Protein AF-0000000083951253 (afdb_homodimer)

Nearest PDB structures (foldseek):
  1jrz-assembly2_B  TM=9.443E-01  e=1.902E-73  Shewanella frigidimarina
  1ksu-assembly1_A  TM=9.431E-01  e=2.901E-73  Shewanella frigidimarina
  1d4c-assembly2_B  TM=9.402E-01  e=8.091E-73  Shewanella oneidensis
  1d4c-assembly3_C  TM=9.347E-01  e=6.685E-72  Shewanella oneidensis
  1d4e-assembly1_A  TM=9.500E-01  e=1.365E-70  Shewanella oneidensis

Radius of gyration: 34.23 Å; Cα contacts (8 Å, |Δi|>4): 2773; chains: 2; bounding box: 74×93×90 Å

Structure (mmCIF, N/CA/C/O backbone):
data_AF-0000000083951253-model_v1
#
loop_
_entity.id
_entity.type
_entity.pdbx_description
1 polymer 'Fumarate reductase'
#
loop_
_atom_site.group_PDB
_atom_site.id
_atom_site.type_symbol
_atom_site.label_atom_id
_atom_site.label_alt_id
_atom_site.label_comp_id
_atom_site.label_asym_id
_atom_site.label_entity_id
_atom_site.label_seq_id
_atom_site.pdbx_PDB_ins_code
_atom_site.Cartn_x
_atom_site.Cartn_y
_atom_site.Cartn_z
_atom_site.occupancy
_atom_site.B_iso_or_equiv
_atom_site.auth_seq_id
_atom_site.auth_comp_id
_atom_site.auth_asym_id
_atom_site.auth_atom_id
_atom_site.pdbx_PDB_model_num
ATOM 1 N N . MET A 1 1 ? 25.562 -8.508 55.875 1 23.17 1 MET A N 1
ATOM 2 C CA . MET A 1 1 ? 24.328 -7.77 56.125 1 23.17 1 MET A CA 1
ATOM 3 C C . MET A 1 1 ? 24.438 -6.336 55.594 1 23.17 1 MET A C 1
ATOM 5 O O . MET A 1 1 ? 24.547 -5.398 56.406 1 23.17 1 MET A O 1
ATOM 9 N N . LYS A 1 2 ? 25.312 -6.242 54.594 1 26.98 2 LYS A N 1
ATOM 10 C CA . LYS A 1 2 ? 25.828 -4.949 54.156 1 26.98 2 LYS A CA 1
ATOM 11 C C . LYS A 1 2 ? 24.688 -4.027 53.719 1 26.98 2 LYS A C 1
ATOM 13 O O . LYS A 1 2 ? 23.828 -4.422 52.938 1 26.98 2 LYS A O 1
ATOM 18 N N . ARG A 1 3 ? 24.375 -2.924 54.562 1 26.16 3 ARG A N 1
ATOM 19 C CA . ARG A 1 3 ? 23.375 -1.867 54.562 1 26.16 3 ARG A CA 1
ATOM 20 C C . ARG A 1 3 ? 23.328 -1.113 53.25 1 26.16 3 ARG A C 1
ATOM 22 O O . ARG A 1 3 ? 24.312 -0.477 52.875 1 26.16 3 ARG A O 1
ATOM 29 N N . ILE A 1 4 ? 22.703 -1.634 52.219 1 27.47 4 ILE A N 1
ATOM 30 C CA . ILE A 1 4 ? 22.469 -1.04 50.906 1 27.47 4 ILE A CA 1
ATOM 31 C C . ILE A 1 4 ? 21.766 0.307 51.062 1 27.47 4 ILE A C 1
ATOM 33 O O . ILE A 1 4 ? 20.641 0.373 51.594 1 27.47 4 ILE A O 1
ATOM 37 N N . MET A 1 5 ? 22.578 1.388 51.438 1 25.5 5 MET A N 1
ATOM 38 C CA . MET A 1 5 ? 22.109 2.752 51.656 1 25.5 5 MET A CA 1
ATOM 39 C C . MET A 1 5 ? 21.172 3.193 50.531 1 25.5 5 MET A C 1
ATOM 41 O O . MET A 1 5 ? 21.562 3.166 49.375 1 25.5 5 MET A O 1
ATOM 45 N N . LEU A 1 6 ? 19.906 2.977 50.719 1 28.02 6 LEU A N 1
ATOM 46 C CA . LEU A 1 6 ? 18.781 3.471 49.906 1 28.02 6 LEU A CA 1
ATOM 47 C C . LEU A 1 6 ? 18.875 4.98 49.719 1 28.02 6 LEU A C 1
ATOM 49 O O . LEU A 1 6 ? 18.734 5.738 50.688 1 28.02 6 LEU A O 1
ATOM 53 N N . LEU A 1 7 ? 19.844 5.477 48.875 1 27.73 7 LEU A N 1
ATOM 54 C CA . LEU A 1 7 ? 19.875 6.898 48.562 1 27.73 7 LEU A CA 1
ATOM 55 C C . LEU A 1 7 ? 18.5 7.371 48.062 1 27.73 7 LEU A C 1
ATOM 57 O O . LEU A 1 7 ? 18 6.883 47.062 1 27.73 7 LEU A O 1
ATOM 61 N N . ALA A 1 8 ? 17.609 7.734 49.031 1 28.97 8 ALA A N 1
ATOM 62 C CA . ALA A 1 8 ? 16.375 8.461 48.781 1 28.97 8 ALA A CA 1
ATOM 63 C C . ALA A 1 8 ? 16.562 9.586 47.781 1 28.97 8 ALA A C 1
ATOM 65 O O . ALA A 1 8 ? 17.406 10.469 47.969 1 28.97 8 ALA A O 1
ATOM 66 N N . GLY A 1 9 ? 16.328 9.328 46.531 1 29.02 9 GLY A N 1
ATOM 67 C CA . GLY A 1 9 ? 16.281 10.266 45.438 1 29.02 9 GLY A CA 1
ATOM 68 C C . GLY A 1 9 ? 15.43 11.484 45.719 1 29.02 9 GLY A C 1
ATOM 69 O O . GLY A 1 9 ? 14.203 11.391 45.812 1 29.02 9 GLY A O 1
ATOM 70 N N . THR A 1 10 ? 15.805 12.336 46.688 1 29 10 THR A N 1
ATOM 71 C CA . THR A 1 10 ? 15.125 13.617 46.844 1 29 10 THR A CA 1
ATOM 72 C C . THR A 1 10 ? 14.984 14.328 45.531 1 29 10 THR A C 1
ATOM 74 O O . THR A 1 10 ? 15.977 14.578 44.844 1 29 10 THR A O 1
ATOM 77 N N . ALA A 1 11 ? 13.859 14.148 44.938 1 32.81 11 ALA A N 1
ATOM 78 C CA . ALA A 1 11 ? 13.445 15.039 43.844 1 32.81 11 ALA A CA 1
ATOM 79 C C . ALA A 1 11 ? 13.609 16.5 44.25 1 32.81 11 ALA A C 1
ATOM 81 O O . ALA A 1 11 ? 12.859 17.016 45.094 1 32.81 11 ALA A O 1
ATOM 82 N N . PHE A 1 12 ? 14.844 16.953 44.562 1 30.06 12 PHE A N 1
ATOM 83 C CA . PHE A 1 12 ? 15.055 18.391 44.594 1 30.06 12 PHE A CA 1
ATOM 84 C C . PHE A 1 12 ? 14.305 19.078 43.469 1 30.06 12 PHE A C 1
ATOM 86 O O . PHE A 1 12 ? 14.539 18.797 42.281 1 30.06 12 PHE A O 1
ATOM 93 N N . LEU A 1 13 ? 13.047 19.328 43.75 1 31.8 13 LEU A N 1
ATOM 94 C CA . LEU A 1 13 ? 12.422 20.406 43 1 31.8 13 LEU A CA 1
ATOM 95 C C . LEU A 1 13 ? 13.375 21.594 42.844 1 31.8 13 LEU A C 1
ATOM 97 O O . LEU A 1 13 ? 13.547 22.375 43.781 1 31.8 13 LEU A O 1
ATOM 101 N N . TYR A 1 14 ? 14.57 21.344 42.375 1 32 14 TYR A N 1
ATOM 102 C CA . TYR A 1 14 ? 15.5 22.406 42.062 1 32 14 TYR A CA 1
ATOM 103 C C . TYR A 1 14 ? 14.812 23.531 41.281 1 32 14 TYR A C 1
ATOM 105 O O . TYR A 1 14 ? 14.648 23.438 40.062 1 32 14 TYR A O 1
ATOM 113 N N . THR A 1 15 ? 13.789 24.062 41.938 1 35.5 15 THR A N 1
ATOM 114 C CA . THR A 1 15 ? 13.43 25.391 41.469 1 35.5 15 THR A CA 1
ATOM 115 C C . THR A 1 15 ? 14.656 26.297 41.375 1 35.5 15 THR A C 1
ATOM 117 O O . THR A 1 15 ? 14.539 27.516 41.344 1 35.5 15 THR A O 1
ATOM 120 N N . GLY A 1 16 ? 15.82 25.781 41.812 1 34.41 16 GLY A N 1
ATOM 121 C CA . GLY A 1 16 ? 16.922 26.734 41.781 1 34.41 16 GLY A CA 1
ATOM 122 C C . GLY A 1 16 ? 17.094 27.359 40.406 1 34.41 16 GLY A C 1
ATOM 123 O O . GLY A 1 16 ? 17.016 26.672 39.375 1 34.41 16 GLY A O 1
ATOM 124 N N . MET A 1 17 ? 16.844 28.688 40.375 1 35.22 17 MET A N 1
ATOM 125 C CA . MET A 1 17 ? 17.234 29.562 39.281 1 35.22 17 MET A CA 1
ATOM 126 C C . MET A 1 17 ? 18.562 29.094 38.656 1 35.22 17 MET A C 1
ATOM 128 O O . MET A 1 17 ? 19.594 29.109 39.344 1 35.22 17 MET A O 1
ATOM 132 N N . VAL A 1 18 ? 18.656 28.031 37.969 1 42.44 18 VAL A N 1
ATOM 133 C CA . VAL A 1 18 ? 19.828 27.891 37.125 1 42.44 18 VAL A CA 1
ATOM 134 C C . VAL A 1 18 ? 20.375 29.281 36.75 1 42.44 18 VAL A C 1
ATOM 136 O O . VAL A 1 18 ? 19.641 30.125 36.25 1 42.44 18 VAL A O 1
ATOM 139 N N . SER A 1 19 ? 21.344 29.766 37.5 1 43.44 19 SER A N 1
ATOM 140 C CA . SER A 1 19 ? 21.984 31.047 37.219 1 43.44 19 SER A CA 1
ATOM 141 C C . SER A 1 19 ? 22.094 31.312 35.719 1 43.44 19 SER A C 1
ATOM 143 O O . SER A 1 19 ? 21.969 30.391 34.906 1 43.44 19 SER A O 1
ATOM 145 N N . ALA A 1 20 ? 22.172 32.625 35.375 1 48.09 20 ALA A N 1
ATOM 146 C CA . ALA A 1 20 ? 22.391 33.25 34.062 1 48.09 20 ALA A CA 1
ATOM 147 C C . ALA A 1 20 ? 23.406 32.469 33.25 1 48.09 20 ALA A C 1
ATOM 149 O O . ALA A 1 20 ? 23.531 32.656 32.031 1 48.09 20 ALA A O 1
ATOM 150 N N . ALA A 1 21 ? 24.375 31.703 33.812 1 56.91 21 ALA A N 1
ATOM 151 C CA . ALA A 1 21 ? 25.578 31.328 33.062 1 56.91 21 ALA A CA 1
ATOM 152 C C . ALA A 1 21 ? 25.328 30.047 32.25 1 56.91 21 ALA A C 1
ATOM 154 O O . ALA A 1 21 ? 26.234 29.562 31.562 1 56.91 21 ALA A O 1
ATOM 155 N N . GLY A 1 22 ? 24.203 29.469 31.969 1 69.5 22 GLY A N 1
ATOM 156 C CA . GLY A 1 22 ? 23.922 28.359 31.062 1 69.5 22 GLY A CA 1
ATOM 157 C C . GLY A 1 22 ? 24.188 27.016 31.688 1 69.5 22 GLY A C 1
ATOM 158 O O . GLY A 1 22 ? 24.734 26.922 32.812 1 69.5 22 GLY A O 1
ATOM 159 N N . LEU A 1 23 ? 23.703 25.875 31.297 1 83.38 23 LEU A N 1
ATOM 160 C CA . LEU A 1 23 ? 23.812 24.5 31.766 1 83.38 23 LEU A CA 1
ATOM 161 C C . LEU A 1 23 ? 25.266 24.062 31.859 1 83.38 23 LEU A C 1
ATOM 163 O O . LEU A 1 23 ? 25.641 23.281 32.75 1 83.38 23 LEU A O 1
ATOM 167 N N . ALA A 1 24 ? 26.031 24.641 31.031 1 85.75 24 ALA A N 1
ATOM 168 C CA . ALA A 1 24 ? 27.453 24.281 31.016 1 85.75 24 ALA A CA 1
ATOM 169 C C . ALA A 1 24 ? 28.125 24.688 32.344 1 85.75 24 ALA A C 1
ATOM 171 O O . ALA A 1 24 ? 28.859 23.906 32.938 1 85.75 24 ALA A O 1
ATOM 172 N N . GLU A 1 25 ? 27.875 25.828 32.656 1 85.94 25 GLU A N 1
ATOM 173 C CA . GLU A 1 25 ? 28.453 26.312 33.938 1 85.94 25 GLU A CA 1
ATOM 174 C C . GLU A 1 25 ? 27.984 25.469 35.094 1 85.94 25 GLU A C 1
ATOM 176 O O . GLU A 1 25 ? 28.766 25.156 36 1 85.94 25 GLU A O 1
ATOM 181 N N . HIS A 1 26 ? 26.781 25.203 35.062 1 86.06 26 HIS A N 1
ATOM 182 C CA . HIS A 1 26 ? 26.219 24.375 36.125 1 86.06 26 HIS A CA 1
ATOM 183 C C . HIS A 1 26 ? 26.906 23.016 36.188 1 86.06 26 HIS A C 1
ATOM 185 O O . HIS A 1 26 ? 27.281 22.547 37.25 1 86.06 26 HIS A O 1
ATOM 191 N N . HIS A 1 27 ? 27.062 22.422 35.062 1 89.69 27 HIS A N 1
ATOM 192 C CA . HIS A 1 27 ? 27.641 21.094 34.969 1 89.69 27 HIS A CA 1
ATOM 193 C C . HIS A 1 27 ? 29.125 21.125 35.375 1 89.69 27 HIS A C 1
ATOM 195 O O . HIS A 1 27 ? 29.625 20.172 35.969 1 89.69 27 HIS A O 1
ATOM 201 N N . ILE A 1 28 ? 29.75 22.125 35.062 1 86.44 28 ILE A N 1
ATOM 202 C CA . ILE A 1 28 ? 31.156 22.281 35.406 1 86.44 28 ILE A CA 1
ATOM 203 C C . ILE A 1 28 ? 31.281 22.469 36.938 1 86.44 28 ILE A C 1
ATOM 205 O O . ILE A 1 28 ? 32.125 21.797 37.562 1 86.44 28 ILE A O 1
ATOM 209 N N . LYS A 1 29 ? 30.5 23.25 37.438 1 86.38 29 LYS A N 1
ATOM 210 C CA . LYS A 1 29 ? 30.594 23.578 38.875 1 86.38 29 LYS A CA 1
ATOM 211 C C . LYS A 1 29 ? 30.094 22.422 39.719 1 86.38 29 LYS A C 1
ATOM 213 O O . LYS A 1 29 ? 30.688 22.109 40.75 1 86.38 29 LYS A O 1
ATOM 218 N N . GLN A 1 30 ? 29.062 21.891 39.281 1 83.25 30 GLN A N 1
ATOM 219 C CA . GLN A 1 30 ? 28.391 20.938 40.188 1 83.25 30 GLN A CA 1
ATOM 220 C C . GLN A 1 30 ? 28.844 19.516 39.906 1 83.25 30 GLN A C 1
ATOM 222 O O . GLN A 1 30 ? 28.859 18.672 40.812 1 83.25 30 GLN A O 1
ATOM 227 N N . ALA A 1 31 ? 29.172 19.281 38.656 1 81.31 31 ALA A N 1
ATOM 228 C CA . ALA A 1 31 ? 29.453 17.891 38.312 1 81.31 31 ALA A CA 1
ATOM 229 C C . ALA A 1 31 ? 30.906 17.703 37.875 1 81.31 31 ALA A C 1
ATOM 231 O O . ALA A 1 31 ? 31.328 16.594 37.562 1 81.31 31 ALA A O 1
ATOM 232 N N . GLY A 1 32 ? 31.703 18.797 37.906 1 84.75 32 GLY A N 1
ATOM 233 C CA . GLY A 1 32 ? 33.094 18.688 37.469 1 84.75 32 GLY A CA 1
ATOM 234 C C . GLY A 1 32 ? 33.25 18.359 36 1 84.75 32 GLY A C 1
ATOM 235 O O . GLY A 1 32 ? 34.219 17.719 35.594 1 84.75 32 GLY A O 1
ATOM 236 N N . ALA A 1 33 ? 32.25 18.734 35.219 1 83.69 33 ALA A N 1
ATOM 237 C CA . ALA A 1 33 ? 32.281 18.438 33.781 1 83.69 33 ALA A CA 1
ATOM 238 C C . ALA A 1 33 ? 33.25 19.359 33.062 1 83.69 33 ALA A C 1
ATOM 240 O O . ALA A 1 33 ? 33.656 20.391 33.594 1 83.69 33 ALA A O 1
ATOM 241 N N . ASP A 1 34 ? 33.75 18.906 31.984 1 88.94 34 ASP A N 1
ATOM 242 C CA . ASP A 1 34 ? 34.562 19.734 31.094 1 88.94 34 ASP A CA 1
ATOM 243 C C . ASP A 1 34 ? 33.906 19.844 29.719 1 88.94 34 ASP A C 1
ATOM 245 O O . ASP A 1 34 ? 32.781 19.359 29.516 1 88.94 34 ASP A O 1
ATOM 249 N N . CYS A 1 35 ? 34.562 20.562 28.859 1 90.25 35 CYS A N 1
ATOM 250 C CA . CYS A 1 35 ? 33.969 20.812 27.547 1 90.25 35 CYS A CA 1
ATOM 251 C C . CYS A 1 35 ? 33.688 19.516 26.812 1 90.25 35 CYS A C 1
ATOM 253 O O . CYS A 1 35 ? 32.719 19.391 26.078 1 90.25 35 CYS A O 1
ATOM 255 N N . GLN A 1 36 ? 34.5 18.531 27.047 1 90.88 36 GLN A N 1
ATOM 256 C CA . GLN A 1 36 ? 34.438 17.266 26.328 1 90.88 36 GLN A CA 1
ATOM 257 C C . GLN A 1 36 ? 33.344 16.359 26.875 1 90.88 36 GLN A C 1
ATOM 259 O O . GLN A 1 36 ? 33 15.367 26.25 1 90.88 36 GLN A O 1
ATOM 264 N N . SER A 1 37 ? 32.906 16.797 27.953 1 89.75 37 SER A N 1
ATOM 265 C CA . SER A 1 37 ? 31.734 16.078 28.453 1 89.75 37 SER A CA 1
ATOM 266 C C . SER A 1 37 ? 30.547 16.188 27.5 1 89.75 37 SER A C 1
ATOM 268 O O . SER A 1 37 ? 29.688 15.312 27.469 1 89.75 37 SER A O 1
ATOM 270 N N . CYS A 1 38 ? 30.531 17.234 26.703 1 89.62 38 CYS A N 1
ATOM 271 C CA . CYS A 1 38 ? 29.406 17.484 25.797 1 89.62 38 CYS A CA 1
ATOM 272 C C . CYS A 1 38 ? 29.875 17.562 24.359 1 89.62 38 CYS A C 1
ATOM 274 O O . CYS A 1 38 ? 29.094 17.297 23.438 1 89.62 38 CYS A O 1
ATOM 276 N N . HIS A 1 39 ? 31.109 18 24.219 1 92.5 39 HIS A N 1
ATOM 277 C CA . HIS A 1 39 ? 31.578 18.281 22.875 1 92.5 39 HIS A CA 1
ATOM 278 C C . HIS A 1 39 ? 32.688 17.328 22.453 1 92.5 39 HIS A C 1
ATOM 280 O O . HIS A 1 39 ? 33.375 16.75 23.297 1 92.5 39 HIS A O 1
ATOM 286 N N . SER A 1 40 ? 32.875 17.266 21.109 1 91.19 40 SER A N 1
ATOM 287 C CA . SER A 1 40 ? 34 16.531 20.562 1 91.19 40 SER A CA 1
ATOM 288 C C . SER A 1 40 ? 35.312 17.297 20.797 1 91.19 40 SER A C 1
ATOM 290 O O . SER A 1 40 ? 35.312 18.453 21.234 1 91.19 40 SER A O 1
ATOM 292 N N . GLN A 1 41 ? 36.531 16.484 20.5 1 89.56 41 GLN A N 1
ATOM 293 C CA . GLN A 1 41 ? 37.875 17.078 20.484 1 89.56 41 GLN A CA 1
ATOM 294 C C . GLN A 1 41 ? 38.531 16.891 19.125 1 89.56 41 GLN A C 1
ATOM 296 O O . GLN A 1 41 ? 38.875 15.773 18.75 1 89.56 41 GLN A O 1
ATOM 301 N N . PRO A 1 42 ? 38.781 17.984 18.359 1 92.56 42 PRO A N 1
ATOM 302 C CA . PRO A 1 42 ? 38.406 19.375 18.641 1 92.56 42 PRO A CA 1
ATOM 303 C C . PRO A 1 42 ? 36.906 19.594 18.672 1 92.56 42 PRO A C 1
ATOM 305 O O . PRO A 1 42 ? 36.125 18.719 18.25 1 92.56 42 PRO A O 1
ATOM 308 N N . ILE A 1 43 ? 36.5 20.703 19.234 1 91.38 43 ILE A N 1
ATOM 309 C CA . ILE A 1 43 ? 35.094 21.016 19.375 1 91.38 43 ILE A CA 1
ATOM 310 C C . ILE A 1 43 ? 34.5 21.281 18 1 91.38 43 ILE A C 1
ATOM 312 O O . ILE A 1 43 ? 34.875 22.234 17.312 1 91.38 43 ILE A O 1
ATOM 316 N N . GLU A 1 44 ? 33.656 20.484 17.594 1 90.94 44 GLU A N 1
ATOM 317 C CA . GLU A 1 44 ? 32.844 20.625 16.391 1 90.94 44 GLU A CA 1
ATOM 318 C C . GLU A 1 44 ? 31.375 20.391 16.688 1 90.94 44 GLU A C 1
ATOM 320 O O . GLU A 1 44 ? 30.984 19.312 17.125 1 90.94 44 GLU A O 1
ATOM 325 N N . VAL A 1 45 ? 30.609 21.453 16.5 1 92.62 45 VAL A N 1
ATOM 326 C CA . VAL A 1 45 ? 29.172 21.328 16.766 1 92.62 45 VAL A CA 1
ATOM 327 C C . VAL A 1 45 ? 28.406 21.328 15.453 1 92.62 45 VAL A C 1
ATOM 329 O O . VAL A 1 45 ? 28.453 22.297 14.695 1 92.62 45 VAL A O 1
ATOM 332 N N . LYS A 1 46 ? 27.75 20.219 15.195 1 93.38 46 LYS A N 1
ATOM 333 C CA . LYS A 1 46 ? 26.875 20.156 14.031 1 93.38 46 LYS A CA 1
ATOM 334 C C . LYS A 1 46 ? 25.578 20.922 14.266 1 93.38 46 LYS A C 1
ATOM 336 O O . LYS A 1 46 ? 25.172 21.125 15.414 1 93.38 46 LYS A O 1
ATOM 341 N N . ASP A 1 47 ? 24.953 21.359 13.234 1 92.81 47 ASP A N 1
ATOM 342 C CA . ASP A 1 47 ? 23.766 22.203 13.367 1 92.81 47 ASP A CA 1
ATOM 343 C C . ASP A 1 47 ? 22.656 21.484 14.117 1 92.81 47 ASP A C 1
ATOM 345 O O . ASP A 1 47 ? 21.891 22.109 14.859 1 92.81 47 ASP A O 1
ATOM 349 N N . ASN A 1 48 ? 22.516 20.188 13.961 1 91.31 48 ASN A N 1
ATOM 350 C CA . ASN A 1 48 ? 21.469 19.438 14.648 1 91.31 48 ASN A CA 1
ATOM 351 C C . ASN A 1 48 ? 21.859 19.125 16.094 1 91.31 48 ASN A C 1
ATOM 353 O O . ASN A 1 48 ? 21.047 18.609 16.859 1 91.31 48 ASN A O 1
ATOM 357 N N . GLU A 1 49 ? 23.109 19.359 16.438 1 92.88 49 GLU A N 1
ATOM 358 C CA . GLU A 1 49 ? 23.625 19.172 17.797 1 92.88 49 GLU A CA 1
ATOM 359 C C . GLU A 1 49 ? 23.438 17.734 18.266 1 92.88 49 GLU A C 1
ATOM 361 O O . GLU A 1 49 ? 23.078 17.5 19.422 1 92.88 49 GLU A O 1
ATOM 366 N N . ALA A 1 50 ? 23.641 16.828 17.344 1 91.44 50 ALA A N 1
ATOM 367 C CA . ALA A 1 50 ? 23.391 15.414 17.609 1 91.44 50 ALA A CA 1
ATOM 368 C C . ALA A 1 50 ? 24.266 14.906 18.75 1 91.44 50 ALA A C 1
ATOM 370 O O . ALA A 1 50 ? 23.797 14.188 19.641 1 91.44 50 ALA A O 1
ATOM 371 N N . ARG A 1 51 ? 25.531 15.258 18.766 1 93.06 51 ARG A N 1
ATOM 372 C CA . ARG A 1 51 ? 26.453 14.797 19.797 1 93.06 51 ARG A CA 1
ATOM 373 C C . ARG A 1 51 ? 26.062 15.344 21.172 1 93.06 51 ARG A C 1
ATOM 375 O O . ARG A 1 51 ? 26.062 14.609 22.156 1 93.06 51 ARG A O 1
ATOM 382 N N . GLU A 1 52 ? 25.797 16.594 21.234 1 93.06 52 GLU A N 1
ATOM 383 C CA . GLU A 1 52 ? 25.406 17.25 22.484 1 93.06 52 GLU A CA 1
ATOM 384 C C . GLU A 1 52 ? 24.141 16.625 23.047 1 93.06 52 GLU A C 1
ATOM 386 O O . GLU A 1 52 ? 24.031 16.391 24.25 1 93.06 52 GLU A O 1
ATOM 391 N N . ASN A 1 53 ? 23.188 16.453 22.188 1 93.38 53 ASN A N 1
ATOM 392 C CA . ASN A 1 53 ? 21.938 15.828 22.609 1 93.38 53 ASN A CA 1
ATOM 393 C C . ASN A 1 53 ? 22.172 14.414 23.141 1 93.38 53 ASN A C 1
ATOM 395 O O . ASN A 1 53 ? 21.578 14.008 24.141 1 93.38 53 ASN A O 1
ATOM 399 N N . GLN A 1 54 ? 23 13.68 22.453 1 92.62 54 GLN A N 1
ATOM 400 C CA . GLN A 1 54 ? 23.312 12.328 22.906 1 92.62 54 GLN A CA 1
ATOM 401 C C . GLN A 1 54 ? 24 12.344 24.266 1 92.62 54 GLN A C 1
ATOM 403 O O . GLN A 1 54 ? 23.781 11.453 25.094 1 92.62 54 GLN A O 1
ATOM 408 N N . ALA A 1 55 ? 24.812 13.289 24.453 1 91.94 55 ALA A N 1
ATOM 409 C CA . ALA A 1 55 ? 25.469 13.445 25.734 1 91.94 55 ALA A CA 1
ATOM 410 C C . ALA A 1 55 ? 24.453 13.68 26.844 1 91.94 55 ALA A C 1
ATOM 412 O O . ALA A 1 55 ? 24.578 13.117 27.938 1 91.94 55 ALA A O 1
ATOM 413 N N . CYS A 1 56 ? 23.531 14.523 26.625 1 92.94 56 CYS A N 1
ATOM 414 C CA . CYS A 1 56 ? 22.469 14.758 27.594 1 92.94 56 CYS A CA 1
ATOM 415 C C . CYS A 1 56 ? 21.734 13.461 27.938 1 92.94 56 CYS A C 1
ATOM 417 O O . CYS A 1 56 ? 21.547 13.141 29.109 1 92.94 56 CYS A O 1
ATOM 419 N N . ILE A 1 57 ? 21.375 12.711 26.938 1 93.12 57 ILE A N 1
ATOM 420 C CA . ILE A 1 57 ? 20.578 11.5 27.094 1 93.12 57 ILE A CA 1
ATOM 421 C C . ILE A 1 57 ? 21.391 10.445 27.859 1 93.12 57 ILE A C 1
ATOM 423 O O . ILE A 1 57 ? 20.844 9.719 28.688 1 93.12 57 ILE A O 1
ATOM 427 N N . SER A 1 58 ? 22.625 10.398 27.531 1 92.75 58 SER A N 1
ATOM 428 C CA . SER A 1 58 ? 23.484 9.398 28.172 1 92.75 58 SER A CA 1
ATOM 429 C C . SER A 1 58 ? 23.531 9.594 29.688 1 92.75 58 SER A C 1
ATOM 431 O O . SER A 1 58 ? 23.672 8.625 30.438 1 92.75 58 SER A O 1
ATOM 433 N N . CYS A 1 59 ? 23.344 10.742 30.094 1 90.19 59 CYS A N 1
ATOM 434 C CA . CYS A 1 59 ? 23.469 11.023 31.516 1 90.19 59 CYS A CA 1
ATOM 435 C C . CYS A 1 59 ? 22.094 11.164 32.156 1 90.19 59 CYS A C 1
ATOM 437 O O . CYS A 1 59 ? 21.906 10.766 33.312 1 90.19 59 CYS A O 1
ATOM 439 N N . HIS A 1 60 ? 21.219 11.875 31.516 1 91.44 60 HIS A N 1
ATOM 440 C CA . HIS A 1 60 ? 19.938 12.227 32.125 1 91.44 60 HIS A CA 1
ATOM 441 C C . HIS A 1 60 ? 18.828 11.266 31.703 1 91.44 60 HIS A C 1
ATOM 443 O O . HIS A 1 60 ? 17.781 11.195 32.344 1 91.44 60 HIS A O 1
ATOM 449 N N . GLY A 1 61 ? 19.031 10.539 30.625 1 91.38 61 GLY A N 1
ATOM 450 C CA . GLY A 1 61 ? 17.969 9.727 30.047 1 91.38 61 GLY A CA 1
ATOM 451 C C . GLY A 1 61 ? 17.188 10.453 28.969 1 91.38 61 GLY A C 1
ATOM 452 O O . GLY A 1 61 ? 17.406 11.648 28.75 1 91.38 61 GLY A O 1
ATOM 453 N N . SER A 1 62 ? 16.359 9.703 28.297 1 89.19 62 SER A N 1
ATOM 454 C CA . SER A 1 62 ? 15.523 10.258 27.25 1 89.19 62 SER A CA 1
ATOM 455 C C . SER A 1 62 ? 14.43 11.156 27.828 1 89.19 62 SER A C 1
ATOM 457 O O . SER A 1 62 ? 14.188 11.141 29.031 1 89.19 62 SER A O 1
ATOM 459 N N . LEU A 1 63 ? 13.828 11.938 27 1 87 63 LEU A N 1
ATOM 460 C CA . LEU A 1 63 ? 12.727 12.789 27.438 1 87 63 LEU A CA 1
ATOM 461 C C . LEU A 1 63 ? 11.617 11.953 28.062 1 87 63 LEU A C 1
ATOM 463 O O . LEU A 1 63 ? 10.992 12.375 29.031 1 87 63 LEU A O 1
ATOM 467 N N . GLN A 1 64 ? 11.375 10.859 27.438 1 83.75 64 GLN A N 1
ATOM 468 C CA . GLN A 1 64 ? 10.344 9.969 27.969 1 83.75 64 GLN A CA 1
ATOM 469 C C . GLN A 1 64 ? 10.695 9.5 29.375 1 83.75 64 GLN A C 1
ATOM 471 O O . GLN A 1 64 ? 9.836 9.469 30.25 1 83.75 64 GLN A O 1
ATOM 476 N N . GLU A 1 65 ? 11.883 9.148 29.578 1 87.25 65 GLU A N 1
ATOM 477 C CA . GLU A 1 65 ? 12.352 8.719 30.891 1 87.25 65 GLU A CA 1
ATOM 478 C C . GLU A 1 65 ? 12.25 9.852 31.906 1 87.25 65 GLU A C 1
ATOM 480 O O . GLU A 1 65 ? 11.852 9.633 33.062 1 87.25 65 GLU A O 1
ATOM 485 N N . LEU A 1 66 ? 12.586 11 31.453 1 87.38 66 LEU A N 1
ATOM 486 C CA . LEU A 1 66 ? 12.516 12.156 32.344 1 87.38 66 LEU A CA 1
ATOM 487 C C . LEU A 1 66 ? 11.078 12.477 32.719 1 87.38 66 LEU A C 1
ATOM 489 O O . LEU A 1 66 ? 10.797 12.844 33.875 1 87.38 66 LEU A O 1
ATOM 493 N N . ALA A 1 67 ? 10.203 12.383 31.75 1 84.44 67 ALA A N 1
ATOM 494 C CA . ALA A 1 67 ? 8.781 12.617 32 1 84.44 67 ALA A CA 1
ATOM 495 C C . ALA A 1 67 ? 8.234 11.609 33 1 84.44 67 ALA A C 1
ATOM 497 O O . ALA A 1 67 ? 7.402 11.953 33.844 1 84.44 67 ALA A O 1
ATOM 498 N N . GLN A 1 68 ? 8.656 10.445 32.906 1 83.88 68 GLN A N 1
ATOM 499 C CA . GLN A 1 68 ? 8.195 9.391 33.812 1 83.88 68 GLN A CA 1
ATOM 500 C C . GLN A 1 68 ? 8.711 9.625 35.219 1 83.88 68 GLN A C 1
ATOM 502 O O . GLN A 1 68 ? 8.039 9.281 36.219 1 83.88 68 GLN A O 1
ATOM 507 N N . GLN A 1 69 ? 9.766 10.219 35.344 1 83 69 GLN A N 1
ATOM 508 C CA . GLN A 1 69 ? 10.383 10.477 36.656 1 83 69 GLN A CA 1
ATOM 509 C C . GLN A 1 69 ? 9.711 11.656 37.344 1 83 69 GLN A C 1
ATOM 511 O O . GLN A 1 69 ? 9.703 11.734 38.562 1 83 69 GLN A O 1
ATOM 516 N N . ALA A 1 70 ? 9.227 12.641 36.656 1 76.38 70 ALA A N 1
ATOM 517 C CA . ALA A 1 70 ? 8.633 13.852 37.219 1 76.38 70 ALA A CA 1
ATOM 518 C C . ALA A 1 70 ? 7.34 13.523 37.969 1 76.38 70 ALA A C 1
ATOM 520 O O . ALA A 1 70 ? 6.922 14.281 38.875 1 76.38 70 ALA A O 1
ATOM 521 N N . LYS A 1 71 ? 6.824 12.469 38.219 1 67.38 71 LYS A N 1
ATOM 522 C CA . LYS A 1 71 ? 5.66 11.977 38.969 1 67.38 71 LYS A CA 1
ATOM 523 C C . LYS A 1 71 ? 4.488 12.945 38.844 1 67.38 71 LYS A C 1
ATOM 525 O O . LYS A 1 71 ? 3.527 12.867 39.594 1 67.38 71 LYS A O 1
ATOM 530 N N . GLN A 1 72 ? 4.605 14.07 38 1 65.94 72 GLN A N 1
ATOM 531 C CA . GLN A 1 72 ? 3.488 14.977 37.75 1 65.94 72 GLN A CA 1
ATOM 532 C C . GLN A 1 72 ? 2.785 14.641 36.438 1 65.94 72 GLN A C 1
ATOM 534 O O . GLN A 1 72 ? 3.414 14.141 35.5 1 65.94 72 GLN A O 1
ATOM 539 N N . PRO A 1 73 ? 1.479 14.875 36.531 1 66.06 73 PRO A N 1
ATOM 540 C CA . PRO A 1 73 ? 0.711 14.578 35.312 1 66.06 73 PRO A CA 1
ATOM 541 C C . PRO A 1 73 ? 1.165 15.398 34.094 1 66.06 73 PRO A C 1
ATOM 543 O O . PRO A 1 73 ? 1.105 14.922 32.969 1 66.06 73 PRO A O 1
ATOM 546 N N . LEU A 1 74 ? 1.628 16.594 34.469 1 71.5 74 LEU A N 1
ATOM 547 C CA . LEU A 1 74 ? 2.135 17.469 33.406 1 71.5 74 LEU A CA 1
ATOM 548 C C . LEU A 1 74 ? 3.637 17.672 33.531 1 71.5 74 LEU A C 1
ATOM 550 O O . LEU A 1 74 ? 4.125 17.969 34.625 1 71.5 74 LEU A O 1
ATOM 554 N N . SER A 1 75 ? 4.34 17.234 32.562 1 76.56 75 SER A N 1
ATOM 555 C CA . SER A 1 75 ? 5.785 17.438 32.5 1 76.56 75 SER A CA 1
ATOM 556 C C . SER A 1 75 ? 6.191 18.125 31.203 1 76.56 75 SER A C 1
ATOM 558 O O . SER A 1 75 ? 5.641 17.844 30.141 1 76.56 75 SER A O 1
ATOM 560 N N . PRO A 1 76 ? 7.051 19.078 31.391 1 76.75 76 PRO A N 1
ATOM 561 C CA . PRO A 1 76 ? 7.531 19.703 30.156 1 76.75 76 PRO A CA 1
ATOM 562 C C . PRO A 1 76 ? 8.273 18.719 29.25 1 76.75 76 PRO A C 1
ATOM 564 O O . PRO A 1 76 ? 8.508 19 28.078 1 76.75 76 PRO A O 1
ATOM 567 N N . HIS A 1 77 ? 8.633 17.578 29.859 1 82.69 77 HIS A N 1
ATOM 568 C CA . HIS A 1 77 ? 9.367 16.594 29.062 1 82.69 77 HIS A CA 1
ATOM 569 C C . HIS A 1 77 ? 8.414 15.602 28.406 1 82.69 77 HIS A C 1
ATOM 571 O O . HIS A 1 77 ? 8.852 14.734 27.656 1 82.69 77 HIS A O 1
ATOM 577 N N . HIS A 1 78 ? 7.184 15.781 28.734 1 78.5 78 HIS A N 1
ATOM 578 C CA . HIS A 1 78 ? 6.148 15.086 27.984 1 78.5 78 HIS A CA 1
ATOM 579 C C . HIS A 1 78 ? 5.617 15.945 26.844 1 78.5 78 HIS A C 1
ATOM 581 O O . HIS A 1 78 ? 4.926 16.938 27.078 1 78.5 78 HIS A O 1
ATOM 587 N N . SER A 1 79 ? 6.039 15.562 25.703 1 72.5 79 SER A N 1
ATOM 588 C CA . SER A 1 79 ? 5.734 16.438 24.578 1 72.5 79 SER A CA 1
ATOM 589 C C . SER A 1 79 ? 4.875 15.727 23.531 1 72.5 79 SER A C 1
ATOM 591 O O . SER A 1 79 ? 5.016 14.516 23.328 1 72.5 79 SER A O 1
ATOM 593 N N . HIS A 1 80 ? 3.979 16.5 22.906 1 75.56 80 HIS A N 1
ATOM 594 C CA . HIS A 1 80 ? 3.232 15.992 21.766 1 75.56 80 HIS A CA 1
ATOM 595 C C . HIS A 1 80 ? 4.023 16.156 20.469 1 75.56 80 HIS A C 1
ATOM 597 O O . HIS A 1 80 ? 3.584 15.711 19.406 1 75.56 80 HIS A O 1
ATOM 603 N N . LEU A 1 81 ? 5.184 16.781 20.672 1 76.94 81 LEU A N 1
ATOM 604 C CA . LEU A 1 81 ? 6.082 16.875 19.531 1 76.94 81 LEU A CA 1
ATOM 605 C C . LEU A 1 81 ? 6.906 15.609 19.375 1 76.94 81 LEU A C 1
ATOM 607 O O . LEU A 1 81 ? 7.047 14.828 20.312 1 76.94 81 LEU A O 1
ATOM 611 N N . ILE A 1 82 ? 7.336 15.461 18.141 1 72 82 ILE A N 1
ATOM 612 C CA . ILE A 1 82 ? 8.094 14.242 17.891 1 72 82 ILE A CA 1
ATOM 613 C C . ILE A 1 82 ? 9.57 14.477 18.219 1 72 82 ILE A C 1
ATOM 615 O O . ILE A 1 82 ? 10.227 15.32 17.594 1 72 82 ILE A O 1
ATOM 619 N N . ASP A 1 83 ? 10.094 13.828 19.109 1 69.44 83 ASP A N 1
ATOM 620 C CA . ASP A 1 83 ? 11.492 13.68 19.484 1 69.44 83 ASP A CA 1
ATOM 621 C C . ASP A 1 83 ? 12.172 15.039 19.625 1 69.44 83 ASP A C 1
ATOM 623 O O . ASP A 1 83 ? 13.227 15.266 19.031 1 69.44 83 ASP A O 1
ATOM 627 N N . PRO A 1 84 ? 11.539 15.844 20.359 1 79.19 84 PRO A N 1
ATOM 628 C CA . PRO A 1 84 ? 12.32 17.062 20.562 1 79.19 84 PRO A CA 1
ATOM 629 C C . PRO A 1 84 ? 13.672 16.797 21.219 1 79.19 84 PRO A C 1
ATOM 631 O O . PRO A 1 84 ? 13.781 15.938 22.094 1 79.19 84 PRO A O 1
ATOM 634 N N . SER A 1 85 ? 14.641 17.516 20.641 1 86.56 85 SER A N 1
ATOM 635 C CA . SER A 1 85 ? 15.977 17.375 21.203 1 86.56 85 SER A CA 1
ATOM 636 C C . SER A 1 85 ? 16.094 18.125 22.531 1 86.56 85 SER A C 1
ATOM 638 O O . SER A 1 85 ? 15.375 19.109 22.75 1 86.56 85 SER A O 1
ATOM 640 N N . CYS A 1 86 ? 16.984 17.719 23.391 1 89.5 86 CYS A N 1
ATOM 641 C CA . CYS A 1 86 ? 17.219 18.406 24.641 1 89.5 86 CYS A CA 1
ATOM 642 C C . CYS A 1 86 ? 17.656 19.844 24.406 1 89.5 86 CYS A C 1
ATOM 644 O O . CYS A 1 86 ? 17.219 20.75 25.125 1 89.5 86 CYS A O 1
ATOM 646 N N . THR A 1 87 ? 18.344 20.031 23.375 1 89.31 87 THR A N 1
ATOM 647 C CA . THR A 1 87 ? 18.938 21.328 23.109 1 89.31 87 THR A CA 1
ATOM 648 C C . THR A 1 87 ? 17.906 22.281 22.516 1 89.31 87 THR A C 1
ATOM 650 O O . THR A 1 87 ? 18.156 23.484 22.391 1 89.31 87 THR A O 1
ATOM 653 N N . SER A 1 88 ? 16.75 21.781 22.188 1 86.06 88 SER A N 1
ATOM 654 C CA . SER A 1 88 ? 15.672 22.672 21.75 1 86.06 88 SER A CA 1
ATOM 655 C C . SER A 1 88 ? 15.242 23.609 22.875 1 86.06 88 SER A C 1
ATOM 657 O O . SER A 1 88 ? 14.797 24.734 22.609 1 86.06 88 SER A O 1
ATOM 659 N N . CYS A 1 89 ? 15.438 23.125 24.047 1 83.56 89 CYS A N 1
ATOM 660 C CA . CYS A 1 89 ? 15.047 23.922 25.203 1 83.56 89 CYS A CA 1
ATOM 661 C C . CYS A 1 89 ? 16.266 24.281 26.062 1 83.56 89 CYS A C 1
ATOM 663 O O . CYS A 1 89 ? 16.328 25.359 26.641 1 83.56 89 CYS A O 1
ATOM 665 N N . HIS A 1 90 ? 17.156 23.281 26.141 1 86.5 90 HIS A N 1
ATOM 666 C CA . HIS A 1 90 ? 18.312 23.453 27.016 1 86.5 90 HIS A CA 1
ATOM 667 C C . HIS A 1 90 ? 19.578 23.75 26.203 1 86.5 90 HIS A C 1
ATOM 669 O O . HIS A 1 90 ? 20.062 22.906 25.453 1 86.5 90 HIS A O 1
ATOM 675 N N . SER A 1 91 ? 20 24.984 26.422 1 82.56 91 SER A N 1
ATOM 676 C CA . SER A 1 91 ? 21.25 25.344 25.766 1 82.56 91 SER A CA 1
ATOM 677 C C . SER A 1 91 ? 22.422 25.219 26.719 1 82.56 91 SER A C 1
ATOM 679 O O . SER A 1 91 ? 22.281 25.422 27.922 1 82.56 91 SER A O 1
ATOM 681 N N . GLY A 1 92 ? 23.516 24.875 26.203 1 82 92 GLY A N 1
ATOM 682 C CA . GLY A 1 92 ? 24.703 24.734 27.047 1 82 92 GLY A CA 1
ATOM 683 C C . GLY A 1 92 ? 25.219 26.062 27.578 1 82 92 GLY A C 1
ATOM 684 O O . GLY A 1 92 ? 25.609 26.156 28.734 1 82 92 GLY A O 1
ATOM 685 N N . HIS A 1 93 ? 25.172 26.969 26.719 1 86.31 93 HIS A N 1
ATOM 686 C CA . HIS A 1 93 ? 25.891 28.188 27.062 1 86.31 93 HIS A CA 1
ATOM 687 C C . HIS A 1 93 ? 24.953 29.391 27.094 1 86.31 93 HIS A C 1
ATOM 689 O O . HIS A 1 93 ? 25.391 30.531 27.047 1 86.31 93 HIS A O 1
ATOM 695 N N . LYS A 1 94 ? 23.75 29.188 27.016 1 81.44 94 LYS A N 1
ATOM 696 C CA . LYS A 1 94 ? 22.703 30.203 27.141 1 81.44 94 LYS A CA 1
ATOM 697 C C . LYS A 1 94 ? 21.594 29.75 28.078 1 81.44 94 LYS A C 1
ATOM 699 O O . LYS A 1 94 ? 21.516 28.578 28.438 1 81.44 94 LYS A O 1
ATOM 704 N N . GLU A 1 95 ? 20.844 30.719 28.438 1 78.19 95 GLU A N 1
ATOM 705 C CA . GLU A 1 95 ? 19.688 30.391 29.266 1 78.19 95 GLU A CA 1
ATOM 706 C C . GLU A 1 95 ? 18.703 29.5 28.531 1 78.19 95 GLU A C 1
ATOM 708 O O . GLU A 1 95 ? 18.453 29.703 27.344 1 78.19 95 GLU A O 1
ATOM 713 N N . PRO A 1 96 ? 18.188 28.547 29.234 1 78.12 96 PRO A N 1
ATOM 714 C CA . PRO A 1 96 ? 17.188 27.688 28.609 1 78.12 96 PRO A CA 1
ATOM 715 C C . PRO A 1 96 ? 15.945 28.469 28.172 1 78.12 96 PRO A C 1
ATOM 717 O O . PRO A 1 96 ? 15.594 29.484 28.781 1 78.12 96 PRO A O 1
ATOM 720 N N . VAL A 1 97 ? 15.398 27.953 27.141 1 75.06 97 VAL A N 1
ATOM 721 C CA . VAL A 1 97 ? 14.148 28.516 26.625 1 75.06 97 VAL A CA 1
ATOM 722 C C . VAL A 1 97 ? 13.078 27.438 26.594 1 75.06 97 VAL A C 1
ATOM 724 O O . VAL A 1 97 ? 13.344 26.297 26.203 1 75.06 97 VAL A O 1
ATOM 727 N N . MET A 1 98 ? 11.922 27.812 27.078 1 76.75 98 MET A N 1
ATOM 728 C CA . MET A 1 98 ? 10.797 26.891 26.953 1 76.75 98 MET A CA 1
ATOM 729 C C . MET A 1 98 ? 10.148 26.984 25.578 1 76.75 98 MET A C 1
ATOM 731 O O . MET A 1 98 ? 9.203 27.75 25.391 1 76.75 98 MET A O 1
ATOM 735 N N . VAL A 1 99 ? 10.531 26.141 24.734 1 75.81 99 VAL A N 1
ATOM 736 C CA . VAL A 1 99 ? 10.164 26.219 23.328 1 75.81 99 VAL A CA 1
ATOM 737 C C . VAL A 1 99 ? 8.648 26.047 23.188 1 75.81 99 VAL A C 1
ATOM 739 O O . VAL A 1 99 ? 8.047 26.578 22.25 1 75.81 99 VAL A O 1
ATOM 742 N N . CYS A 1 100 ? 8.008 25.406 24.172 1 76.31 100 CYS A N 1
ATOM 743 C CA . CYS A 1 100 ? 6.562 25.203 24.094 1 76.31 100 CYS A CA 1
ATOM 744 C C . CYS A 1 100 ? 5.828 26.547 24.172 1 76.31 100 CYS A C 1
ATOM 746 O O . CYS A 1 100 ? 4.703 26.656 23.672 1 76.31 100 CYS A O 1
ATOM 748 N N . GLN A 1 101 ? 6.48 27.484 24.672 1 73.31 101 GLN A N 1
ATOM 749 C CA . GLN A 1 101 ? 5.863 28.797 24.844 1 73.31 101 GLN A CA 1
ATOM 750 C C . GLN A 1 101 ? 5.758 29.531 23.5 1 73.31 101 GLN A C 1
ATOM 752 O O . GLN A 1 101 ? 4.973 30.469 23.359 1 73.31 101 GLN A O 1
ATOM 757 N N . THR A 1 102 ? 6.512 29.109 22.641 1 71.38 102 THR A N 1
ATOM 758 C CA . THR A 1 102 ? 6.41 29.703 21.312 1 71.38 102 THR A CA 1
ATOM 759 C C . THR A 1 102 ? 5.066 29.375 20.672 1 71.38 102 THR A C 1
ATOM 761 O O . THR A 1 102 ? 4.543 30.141 19.859 1 71.38 102 THR A O 1
ATOM 764 N N . CYS A 1 103 ? 4.52 28.297 21.031 1 72.25 103 CYS A N 1
ATOM 765 C CA . CYS A 1 103 ? 3.23 27.859 20.5 1 72.25 103 CYS A CA 1
ATOM 766 C C . CYS A 1 103 ? 2.105 28.156 21.484 1 72.25 103 CYS A C 1
ATOM 768 O O . CYS A 1 103 ? 0.97 28.422 21.078 1 72.25 103 CYS A O 1
ATOM 770 N N . HIS A 1 104 ? 2.473 28.094 22.75 1 70.56 104 HIS A N 1
ATOM 771 C CA . HIS A 1 104 ? 1.451 28.234 23.797 1 70.56 104 HIS A CA 1
ATOM 772 C C . HIS A 1 104 ? 1.491 29.625 24.422 1 70.56 104 HIS A C 1
ATOM 774 O O . HIS A 1 104 ? 1.205 29.781 25.609 1 70.56 104 HIS A O 1
ATOM 780 N N . ASP A 1 105 ? 2.029 30.609 23.672 1 59.78 105 ASP A N 1
ATOM 781 C CA . ASP A 1 105 ? 2.215 31.984 24.172 1 59.78 105 ASP A CA 1
ATOM 782 C C . ASP A 1 105 ? 0.891 32.594 24.625 1 59.78 105 ASP A C 1
ATOM 784 O O . ASP A 1 105 ? 0.866 33.406 25.547 1 59.78 105 ASP A O 1
ATOM 788 N N . SER A 1 106 ? -0.142 32.25 23.938 1 53.22 106 SER A N 1
ATOM 789 C CA . SER A 1 106 ? -1.435 32.875 24.188 1 53.22 106 SER A CA 1
ATOM 790 C C . SER A 1 106 ? -2.107 32.281 25.422 1 53.22 106 SER A C 1
ATOM 792 O O . SER A 1 106 ? -3.115 32.812 25.891 1 53.22 106 SER A O 1
ATOM 794 N N . PHE A 1 107 ? -1.546 31.078 25.844 1 54.38 107 PHE A N 1
ATOM 795 C CA . PHE A 1 107 ? -2.252 30.531 27 1 54.38 107 PHE A CA 1
ATOM 796 C C . PHE A 1 107 ? -2.129 31.453 28.203 1 54.38 107 PHE A C 1
ATOM 798 O O . PHE A 1 107 ? -2.691 31.172 29.266 1 54.38 107 PHE A O 1
ATOM 805 N N . LYS A 1 108 ? -1.424 32.469 28.078 1 49.22 108 LYS A N 1
ATOM 806 C CA . LYS A 1 108 ? -1.195 33.375 29.219 1 49.22 108 LYS A CA 1
ATOM 807 C C . LYS A 1 108 ? -2.514 33.906 29.766 1 49.22 108 LYS A C 1
ATOM 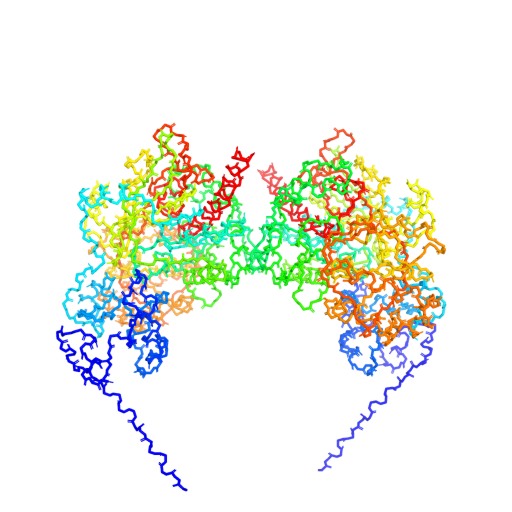809 O O . LYS A 1 108 ? -2.65 34.125 30.969 1 49.22 108 LYS A O 1
ATOM 814 N N . SER A 1 109 ? -3.367 34.125 28.844 1 49.78 109 SER A N 1
ATOM 815 C CA . SER A 1 109 ? -4.559 34.719 29.422 1 49.78 109 SER A CA 1
ATOM 816 C C . SER A 1 109 ? -5.617 33.688 29.75 1 49.78 109 SER A C 1
ATOM 818 O O . SER A 1 109 ? -6.359 33.844 30.719 1 49.78 109 SER A O 1
ATOM 820 N N . SER A 1 110 ? -5.539 32.594 28.953 1 53.66 110 SER A N 1
ATOM 821 C CA . SER A 1 110 ? -6.688 31.719 29.188 1 53.66 110 SER A CA 1
ATOM 822 C C . SER A 1 110 ? -6.277 30.422 29.875 1 53.66 110 SER A C 1
ATOM 824 O O . SER A 1 110 ? -7.055 29.859 30.641 1 53.66 110 SER A O 1
ATOM 826 N N . PHE A 1 111 ? -5.008 29.969 29.547 1 58.84 111 PHE A N 1
ATOM 827 C CA . PHE A 1 111 ? -4.535 28.719 30.141 1 58.84 111 PHE A CA 1
ATOM 828 C C . PHE A 1 111 ? -3.094 28.859 30.609 1 58.84 111 PHE A C 1
ATOM 830 O O . PHE A 1 111 ? -2.238 29.359 29.875 1 58.84 111 PHE A O 1
ATOM 837 N N . HIS A 1 112 ? -2.896 28.797 31.922 1 61.16 112 HIS A N 1
ATOM 838 C CA . HIS A 1 112 ? -1.554 28.922 32.5 1 61.16 112 HIS A CA 1
ATOM 839 C C . HIS A 1 112 ? -0.844 27.562 32.5 1 61.16 112 HIS A C 1
ATOM 841 O O . HIS A 1 112 ? -1.334 26.609 33.094 1 61.16 112 HIS A O 1
ATOM 847 N N . ILE A 1 113 ? 0.216 27.469 31.594 1 61.59 113 ILE A N 1
ATOM 848 C CA . ILE A 1 113 ? 1.062 26.281 31.688 1 61.59 113 ILE A CA 1
ATOM 849 C C . ILE A 1 113 ? 1.981 26.391 32.906 1 61.59 113 ILE A C 1
ATOM 851 O O . ILE A 1 113 ? 2.703 27.375 33.062 1 61.59 113 ILE A O 1
ATOM 855 N N . PRO A 1 114 ? 1.849 25.406 33.75 1 61.78 114 PRO A N 1
ATOM 856 C CA . PRO A 1 114 ? 2.441 25.516 35.094 1 61.78 114 PRO A CA 1
ATOM 857 C C . PRO A 1 114 ? 3.945 25.781 35.062 1 61.78 114 PRO A C 1
ATOM 859 O O . PRO A 1 114 ? 4.512 26.297 36.031 1 61.78 114 PRO A O 1
ATOM 862 N N . PHE A 1 115 ? 4.637 25.391 34.031 1 62.62 115 PHE A N 1
ATOM 863 C CA . PHE A 1 115 ? 6.086 25.547 34.094 1 62.62 115 PHE A CA 1
ATOM 864 C C . PHE A 1 115 ? 6.539 26.734 33.25 1 62.62 115 PHE A C 1
ATOM 866 O O . PHE A 1 115 ? 7.738 26.922 33.031 1 62.62 115 PHE A O 1
ATOM 873 N N . SER A 1 116 ? 5.59 27.5 32.812 1 57.47 116 SER A N 1
ATOM 874 C CA . SER A 1 116 ? 5.965 28.625 31.984 1 57.47 116 SER A CA 1
ATOM 875 C C . SER A 1 116 ? 6.164 29.891 32.812 1 57.47 116 SER A C 1
ATOM 877 O O . SER A 1 116 ? 5.465 30.109 33.812 1 57.47 116 SER A O 1
ATOM 879 N N . ALA A 1 117 ? 7.473 30.391 32.688 1 55.59 117 ALA A N 1
ATOM 880 C CA . ALA A 1 117 ? 7.609 31.75 33.25 1 55.59 117 ALA A CA 1
ATOM 881 C C . ALA A 1 117 ? 6.645 32.719 32.562 1 55.59 117 ALA A C 1
ATOM 883 O O . ALA A 1 117 ? 6.211 32.469 31.422 1 55.59 117 ALA A O 1
ATOM 884 N N . SER A 1 118 ? 6 33.594 33.25 1 52.84 118 SER A N 1
ATOM 885 C CA . SER A 1 118 ? 4.977 34.562 32.844 1 52.84 118 SER A CA 1
ATOM 886 C C . SER A 1 118 ? 5.461 35.406 31.672 1 52.84 118 SER A C 1
ATOM 888 O O . SER A 1 118 ? 4.66 36.094 31.016 1 52.84 118 SER A O 1
ATOM 890 N N . ASP A 1 119 ? 6.832 35.375 31.422 1 54.62 119 ASP A N 1
ATOM 891 C CA . ASP A 1 119 ? 7.25 36.312 30.391 1 54.62 119 ASP A CA 1
ATOM 892 C C . ASP A 1 119 ? 7.164 35.719 29 1 54.62 119 ASP A C 1
ATOM 894 O O . ASP A 1 119 ? 7.336 34.5 28.844 1 54.62 119 ASP A O 1
ATOM 898 N N . LYS A 1 120 ? 6.566 36.531 28.141 1 54.06 120 LYS A N 1
ATOM 899 C CA . LYS A 1 120 ? 6.504 36.156 26.719 1 54.06 120 LYS A CA 1
ATOM 900 C C . LYS A 1 120 ? 7.867 35.688 26.219 1 54.06 120 LYS A C 1
ATOM 902 O O . LYS A 1 120 ? 8.883 36.375 26.453 1 54.06 120 LYS A O 1
ATOM 907 N N . VAL A 1 121 ? 7.957 34.375 26 1 55.88 121 VAL A N 1
ATOM 908 C CA . VAL A 1 121 ? 9.18 33.906 25.359 1 55.88 121 VAL A CA 1
ATOM 909 C C . VAL A 1 121 ? 9.148 34.281 23.875 1 55.88 121 VAL A C 1
ATOM 911 O O . VAL A 1 121 ? 8.172 34 23.172 1 55.88 121 VAL A O 1
ATOM 914 N N . ALA A 1 122 ? 9.945 35.344 23.547 1 54.25 122 ALA A N 1
ATOM 915 C CA . ALA A 1 122 ? 10.117 35.656 22.141 1 54.25 122 ALA A CA 1
ATOM 916 C C . ALA A 1 122 ? 10.359 34.406 21.312 1 54.25 122 ALA A C 1
ATOM 918 O O . ALA A 1 122 ? 10.977 33.438 21.781 1 54.25 122 ALA A O 1
ATOM 919 N N . ASP A 1 123 ? 9.547 34.312 20.25 1 54.69 123 ASP A N 1
ATOM 920 C CA . ASP A 1 123 ? 9.789 33.219 19.297 1 54.69 123 ASP A CA 1
ATOM 921 C C . ASP A 1 123 ? 11.281 33.062 19.031 1 54.69 123 ASP A C 1
ATOM 923 O O . ASP A 1 123 ? 11.906 33.938 18.422 1 54.69 123 ASP A O 1
ATOM 927 N N . THR A 1 124 ? 12.023 32.375 19.812 1 53.56 124 THR A N 1
ATOM 928 C CA . THR A 1 124 ? 13.469 32.188 19.859 1 53.56 124 THR A CA 1
ATOM 929 C C . THR A 1 124 ? 13.977 31.562 18.562 1 53.56 124 THR A C 1
ATOM 931 O O . THR A 1 124 ? 15.188 31.438 18.359 1 53.56 124 THR A O 1
ATOM 934 N N . TYR A 1 125 ? 13.062 31.172 17.625 1 61.31 125 TYR A N 1
ATOM 935 C CA . TYR A 1 125 ? 13.617 30.516 16.438 1 61.31 125 TYR A CA 1
ATOM 936 C C . TYR A 1 125 ? 13.789 31.5 15.297 1 61.31 125 TYR A C 1
ATOM 938 O O . TYR A 1 125 ? 13.977 31.094 14.148 1 61.31 125 TYR A O 1
ATOM 946 N N . VAL A 1 126 ? 14.031 32.656 15.734 1 65.19 126 VAL A N 1
ATOM 947 C CA . VAL A 1 126 ? 14.227 33.688 14.695 1 65.19 126 VAL A CA 1
ATOM 948 C C . VAL A 1 126 ? 15.688 33.688 14.25 1 65.19 126 VAL A C 1
ATOM 950 O O . VAL A 1 126 ? 16.594 33.781 15.086 1 65.19 126 VAL A O 1
ATOM 953 N N . PHE A 1 127 ? 15.898 33.344 13.023 1 79.25 127 PHE A N 1
ATOM 954 C CA . PHE A 1 127 ? 17.219 33.438 12.414 1 79.25 127 PHE A CA 1
ATOM 955 C C . PHE A 1 127 ? 17.594 34.906 12.156 1 79.25 127 PHE A C 1
ATOM 957 O O . PHE A 1 127 ? 16.75 35.688 11.719 1 79.25 127 PHE A O 1
ATOM 964 N N . PRO A 1 128 ? 18.828 35.156 12.5 1 83.06 128 PRO A N 1
ATOM 965 C CA . PRO A 1 128 ? 19.266 36.5 12.18 1 83.06 128 PRO A CA 1
ATOM 966 C C . PRO A 1 128 ? 19.297 36.781 10.672 1 83.06 128 PRO A C 1
ATOM 968 O O . PRO A 1 128 ? 19.391 35.844 9.875 1 83.06 128 PRO A O 1
ATOM 971 N N . GLU A 1 129 ? 19.219 38.031 10.375 1 88.38 129 GLU A N 1
ATOM 972 C CA . GLU A 1 129 ? 19.312 38.406 8.969 1 88.38 129 GLU A CA 1
ATOM 973 C C . GLU A 1 129 ? 20.703 38.094 8.406 1 88.38 129 GLU A C 1
ATOM 975 O O . GLU A 1 129 ? 21.703 38.25 9.094 1 88.38 129 GLU A O 1
ATOM 980 N N . VAL A 1 130 ? 20.734 37.688 7.211 1 92.94 130 VAL A N 1
ATOM 981 C CA . VAL A 1 130 ? 21.984 37.344 6.547 1 92.94 130 VAL A CA 1
ATOM 982 C C . VAL A 1 130 ? 22.422 38.5 5.648 1 92.94 130 VAL A C 1
ATOM 984 O O . VAL A 1 130 ? 21.641 39 4.844 1 92.94 130 VAL A O 1
ATOM 987 N N . SER A 1 131 ? 23.719 38.875 5.695 1 93.69 131 SER A N 1
ATOM 988 C CA . SER A 1 131 ? 24.25 39.938 4.875 1 93.69 131 SER A CA 1
ATOM 989 C C . SER A 1 131 ? 24.594 39.469 3.469 1 93.69 131 SER A C 1
ATOM 991 O O . SER A 1 131 ? 24.875 38.281 3.268 1 93.69 131 SER A O 1
ATOM 993 N N . GLN A 1 132 ? 24.531 40.438 2.576 1 94.25 132 GLN A N 1
ATOM 994 C CA . GLN A 1 132 ? 24.922 40.125 1.21 1 94.25 132 GLN A CA 1
ATOM 995 C C . GLN A 1 132 ? 26.375 39.656 1.15 1 94.25 132 GLN A C 1
ATOM 997 O O . GLN A 1 132 ? 26.719 38.781 0.345 1 94.25 132 GLN A O 1
ATOM 1002 N N . GLN A 1 133 ? 27.156 40.156 1.964 1 95.25 133 GLN A N 1
ATOM 1003 C CA . GLN A 1 133 ? 28.562 39.781 2.021 1 95.25 133 GLN A CA 1
ATOM 1004 C C . GLN A 1 133 ? 28.719 38.312 2.393 1 95.25 133 GLN A C 1
ATOM 1006 O O . GLN A 1 133 ? 29.547 37.594 1.82 1 95.25 133 GLN A O 1
ATOM 1011 N N . ALA A 1 134 ? 27.938 37.906 3.338 1 95 134 ALA A N 1
ATOM 1012 C CA . ALA A 1 134 ? 27.984 36.5 3.758 1 95 134 ALA A CA 1
ATOM 1013 C C . ALA A 1 134 ? 27.531 35.594 2.631 1 95 134 ALA A C 1
ATOM 1015 O O . ALA A 1 134 ? 28.094 34.5 2.441 1 95 134 ALA A O 1
ATOM 1016 N N . ILE A 1 135 ? 26.547 36 1.902 1 96.38 135 ILE A N 1
ATOM 1017 C CA . ILE A 1 135 ? 26.016 35.25 0.772 1 96.38 135 ILE A CA 1
ATOM 1018 C C . ILE A 1 135 ? 27.078 35.125 -0.316 1 96.38 135 ILE A C 1
ATOM 1020 O O . ILE A 1 135 ? 27.375 34.031 -0.809 1 96.38 135 ILE A O 1
ATOM 1024 N N . ASP A 1 136 ? 27.703 36.281 -0.598 1 96.56 136 ASP A N 1
ATOM 1025 C CA . ASP A 1 136 ? 28.719 36.312 -1.638 1 96.56 136 ASP A CA 1
ATOM 1026 C C . ASP A 1 136 ? 29.906 35.438 -1.271 1 96.56 136 ASP A C 1
ATOM 1028 O O . ASP A 1 136 ? 30.469 34.75 -2.129 1 96.56 136 ASP A O 1
ATOM 1032 N N . LYS A 1 137 ? 30.219 35.5 -0.116 1 97.12 137 LYS A N 1
ATOM 1033 C CA . LYS A 1 137 ? 31.344 34.688 0.358 1 97.12 137 LYS A CA 1
ATOM 1034 C C . LYS A 1 137 ? 31.047 33.188 0.214 1 97.12 137 LYS A C 1
ATOM 1036 O O . LYS A 1 137 ? 31.906 32.406 -0.211 1 97.12 137 LYS A O 1
ATOM 1041 N N . ALA A 1 138 ? 29.859 32.781 0.628 1 97.56 138 ALA A N 1
ATOM 1042 C CA . ALA A 1 138 ? 29.469 31.391 0.545 1 97.56 138 ALA A CA 1
ATOM 1043 C C . ALA A 1 138 ? 29.422 30.922 -0.905 1 97.56 138 ALA A C 1
ATOM 1045 O O . ALA A 1 138 ? 29.844 29.797 -1.217 1 97.56 138 ALA A O 1
ATOM 1046 N N . LEU A 1 139 ? 28.938 31.766 -1.778 1 96.56 139 LEU A N 1
ATOM 1047 C CA . LEU A 1 139 ? 28.844 31.422 -3.195 1 96.56 139 LEU A CA 1
ATOM 1048 C C . LEU A 1 139 ? 30.234 31.297 -3.809 1 96.56 139 LEU A C 1
ATOM 1050 O O . LEU A 1 139 ? 30.484 30.391 -4.609 1 96.56 139 LEU A O 1
ATOM 1054 N N . ALA A 1 140 ? 31.078 32.156 -3.414 1 96.88 140 ALA A N 1
ATOM 1055 C CA . ALA A 1 140 ? 32.438 32.125 -3.928 1 96.88 140 ALA A CA 1
ATOM 1056 C C . ALA A 1 140 ? 33.188 30.891 -3.439 1 96.88 140 ALA A C 1
ATOM 1058 O O . ALA A 1 140 ? 34.031 30.344 -4.156 1 96.88 140 ALA A O 1
ATOM 1059 N N . ALA A 1 141 ? 32.875 30.5 -2.27 1 97.31 141 ALA A N 1
ATOM 1060 C CA . ALA A 1 141 ? 33.562 29.344 -1.673 1 97.31 141 ALA A CA 1
ATOM 1061 C C . ALA A 1 141 ? 33.125 28.047 -2.352 1 97.31 141 ALA A C 1
ATOM 1063 O O . ALA A 1 141 ? 33.875 27.047 -2.326 1 97.31 141 ALA A O 1
ATOM 1064 N N . GLY A 1 142 ? 31.984 28.016 -3.014 1 97.19 142 GLY A N 1
ATOM 1065 C CA . GLY A 1 142 ? 31.453 26.797 -3.621 1 97.19 142 GLY A CA 1
ATOM 1066 C C . GLY A 1 142 ? 30.812 25.875 -2.619 1 97.19 142 GLY A C 1
ATOM 1067 O O . GLY A 1 142 ? 30.828 26.125 -1.414 1 97.19 142 GLY A O 1
ATOM 1068 N N . PRO A 1 143 ? 30.297 24.766 -3.135 1 98.19 143 PRO A N 1
ATOM 1069 C CA . PRO A 1 143 ? 29.562 23.859 -2.244 1 98.19 143 PRO A CA 1
ATOM 1070 C C . PRO A 1 143 ? 30.484 23.125 -1.265 1 98.19 143 PRO A C 1
ATOM 1072 O O . PRO A 1 143 ? 31.531 22.609 -1.663 1 98.19 143 PRO A O 1
ATOM 1075 N N . VAL A 1 144 ? 30.031 23.047 -0.065 1 97.56 144 VAL A N 1
ATOM 1076 C CA . VAL A 1 144 ? 30.812 22.359 0.956 1 97.56 144 VAL A CA 1
ATOM 1077 C C . VAL A 1 144 ? 30.438 20.891 0.993 1 97.56 144 VAL A C 1
ATOM 1079 O O . VAL A 1 144 ? 31.188 20.062 1.523 1 97.56 144 VAL A O 1
ATOM 1082 N N . GLU A 1 145 ? 29.234 20.562 0.509 1 97.81 145 GLU A N 1
ATOM 1083 C CA . GLU A 1 145 ? 28.75 19.203 0.335 1 97.81 145 GLU A CA 1
ATOM 1084 C C . GLU A 1 145 ? 27.984 19.062 -0.983 1 97.81 145 GLU A C 1
ATOM 1086 O O . GLU A 1 145 ? 27.5 20.047 -1.543 1 97.81 145 GLU A O 1
ATOM 1091 N N . ARG A 1 146 ? 27.969 17.828 -1.478 1 98.25 146 ARG A N 1
ATOM 1092 C CA . ARG A 1 146 ? 27.203 17.484 -2.666 1 98.25 146 ARG A CA 1
ATOM 1093 C C . ARG A 1 146 ? 26.281 16.297 -2.395 1 98.25 146 ARG A C 1
ATOM 1095 O O . ARG A 1 146 ? 26.719 15.266 -1.883 1 98.25 146 ARG A O 1
ATOM 1102 N N . HIS A 1 147 ? 25.031 16.469 -2.703 1 98.5 147 HIS A N 1
ATOM 1103 C CA . HIS A 1 147 ? 24.031 15.43 -2.457 1 98.5 147 HIS A CA 1
ATOM 1104 C C . HIS A 1 147 ? 23.234 15.133 -3.717 1 98.5 147 HIS A C 1
ATOM 1106 O O . HIS A 1 147 ? 23.281 15.891 -4.684 1 98.5 147 HIS A O 1
ATOM 1112 N N . GLU A 1 148 ? 22.562 13.977 -3.717 1 98.5 148 GLU A N 1
ATOM 1113 C CA . GLU A 1 148 ? 21.656 13.688 -4.82 1 98.5 148 GLU A CA 1
ATOM 1114 C C . GLU A 1 148 ? 20.344 14.469 -4.68 1 98.5 148 GLU A C 1
ATOM 1116 O O . GLU A 1 148 ? 19.875 15.078 -5.645 1 98.5 148 GLU A O 1
ATOM 1121 N N . LEU A 1 149 ? 19.828 14.508 -3.459 1 98.88 149 LEU A N 1
ATOM 1122 C CA . LEU A 1 149 ? 18.547 15.18 -3.232 1 98.88 149 LEU A CA 1
ATOM 1123 C C . LEU A 1 149 ? 18.562 15.953 -1.917 1 98.88 149 LEU A C 1
ATOM 1125 O O . LEU A 1 149 ? 18.953 15.406 -0.879 1 98.88 149 LEU A O 1
ATOM 1129 N N . LEU A 1 150 ? 18.203 17.203 -1.959 1 98.94 150 LEU A N 1
ATOM 1130 C CA . LEU A 1 150 ? 17.891 18 -0.776 1 98.94 150 LEU A CA 1
ATOM 1131 C C . LEU A 1 150 ? 16.391 18.25 -0.672 1 98.94 150 LEU A C 1
ATOM 1133 O O . LEU A 1 150 ? 15.75 18.594 -1.662 1 98.94 150 LEU A O 1
ATOM 1137 N N . VAL A 1 151 ? 15.828 17.953 0.469 1 98.94 151 VAL A N 1
ATOM 1138 C CA . VAL A 1 151 ? 14.422 18.234 0.748 1 98.94 151 VAL A CA 1
ATOM 1139 C C . VAL A 1 151 ? 14.305 19.328 1.803 1 98.94 151 VAL A C 1
ATOM 1141 O O . VAL A 1 151 ? 14.898 19.234 2.881 1 98.94 151 VAL A O 1
ATOM 1144 N N . ILE A 1 152 ? 13.562 20.375 1.492 1 98.88 152 ILE A N 1
ATOM 1145 C CA . ILE A 1 152 ? 13.414 21.516 2.396 1 98.88 152 ILE A CA 1
ATOM 1146 C C . ILE A 1 152 ? 12.125 21.375 3.199 1 98.88 152 ILE A C 1
ATOM 1148 O O . ILE A 1 152 ? 11.031 21.609 2.676 1 98.88 152 ILE A O 1
ATOM 1152 N N . GLY A 1 153 ? 12.258 21.094 4.484 1 98.38 153 GLY A N 1
ATOM 1153 C CA . GLY A 1 153 ? 11.117 20.891 5.363 1 98.38 153 GLY A CA 1
ATOM 1154 C C . GLY A 1 153 ? 10.945 19.453 5.805 1 98.38 153 GLY A C 1
ATOM 1155 O O . GLY A 1 153 ? 10.867 18.547 4.973 1 98.38 153 GLY A O 1
ATOM 1156 N N . ALA A 1 154 ? 10.852 19.297 7.102 1 97.19 154 ALA A N 1
ATOM 1157 C CA . ALA A 1 154 ? 10.758 17.953 7.672 1 97.19 154 ALA A CA 1
ATOM 1158 C C . ALA A 1 154 ? 9.352 17.688 8.211 1 97.19 154 ALA A C 1
ATOM 1160 O O . ALA A 1 154 ? 9.188 17.188 9.32 1 97.19 154 ALA A O 1
ATOM 1161 N N . GLY A 1 155 ? 8.344 18.094 7.508 1 97.06 155 GLY A N 1
ATOM 1162 C CA . GLY A 1 155 ? 6.965 17.703 7.746 1 97.06 155 GLY A CA 1
ATOM 1163 C C . GLY A 1 155 ? 6.57 16.438 7.004 1 97.06 155 GLY A C 1
ATOM 1164 O O . GLY A 1 155 ? 7.43 15.672 6.562 1 97.06 155 GLY A O 1
ATOM 1165 N N . ALA A 1 156 ? 5.301 16.25 6.855 1 97.75 156 ALA A N 1
ATOM 1166 C CA . ALA A 1 156 ? 4.801 15.023 6.227 1 97.75 156 ALA A CA 1
ATOM 1167 C C . ALA A 1 156 ? 5.207 14.961 4.758 1 97.75 156 ALA A C 1
ATOM 1169 O O . ALA A 1 156 ? 5.668 13.914 4.285 1 97.75 156 ALA A O 1
ATOM 1170 N N . ALA A 1 157 ? 5.066 16.047 4.047 1 98.75 157 ALA A N 1
ATOM 1171 C CA . ALA A 1 157 ? 5.398 16.062 2.625 1 98.75 157 ALA A CA 1
ATOM 1172 C C . ALA A 1 157 ? 6.887 15.805 2.404 1 98.75 157 ALA A C 1
ATOM 1174 O O . ALA A 1 157 ? 7.262 15.055 1.496 1 98.75 157 ALA A O 1
ATOM 1175 N N . GLY A 1 158 ? 7.672 16.469 3.195 1 98.81 158 GLY A N 1
ATOM 1176 C CA . GLY A 1 158 ? 9.109 16.281 3.068 1 98.81 158 GLY A CA 1
ATOM 1177 C C . GLY A 1 158 ? 9.547 14.859 3.361 1 98.81 158 GLY A C 1
ATOM 1178 O O . GLY A 1 158 ? 10.336 14.281 2.607 1 98.81 158 GLY A O 1
ATOM 1179 N N . HIS A 1 159 ? 9.086 14.32 4.441 1 98.69 159 HIS A N 1
ATOM 1180 C CA . HIS A 1 159 ? 9.43 12.945 4.777 1 98.69 159 HIS A CA 1
ATOM 1181 C C . HIS A 1 159 ? 8.906 11.977 3.723 1 98.69 159 HIS A C 1
ATOM 1183 O O . HIS A 1 159 ? 9.578 11 3.383 1 98.69 159 HIS A O 1
ATOM 1189 N N . ALA A 1 160 ? 7.695 12.203 3.262 1 98.88 160 ALA A N 1
ATOM 1190 C CA . ALA A 1 160 ? 7.145 11.359 2.209 1 98.88 160 ALA A CA 1
ATOM 1191 C C . ALA A 1 160 ? 8.023 11.391 0.963 1 98.88 160 ALA A C 1
ATOM 1193 O O . ALA A 1 160 ? 8.297 10.344 0.361 1 98.88 160 ALA A O 1
ATOM 1194 N N . ALA A 1 161 ? 8.438 12.562 0.563 1 98.94 161 ALA A N 1
ATOM 1195 C CA . ALA A 1 161 ? 9.297 12.711 -0.606 1 98.94 161 ALA A CA 1
ATOM 1196 C C . ALA A 1 161 ? 10.625 11.992 -0.401 1 98.94 161 ALA A C 1
ATOM 1198 O O . ALA A 1 161 ? 11.109 11.305 -1.301 1 98.94 161 ALA A O 1
ATOM 1199 N N . ALA A 1 162 ? 11.172 12.164 0.78 1 98.88 162 ALA A N 1
ATOM 1200 C CA . ALA A 1 162 ? 12.469 11.555 1.084 1 98.88 162 ALA A CA 1
ATOM 1201 C C . ALA A 1 162 ? 12.375 10.031 1.041 1 98.88 162 ALA A C 1
ATOM 1203 O O . ALA A 1 162 ? 13.211 9.367 0.412 1 98.88 162 ALA A O 1
ATOM 1204 N N . VAL A 1 163 ? 11.375 9.5 1.714 1 98.88 163 VAL A N 1
ATOM 1205 C CA . VAL A 1 163 ? 11.188 8.055 1.768 1 98.88 163 VAL A CA 1
ATOM 1206 C C . VAL A 1 163 ? 10.906 7.52 0.367 1 98.88 163 VAL A C 1
ATOM 1208 O O . VAL A 1 163 ? 11.461 6.488 -0.032 1 98.88 163 VAL A O 1
ATOM 1211 N N . SER A 1 164 ? 10.078 8.164 -0.352 1 98.81 164 SER A N 1
ATOM 1212 C CA . SER A 1 164 ? 9.758 7.762 -1.718 1 98.81 164 SER A CA 1
ATOM 1213 C C . SER A 1 164 ? 11 7.797 -2.605 1 98.81 164 SER A C 1
ATOM 1215 O O . SER A 1 164 ? 11.203 6.902 -3.428 1 98.81 164 SER A O 1
ATOM 1217 N N . ALA A 1 165 ? 11.797 8.867 -2.496 1 98.81 165 ALA A N 1
ATOM 1218 C CA . ALA A 1 165 ? 13.023 8.945 -3.283 1 98.81 165 ALA A CA 1
ATOM 1219 C C . ALA A 1 165 ? 13.938 7.758 -2.998 1 98.81 165 ALA A C 1
ATOM 1221 O O . ALA A 1 165 ? 14.484 7.152 -3.922 1 98.81 165 ALA A O 1
ATOM 1222 N N . ARG A 1 166 ? 14.078 7.449 -1.748 1 98.62 166 ARG A N 1
ATOM 1223 C CA . ARG A 1 166 ? 14.891 6.301 -1.363 1 98.62 166 ARG A CA 1
ATOM 1224 C C . ARG A 1 166 ? 14.305 5.008 -1.923 1 98.62 166 ARG A C 1
ATOM 1226 O O . ARG A 1 166 ? 15.039 4.148 -2.414 1 98.62 166 ARG A O 1
ATOM 1233 N N . GLN A 1 167 ? 13.031 4.875 -1.864 1 98.31 167 GLN A N 1
ATOM 1234 C CA . GLN A 1 167 ? 12.32 3.723 -2.404 1 98.31 167 GLN A CA 1
ATOM 1235 C C . GLN A 1 167 ? 12.625 3.535 -3.889 1 98.31 167 GLN A C 1
ATOM 1237 O O . GLN A 1 167 ? 12.711 2.404 -4.371 1 98.31 167 GLN A O 1
ATOM 1242 N N . HIS A 1 168 ? 12.773 4.641 -4.535 1 98.06 168 HIS A N 1
ATOM 1243 C CA . HIS A 1 168 ? 12.922 4.598 -5.984 1 98.06 168 HIS A CA 1
ATOM 1244 C C . HIS A 1 168 ? 14.391 4.715 -6.387 1 98.06 168 HIS A C 1
ATOM 1246 O O . HIS A 1 168 ? 14.703 5.07 -7.527 1 98.06 168 HIS A O 1
ATOM 1252 N N . GLY A 1 169 ? 15.336 4.555 -5.426 1 96.44 169 GLY A N 1
ATOM 1253 C CA . GLY A 1 169 ? 16.703 4.238 -5.801 1 96.44 169 GLY A CA 1
ATOM 1254 C C . GLY A 1 169 ? 17.688 5.344 -5.469 1 96.44 169 GLY A C 1
ATOM 1255 O O . GLY A 1 169 ? 18.891 5.188 -5.668 1 96.44 169 GLY A O 1
ATOM 1256 N N . ILE A 1 170 ? 17.188 6.469 -4.945 1 97.75 170 ILE A N 1
ATOM 1257 C CA . ILE A 1 170 ? 18.109 7.531 -4.562 1 97.75 170 ILE A CA 1
ATOM 1258 C C . ILE A 1 170 ? 18.797 7.172 -3.244 1 97.75 170 ILE A C 1
ATOM 1260 O O . ILE A 1 170 ? 18.125 6.781 -2.283 1 97.75 170 ILE A O 1
ATOM 1264 N N . LYS A 1 171 ? 20.047 7.336 -3.162 1 96.19 171 LYS A N 1
ATOM 1265 C CA . LYS A 1 171 ? 20.781 6.859 -1.997 1 96.19 171 LYS A CA 1
ATOM 1266 C C . LYS A 1 171 ? 21.094 8 -1.037 1 96.19 171 LYS A C 1
ATOM 1268 O O . LYS A 1 171 ? 21.109 7.816 0.181 1 96.19 171 LYS A O 1
ATOM 1273 N N . ASP A 1 172 ? 21.375 9.164 -1.584 1 98.06 172 ASP A N 1
ATOM 1274 C CA . ASP A 1 172 ? 21.828 10.312 -0.798 1 98.06 172 ASP A CA 1
ATOM 1275 C C . ASP A 1 172 ? 20.734 11.383 -0.723 1 98.06 172 ASP A C 1
ATOM 1277 O O . ASP A 1 172 ? 20.609 12.203 -1.63 1 98.06 172 ASP A O 1
ATOM 1281 N N . VAL A 1 173 ? 20.016 11.367 0.367 1 98.75 173 VAL A N 1
ATOM 1282 C CA . VAL A 1 173 ? 18.922 12.305 0.606 1 98.75 173 VAL A CA 1
ATOM 1283 C C . VAL A 1 173 ? 19.125 13.008 1.946 1 98.75 173 VAL A C 1
ATOM 1285 O O . VAL A 1 173 ? 19.375 12.359 2.963 1 98.75 173 VAL A O 1
ATOM 1288 N N . VAL A 1 174 ? 18.984 14.344 1.988 1 98.69 174 VAL A N 1
ATOM 1289 C CA . VAL A 1 174 ? 19.078 15.117 3.221 1 98.69 174 VAL A CA 1
ATOM 1290 C C . VAL A 1 174 ? 17.844 15.992 3.387 1 98.69 174 VAL A C 1
ATOM 1292 O O . VAL A 1 174 ? 17.453 16.719 2.463 1 98.69 174 VAL A O 1
ATOM 1295 N N . LEU A 1 175 ? 17.266 15.875 4.523 1 98.5 175 LEU A N 1
ATOM 1296 C CA . LEU A 1 175 ? 16.188 16.781 4.918 1 98.5 175 LEU A CA 1
ATOM 1297 C C . LEU A 1 175 ? 16.734 17.969 5.699 1 98.5 175 LEU A C 1
ATOM 1299 O O . LEU A 1 175 ? 17.438 17.797 6.691 1 98.5 175 LEU A O 1
ATOM 1303 N N . LEU A 1 176 ? 16.422 19.156 5.207 1 98.44 176 LEU A N 1
ATOM 1304 C CA . LEU A 1 176 ? 16.781 20.391 5.895 1 98.44 176 LEU A CA 1
ATOM 1305 C C . LEU A 1 176 ? 15.578 20.984 6.613 1 98.44 176 LEU A C 1
ATOM 1307 O O . LEU A 1 176 ? 14.547 21.25 5.988 1 98.44 176 LEU A O 1
ATOM 1311 N N . GLU A 1 177 ? 15.68 21.172 7.895 1 96.31 177 GLU A N 1
ATOM 1312 C CA . GLU A 1 177 ? 14.633 21.734 8.734 1 96.31 177 GLU A CA 1
ATOM 1313 C C . GLU A 1 177 ? 15.164 22.922 9.555 1 96.31 177 GLU A C 1
ATOM 1315 O O . GLU A 1 177 ? 16.156 22.781 10.281 1 96.31 177 GLU A O 1
ATOM 1320 N N . LYS A 1 178 ? 14.484 24.047 9.438 1 94.69 178 LYS A N 1
ATOM 1321 C CA . LYS A 1 178 ? 14.992 25.234 10.109 1 94.69 178 LYS A CA 1
ATOM 1322 C C . LYS A 1 178 ? 14.719 25.172 11.609 1 94.69 178 LYS A C 1
ATOM 1324 O O . LYS A 1 178 ? 15.461 25.766 12.398 1 94.69 178 LYS A O 1
ATOM 1329 N N . GLN A 1 179 ? 13.719 24.469 12.023 1 90.12 179 GLN A N 1
ATOM 1330 C CA . GLN A 1 179 ? 13.367 24.359 13.438 1 90.12 179 GLN A CA 1
ATOM 1331 C C . GLN A 1 179 ? 14.242 23.328 14.148 1 90.12 179 GLN A C 1
ATOM 1333 O O . GLN A 1 179 ? 14.844 22.469 13.5 1 90.12 179 GLN A O 1
ATOM 1338 N N . PRO A 1 180 ? 14.312 23.375 15.445 1 87.44 180 PRO A N 1
ATOM 1339 C CA . PRO A 1 180 ? 15.117 22.391 16.188 1 87.44 180 PRO A CA 1
ATOM 1340 C C . PRO A 1 180 ? 14.398 21.062 16.344 1 87.44 180 PRO A C 1
ATOM 1342 O O . PRO A 1 180 ? 14.969 20.109 16.906 1 87.44 180 PRO A O 1
ATOM 1345 N N . TYR A 1 181 ? 13.203 20.938 15.914 1 87.94 181 TYR A N 1
ATOM 1346 C CA . TYR A 1 181 ? 12.422 19.703 15.906 1 87.94 181 TYR A CA 1
ATOM 1347 C C . TYR A 1 181 ? 11.727 19.5 14.562 1 87.94 181 TYR A C 1
ATOM 1349 O O . TYR A 1 181 ? 11.703 20.406 13.727 1 87.94 181 TYR A O 1
ATOM 1357 N N . ILE A 1 182 ? 11.18 18.312 14.383 1 92.06 182 ILE A N 1
ATOM 1358 C CA . ILE A 1 182 ? 10.633 18 13.07 1 92.06 182 ILE A CA 1
ATOM 1359 C C . ILE A 1 182 ? 9.117 17.812 13.172 1 92.06 182 ILE A C 1
ATOM 1361 O O . ILE A 1 182 ? 8.555 17.906 14.258 1 92.06 182 ILE A O 1
ATOM 1365 N N . GLY A 1 183 ? 8.461 17.656 11.992 1 93.12 183 GLY A N 1
ATOM 1366 C CA . GLY A 1 183 ? 7.059 17.297 11.938 1 93.12 183 GLY A CA 1
ATOM 1367 C C . GLY A 1 183 ? 6.176 18.391 11.383 1 93.12 183 GLY A C 1
ATOM 1368 O O . GLY A 1 183 ? 5.141 18.109 10.766 1 93.12 183 GLY A O 1
ATOM 1369 N N . GLY A 1 184 ? 6.539 19.672 11.68 1 91.56 184 GLY A N 1
ATOM 1370 C CA . GLY A 1 184 ? 5.742 20.766 11.172 1 91.56 184 GLY A CA 1
ATOM 1371 C C . GLY A 1 184 ? 4.27 20.656 11.523 1 91.56 184 GLY A C 1
ATOM 1372 O O . GLY A 1 184 ? 3.922 20.172 12.602 1 91.56 184 GLY A O 1
ATOM 1373 N N . ASN A 1 185 ? 3.395 21.172 10.672 1 94.44 185 ASN A N 1
ATOM 1374 C CA . ASN A 1 185 ? 1.954 21.125 10.906 1 94.44 185 ASN A CA 1
ATOM 1375 C C . ASN A 1 185 ? 1.427 19.688 10.828 1 94.44 185 ASN A C 1
ATOM 1377 O O . ASN A 1 185 ? 0.388 19.375 11.406 1 94.44 185 ASN A O 1
ATOM 1381 N N . GLY A 1 186 ? 2.156 18.859 10.125 1 93.62 186 GLY A N 1
ATOM 1382 C CA . GLY A 1 186 ? 1.762 17.469 10.07 1 93.62 186 GLY A CA 1
ATOM 1383 C C . GLY A 1 186 ? 1.651 16.812 11.438 1 93.62 186 GLY A C 1
ATOM 1384 O O . GLY A 1 186 ? 0.75 16.016 11.688 1 93.62 186 GLY A O 1
ATOM 1385 N N . MET A 1 187 ? 2.477 17.203 12.297 1 91.44 187 MET A N 1
ATOM 1386 C CA . MET A 1 187 ? 2.514 16.641 13.641 1 91.44 187 MET A CA 1
ATOM 1387 C C . MET A 1 187 ? 1.302 17.078 14.453 1 91.44 187 MET A C 1
ATOM 1389 O O . MET A 1 187 ? 0.927 16.438 15.43 1 91.44 187 MET A O 1
ATOM 1393 N N . LEU A 1 188 ? 0.728 18.125 14.062 1 89.94 188 LEU A N 1
ATOM 1394 C CA . LEU A 1 188 ? -0.374 18.719 14.812 1 89.94 188 LEU A CA 1
ATOM 1395 C C . LEU A 1 188 ? -1.719 18.266 14.258 1 89.94 188 LEU A C 1
ATOM 1397 O O . LEU A 1 188 ? -2.754 18.438 14.906 1 89.94 188 LEU A O 1
ATOM 1401 N N . ALA A 1 189 ? -1.68 17.625 13.094 1 90.81 189 ALA A N 1
ATOM 1402 C CA . ALA A 1 189 ? -2.914 17.172 12.453 1 90.81 189 ALA A CA 1
ATOM 1403 C C . ALA A 1 189 ? -3.588 16.078 13.281 1 90.81 189 ALA A C 1
ATOM 1405 O O . ALA A 1 189 ? -2.912 15.297 13.961 1 90.81 189 ALA A O 1
ATOM 1406 N N . ALA A 1 190 ? -4.938 16.047 13.211 1 87.12 190 ALA A N 1
ATOM 1407 C CA . ALA A 1 190 ? -5.621 15.094 14.086 1 87.12 190 ALA A CA 1
ATOM 1408 C C . ALA A 1 190 ? -6.699 14.328 13.328 1 87.12 190 ALA A C 1
ATOM 1410 O O . ALA A 1 190 ? -6.883 13.125 13.547 1 87.12 190 ALA A O 1
ATOM 1411 N N . GLY A 1 191 ? -7.363 14.852 12.453 1 88.44 191 GLY A N 1
ATOM 1412 C CA . GLY A 1 191 ? -8.633 14.344 11.945 1 88.44 191 GLY A CA 1
ATOM 1413 C C . GLY A 1 191 ? -8.477 13.102 11.086 1 88.44 191 GLY A C 1
ATOM 1414 O O . GLY A 1 191 ? -9.344 12.227 11.102 1 88.44 191 GLY A O 1
ATOM 1415 N N . GLY A 1 192 ? -7.461 13.062 10.312 1 95.06 192 GLY A N 1
ATOM 1416 C CA . GLY A 1 192 ? -7.242 11.914 9.445 1 95.06 192 GLY A CA 1
ATOM 1417 C C . GLY A 1 192 ? -6.812 12.305 8.047 1 95.06 192 GLY A C 1
ATOM 1418 O O . GLY A 1 192 ? -6.805 13.492 7.699 1 95.06 192 GLY A O 1
ATOM 1419 N N . MET A 1 193 ? -6.453 11.305 7.273 1 98.12 193 MET A N 1
ATOM 1420 C CA . MET A 1 193 ? -6.098 11.469 5.871 1 98.12 193 MET A CA 1
ATOM 1421 C C . MET A 1 193 ? -7.262 11.086 4.961 1 98.12 193 MET A C 1
ATOM 1423 O O . MET A 1 193 ? -7.715 9.945 4.973 1 98.12 193 MET A O 1
ATOM 1427 N N . ALA A 1 194 ? -7.734 12.055 4.215 1 98.44 194 ALA A N 1
ATOM 1428 C CA . ALA A 1 194 ? -8.844 11.766 3.303 1 98.44 194 ALA A CA 1
ATOM 1429 C C . ALA A 1 194 ? -8.391 10.844 2.174 1 98.44 194 ALA A C 1
ATOM 1431 O O . ALA A 1 194 ? -7.293 11 1.637 1 98.44 194 ALA A O 1
ATOM 1432 N N . SER A 1 195 ? -9.172 9.844 1.899 1 98.75 195 SER A N 1
ATOM 1433 C CA . SER A 1 195 ? -9.008 8.945 0.764 1 98.75 195 SER A CA 1
ATOM 1434 C C . SER A 1 195 ? -10.297 8.188 0.47 1 98.75 195 SER A C 1
ATOM 1436 O O . SER A 1 195 ? -11.164 8.062 1.337 1 98.75 195 SER A O 1
ATOM 1438 N N . ALA A 1 196 ? -10.438 7.789 -0.733 1 98.56 196 ALA A N 1
ATOM 1439 C CA . ALA A 1 196 ? -11.617 7.035 -1.143 1 98.56 196 ALA A CA 1
ATOM 1440 C C . ALA A 1 196 ? -11.227 5.68 -1.732 1 98.56 196 ALA A C 1
ATOM 1442 O O . ALA A 1 196 ? -10.117 5.516 -2.24 1 98.56 196 ALA A O 1
ATOM 1443 N N . GLU A 1 197 ? -12.188 4.727 -1.64 1 98.19 197 GLU A N 1
ATOM 1444 C CA . GLU A 1 197 ? -12.039 3.387 -2.199 1 98.19 197 GLU A CA 1
ATOM 1445 C C . GLU A 1 197 ? -10.836 2.666 -1.598 1 98.19 197 GLU A C 1
ATOM 1447 O O . GLU A 1 197 ? -9.992 2.135 -2.326 1 98.19 197 GLU A O 1
ATOM 1452 N N . THR A 1 198 ? -10.789 2.688 -0.263 1 98.44 198 THR A N 1
ATOM 1453 C CA . THR A 1 198 ? -9.758 1.976 0.481 1 98.44 198 THR A CA 1
ATOM 1454 C C . THR A 1 198 ? -10.312 0.692 1.089 1 98.44 198 THR A C 1
ATOM 1456 O O . THR A 1 198 ? -11.531 0.555 1.255 1 98.44 198 THR A O 1
ATOM 1459 N N . LEU A 1 199 ? -9.469 -0.239 1.431 1 97.44 199 LEU A N 1
ATOM 1460 C CA . LEU A 1 199 ? -9.906 -1.455 2.111 1 97.44 199 LEU A CA 1
ATOM 1461 C C . LEU A 1 199 ? -10.438 -1.138 3.504 1 97.44 199 LEU A C 1
ATOM 1463 O O . LEU A 1 199 ? -11.359 -1.799 3.984 1 97.44 199 LEU A O 1
ATOM 1467 N N . THR A 1 200 ? -9.859 -0.123 4.152 1 97.75 200 THR A N 1
ATOM 1468 C CA . THR A 1 200 ? -10.367 0.337 5.438 1 97.75 200 THR A CA 1
ATOM 1469 C C . THR A 1 200 ? -11.852 0.686 5.336 1 97.75 200 THR A C 1
ATOM 1471 O O . THR A 1 200 ? -12.648 0.268 6.176 1 97.75 200 THR A O 1
ATOM 1474 N N . GLN A 1 201 ? -12.195 1.444 4.336 1 97.81 201 GLN A N 1
ATOM 1475 C CA . GLN A 1 201 ? -13.602 1.799 4.129 1 97.81 201 GLN A CA 1
ATOM 1476 C C . GLN A 1 201 ? -14.438 0.563 3.822 1 97.81 201 GLN A C 1
ATOM 1478 O O . GLN A 1 201 ? -15.539 0.404 4.363 1 97.81 201 GLN A O 1
ATOM 1483 N N . ALA A 1 202 ? -13.922 -0.287 3.01 1 97.44 202 ALA A N 1
ATOM 1484 C CA . ALA A 1 202 ? -14.656 -1.49 2.623 1 97.44 202 ALA A CA 1
ATOM 1485 C C . ALA A 1 202 ? -14.93 -2.381 3.832 1 97.44 202 ALA A C 1
ATOM 1487 O O . ALA A 1 202 ? -16.047 -2.883 4.004 1 97.44 202 ALA A O 1
ATOM 1488 N N . PHE A 1 203 ? -13.922 -2.588 4.652 1 97.31 203 PHE A N 1
ATOM 1489 C CA . PHE A 1 203 ? -14.055 -3.43 5.836 1 97.31 203 PHE A CA 1
ATOM 1490 C C . PHE A 1 203 ? -15.094 -2.859 6.793 1 97.31 203 PHE A C 1
ATOM 1492 O O . PHE A 1 203 ? -15.734 -3.604 7.535 1 97.31 203 PHE A O 1
ATOM 1499 N N . ARG A 1 204 ? -15.312 -1.552 6.699 1 95.88 204 ARG A N 1
ATOM 1500 C CA . ARG A 1 204 ? -16.234 -0.887 7.613 1 95.88 204 ARG A CA 1
ATOM 1501 C C . ARG A 1 204 ? -17.594 -0.647 6.949 1 95.88 204 ARG A C 1
ATOM 1503 O O . ARG A 1 204 ? -18.5 -0.091 7.566 1 95.88 204 ARG A O 1
ATOM 1510 N N . GLY A 1 205 ? -17.719 -1.009 5.723 1 95.38 205 GLY A N 1
ATOM 1511 C CA . GLY A 1 205 ? -18.969 -0.878 4.988 1 95.38 205 GLY A CA 1
ATOM 1512 C C . GLY A 1 205 ? -19.281 0.555 4.602 1 95.38 205 GLY A C 1
ATOM 1513 O O . GLY A 1 205 ? -20.438 0.902 4.387 1 95.38 205 GLY A O 1
ATOM 1514 N N . TYR A 1 206 ? -18.234 1.419 4.555 1 95 206 TYR A N 1
ATOM 1515 C CA . TYR A 1 206 ? -18.438 2.816 4.188 1 95 206 TYR A CA 1
ATOM 1516 C C . TYR A 1 206 ? -18.5 2.98 2.676 1 95 206 TYR A C 1
ATOM 1518 O O . TYR A 1 206 ? -17.578 2.568 1.965 1 95 206 TYR A O 1
ATOM 1526 N N . GLN A 1 207 ? -19.531 3.576 2.23 1 94.31 207 GLN A N 1
ATOM 1527 C CA . GLN A 1 207 ? -19.672 3.832 0.802 1 94.31 207 GLN A CA 1
ATOM 1528 C C . GLN A 1 207 ? -18.984 5.133 0.398 1 94.31 207 GLN A C 1
ATOM 1530 O O . GLN A 1 207 ? -19.172 6.164 1.047 1 94.31 207 GLN A O 1
ATOM 1535 N N . ASP A 1 208 ? -18.219 5.055 -0.596 1 96.75 208 ASP A N 1
ATOM 1536 C CA . ASP A 1 208 ? -17.469 6.195 -1.121 1 96.75 208 ASP A CA 1
ATOM 1537 C C . ASP A 1 208 ? -16.938 5.906 -2.52 1 96.75 208 ASP A C 1
ATOM 1539 O O . ASP A 1 208 ? -17.031 4.777 -3.006 1 96.75 208 ASP A O 1
ATOM 1543 N N . SER A 1 209 ? -16.547 6.938 -3.215 1 97.25 209 SER A N 1
ATOM 1544 C CA . SER A 1 209 ? -15.898 6.797 -4.52 1 97.25 209 SER A CA 1
ATOM 1545 C C . SER A 1 209 ? -14.922 7.938 -4.781 1 97.25 209 SER A C 1
ATOM 1547 O O . SER A 1 209 ? -15.055 9.016 -4.199 1 97.25 209 SER A O 1
ATOM 1549 N N . LYS A 1 210 ? -14.008 7.688 -5.664 1 97.88 210 LYS A N 1
ATOM 1550 C CA . LYS A 1 210 ? -13.078 8.727 -6.09 1 97.88 210 LYS A CA 1
ATOM 1551 C C . LYS A 1 210 ? -13.82 9.898 -6.73 1 97.88 210 LYS A C 1
ATOM 1553 O O . LYS A 1 210 ? -13.461 11.062 -6.512 1 97.88 210 LYS A O 1
ATOM 1558 N N . ALA A 1 211 ? -14.805 9.602 -7.449 1 97.31 211 ALA A N 1
ATOM 1559 C CA . ALA A 1 211 ? -15.609 10.633 -8.094 1 97.31 211 ALA A CA 1
ATOM 1560 C C . ALA A 1 211 ? -16.281 11.523 -7.055 1 97.31 211 ALA A C 1
ATOM 1562 O O . ALA A 1 211 ? -16.344 12.75 -7.219 1 97.31 211 ALA A O 1
ATOM 1563 N N . LEU A 1 212 ? -16.844 10.891 -6.039 1 97.44 212 LEU A N 1
ATOM 1564 C CA . LEU A 1 212 ? -17.5 11.648 -4.98 1 97.44 212 LEU A CA 1
ATOM 1565 C C . LEU A 1 212 ? -16.484 12.531 -4.242 1 97.44 212 LEU A C 1
ATOM 1567 O O . LEU A 1 212 ? -16.781 13.688 -3.936 1 97.44 212 LEU A O 1
ATOM 1571 N N . TRP A 1 213 ? -15.359 11.969 -3.902 1 98.44 213 TRP A N 1
ATOM 1572 C CA . TRP A 1 213 ? -14.312 12.75 -3.256 1 98.44 213 TRP A CA 1
ATOM 1573 C C . TRP A 1 213 ? -13.891 13.922 -4.129 1 98.44 213 TRP A C 1
ATOM 1575 O O . TRP A 1 213 ? -13.68 15.031 -3.631 1 98.44 213 TRP A O 1
ATOM 1585 N N . TYR A 1 214 ? -13.727 13.68 -5.418 1 98.62 214 TYR A N 1
ATOM 1586 C CA . TYR A 1 214 ? -13.406 14.734 -6.371 1 98.62 214 TYR A CA 1
ATOM 1587 C C . TYR A 1 214 ? -14.453 15.844 -6.324 1 98.62 214 TYR A C 1
ATOM 1589 O O . TYR A 1 214 ? -14.109 17.031 -6.227 1 98.62 214 TYR A O 1
ATOM 1597 N N . GLN A 1 215 ? -15.688 15.5 -6.344 1 98.19 215 GLN A N 1
ATOM 1598 C CA . GLN A 1 215 ? -16.781 16.469 -6.344 1 98.19 215 GLN A CA 1
ATOM 1599 C C . GLN A 1 215 ? -16.797 17.281 -5.051 1 98.19 215 GLN A C 1
ATOM 1601 O O . GLN A 1 215 ? -16.953 18.5 -5.078 1 98.19 215 GLN A O 1
ATOM 1606 N N . ASP A 1 216 ? -16.672 16.594 -3.926 1 97.12 216 ASP A N 1
ATOM 1607 C CA . ASP A 1 216 ? -16.625 17.297 -2.641 1 97.12 216 ASP A CA 1
ATOM 1608 C C . ASP A 1 216 ? -15.484 18.297 -2.59 1 97.12 216 ASP A C 1
ATOM 1610 O O . ASP A 1 216 ? -15.648 19.406 -2.084 1 97.12 216 ASP A O 1
ATOM 1614 N N . THR A 1 217 ? -14.32 17.875 -3.094 1 98.25 217 THR A N 1
ATOM 1615 C CA . THR A 1 217 ? -13.133 18.703 -3.051 1 98.25 217 THR A CA 1
ATOM 1616 C C . THR A 1 217 ? -13.305 19.938 -3.932 1 98.25 217 THR A C 1
ATOM 1618 O O . THR A 1 217 ? -12.984 21.062 -3.514 1 98.25 217 THR A O 1
ATOM 1621 N N . MET A 1 218 ? -13.828 19.719 -5.125 1 98.31 218 MET A N 1
ATOM 1622 C CA . MET A 1 218 ? -14.078 20.828 -6.035 1 98.31 218 MET A CA 1
ATOM 1623 C C . MET A 1 218 ? -15.117 21.781 -5.461 1 98.31 218 MET A C 1
ATOM 1625 O O . MET A 1 218 ? -14.922 23 -5.48 1 98.31 218 MET A O 1
ATOM 1629 N N . LYS A 1 219 ? -16.203 21.25 -4.926 1 97 219 LYS A N 1
ATOM 1630 C CA . LYS A 1 219 ? -17.25 22.062 -4.309 1 97 219 LYS A CA 1
ATOM 1631 C C . LYS A 1 219 ? -16.703 22.828 -3.105 1 97 219 LYS A C 1
ATOM 1633 O O . LYS A 1 219 ? -16.953 24.031 -2.967 1 97 219 LYS A O 1
ATOM 1638 N N . GLY A 1 220 ? -15.992 22.156 -2.285 1 94.81 220 GLY A N 1
ATOM 1639 C CA . GLY A 1 220 ? -15.391 22.797 -1.128 1 94.81 220 GLY A CA 1
ATOM 1640 C C . GLY A 1 220 ? -14.438 23.922 -1.498 1 94.81 220 GLY A C 1
ATOM 1641 O O . GLY A 1 220 ? -14.359 24.938 -0.799 1 94.81 220 GLY A O 1
ATOM 1642 N N . GLY A 1 221 ? -13.68 23.719 -2.578 1 97.5 221 GLY A N 1
ATOM 1643 C CA . GLY A 1 221 ? -12.727 24.719 -3.055 1 97.5 221 GLY A CA 1
ATOM 1644 C C . GLY A 1 221 ? -13.367 25.781 -3.93 1 97.5 221 GLY A C 1
ATOM 1645 O O . GLY A 1 221 ? -12.672 26.562 -4.57 1 97.5 221 GLY A O 1
ATOM 1646 N N . HIS A 1 222 ? -14.719 25.75 -3.982 1 97.5 222 HIS A N 1
ATOM 1647 C CA . HIS A 1 222 ? -15.523 26.703 -4.734 1 97.5 222 HIS A CA 1
ATOM 1648 C C . HIS A 1 222 ? -15.172 26.688 -6.215 1 97.5 222 HIS A C 1
ATOM 1650 O O . HIS A 1 222 ? -15.156 27.734 -6.871 1 97.5 222 HIS A O 1
ATOM 1656 N N . GLN A 1 223 ? -14.703 25.656 -6.707 1 97.88 223 GLN A N 1
ATOM 1657 C CA . GLN A 1 223 ? -14.414 25.375 -8.109 1 97.88 223 GLN A CA 1
ATOM 1658 C C . GLN A 1 223 ? -13.18 26.156 -8.578 1 97.88 223 GLN A C 1
ATOM 1660 O O . GLN A 1 223 ? -12.938 26.266 -9.781 1 97.88 223 GLN A O 1
ATOM 1665 N N . LEU A 1 224 ? -12.461 26.656 -7.641 1 98.31 224 LEU A N 1
ATOM 1666 C CA . LEU A 1 224 ? -11.242 27.391 -7.977 1 98.31 224 LEU A CA 1
ATOM 1667 C C . LEU A 1 224 ? -10.055 26.453 -8.109 1 98.31 224 LEU A C 1
ATOM 1669 O O . LEU A 1 224 ? -9.008 26.828 -8.641 1 98.31 224 LEU A O 1
ATOM 1673 N N . ASN A 1 225 ? -10.195 25.188 -7.746 1 98.56 225 ASN A N 1
ATOM 1674 C CA . ASN A 1 225 ? -9.141 24.172 -7.766 1 98.56 225 ASN A CA 1
ATOM 1675 C C . ASN A 1 225 ? -8.609 23.938 -9.18 1 98.56 225 ASN A C 1
ATOM 1677 O O . ASN A 1 225 ? -9.328 24.172 -10.156 1 98.56 225 ASN A O 1
ATOM 1681 N N . ASN A 1 226 ? -7.383 23.562 -9.297 1 98.75 226 ASN A N 1
ATOM 1682 C CA . ASN A 1 226 ? -6.91 22.938 -10.531 1 98.75 226 ASN A CA 1
ATOM 1683 C C . ASN A 1 226 ? -7.441 21.516 -10.68 1 98.75 226 ASN A C 1
ATOM 1685 O O . ASN A 1 226 ? -7.02 20.625 -9.961 1 98.75 226 ASN A O 1
ATOM 1689 N N . PRO A 1 227 ? -8.305 21.297 -11.633 1 98.69 227 PRO A N 1
ATOM 1690 C CA . PRO A 1 227 ? -8.961 19.984 -11.742 1 98.69 227 PRO A CA 1
ATOM 1691 C C . PRO A 1 227 ? -7.961 18.844 -11.922 1 98.69 227 PRO A C 1
ATOM 1693 O O . PRO A 1 227 ? -8.188 17.734 -11.422 1 98.69 227 PRO A O 1
ATOM 1696 N N . ASP A 1 228 ? -6.887 19.062 -12.625 1 98.75 228 ASP A N 1
ATOM 1697 C CA . ASP A 1 228 ? -5.898 18.016 -12.859 1 98.75 228 ASP A CA 1
ATOM 1698 C C . ASP A 1 228 ? -5.199 17.625 -11.562 1 98.75 228 ASP A C 1
ATOM 1700 O O . ASP A 1 228 ? -4.914 16.438 -11.336 1 98.75 228 ASP A O 1
ATOM 1704 N N . LEU A 1 229 ? -4.918 18.578 -10.742 1 98.88 229 LEU A N 1
ATOM 1705 C CA . LEU A 1 229 ? -4.281 18.297 -9.461 1 98.88 229 LEU A CA 1
ATOM 1706 C C . LEU A 1 229 ? -5.238 17.562 -8.523 1 98.88 229 LEU A C 1
ATOM 1708 O O . LEU A 1 229 ? -4.828 16.672 -7.773 1 98.88 229 LEU A O 1
ATOM 1712 N N . VAL A 1 230 ? -6.527 17.938 -8.547 1 98.88 230 VAL A N 1
ATOM 1713 C CA . VAL A 1 230 ? -7.516 17.25 -7.719 1 98.88 230 VAL A CA 1
ATOM 1714 C C . VAL A 1 230 ? -7.672 15.805 -8.188 1 98.88 230 VAL A C 1
ATOM 1716 O O . VAL A 1 230 ? -7.785 14.891 -7.375 1 98.88 230 VAL A O 1
ATOM 1719 N N . HIS A 1 231 ? -7.652 15.617 -9.523 1 98.75 231 HIS A N 1
ATOM 1720 C CA . HIS A 1 231 ? -7.691 14.258 -10.055 1 98.75 231 HIS A CA 1
ATOM 1721 C C . HIS A 1 231 ? -6.488 13.445 -9.578 1 98.75 231 HIS A C 1
ATOM 1723 O O . HIS A 1 231 ? -6.625 12.273 -9.242 1 98.75 231 HIS A O 1
ATOM 1729 N N . THR A 1 232 ? -5.344 14.039 -9.602 1 98.81 232 THR A N 1
ATOM 1730 C CA . THR A 1 232 ? -4.141 13.367 -9.109 1 98.81 232 THR A CA 1
ATOM 1731 C C . THR A 1 232 ? -4.297 12.992 -7.637 1 98.81 232 THR A C 1
ATOM 1733 O O . THR A 1 232 ? -3.941 11.883 -7.238 1 98.81 232 THR A O 1
ATOM 1736 N N . LEU A 1 233 ? -4.852 13.867 -6.871 1 98.81 233 LEU A N 1
ATOM 1737 C CA . LEU A 1 233 ? -5.066 13.633 -5.445 1 98.81 233 LEU A CA 1
ATOM 1738 C C . LEU A 1 233 ? -5.98 12.43 -5.227 1 98.81 233 LEU A C 1
ATOM 1740 O O . LEU A 1 233 ? -5.617 11.492 -4.52 1 98.81 233 LEU A O 1
ATOM 1744 N N . VAL A 1 234 ? -7.133 12.406 -5.906 1 98.56 234 VAL A N 1
ATOM 1745 C CA . VAL A 1 234 ? -8.164 11.414 -5.613 1 98.56 234 VAL A CA 1
ATOM 1746 C C . VAL A 1 234 ? -7.754 10.055 -6.176 1 98.56 234 VAL A C 1
ATOM 1748 O O . VAL A 1 234 ? -8.07 9.016 -5.59 1 98.56 234 VAL A O 1
ATOM 1751 N N . ASN A 1 235 ? -6.984 10.062 -7.246 1 97.94 235 ASN A N 1
ATOM 1752 C CA . ASN A 1 235 ? -6.602 8.812 -7.883 1 97.94 235 ASN A CA 1
ATOM 1753 C C . ASN A 1 235 ? -5.426 8.156 -7.168 1 97.94 235 ASN A C 1
ATOM 1755 O O . ASN A 1 235 ? -5.16 6.969 -7.363 1 97.94 235 ASN A O 1
ATOM 1759 N N . ASN A 1 236 ? -4.727 8.898 -6.332 1 98.44 236 ASN A N 1
ATOM 1760 C CA . ASN A 1 236 ? -3.535 8.359 -5.691 1 98.44 236 ASN A CA 1
ATOM 1761 C C . ASN A 1 236 ? -3.723 8.227 -4.18 1 98.44 236 ASN A C 1
ATOM 1763 O O . ASN A 1 236 ? -2.846 7.711 -3.484 1 98.44 236 ASN A O 1
ATOM 1767 N N . GLY A 1 237 ? -4.895 8.664 -3.691 1 98.5 237 GLY A N 1
ATOM 1768 C CA . GLY A 1 237 ? -5.145 8.656 -2.26 1 98.5 237 GLY A CA 1
ATOM 1769 C C . GLY A 1 237 ? -5.113 7.262 -1.657 1 98.5 237 GLY A C 1
ATOM 1770 O O . GLY A 1 237 ? -4.438 7.027 -0.654 1 98.5 237 GLY A O 1
ATOM 1771 N N . SER A 1 238 ? -5.766 6.293 -2.297 1 98.25 238 SER A N 1
ATOM 1772 C CA . SER A 1 238 ? -5.863 4.934 -1.782 1 98.25 238 SER A CA 1
ATOM 1773 C C . SER A 1 238 ? -4.492 4.266 -1.719 1 98.25 238 SER A C 1
ATOM 1775 O O . SER A 1 238 ? -4.172 3.588 -0.741 1 98.25 238 SER A O 1
ATOM 1777 N N . ALA A 1 239 ? -3.707 4.457 -2.738 1 98.06 239 ALA A N 1
ATOM 1778 C CA . ALA A 1 239 ? -2.352 3.914 -2.748 1 98.06 239 ALA A CA 1
ATOM 1779 C C . ALA A 1 239 ? -1.51 4.52 -1.629 1 98.06 239 ALA A C 1
ATOM 1781 O O . ALA A 1 239 ? -0.649 3.844 -1.059 1 98.06 239 ALA A O 1
ATOM 1782 N N . GLY A 1 240 ? -1.777 5.805 -1.352 1 98.69 240 GLY A N 1
ATOM 1783 C CA . GLY A 1 240 ? -1.097 6.438 -0.232 1 98.69 240 GLY A CA 1
ATOM 1784 C C . GLY A 1 240 ? -1.419 5.789 1.103 1 98.69 240 GLY A C 1
ATOM 1785 O O . GLY A 1 240 ? -0.532 5.602 1.938 1 98.69 240 GLY A O 1
ATOM 1786 N N . ILE A 1 241 ? -2.686 5.438 1.323 1 98.69 241 ILE A N 1
ATOM 1787 C CA . ILE A 1 241 ? -3.105 4.754 2.543 1 98.69 241 ILE A CA 1
ATOM 1788 C C . ILE A 1 241 ? -2.404 3.402 2.646 1 98.69 241 ILE A C 1
ATOM 1790 O O . ILE A 1 241 ? -1.857 3.057 3.695 1 98.69 241 ILE A O 1
ATOM 1794 N N . ASP A 1 242 ? -2.389 2.65 1.535 1 98.38 242 ASP A N 1
ATOM 1795 C CA . ASP A 1 242 ? -1.724 1.352 1.521 1 98.38 242 ASP A CA 1
ATOM 1796 C C . ASP A 1 242 ? -0.237 1.492 1.841 1 98.38 242 ASP A C 1
ATOM 1798 O O . ASP A 1 242 ? 0.319 0.694 2.598 1 98.38 242 ASP A O 1
ATOM 1802 N N . TRP A 1 243 ? 0.375 2.453 1.219 1 98.56 243 TRP A N 1
ATOM 1803 C CA . TRP A 1 243 ? 1.8 2.713 1.398 1 98.56 243 TRP A CA 1
ATOM 1804 C C . TRP A 1 243 ? 2.123 2.979 2.865 1 98.56 243 TRP A C 1
ATOM 1806 O O . TRP A 1 243 ? 3.07 2.408 3.412 1 98.56 243 TRP A O 1
ATOM 1816 N N . LEU A 1 244 ? 1.33 3.84 3.514 1 98.75 244 LEU A N 1
ATOM 1817 C CA . LEU A 1 244 ? 1.51 4.152 4.926 1 98.75 244 LEU A CA 1
ATOM 1818 C C . LEU A 1 244 ? 1.305 2.912 5.789 1 98.75 244 LEU A C 1
ATOM 1820 O O . LEU A 1 244 ? 2.066 2.67 6.73 1 98.75 244 LEU A O 1
ATOM 1824 N N . MET A 1 245 ? 0.314 2.17 5.457 1 98.12 245 MET A N 1
ATOM 1825 C CA . MET A 1 245 ? 0.023 0.979 6.25 1 98.12 245 MET A CA 1
ATOM 1826 C C . MET A 1 245 ? 1.113 -0.072 6.07 1 98.12 245 MET A C 1
ATOM 1828 O O . MET A 1 245 ? 1.455 -0.784 7.02 1 98.12 245 MET A O 1
ATOM 1832 N N . ALA A 1 246 ? 1.603 -0.2 4.895 1 96.62 246 ALA A N 1
ATOM 1833 C CA . ALA A 1 246 ? 2.717 -1.109 4.648 1 96.62 246 ALA A CA 1
ATOM 1834 C C . ALA A 1 246 ? 3.938 -0.72 5.48 1 96.62 246 ALA A C 1
ATOM 1836 O O . ALA A 1 246 ? 4.742 -1.577 5.852 1 96.62 246 ALA A O 1
ATOM 1837 N N . LEU A 1 247 ? 4.059 0.557 5.77 1 97.69 247 LEU A N 1
ATOM 1838 C CA . LEU A 1 247 ? 5.156 1.064 6.586 1 97.69 247 LEU A CA 1
ATOM 1839 C C . LEU A 1 247 ? 4.863 0.876 8.07 1 97.69 247 LEU A C 1
ATOM 1841 O O . LEU A 1 247 ? 5.715 1.163 8.914 1 97.69 247 LEU A O 1
ATOM 1845 N N . GLY A 1 248 ? 3.625 0.522 8.359 1 96.62 248 GLY A N 1
ATOM 1846 C CA . GLY A 1 248 ? 3.307 0.202 9.742 1 96.62 248 GLY A CA 1
ATOM 1847 C C . GLY A 1 248 ? 2.35 1.192 10.375 1 96.62 248 GLY A C 1
ATOM 1848 O O . GLY A 1 248 ? 2.004 1.062 11.555 1 96.62 248 GLY A O 1
ATOM 1849 N N . ALA A 1 249 ? 1.873 2.162 9.633 1 97.94 249 ALA A N 1
ATOM 1850 C CA . ALA A 1 249 ? 0.937 3.133 10.195 1 97.94 249 ALA A CA 1
ATOM 1851 C C . ALA A 1 249 ? -0.443 2.514 10.391 1 97.94 249 ALA A C 1
ATOM 1853 O O . ALA A 1 249 ? -0.911 1.741 9.555 1 97.94 249 ALA A O 1
ATOM 1854 N N . ASP A 1 250 ? -1.097 2.863 11.469 1 97.56 250 ASP A N 1
ATOM 1855 C CA . ASP A 1 250 ? -2.486 2.469 11.672 1 97.56 250 ASP A CA 1
ATOM 1856 C C . ASP A 1 250 ? -3.443 3.447 10.992 1 97.56 250 ASP A C 1
ATOM 1858 O O . ASP A 1 250 ? -3.574 4.594 11.422 1 97.56 250 ASP A O 1
ATOM 1862 N N . MET A 1 251 ? -4.027 3.055 9.914 1 98 251 MET A N 1
ATOM 1863 C CA . MET A 1 251 ? -5.043 3.816 9.195 1 98 251 MET A CA 1
ATOM 1864 C C . MET A 1 251 ? -6.336 3.014 9.07 1 98 251 MET A C 1
ATOM 1866 O O . MET A 1 251 ? -7.008 3.072 8.039 1 98 251 MET A O 1
ATOM 1870 N N . THR A 1 252 ? -6.707 2.293 10.156 1 96.94 252 THR A N 1
ATOM 1871 C CA . THR A 1 252 ? -7.738 1.265 10.055 1 96.94 252 THR A CA 1
ATOM 1872 C C . THR A 1 252 ? -9.102 1.824 10.453 1 96.94 252 THR A C 1
ATOM 1874 O O . THR A 1 252 ? -10.094 1.09 10.492 1 96.94 252 THR A O 1
ATOM 1877 N N . SER A 1 253 ? -9.18 3.096 10.758 1 95.19 253 SER A N 1
ATOM 1878 C CA . SER A 1 253 ? -10.453 3.768 11 1 95.19 253 SER A CA 1
ATOM 1879 C C . SER A 1 253 ? -10.656 4.934 10.039 1 95.19 253 SER A C 1
ATOM 1881 O O . SER A 1 253 ? -9.711 5.379 9.391 1 95.19 253 SER A O 1
ATOM 1883 N N . ALA A 1 254 ? -11.914 5.355 9.922 1 93.75 254 ALA A N 1
ATOM 1884 C CA . ALA A 1 254 ? -12.242 6.52 9.102 1 93.75 254 ALA A CA 1
ATOM 1885 C C . ALA A 1 254 ? -13.453 7.258 9.664 1 93.75 254 ALA A C 1
ATOM 1887 O O . ALA A 1 254 ? -14.367 6.641 10.211 1 93.75 254 ALA A O 1
ATOM 1888 N N . ALA A 1 255 ? -13.344 8.562 9.547 1 91.31 255 ALA A N 1
ATOM 1889 C CA . ALA A 1 255 ? -14.43 9.406 10.039 1 91.31 255 ALA A CA 1
ATOM 1890 C C . ALA A 1 255 ? -14.828 10.445 8.992 1 91.31 255 ALA A C 1
ATOM 1892 O O . ALA A 1 255 ? -14.188 10.562 7.945 1 91.31 255 ALA A O 1
ATOM 1893 N N . SER A 1 256 ? -15.945 11.055 9.266 1 89.88 256 SER A N 1
ATOM 1894 C CA . SER A 1 256 ? -16.406 12.148 8.406 1 89.88 256 SER A CA 1
ATOM 1895 C C . SER A 1 256 ? -16.141 13.5 9.062 1 89.88 256 SER A C 1
ATOM 1897 O O . SER A 1 256 ? -15.898 13.578 10.266 1 89.88 256 SER A O 1
ATOM 1899 N N . ALA A 1 257 ? -16.125 14.578 8.234 1 89.88 257 ALA A N 1
ATOM 1900 C CA . ALA A 1 257 ? -15.992 15.961 8.68 1 89.88 257 ALA A CA 1
ATOM 1901 C C . ALA A 1 257 ? -16.766 16.906 7.766 1 89.88 257 ALA A C 1
ATOM 1903 O O . ALA A 1 257 ? -17.328 16.484 6.758 1 89.88 257 ALA A O 1
ATOM 1904 N N . GLY A 1 258 ? -16.844 18.156 8.219 1 86.56 258 GLY A N 1
ATOM 1905 C CA . GLY A 1 258 ? -17.594 19.141 7.469 1 86.56 258 GLY A CA 1
ATOM 1906 C C . GLY A 1 258 ? -17.188 19.219 6.008 1 86.56 258 GLY A C 1
ATOM 1907 O O . GLY A 1 258 ? -15.992 19.266 5.695 1 86.56 258 GLY A O 1
ATOM 1908 N N . GLY A 1 259 ? -18.172 19.172 5.066 1 89.38 259 GLY A N 1
ATOM 1909 C CA . GLY A 1 259 ? -17.938 19.312 3.639 1 89.38 259 GLY A CA 1
ATOM 1910 C C . GLY A 1 259 ? -17.781 17.984 2.928 1 89.38 259 GLY A C 1
ATOM 1911 O O . GLY A 1 259 ? -17.875 17.906 1.699 1 89.38 259 GLY A O 1
ATOM 1912 N N . HIS A 1 260 ? -17.547 16.922 3.656 1 92.62 260 HIS A N 1
ATOM 1913 C CA . HIS A 1 260 ? -17.422 15.586 3.072 1 92.62 260 HIS A CA 1
ATOM 1914 C C . HIS A 1 260 ? -18.766 14.875 3.006 1 92.62 260 HIS A C 1
ATOM 1916 O O . HIS A 1 260 ? -19.594 15.008 3.916 1 92.62 260 HIS A O 1
ATOM 1922 N N . SER A 1 261 ? -18.906 14.07 2.002 1 92.94 261 SER A N 1
ATOM 1923 C CA . SER A 1 261 ? -20.141 13.32 1.815 1 92.94 261 SER A CA 1
ATOM 1924 C C . SER A 1 261 ? -19.984 11.859 2.217 1 92.94 261 SER A C 1
ATOM 1926 O O . SER A 1 261 ? -20.859 11.039 1.972 1 92.94 261 SER A O 1
ATOM 1928 N N . ALA A 1 262 ? -18.828 11.539 2.75 1 94.19 262 ALA A N 1
ATOM 1929 C CA . ALA A 1 262 ? -18.547 10.156 3.137 1 94.19 262 ALA A CA 1
ATOM 1930 C C . ALA A 1 262 ? -17.547 10.109 4.293 1 94.19 262 ALA A C 1
ATOM 1932 O O . ALA A 1 262 ? -16.891 11.102 4.598 1 94.19 262 ALA A O 1
ATOM 1933 N N . GLU A 1 263 ? -17.5 8.984 4.984 1 94.44 263 GLU A N 1
ATOM 1934 C CA . GLU A 1 263 ? -16.469 8.734 5.973 1 94.44 263 GLU A CA 1
ATOM 1935 C C . GLU A 1 263 ? -15.141 8.375 5.301 1 94.44 263 GLU A C 1
ATOM 1937 O O . GLU A 1 263 ? -14.922 7.227 4.918 1 94.44 263 GLU A O 1
ATOM 1942 N N . ARG A 1 264 ? -14.25 9.352 5.172 1 97.19 264 ARG A N 1
ATOM 1943 C CA . ARG A 1 264 ? -13.07 9.047 4.379 1 97.19 264 ARG A CA 1
ATOM 1944 C C . ARG A 1 264 ? -11.812 9.617 5.031 1 97.19 264 ARG A C 1
ATOM 1946 O O . ARG A 1 264 ? -10.719 9.539 4.461 1 97.19 264 ARG A O 1
ATOM 1953 N N . LEU A 1 265 ? -11.898 10.172 6.258 1 96.75 265 LEU A N 1
ATOM 1954 C CA . LEU A 1 265 ? -10.711 10.633 6.98 1 96.75 265 LEU A CA 1
ATOM 1955 C C . LEU A 1 265 ? -10.07 9.484 7.746 1 96.75 265 LEU A C 1
ATOM 1957 O O . LEU A 1 265 ? -10.43 9.211 8.891 1 96.75 265 LEU A O 1
ATOM 1961 N N . HIS A 1 266 ? -9.148 8.852 7.148 1 98.06 266 HIS A N 1
ATOM 1962 C CA . HIS A 1 266 ? -8.492 7.684 7.715 1 98.06 266 HIS A CA 1
ATOM 1963 C C . HIS A 1 266 ? -7.609 8.062 8.898 1 98.06 266 HIS A C 1
ATOM 1965 O O . HIS A 1 266 ? -6.859 9.039 8.836 1 98.06 266 HIS A O 1
ATOM 1971 N N . ARG A 1 267 ? -7.637 7.293 9.914 1 95.56 267 ARG A N 1
ATOM 1972 C CA . ARG A 1 267 ? -6.965 7.578 11.18 1 95.56 267 ARG A CA 1
ATOM 1973 C C . ARG A 1 267 ? -6.785 6.312 12.008 1 95.56 267 ARG A C 1
ATOM 1975 O O . ARG A 1 267 ? -7.328 5.258 11.664 1 95.56 267 ARG A O 1
ATOM 1982 N N . PRO A 1 268 ? -5.953 6.359 13.047 1 94.62 268 PRO A N 1
ATOM 1983 C CA . PRO A 1 268 ? -5.789 5.172 13.891 1 94.62 268 PRO A CA 1
ATOM 1984 C C . PRO A 1 268 ? -7.082 4.766 14.594 1 94.62 268 PRO A C 1
ATOM 1986 O O . PRO A 1 268 ? -7.875 5.629 14.984 1 94.62 268 PRO A O 1
ATOM 1989 N N . SER A 1 269 ? -7.109 3.494 14.727 1 91.38 269 SER A N 1
ATOM 1990 C CA . SER A 1 269 ? -8.195 3.01 15.578 1 91.38 269 SER A CA 1
ATOM 1991 C C . SER A 1 269 ? -7.957 3.379 17.031 1 91.38 269 SER A C 1
ATOM 1993 O O . SER A 1 269 ? -6.809 3.494 17.469 1 91.38 269 SER A O 1
ATOM 1995 N N . GLY A 1 270 ? -8.922 3.768 17.828 1 84.81 270 GLY A N 1
ATOM 1996 C CA . GLY A 1 270 ? -8.781 4.07 19.234 1 84.81 270 GLY A CA 1
ATOM 1997 C C . GLY A 1 270 ? -8.734 5.555 19.531 1 84.81 270 GLY A C 1
ATOM 1998 O O . GLY A 1 270 ? -8.609 5.965 20.688 1 84.81 270 GLY A O 1
ATOM 1999 N N . GLY A 1 271 ? -8.703 6.336 18.5 1 81.25 271 GLY A N 1
ATOM 2000 C CA . GLY A 1 271 ? -8.898 7.758 18.703 1 81.25 271 GLY A CA 1
ATOM 2001 C C . GLY A 1 271 ? -7.605 8.555 18.688 1 81.25 271 GLY A C 1
ATOM 2002 O O . GLY A 1 271 ? -7.621 9.781 18.797 1 81.25 271 GLY A O 1
ATOM 2003 N N . ALA A 1 272 ? -6.477 7.867 18.484 1 86.75 272 ALA A N 1
ATOM 2004 C CA . ALA A 1 272 ? -5.207 8.586 18.391 1 86.75 272 ALA A CA 1
ATOM 2005 C C . ALA A 1 272 ? -5.191 9.531 17.188 1 86.75 272 ALA A C 1
ATOM 2007 O O . ALA A 1 272 ? -5.883 9.297 16.203 1 86.75 272 ALA A O 1
ATOM 2008 N N . LYS A 1 273 ? -4.406 10.578 17.266 1 89.38 273 LYS A N 1
ATOM 2009 C CA . LYS A 1 273 ? -4.301 11.57 16.203 1 89.38 273 LYS A CA 1
ATOM 2010 C C . LYS A 1 273 ? -3.586 10.984 14.984 1 89.38 273 LYS A C 1
ATOM 2012 O O . LYS A 1 273 ? -2.623 10.227 15.133 1 89.38 273 LYS A O 1
ATOM 2017 N N . SER A 1 274 ? -4.027 11.32 13.828 1 92.69 274 SER A N 1
ATOM 2018 C CA . SER A 1 274 ? -3.459 10.805 12.594 1 92.69 274 SER A CA 1
ATOM 2019 C C . SER A 1 274 ? -2.098 11.43 12.305 1 92.69 274 SER A C 1
ATOM 2021 O O . SER A 1 274 ? -1.203 10.758 11.773 1 92.69 274 SER A O 1
ATOM 2023 N N . GLY A 1 275 ? -1.918 12.734 12.648 1 93.81 275 GLY A N 1
ATOM 2024 C CA . GLY A 1 275 ? -0.682 13.438 12.352 1 93.81 275 GLY A CA 1
ATOM 2025 C C . GLY A 1 275 ? 0.547 12.75 12.914 1 93.81 275 GLY A C 1
ATOM 2026 O O . GLY A 1 275 ? 1.413 12.305 12.164 1 93.81 275 GLY A O 1
ATOM 2027 N N . PRO A 1 276 ? 0.568 12.617 14.258 1 92.94 276 PRO A N 1
ATOM 2028 C CA . PRO A 1 276 ? 1.7 11.93 14.883 1 92.94 276 PRO A CA 1
ATOM 2029 C C . PRO A 1 276 ? 1.896 10.516 14.359 1 92.94 276 PRO A C 1
ATOM 2031 O O . PRO A 1 276 ? 3.033 10.07 14.172 1 92.94 276 PRO A O 1
ATOM 2034 N N . GLU A 1 277 ? 0.827 9.828 14.117 1 94.62 277 GLU A N 1
ATOM 2035 C CA . GLU A 1 277 ? 0.917 8.469 13.586 1 94.62 277 GLU A CA 1
ATOM 2036 C C . GLU A 1 277 ? 1.654 8.453 12.25 1 94.62 277 GLU A C 1
ATOM 2038 O O . GLU A 1 277 ? 2.561 7.641 12.047 1 94.62 277 GLU A O 1
ATOM 2043 N N . ILE A 1 278 ? 1.323 9.305 11.375 1 97.31 278 ILE A N 1
ATOM 2044 C CA . ILE A 1 278 ? 1.873 9.352 10.023 1 97.31 278 ILE A CA 1
ATOM 2045 C C . ILE A 1 278 ? 3.314 9.852 10.07 1 97.31 278 ILE A C 1
ATOM 2047 O O . ILE A 1 278 ? 4.211 9.25 9.477 1 97.31 278 ILE A O 1
ATOM 2051 N N . ILE A 1 279 ? 3.572 10.945 10.812 1 96.44 279 ILE A N 1
ATOM 2052 C CA . ILE A 1 279 ? 4.898 11.555 10.852 1 96.44 279 ILE A CA 1
ATOM 2053 C C . ILE A 1 279 ? 5.887 10.594 11.508 1 96.44 279 ILE A C 1
ATOM 2055 O O . ILE A 1 279 ? 7.016 10.43 11.039 1 96.44 279 ILE A O 1
ATOM 2059 N N . ASN A 1 280 ? 5.492 9.977 12.594 1 94.88 280 ASN A N 1
ATOM 2060 C CA . ASN A 1 280 ? 6.379 9.023 13.258 1 94.88 280 ASN A CA 1
ATOM 2061 C C . ASN A 1 280 ? 6.727 7.852 12.344 1 94.88 280 ASN A C 1
ATOM 2063 O O . ASN A 1 280 ? 7.867 7.391 12.328 1 94.88 280 ASN A O 1
ATOM 2067 N N . THR A 1 281 ? 5.738 7.383 11.656 1 97.19 281 THR A N 1
ATOM 2068 C CA . THR A 1 281 ? 5.961 6.285 10.719 1 97.19 281 THR A CA 1
ATOM 2069 C C . THR A 1 281 ? 6.961 6.691 9.641 1 97.19 281 THR A C 1
ATOM 2071 O O . THR A 1 281 ? 7.898 5.945 9.352 1 97.19 281 THR A O 1
ATOM 2074 N N . LEU A 1 282 ? 6.805 7.828 9.078 1 98.12 282 LEU A N 1
ATOM 2075 C CA . LEU A 1 282 ? 7.66 8.297 7.996 1 98.12 282 LEU A CA 1
ATOM 2076 C C . LEU A 1 282 ? 9.062 8.602 8.508 1 98.12 282 LEU A C 1
ATOM 2078 O O . LEU A 1 282 ? 10.055 8.297 7.828 1 98.12 282 LEU A O 1
ATOM 2082 N N . LYS A 1 283 ? 9.133 9.25 9.641 1 96.56 283 LYS A N 1
ATOM 2083 C CA . LYS A 1 283 ? 10.422 9.531 10.258 1 96.56 283 LYS A CA 1
ATOM 2084 C C . LYS A 1 283 ? 11.219 8.25 10.492 1 96.56 283 LYS A C 1
ATOM 2086 O O . LYS A 1 283 ? 12.406 8.18 10.164 1 96.56 283 LYS A O 1
ATOM 2091 N N . ASN A 1 284 ? 10.57 7.258 11.055 1 96.81 284 ASN A N 1
ATOM 2092 C CA . ASN A 1 284 ? 11.227 5.98 11.312 1 96.81 284 ASN A CA 1
ATOM 2093 C C . ASN A 1 284 ? 11.703 5.328 10.016 1 96.81 284 ASN A C 1
ATOM 2095 O O . ASN A 1 284 ? 12.797 4.777 9.961 1 96.81 284 ASN A O 1
ATOM 2099 N N . ALA A 1 285 ? 10.875 5.352 9.047 1 98.25 285 ALA A N 1
ATOM 2100 C CA . ALA A 1 285 ? 11.258 4.809 7.742 1 98.25 285 ALA A CA 1
ATOM 2101 C C . ALA A 1 285 ? 12.469 5.547 7.176 1 98.25 285 ALA A C 1
ATOM 2103 O O . ALA A 1 285 ? 13.398 4.926 6.652 1 98.25 285 ALA A O 1
ATOM 2104 N N . ALA A 1 286 ? 12.406 6.887 7.227 1 98.19 286 ALA A N 1
ATOM 2105 C CA . ALA A 1 286 ? 13.523 7.699 6.734 1 98.19 286 ALA A CA 1
ATOM 2106 C C . ALA A 1 286 ? 14.82 7.352 7.457 1 98.19 286 ALA A C 1
ATOM 2108 O O . ALA A 1 286 ? 15.867 7.219 6.832 1 98.19 286 ALA A O 1
ATOM 2109 N N . GLU A 1 287 ? 14.703 7.223 8.727 1 96.25 287 GLU A N 1
ATOM 2110 C CA . GLU A 1 287 ? 15.875 6.863 9.531 1 96.25 287 GLU A CA 1
ATOM 2111 C C . GLU A 1 287 ? 16.422 5.496 9.125 1 96.25 287 GLU A C 1
ATOM 2113 O O . GLU A 1 287 ? 17.625 5.332 8.961 1 96.25 287 GLU A O 1
ATOM 2118 N N . LYS A 1 288 ? 15.516 4.555 8.992 1 97.38 288 LYS A N 1
ATOM 2119 C CA . LYS A 1 288 ? 15.922 3.207 8.594 1 97.38 288 LYS A CA 1
ATOM 2120 C C . LYS A 1 288 ? 16.578 3.211 7.223 1 97.38 288 LYS A C 1
ATOM 2122 O O . LYS A 1 288 ? 17.469 2.406 6.957 1 97.38 288 LYS A O 1
ATOM 2127 N N . LEU A 1 289 ? 16.203 4.109 6.395 1 98.31 289 LEU A N 1
ATOM 2128 C CA . LEU A 1 289 ? 16.719 4.211 5.035 1 98.31 289 LEU A CA 1
ATOM 2129 C C . LEU A 1 289 ? 18.016 5.031 5.004 1 98.31 289 LEU A C 1
ATOM 2131 O O . LEU A 1 289 ? 18.594 5.23 3.938 1 98.31 289 LEU A O 1
ATOM 2135 N N . GLY A 1 290 ? 18.391 5.633 6.109 1 97.25 290 GLY A N 1
ATOM 2136 C CA . GLY A 1 290 ? 19.641 6.375 6.203 1 97.25 290 GLY A CA 1
ATOM 2137 C C . GLY A 1 290 ? 19.5 7.824 5.77 1 97.25 290 GLY A C 1
ATOM 2138 O O . GLY A 1 290 ? 20.5 8.477 5.449 1 97.25 290 GLY A O 1
ATOM 2139 N N . VAL A 1 291 ? 18.328 8.359 5.766 1 98.06 291 VAL A N 1
ATOM 2140 C CA . VAL A 1 291 ? 18.125 9.758 5.418 1 98.06 291 VAL A CA 1
ATOM 2141 C C . VAL A 1 291 ? 18.594 10.656 6.562 1 98.06 291 VAL A C 1
ATOM 2143 O O . VAL A 1 291 ? 18.172 10.477 7.707 1 98.06 291 VAL A O 1
ATOM 2146 N N . GLU A 1 292 ? 19.391 11.578 6.25 1 96.44 292 GLU A N 1
ATOM 2147 C CA . GLU A 1 292 ? 19.812 12.555 7.25 1 96.44 292 GLU A CA 1
ATOM 2148 C C . GLU A 1 292 ? 18.781 13.664 7.414 1 96.44 292 GLU A C 1
ATOM 2150 O O . GLU A 1 292 ? 18.297 14.219 6.426 1 96.44 292 GLU A O 1
ATOM 2155 N N . THR A 1 293 ? 18.484 13.938 8.609 1 95.12 293 THR A N 1
ATOM 2156 C CA . THR A 1 293 ? 17.672 15.109 8.93 1 95.12 293 THR A CA 1
ATOM 2157 C C . THR A 1 293 ? 18.5 16.156 9.672 1 95.12 293 THR A C 1
ATOM 2159 O O . THR A 1 293 ? 18.969 15.898 10.781 1 95.12 293 THR A O 1
ATOM 2162 N N . ARG A 1 294 ? 18.609 17.266 9.039 1 96.12 294 ARG A N 1
ATOM 2163 C CA . ARG A 1 294 ? 19.422 18.344 9.609 1 96.12 294 ARG A CA 1
ATOM 2164 C C . ARG A 1 294 ? 18.531 19.469 10.125 1 96.12 294 ARG A C 1
ATOM 2166 O O . ARG A 1 294 ? 18.188 20.391 9.375 1 96.12 294 ARG A O 1
ATOM 2173 N N . THR A 1 295 ? 18.297 19.484 11.43 1 93.81 295 THR A N 1
ATOM 2174 C CA . THR A 1 295 ? 17.531 20.547 12.047 1 93.81 295 THR A CA 1
ATOM 2175 C C . THR A 1 295 ? 18.391 21.797 12.219 1 93.81 295 THR A C 1
ATOM 2177 O O . THR A 1 295 ? 19.609 21.766 11.984 1 93.81 295 THR A O 1
ATOM 2180 N N . ASN A 1 296 ? 17.75 22.922 12.508 1 92.75 296 ASN A N 1
ATOM 2181 C CA . ASN A 1 296 ? 18.422 24.203 12.695 1 92.75 296 ASN A CA 1
ATOM 2182 C C . ASN A 1 296 ? 19.172 24.625 11.43 1 92.75 296 ASN A C 1
ATOM 2184 O O . ASN A 1 296 ? 20.297 25.141 11.508 1 92.75 296 ASN A O 1
ATOM 2188 N N . SER A 1 297 ? 18.578 24.344 10.375 1 96.19 297 SER A N 1
ATOM 2189 C CA . SER A 1 297 ? 19.172 24.625 9.07 1 96.19 297 SER A CA 1
ATOM 2190 C C . SER A 1 297 ? 18.156 25.281 8.133 1 96.19 297 SER A C 1
ATOM 2192 O O . SER A 1 297 ? 17.406 24.594 7.441 1 96.19 297 SER A O 1
ATOM 2194 N N . LYS A 1 298 ? 18.25 26.578 8.031 1 97 298 LYS A N 1
ATOM 2195 C CA . LYS A 1 298 ? 17.297 27.344 7.238 1 97 298 LYS A CA 1
ATOM 2196 C C . LYS A 1 298 ? 17.812 27.562 5.816 1 97 298 LYS A C 1
ATOM 2198 O O . LYS A 1 298 ? 18.922 28.062 5.625 1 97 298 LYS A O 1
ATOM 2203 N N . VAL A 1 299 ? 17.031 27.156 4.848 1 98.25 299 VAL A N 1
ATOM 2204 C CA . VAL A 1 299 ? 17.375 27.484 3.463 1 98.25 299 VAL A CA 1
ATOM 2205 C C . VAL A 1 299 ? 16.984 28.938 3.174 1 98.25 299 VAL A C 1
ATOM 2207 O O . VAL A 1 299 ? 15.867 29.359 3.457 1 98.25 299 VAL A O 1
ATOM 2210 N N . ILE A 1 300 ? 17.938 29.703 2.518 1 97.19 300 ILE A N 1
ATOM 2211 C CA . ILE A 1 300 ? 17.672 31.125 2.34 1 97.19 300 ILE A CA 1
ATOM 2212 C C . ILE A 1 300 ? 17.672 31.469 0.851 1 97.19 300 ILE A C 1
ATOM 2214 O O . ILE A 1 300 ? 17.219 32.531 0.454 1 97.19 300 ILE A O 1
ATOM 2218 N N . ARG A 1 301 ? 18.219 30.547 0.062 1 97.75 301 ARG A N 1
ATOM 2219 C CA . ARG A 1 301 ? 18.281 30.828 -1.37 1 97.75 301 ARG A CA 1
ATOM 2220 C C . ARG A 1 301 ? 18.453 29.531 -2.166 1 97.75 301 ARG A C 1
ATOM 2222 O O . ARG A 1 301 ? 19.125 28.594 -1.717 1 97.75 301 ARG A O 1
ATOM 2229 N N . LEU A 1 302 ? 17.781 29.484 -3.369 1 98.56 302 LEU A N 1
ATOM 2230 C CA . LEU A 1 302 ? 18.078 28.453 -4.359 1 98.56 302 LEU A CA 1
ATOM 2231 C C . LEU A 1 302 ? 19.188 28.891 -5.289 1 98.56 302 LEU A C 1
ATOM 2233 O O . LEU A 1 302 ? 19.312 30.078 -5.605 1 98.56 302 LEU A O 1
ATOM 2237 N N . VAL A 1 303 ? 20 27.969 -5.719 1 98.12 303 VAL A N 1
ATOM 2238 C CA . VAL A 1 303 ? 21.109 28.266 -6.629 1 98.12 303 VAL A CA 1
ATOM 2239 C C . VAL A 1 303 ? 20.859 27.578 -7.969 1 98.12 303 VAL A C 1
ATOM 2241 O O . VAL A 1 303 ? 20.484 26.406 -8.016 1 98.12 303 VAL A O 1
ATOM 2244 N N . GLU A 1 304 ? 21.047 28.312 -9.062 1 97.62 304 GLU A N 1
ATOM 2245 C CA . GLU A 1 304 ? 20.828 27.797 -10.414 1 97.62 304 GLU A CA 1
ATOM 2246 C C . GLU A 1 304 ? 22.125 27.812 -11.219 1 97.62 304 GLU A C 1
ATOM 2248 O O . GLU A 1 304 ? 23.031 28.594 -10.93 1 97.62 304 GLU A O 1
ATOM 2253 N N . ASP A 1 305 ? 22.188 26.969 -12.18 1 96.38 305 ASP A N 1
ATOM 2254 C CA . ASP A 1 305 ? 23.266 27.078 -13.156 1 96.38 305 ASP A CA 1
ATOM 2255 C C . ASP A 1 305 ? 22.875 28.047 -14.273 1 96.38 305 ASP A C 1
ATOM 2257 O O . ASP A 1 305 ? 21.859 28.734 -14.188 1 96.38 305 ASP A O 1
ATOM 2261 N N . LYS A 1 306 ? 23.703 28.078 -15.25 1 94.62 306 LYS A N 1
ATOM 2262 C CA . LYS A 1 306 ? 23.531 29.062 -16.328 1 94.62 306 LYS A CA 1
ATOM 2263 C C . LYS A 1 306 ? 22.297 28.75 -17.172 1 94.62 306 LYS A C 1
ATOM 2265 O O . LYS A 1 306 ? 21.75 29.641 -17.828 1 94.62 306 LYS A O 1
ATOM 2270 N N . GLN A 1 307 ? 21.844 27.547 -17.125 1 94.31 307 GLN A N 1
ATOM 2271 C CA . GLN A 1 307 ? 20.688 27.125 -17.922 1 94.31 307 GLN A CA 1
ATOM 2272 C C . GLN A 1 307 ? 19.406 27.219 -17.125 1 94.31 307 GLN A C 1
ATOM 2274 O O . GLN A 1 307 ? 18.328 26.891 -17.641 1 94.31 307 GLN A O 1
ATOM 2279 N N . GLY A 1 308 ? 19.5 27.625 -15.875 1 96.19 308 GLY A N 1
ATOM 2280 C CA . GLY A 1 308 ? 18.312 27.797 -15.055 1 96.19 308 GLY A CA 1
ATOM 2281 C C . GLY A 1 308 ? 17.953 26.562 -14.25 1 96.19 308 GLY A C 1
ATOM 2282 O O . GLY A 1 308 ? 16.891 26.516 -13.609 1 96.19 308 GLY A O 1
ATOM 2283 N N . ARG A 1 309 ? 18.828 25.594 -14.375 1 96.88 309 ARG A N 1
ATOM 2284 C CA . ARG A 1 309 ? 18.594 24.391 -13.578 1 96.88 309 ARG A CA 1
ATOM 2285 C C . ARG A 1 309 ? 19 24.609 -12.125 1 96.88 309 ARG A C 1
ATOM 2287 O O . ARG A 1 309 ? 20.062 25.188 -11.852 1 96.88 309 ARG A O 1
ATOM 2294 N N . VAL A 1 310 ? 18.172 24.188 -11.195 1 98.56 310 VAL A N 1
ATOM 2295 C CA . VAL A 1 310 ? 18.5 24.297 -9.781 1 98.56 310 VAL A CA 1
ATOM 2296 C C . VAL A 1 310 ? 19.578 23.266 -9.43 1 98.56 310 VAL A C 1
ATOM 2298 O O . VAL A 1 310 ? 19.438 22.078 -9.711 1 98.56 310 VAL A O 1
ATOM 2301 N N . THR A 1 311 ? 20.672 23.75 -8.75 1 98.19 311 THR A N 1
ATOM 2302 C CA . THR A 1 311 ? 21.812 22.891 -8.508 1 98.19 311 THR A CA 1
ATOM 2303 C C . THR A 1 311 ? 22.172 22.875 -7.023 1 98.19 311 THR A C 1
ATOM 2305 O O . THR A 1 311 ? 23.156 22.234 -6.621 1 98.19 311 THR A O 1
ATOM 2308 N N . GLY A 1 312 ? 21.422 23.578 -6.246 1 98.5 312 GLY A N 1
ATOM 2309 C CA . GLY A 1 312 ? 21.703 23.578 -4.82 1 98.5 312 GLY A CA 1
ATOM 2310 C C . GLY A 1 312 ? 20.953 24.656 -4.062 1 98.5 312 GLY A C 1
ATOM 2311 O O . GLY A 1 312 ? 20 25.25 -4.578 1 98.5 312 GLY A O 1
ATOM 2312 N N . VAL A 1 313 ? 21.375 24.797 -2.766 1 98.88 313 VAL A N 1
ATOM 2313 C CA . VAL A 1 313 ? 20.734 25.781 -1.899 1 98.88 313 VAL A CA 1
ATOM 2314 C C . VAL A 1 313 ? 21.781 26.453 -1.008 1 98.88 313 VAL A C 1
ATOM 2316 O O . VAL A 1 313 ? 22.812 25.844 -0.695 1 98.88 313 VAL A O 1
ATOM 2319 N N . LEU A 1 314 ? 21.547 27.703 -0.665 1 98.56 314 LEU A N 1
ATOM 2320 C CA . LEU A 1 314 ? 22.266 28.359 0.427 1 98.56 314 LEU A CA 1
ATOM 2321 C C . LEU A 1 314 ? 21.562 28.141 1.755 1 98.56 314 LEU A C 1
ATOM 2323 O O . LEU A 1 314 ? 20.359 28.391 1.867 1 98.56 314 LEU A O 1
ATOM 2327 N N . VAL A 1 315 ? 22.312 27.656 2.721 1 98.31 315 VAL A N 1
ATOM 2328 C CA . VAL A 1 315 ? 21.75 27.312 4.027 1 98.31 315 VAL A CA 1
ATOM 2329 C C . VAL A 1 315 ? 22.359 28.219 5.102 1 98.31 315 VAL A C 1
ATOM 2331 O O . VAL A 1 315 ? 23.547 28.547 5.039 1 98.31 315 VAL A O 1
ATOM 2334 N N . GLN A 1 316 ? 21.547 28.719 5.996 1 97.44 316 GLN A N 1
ATOM 2335 C CA . GLN A 1 316 ? 22 29.328 7.242 1 97.44 316 GLN A CA 1
ATOM 2336 C C . GLN A 1 316 ? 21.891 28.359 8.406 1 97.44 316 GLN A C 1
ATOM 2338 O O . GLN A 1 316 ? 20.828 28.203 9 1 97.44 316 GLN A O 1
ATOM 2343 N N . GLY A 1 317 ? 23 27.734 8.719 1 95.31 317 GLY A N 1
ATOM 2344 C CA . GLY A 1 317 ? 23.031 26.828 9.859 1 95.31 317 GLY A CA 1
ATOM 2345 C C . GLY A 1 317 ? 23.234 27.547 11.18 1 95.31 317 GLY A C 1
ATOM 2346 O O . GLY A 1 317 ? 23.906 28.578 11.234 1 95.31 317 GLY A O 1
ATOM 2347 N N . LYS A 1 318 ? 22.641 26.922 12.195 1 91.06 318 LYS A N 1
ATOM 2348 C CA . LYS A 1 318 ? 22.766 27.5 13.523 1 91.06 318 LYS A CA 1
ATOM 2349 C C . LYS A 1 318 ? 24.234 27.688 13.914 1 91.06 318 LYS A C 1
ATOM 2351 O O . LYS A 1 318 ? 24.594 28.703 14.492 1 91.06 318 LYS A O 1
ATOM 2356 N N . HIS A 1 319 ? 25.094 26.703 13.578 1 91.5 319 HIS A N 1
ATOM 2357 C CA . HIS A 1 319 ? 26.5 26.75 13.969 1 91.5 319 HIS A CA 1
ATOM 2358 C C . HIS A 1 319 ? 27.406 26.922 12.75 1 91.5 319 HIS A C 1
ATOM 2360 O O . HIS A 1 319 ? 28.453 27.562 12.836 1 91.5 319 HIS A O 1
ATOM 2366 N N . THR A 1 320 ? 26.969 26.391 11.633 1 93.75 320 THR A N 1
ATOM 2367 C CA . THR A 1 320 ? 27.812 26.359 10.453 1 93.75 320 THR A CA 1
ATOM 2368 C C . THR A 1 320 ? 27.703 27.656 9.664 1 93.75 320 THR A C 1
ATOM 2370 O O . THR A 1 320 ? 28.516 27.922 8.781 1 93.75 320 THR A O 1
ATOM 2373 N N . GLY A 1 321 ? 26.75 28.516 9.969 1 94.12 321 GLY A N 1
ATOM 2374 C CA . GLY A 1 321 ? 26.578 29.781 9.25 1 94.12 321 GLY A CA 1
ATOM 2375 C C . GLY A 1 321 ? 26.109 29.578 7.82 1 94.12 321 GLY A C 1
ATOM 2376 O O . GLY A 1 321 ? 25.531 28.547 7.484 1 94.12 321 GLY A O 1
ATOM 2377 N N . VAL A 1 322 ? 26.312 30.641 7 1 97.44 322 VAL A N 1
ATOM 2378 C CA . VAL A 1 322 ? 25.828 30.609 5.625 1 97.44 322 VAL A CA 1
ATOM 2379 C C . VAL A 1 322 ? 26.781 29.781 4.766 1 97.44 322 VAL A C 1
ATOM 2381 O O . VAL A 1 322 ? 28 30.031 4.742 1 97.44 322 VAL A O 1
ATOM 2384 N N . HIS A 1 323 ? 26.312 28.766 4.066 1 98.06 323 HIS A N 1
ATOM 2385 C CA . HIS A 1 323 ? 27.125 27.906 3.205 1 98.06 323 HIS A CA 1
ATOM 2386 C C . HIS A 1 323 ? 26.281 27.297 2.086 1 98.06 323 HIS A C 1
ATOM 2388 O O . HIS A 1 323 ? 25.062 27.297 2.156 1 98.06 323 HIS A O 1
ATOM 2394 N N . LEU A 1 324 ? 26.969 26.844 1.095 1 98.5 324 LEU A N 1
ATOM 2395 C CA . LEU A 1 324 ? 26.328 26.297 -0.088 1 98.5 324 LEU A CA 1
ATOM 2396 C C . LEU A 1 324 ? 26.312 24.781 -0.046 1 98.5 324 LEU A C 1
ATOM 2398 O O . LEU A 1 324 ? 27.344 24.156 0.25 1 98.5 324 LEU A O 1
ATOM 2402 N N . LEU A 1 325 ? 25.141 24.156 -0.262 1 98.75 325 LEU A N 1
ATOM 2403 C CA . LEU A 1 325 ? 24.984 22.719 -0.513 1 98.75 325 LEU A CA 1
ATOM 2404 C C . LEU A 1 325 ? 24.578 22.469 -1.957 1 98.75 325 LEU A C 1
ATOM 2406 O O . LEU A 1 325 ? 23.578 23.016 -2.43 1 98.75 325 LEU A O 1
ATOM 2410 N N . ALA A 1 326 ? 25.297 21.625 -2.629 1 98.62 326 ALA A N 1
ATOM 2411 C CA . ALA A 1 326 ? 24.922 21.234 -3.986 1 98.62 326 ALA A CA 1
ATOM 2412 C C . ALA A 1 326 ? 24 20.031 -3.971 1 98.62 326 ALA A C 1
ATOM 2414 O O . ALA A 1 326 ? 24.031 19.219 -3.043 1 98.62 326 ALA A O 1
ATOM 2415 N N . ALA A 1 327 ? 23.172 19.953 -5.004 1 98.5 327 ALA A N 1
ATOM 2416 C CA . ALA A 1 327 ? 22.281 18.797 -5.16 1 98.5 327 ALA A CA 1
ATOM 2417 C C . ALA A 1 327 ? 21.906 18.594 -6.625 1 98.5 327 ALA A C 1
ATOM 2419 O O . ALA A 1 327 ? 21.906 19.547 -7.414 1 98.5 327 ALA A O 1
ATOM 2420 N N . LYS A 1 328 ? 21.609 17.359 -7 1 98.31 328 LYS A N 1
ATOM 2421 C CA . LYS A 1 328 ? 21.109 17.078 -8.344 1 98.31 328 LYS A CA 1
ATOM 2422 C C . LYS A 1 328 ? 19.672 17.562 -8.5 1 98.31 328 LYS A C 1
ATOM 2424 O O . LYS A 1 328 ? 19.234 17.922 -9.602 1 98.31 328 LYS A O 1
ATOM 2429 N N . ALA A 1 329 ? 18.938 17.531 -7.41 1 98.75 329 ALA A N 1
ATOM 2430 C CA . ALA A 1 329 ? 17.547 18.016 -7.379 1 98.75 329 ALA A CA 1
ATOM 2431 C C . ALA A 1 329 ? 17.188 18.531 -5.988 1 98.75 329 ALA A C 1
ATOM 2433 O O . ALA A 1 329 ? 17.844 18.188 -5 1 98.75 329 ALA A O 1
ATOM 2434 N N . VAL A 1 330 ? 16.141 19.391 -5.918 1 98.94 330 VAL A N 1
ATOM 2435 C CA . VAL A 1 330 ? 15.633 19.953 -4.676 1 98.94 330 VAL A CA 1
ATOM 2436 C C . VAL A 1 330 ? 14.117 19.797 -4.633 1 98.94 330 VAL A C 1
ATOM 2438 O O . VAL A 1 330 ? 13.43 20.016 -5.641 1 98.94 330 VAL A O 1
ATOM 2441 N N . VAL A 1 331 ? 13.57 19.328 -3.521 1 98.94 331 VAL A N 1
ATOM 2442 C CA . VAL A 1 331 ? 12.133 19.344 -3.271 1 98.94 331 VAL A CA 1
ATOM 2443 C C . VAL A 1 331 ? 11.797 20.359 -2.182 1 98.94 331 VAL A C 1
ATOM 2445 O O . VAL A 1 331 ? 12.344 20.297 -1.076 1 98.94 331 VAL A O 1
ATOM 2448 N N . ILE A 1 332 ? 10.938 21.281 -2.475 1 98.94 332 ILE A N 1
ATOM 2449 C CA . ILE A 1 332 ? 10.477 22.25 -1.487 1 98.94 332 ILE A CA 1
ATOM 2450 C C . ILE A 1 332 ? 9.227 21.719 -0.79 1 98.94 332 ILE A C 1
ATOM 2452 O O . ILE A 1 332 ? 8.188 21.516 -1.426 1 98.94 332 ILE A O 1
ATOM 2456 N N . ALA A 1 333 ? 9.266 21.453 0.449 1 98.88 333 ALA A N 1
ATOM 2457 C CA . ALA A 1 333 ? 8.172 20.969 1.29 1 98.88 333 ALA A CA 1
ATOM 2458 C C . ALA A 1 333 ? 8.109 21.734 2.605 1 98.88 333 ALA A C 1
ATOM 2460 O O . ALA A 1 333 ? 7.922 21.141 3.67 1 98.88 333 ALA A O 1
ATOM 2461 N N . SER A 1 334 ? 8.203 23.016 2.576 1 98 334 SER A N 1
ATOM 2462 C CA . SER A 1 334 ? 8.461 23.875 3.732 1 98 334 SER A CA 1
ATOM 2463 C C . SER A 1 334 ? 7.16 24.328 4.391 1 98 334 SER A C 1
ATOM 2465 O O . SER A 1 334 ? 7.184 25.031 5.402 1 98 334 SER A O 1
ATOM 2467 N N . GLY A 1 335 ? 6.016 23.938 3.824 1 97.88 335 GLY A N 1
ATOM 2468 C CA . GLY A 1 335 ? 4.746 24.359 4.383 1 97.88 335 GLY A CA 1
ATOM 2469 C C . GLY A 1 335 ? 4.328 25.75 3.922 1 97.88 335 GLY A C 1
ATOM 2470 O O . GLY A 1 335 ? 5.008 26.375 3.1 1 97.88 335 GLY A O 1
ATOM 2471 N N . GLY A 1 336 ? 3.213 26.25 4.43 1 97.69 336 GLY A N 1
ATOM 2472 C CA . GLY A 1 336 ? 2.646 27.516 4 1 97.69 336 GLY A CA 1
ATOM 2473 C C . GLY A 1 336 ? 3.143 28.688 4.812 1 97.69 336 GLY A C 1
ATOM 2474 O O . GLY A 1 336 ? 4.34 28.812 5.086 1 97.69 336 GLY A O 1
ATOM 2475 N N . PHE A 1 337 ? 2.209 29.656 5.059 1 97.75 337 PHE A N 1
ATOM 2476 C CA . PHE A 1 337 ? 2.65 30.891 5.715 1 97.75 337 PHE A CA 1
ATOM 2477 C C . PHE A 1 337 ? 1.605 31.375 6.715 1 97.75 337 PHE A C 1
ATOM 2479 O O . PHE A 1 337 ? 1.579 32.562 7.07 1 97.75 337 PHE A O 1
ATOM 2486 N N . ALA A 1 338 ? 0.81 30.484 7.191 1 96.56 338 ALA A N 1
ATOM 2487 C CA . ALA A 1 338 ? -0.349 30.828 8.008 1 96.56 338 ALA A CA 1
ATOM 2488 C C . ALA A 1 338 ? 0.082 31.422 9.344 1 96.56 338 ALA A C 1
ATOM 2490 O O . ALA A 1 338 ? -0.667 32.188 9.969 1 96.56 338 ALA A O 1
ATOM 2491 N N . ARG A 1 339 ? 1.268 31.125 9.797 1 93.06 339 ARG A N 1
ATOM 2492 C CA . ARG A 1 339 ? 1.754 31.641 11.07 1 93.06 339 ARG A CA 1
ATOM 2493 C C . ARG A 1 339 ? 2.264 33.062 10.922 1 93.06 339 ARG A C 1
ATOM 2495 O O . ARG A 1 339 ? 2.381 33.812 11.906 1 93.06 339 ARG A O 1
ATOM 2502 N N . ASN A 1 340 ? 2.607 33.5 9.781 1 94.44 340 ASN A N 1
ATOM 2503 C CA . ASN A 1 340 ? 3.102 34.844 9.477 1 94.44 340 ASN A CA 1
ATOM 2504 C C . ASN A 1 340 ? 1.954 35.812 9.266 1 94.44 340 ASN A C 1
ATOM 2506 O O . ASN A 1 340 ? 1.562 36.094 8.133 1 94.44 340 ASN A O 1
ATOM 2510 N N . ASN A 1 341 ? 1.54 36.406 10.344 1 94.19 341 ASN A N 1
ATOM 2511 C CA . ASN A 1 341 ? 0.338 37.219 10.266 1 94.19 341 ASN A CA 1
ATOM 2512 C C . ASN A 1 341 ? 0.549 38.438 9.359 1 94.19 341 ASN A C 1
ATOM 2514 O O . ASN A 1 341 ? -0.386 38.906 8.703 1 94.19 341 ASN A O 1
ATOM 2518 N N . ALA A 1 342 ? 1.761 38.969 9.336 1 95.25 342 ALA A N 1
ATOM 2519 C CA . ALA A 1 342 ? 2.035 40.094 8.43 1 95.25 342 ALA A CA 1
ATOM 2520 C C . ALA A 1 342 ? 1.788 39.688 6.977 1 95.25 342 ALA A C 1
ATOM 2522 O O . ALA A 1 342 ? 1.175 40.438 6.215 1 95.25 342 ALA A O 1
ATOM 2523 N N . LEU A 1 343 ? 2.266 38.531 6.68 1 96.38 343 LEU A N 1
ATOM 2524 C CA . LEU A 1 343 ? 2.076 38.031 5.328 1 96.38 343 LEU A CA 1
ATOM 2525 C C . LEU A 1 343 ? 0.615 37.656 5.082 1 96.38 343 LEU A C 1
ATOM 2527 O O . LEU A 1 343 ? 0.082 37.906 4 1 96.38 343 LEU A O 1
ATOM 2531 N N . VAL A 1 344 ? -0.031 37.062 6.066 1 97.81 344 VAL A N 1
ATOM 2532 C CA . VAL A 1 344 ? -1.454 36.75 5.98 1 97.81 344 VAL A CA 1
ATOM 2533 C C . VAL A 1 344 ? -2.248 38.031 5.723 1 97.81 344 VAL A C 1
ATOM 2535 O O . VAL A 1 344 ? -3.088 38.094 4.82 1 97.81 344 VAL A O 1
ATOM 2538 N N . ALA A 1 345 ? -1.933 39.094 6.398 1 97.5 345 ALA A N 1
ATOM 2539 C CA . ALA A 1 345 ? -2.664 40.375 6.312 1 97.5 345 ALA A CA 1
ATOM 2540 C C . ALA A 1 345 ? -2.424 41.062 4.969 1 97.5 345 ALA A C 1
ATOM 2542 O O . ALA A 1 345 ? -3.293 41.781 4.465 1 97.5 345 ALA A O 1
ATOM 2543 N N . LYS A 1 346 ? -1.291 40.812 4.477 1 97.31 346 LYS A N 1
ATOM 2544 C CA . LYS A 1 346 ? -0.981 41.375 3.154 1 97.31 346 LYS A CA 1
ATOM 2545 C C . LYS A 1 346 ? -1.952 40.844 2.104 1 97.31 346 LYS A C 1
ATOM 2547 O O . LYS A 1 346 ? -2.416 41.594 1.244 1 97.31 346 LYS A O 1
ATOM 2552 N N . TYR A 1 347 ? -2.236 39.562 2.162 1 97 347 TYR A N 1
ATOM 2553 C CA . TYR A 1 347 ? -3.082 38.938 1.159 1 97 347 TYR A CA 1
ATOM 2554 C C . TYR A 1 347 ? -4.547 38.969 1.575 1 97 347 TYR A C 1
ATOM 2556 O O . TYR A 1 347 ? -5.441 39 0.725 1 97 347 TYR A O 1
ATOM 2564 N N . ARG A 1 348 ? -4.762 38.938 2.854 1 97.25 348 ARG A N 1
ATOM 2565 C CA . ARG A 1 348 ? -6.102 39 3.434 1 97.25 348 ARG A CA 1
ATOM 2566 C C . ARG A 1 348 ? -6.156 39.969 4.609 1 97.25 348 ARG A C 1
ATOM 2568 O O . ARG A 1 348 ? -6.094 39.531 5.77 1 97.25 348 ARG A O 1
ATOM 2575 N N . PRO A 1 349 ? -6.406 41.156 4.316 1 97.31 349 PRO A N 1
ATOM 2576 C CA . PRO A 1 349 ? -6.367 42.188 5.363 1 97.31 349 PRO A CA 1
ATOM 2577 C C . PRO A 1 349 ? -7.398 41.938 6.465 1 97.31 349 PRO A C 1
ATOM 2579 O O . PRO A 1 349 ? -7.184 42.344 7.613 1 97.31 349 PRO A O 1
ATOM 2582 N N . ASP A 1 350 ? -8.5 41.312 6.164 1 95.06 350 ASP A N 1
ATOM 2583 C CA . ASP A 1 350 ? -9.555 41.062 7.145 1 95.06 350 ASP A CA 1
ATOM 2584 C C . ASP A 1 350 ? -9.07 40.062 8.203 1 95.06 350 ASP A C 1
ATOM 2586 O O . ASP A 1 350 ? -9.688 39.938 9.258 1 95.06 350 ASP A O 1
ATOM 2590 N N . LEU A 1 351 ? -7.941 39.406 7.961 1 96.62 351 LEU A N 1
ATOM 2591 C CA . LEU A 1 351 ? -7.434 38.406 8.891 1 96.62 351 LEU A CA 1
ATOM 2592 C C . LEU A 1 351 ? -6.289 38.969 9.727 1 96.62 351 LEU A C 1
ATOM 2594 O O . LEU A 1 351 ? -5.625 38.219 10.461 1 96.62 351 LEU A O 1
ATOM 2598 N N . LYS A 1 352 ? -6.043 40.25 9.609 1 96.81 352 LYS A N 1
ATOM 2599 C CA . LYS A 1 352 ? -5.02 40.875 10.43 1 96.81 352 LYS A CA 1
ATOM 2600 C C . LYS A 1 352 ? -5.289 40.656 11.914 1 96.81 352 LYS A C 1
ATOM 2602 O O . LYS A 1 352 ? -6.398 40.906 12.391 1 96.81 352 LYS A O 1
ATOM 2607 N N . GLY A 1 353 ? -4.332 40.156 12.57 1 92.75 353 GLY A N 1
ATOM 2608 C CA . GLY A 1 353 ? -4.43 40 14.016 1 92.75 353 GLY A CA 1
ATOM 2609 C C . GLY A 1 353 ? -5.113 38.719 14.438 1 92.75 353 GLY A C 1
ATOM 2610 O O . GLY A 1 353 ? -5.145 38.375 15.625 1 92.75 353 GLY A O 1
ATOM 2611 N N . VAL A 1 354 ? -5.648 38 13.516 1 93.81 354 VAL A N 1
ATOM 2612 C CA . VAL A 1 354 ? -6.285 36.719 13.836 1 93.81 354 VAL A CA 1
ATOM 2613 C C . VAL A 1 354 ? -5.223 35.688 14.203 1 93.81 354 VAL A C 1
ATOM 2615 O O . VAL A 1 354 ? -4.188 35.594 13.547 1 93.81 354 VAL A O 1
ATOM 2618 N N . ASP A 1 355 ? -5.406 34.906 15.258 1 90.5 355 ASP A N 1
ATOM 2619 C CA . ASP A 1 355 ? -4.48 33.875 15.711 1 90.5 355 ASP A CA 1
ATOM 2620 C C . ASP A 1 355 ? -4.32 32.781 14.664 1 90.5 355 ASP A C 1
ATOM 2622 O O . ASP A 1 355 ? -5.09 32.719 13.703 1 90.5 355 ASP A O 1
ATOM 2626 N N . SER A 1 356 ? -3.293 31.969 14.859 1 93.06 356 SER A N 1
ATOM 2627 C CA . SER A 1 356 ? -3.027 30.875 13.938 1 93.06 356 SER A CA 1
ATOM 2628 C C . SER A 1 356 ? -2.861 29.547 14.688 1 93.06 356 SER A C 1
ATOM 2630 O O . SER A 1 356 ? -2.281 29.516 15.773 1 93.06 356 SER A O 1
ATOM 2632 N N . THR A 1 357 ? -3.33 28.516 14.062 1 92.56 357 THR A N 1
ATOM 2633 C CA . THR A 1 357 ? -3.182 27.188 14.641 1 92.56 357 THR A CA 1
ATOM 2634 C C . THR A 1 357 ? -1.874 26.547 14.188 1 92.56 357 THR A C 1
ATOM 2636 O O . THR A 1 357 ? -1.606 25.375 14.5 1 92.56 357 THR A O 1
ATOM 2639 N N . ASN A 1 358 ? -1.039 27.203 13.445 1 93.44 358 ASN A N 1
ATOM 2640 C CA . ASN A 1 358 ? 0.122 26.625 12.789 1 93.44 358 ASN A CA 1
ATOM 2641 C C . ASN A 1 358 ? 1.356 26.656 13.688 1 93.44 358 ASN A C 1
ATOM 2643 O O . ASN A 1 358 ? 1.436 27.469 14.602 1 93.44 358 ASN A O 1
ATOM 2647 N N . ASN A 1 359 ? 2.262 25.781 13.406 1 89.12 359 ASN A N 1
ATOM 2648 C CA . ASN A 1 359 ? 3.559 25.797 14.078 1 89.12 359 ASN A CA 1
ATOM 2649 C C . ASN A 1 359 ? 4.34 27.078 13.758 1 89.12 359 ASN A C 1
ATOM 2651 O O . ASN A 1 359 ? 4.125 27.688 12.719 1 89.12 359 ASN A O 1
ATOM 2655 N N . PRO A 1 360 ? 5.305 27.375 14.57 1 86.31 360 PRO A N 1
ATOM 2656 C CA . PRO A 1 360 ? 6 28.656 14.438 1 86.31 360 PRO A CA 1
ATOM 2657 C C . PRO A 1 360 ? 6.863 28.734 13.18 1 86.31 360 PRO A C 1
ATOM 2659 O O . PRO A 1 360 ? 7.172 29.828 12.703 1 86.31 360 PRO A O 1
ATOM 2662 N N . GLY A 1 361 ? 7.211 27.625 12.656 1 89.44 361 GLY A N 1
ATOM 2663 C CA . GLY A 1 361 ? 8.078 27.609 11.492 1 89.44 361 GLY A CA 1
ATOM 2664 C C . GLY A 1 361 ? 7.332 27.828 10.188 1 89.44 361 GLY A C 1
ATOM 2665 O O . GLY A 1 361 ? 7.949 28.047 9.148 1 89.44 361 GLY A O 1
ATOM 2666 N N . ASN A 1 362 ? 6.031 27.859 10.211 1 94.06 362 ASN A N 1
ATOM 2667 C CA . ASN A 1 362 ? 5.207 28 9.008 1 94.06 362 ASN A CA 1
ATOM 2668 C C . ASN A 1 362 ? 5.047 29.453 8.594 1 94.06 362 ASN A C 1
ATOM 2670 O O . ASN A 1 362 ? 3.938 30 8.633 1 94.06 362 ASN A O 1
ATOM 2674 N N . VAL A 1 363 ? 6.121 30.094 8.008 1 94.94 363 VAL A N 1
ATOM 2675 C CA . VAL A 1 363 ? 6.109 31.547 7.887 1 94.94 363 VAL A CA 1
ATOM 2676 C C . VAL A 1 363 ? 6.309 31.938 6.426 1 94.94 363 VAL A C 1
ATOM 2678 O O . VAL A 1 363 ? 6.531 33.125 6.125 1 94.94 363 VAL A O 1
ATOM 2681 N N . GLY A 1 364 ? 6.344 31.031 5.488 1 96.81 364 GLY A N 1
ATOM 2682 C CA . GLY A 1 364 ? 6.262 31.328 4.066 1 96.81 364 GLY A CA 1
ATOM 2683 C C . GLY A 1 364 ? 7.613 31.609 3.438 1 96.81 364 GLY A C 1
ATOM 2684 O O . GLY A 1 364 ? 7.707 32.312 2.438 1 96.81 364 GLY A O 1
ATOM 2685 N N . ASP A 1 365 ? 8.688 30.984 3.926 1 95.88 365 ASP A N 1
ATOM 2686 C CA . ASP A 1 365 ? 10.047 31.219 3.426 1 95.88 365 ASP A CA 1
ATOM 2687 C C . ASP A 1 365 ? 10.125 30.953 1.925 1 95.88 365 ASP A C 1
ATOM 2689 O O . ASP A 1 365 ? 10.797 31.688 1.192 1 95.88 365 ASP A O 1
ATOM 2693 N N . ALA A 1 366 ? 9.453 29.969 1.451 1 98.06 366 ALA A N 1
ATOM 2694 C CA . ALA A 1 366 ? 9.57 29.531 0.063 1 98.06 366 ALA A CA 1
ATOM 2695 C C . ALA A 1 366 ? 8.977 30.562 -0.892 1 98.06 366 ALA A C 1
ATOM 2697 O O . ALA A 1 366 ? 9.383 30.656 -2.055 1 98.06 366 ALA A O 1
ATOM 2698 N N . LEU A 1 367 ? 8.023 31.344 -0.443 1 97.38 367 LEU A N 1
ATOM 2699 C CA . LEU A 1 367 ? 7.441 32.375 -1.271 1 97.38 367 LEU A CA 1
ATOM 2700 C C . LEU A 1 367 ? 8.469 33.469 -1.57 1 97.38 367 LEU A C 1
ATOM 2702 O O . LEU A 1 367 ? 8.297 34.25 -2.504 1 97.38 367 LEU A O 1
ATOM 2706 N N . THR A 1 368 ? 9.523 33.531 -0.758 1 95.5 368 THR A N 1
ATOM 2707 C CA . THR A 1 368 ? 10.609 34.469 -0.998 1 95.5 368 THR A CA 1
ATOM 2708 C C . THR A 1 368 ? 11.688 33.844 -1.878 1 95.5 368 THR A C 1
ATOM 2710 O O . THR A 1 368 ? 11.883 34.25 -3.021 1 95.5 368 THR A O 1
ATOM 2713 N N . PHE A 1 369 ? 12.32 32.688 -1.483 1 97.25 369 PHE A N 1
ATOM 2714 C CA . PHE A 1 369 ? 13.5 32.188 -2.184 1 97.25 369 PHE A CA 1
ATOM 2715 C C . PHE A 1 369 ? 13.102 31.516 -3.49 1 97.25 369 PHE A C 1
ATOM 2717 O O . PHE A 1 369 ? 13.867 31.531 -4.457 1 97.25 369 PHE A O 1
ATOM 2724 N N . ALA A 1 370 ? 11.898 30.922 -3.586 1 98.62 370 ALA A N 1
ATOM 2725 C CA . ALA A 1 370 ? 11.5 30.234 -4.816 1 98.62 370 ALA A CA 1
ATOM 2726 C C . ALA A 1 370 ? 11.07 31.234 -5.887 1 98.62 370 ALA A C 1
ATOM 2728 O O . ALA A 1 370 ? 11.422 31.094 -7.059 1 98.62 370 ALA A O 1
ATOM 2729 N N . THR A 1 371 ? 10.312 32.25 -5.473 1 98 371 THR A N 1
ATOM 2730 C CA . THR A 1 371 ? 9.859 33.25 -6.445 1 98 371 THR A CA 1
ATOM 2731 C C . THR A 1 371 ? 11.031 34.062 -6.961 1 98 371 THR A C 1
ATOM 2733 O O . THR A 1 371 ? 10.992 34.594 -8.078 1 98 371 THR A O 1
ATOM 2736 N N . ALA A 1 372 ? 12.086 34.188 -6.195 1 97.06 372 ALA A N 1
ATOM 2737 C CA . ALA A 1 372 ? 13.273 34.938 -6.586 1 97.06 372 ALA A CA 1
ATOM 2738 C C . ALA A 1 372 ? 13.922 34.344 -7.832 1 97.06 372 ALA A C 1
ATOM 2740 O O . ALA A 1 372 ? 14.586 35.031 -8.594 1 97.06 372 ALA A O 1
ATOM 2741 N N . ILE A 1 373 ? 13.664 33.062 -8.078 1 97.44 373 ILE A N 1
ATOM 2742 C CA . ILE A 1 373 ? 14.258 32.438 -9.258 1 97.44 373 ILE A CA 1
ATOM 2743 C C . ILE A 1 373 ? 13.188 32.188 -10.312 1 97.44 373 ILE A C 1
ATOM 2745 O O . ILE A 1 373 ? 13.391 31.391 -11.234 1 97.44 373 ILE A O 1
ATOM 2749 N N . GLY A 1 374 ? 12.016 32.719 -10.047 1 97.75 374 GLY A N 1
ATOM 2750 C CA . GLY A 1 374 ? 11.031 32.75 -11.117 1 97.75 374 GLY A CA 1
ATOM 2751 C C . GLY A 1 374 ? 9.906 31.75 -10.938 1 97.75 374 GLY A C 1
ATOM 2752 O O . GLY A 1 374 ? 9.031 31.609 -11.805 1 97.75 374 GLY A O 1
ATOM 2753 N N . VAL A 1 375 ? 9.828 31 -9.883 1 98.75 375 VAL A N 1
ATOM 2754 C CA . VAL A 1 375 ? 8.695 30.094 -9.648 1 98.75 375 VAL A CA 1
ATOM 2755 C C . VAL A 1 375 ? 7.41 30.906 -9.531 1 98.75 375 VAL A C 1
ATOM 2757 O O . VAL A 1 375 ? 7.383 31.953 -8.859 1 98.75 375 VAL A O 1
ATOM 2760 N N . ASP A 1 376 ? 6.406 30.484 -10.195 1 98.75 376 ASP A N 1
ATOM 2761 C CA . ASP A 1 376 ? 5.105 31.156 -10.133 1 98.75 376 ASP A CA 1
ATOM 2762 C C . ASP A 1 376 ? 4.32 30.719 -8.898 1 98.75 376 ASP A C 1
ATOM 2764 O O . ASP A 1 376 ? 4.684 29.75 -8.234 1 98.75 376 ASP A O 1
ATOM 2768 N N . THR A 1 377 ? 3.297 31.547 -8.508 1 98.62 377 THR A N 1
ATOM 2769 C CA . THR A 1 377 ? 2.398 31.234 -7.402 1 98.62 377 THR A CA 1
ATOM 2770 C C . THR A 1 377 ? 0.947 31.203 -7.875 1 98.62 377 THR A C 1
ATOM 2772 O O . THR A 1 377 ? 0.637 31.688 -8.969 1 98.62 377 THR A O 1
ATOM 2775 N N . VAL A 1 378 ? 0.132 30.547 -7.098 1 98.56 378 VAL A N 1
ATOM 2776 C CA . VAL A 1 378 ? -1.293 30.469 -7.402 1 98.56 378 VAL A CA 1
ATOM 2777 C C . VAL A 1 378 ? -2.102 30.516 -6.109 1 98.56 378 VAL A C 1
ATOM 2779 O O . VAL A 1 378 ? -1.679 29.969 -5.086 1 98.56 378 VAL A O 1
ATOM 2782 N N . ASP A 1 379 ? -3.203 31.266 -6.062 1 98.06 379 ASP A N 1
ATOM 2783 C CA . ASP A 1 379 ? -4.238 31.297 -5.031 1 98.06 379 ASP A CA 1
ATOM 2784 C C . ASP A 1 379 ? -3.666 31.734 -3.689 1 98.06 379 ASP A C 1
ATOM 2786 O O . ASP A 1 379 ? -4.098 31.266 -2.637 1 98.06 379 ASP A O 1
ATOM 2790 N N . VAL A 1 380 ? -2.686 32.594 -3.672 1 97.88 380 VAL A N 1
ATOM 2791 C CA . VAL A 1 380 ? -1.984 32.969 -2.445 1 97.88 380 VAL A CA 1
ATOM 2792 C C . VAL A 1 380 ? -2.91 33.781 -1.549 1 97.88 380 VAL A C 1
ATOM 2794 O O . VAL A 1 380 ? -2.709 33.844 -0.333 1 97.88 380 VAL A O 1
ATOM 2797 N N . ASP A 1 381 ? -3.926 34.375 -2.137 1 97.88 381 ASP A N 1
ATOM 2798 C CA . ASP A 1 381 ? -4.867 35.156 -1.362 1 97.88 381 ASP A CA 1
ATOM 2799 C C . ASP A 1 381 ? -5.969 34.281 -0.765 1 97.88 381 ASP A C 1
ATOM 2801 O O . ASP A 1 381 ? -6.832 34.781 -0.036 1 97.88 381 ASP A O 1
ATOM 2805 N N . GLN A 1 382 ? -6 33 -1.094 1 98.12 382 GLN A N 1
ATOM 2806 C CA . GLN A 1 382 ? -6.957 32.062 -0.502 1 98.12 382 GLN A CA 1
ATOM 2807 C C . GLN A 1 382 ? -6.422 31.484 0.797 1 98.12 382 GLN A C 1
ATOM 2809 O O . GLN A 1 382 ? -5.59 30.578 0.774 1 98.12 382 GLN A O 1
ATOM 2814 N N . ILE A 1 383 ? -6.898 32 1.94 1 98.06 383 ILE A N 1
ATOM 2815 C CA . ILE A 1 383 ? -6.453 31.609 3.275 1 98.06 383 ILE A CA 1
ATOM 2816 C C . ILE A 1 383 ? -7.652 31.188 4.117 1 98.06 383 ILE A C 1
ATOM 2818 O O . ILE A 1 383 ? -8.656 31.906 4.188 1 98.06 383 ILE A O 1
ATOM 2822 N N . GLN A 1 384 ? -7.5 30.016 4.746 1 96.81 384 GLN A N 1
ATOM 2823 C CA . GLN A 1 384 ? -8.625 29.438 5.484 1 96.81 384 GLN A CA 1
ATOM 2824 C C . GLN A 1 384 ? -8.484 29.703 6.98 1 96.81 384 GLN A C 1
ATOM 2826 O O . GLN A 1 384 ? -7.391 29.578 7.539 1 96.81 384 GLN A O 1
ATOM 2831 N N . ALA A 1 385 ? -9.594 30.078 7.562 1 95.81 385 ALA A N 1
ATOM 2832 C CA . ALA A 1 385 ? -9.727 30.062 9.016 1 95.81 385 ALA A CA 1
ATOM 2833 C C . ALA A 1 385 ? -10.445 28.812 9.5 1 95.81 385 ALA A C 1
ATOM 2835 O O . ALA A 1 385 ? -11.453 28.406 8.914 1 95.81 385 ALA A O 1
ATOM 2836 N N . PHE A 1 386 ? -9.891 28.156 10.492 1 95.44 386 PHE A N 1
ATOM 2837 C CA . PHE A 1 386 ? -10.5 27 11.117 1 95.44 386 PHE A CA 1
ATOM 2838 C C . PHE A 1 386 ? -11.477 27.422 12.211 1 95.44 386 PHE A C 1
ATOM 2840 O O . PHE A 1 386 ? -11.125 28.203 13.094 1 95.44 386 PHE A O 1
ATOM 2847 N N . PRO A 1 387 ? -12.656 26.922 12.227 1 95.44 387 PRO A N 1
ATOM 2848 C CA . PRO A 1 387 ? -13.703 27.469 13.094 1 95.44 387 PRO A CA 1
ATOM 2849 C C . PRO A 1 387 ? -13.508 27.078 14.562 1 95.44 387 PRO A C 1
ATOM 2851 O O . PRO A 1 387 ? -13.859 27.859 15.453 1 95.44 387 PRO A O 1
ATOM 2854 N N . THR A 1 388 ? -13.023 25.828 14.812 1 95.06 388 THR A N 1
ATOM 2855 C CA . THR A 1 388 ? -13.062 25.344 16.188 1 95.06 388 THR A CA 1
ATOM 2856 C C . THR A 1 388 ? -11.648 25.266 16.766 1 95.06 388 THR A C 1
ATOM 2858 O O . THR A 1 388 ? -11.172 24.188 17.125 1 95.06 388 THR A O 1
ATOM 2861 N N . ALA A 1 389 ? -11.078 26.406 16.969 1 93.31 389 ALA A N 1
ATOM 2862 C CA . ALA A 1 389 ? -9.781 26.531 17.641 1 93.31 389 ALA A CA 1
ATOM 2863 C C . ALA A 1 389 ? -9.945 27.031 19.062 1 93.31 389 ALA A C 1
ATOM 2865 O O . ALA A 1 389 ? -10.43 28.141 19.297 1 93.31 389 ALA A O 1
ATOM 2866 N N . ALA A 1 390 ? -9.539 26.156 20.016 1 88.75 390 ALA A N 1
ATOM 2867 C CA . ALA A 1 390 ? -9.547 26.578 21.406 1 88.75 390 ALA A CA 1
ATOM 2868 C C . ALA A 1 390 ? -8.438 27.594 21.688 1 88.75 390 ALA A C 1
ATOM 2870 O O . ALA A 1 390 ? -7.301 27.406 21.234 1 88.75 390 ALA A O 1
ATOM 2871 N N . ALA A 1 391 ? -8.758 28.641 22.312 1 77.94 391 ALA A N 1
ATOM 2872 C CA . ALA A 1 391 ? -7.824 29.719 22.641 1 77.94 391 ALA A CA 1
ATOM 2873 C C . ALA A 1 391 ? -7.16 30.266 21.375 1 77.94 391 ALA A C 1
ATOM 2875 O O . ALA A 1 391 ? -6.051 30.812 21.438 1 77.94 391 ALA A O 1
ATOM 2876 N N . GLY A 1 392 ? -7.781 29.953 20.281 1 77.56 392 GLY A N 1
ATOM 2877 C CA . GLY A 1 392 ? -7.266 30.422 19 1 77.56 392 GLY A CA 1
ATOM 2878 C C . GLY A 1 392 ? -6.043 29.656 18.531 1 77.56 392 GLY A C 1
ATOM 2879 O O . GLY A 1 392 ? -5.426 30.016 17.531 1 77.56 392 GLY A O 1
ATOM 2880 N N . LYS A 1 393 ? -5.672 28.609 19.156 1 82.12 393 LYS A N 1
ATOM 2881 C CA . LYS A 1 393 ? -4.406 27.953 18.844 1 82.12 393 LYS A CA 1
ATOM 2882 C C . LYS A 1 393 ? -4.582 26.438 18.734 1 82.12 393 LYS A C 1
ATOM 2884 O O . LYS A 1 393 ? -3.971 25.797 17.875 1 82.12 393 LYS A O 1
ATOM 2889 N N . MET A 1 394 ? -5.398 25.891 19.578 1 85.5 394 MET A N 1
ATOM 2890 C CA . MET A 1 394 ? -5.543 24.438 19.625 1 85.5 394 MET A CA 1
ATOM 2891 C C . MET A 1 394 ? -6.734 23.984 18.797 1 85.5 394 MET A C 1
ATOM 2893 O O . MET A 1 394 ? -7.879 24.328 19.094 1 85.5 394 MET A O 1
ATOM 2897 N N . VAL A 1 395 ? -6.414 23.188 17.922 1 89.56 395 VAL A N 1
ATOM 2898 C CA . VAL A 1 395 ? -7.457 22.719 17.016 1 89.56 395 VAL A CA 1
ATOM 2899 C C . VAL A 1 395 ? -8.281 21.625 17.688 1 89.56 395 VAL A C 1
ATOM 2901 O O . VAL A 1 395 ? -7.727 20.672 18.25 1 89.56 395 VAL A O 1
ATOM 2904 N N . ILE A 1 396 ? -9.531 21.781 17.703 1 90.75 396 ILE A N 1
ATOM 2905 C CA . ILE A 1 396 ? -10.43 20.656 17.922 1 90.75 396 ILE A CA 1
ATOM 2906 C C . ILE A 1 396 ? -10.914 20.109 16.594 1 90.75 396 ILE A C 1
ATOM 2908 O O . ILE A 1 396 ? -11.672 20.781 15.875 1 90.75 396 ILE A O 1
ATOM 2912 N N . SER A 1 397 ? -10.539 18.938 16.344 1 89.06 397 SER A N 1
ATOM 2913 C CA . SER A 1 397 ? -10.742 18.344 15.023 1 89.06 397 SER A CA 1
ATOM 2914 C C . SER A 1 397 ? -12.195 18.469 14.578 1 89.06 397 SER A C 1
ATOM 2916 O O . SER A 1 397 ? -13.109 18.344 15.383 1 89.06 397 SER A O 1
ATOM 2918 N N . GLY A 1 398 ? -12.297 18.641 13.266 1 88.06 398 GLY A N 1
ATOM 2919 C CA . GLY A 1 398 ? -13.625 18.688 12.672 1 88.06 398 GLY A CA 1
ATOM 2920 C C . GLY A 1 398 ? -14.391 17.391 12.836 1 88.06 398 GLY A C 1
ATOM 2921 O O . GLY A 1 398 ? -15.617 17.359 12.688 1 88.06 398 GLY A O 1
ATOM 2922 N N . THR A 1 399 ? -13.703 16.359 13.172 1 87.94 399 THR A N 1
ATOM 2923 C CA . THR A 1 399 ? -14.359 15.086 13.375 1 87.94 399 THR A CA 1
ATOM 2924 C C . THR A 1 399 ? -15.203 15.102 14.648 1 87.94 399 THR A C 1
ATOM 2926 O O . THR A 1 399 ? -16.078 14.258 14.844 1 87.94 399 THR A O 1
ATOM 2929 N N . ALA A 1 400 ? -14.945 16.078 15.516 1 90.56 400 ALA A N 1
ATOM 2930 C CA . ALA A 1 400 ? -15.82 16.25 16.672 1 90.56 400 ALA A CA 1
ATOM 2931 C C . ALA A 1 400 ? -17.234 16.594 16.234 1 90.56 400 ALA A C 1
ATOM 2933 O O . ALA A 1 400 ? -18.203 16.031 16.75 1 90.56 400 ALA A O 1
ATOM 2934 N N . ARG A 1 401 ? -17.328 17.562 15.328 1 91.06 401 ARG A N 1
ATOM 2935 C CA . ARG A 1 401 ? -18.625 17.906 14.766 1 91.06 401 ARG A CA 1
ATOM 2936 C C . ARG A 1 401 ? -19.234 16.734 14.016 1 91.06 401 ARG A C 1
ATOM 2938 O O . ARG A 1 401 ? -20.438 16.484 14.117 1 91.06 401 ARG A O 1
ATOM 2945 N N . GLY A 1 402 ? -18.406 16.078 13.312 1 87.94 402 GLY A N 1
ATOM 2946 C CA . GLY A 1 402 ? -18.859 14.883 12.617 1 87.94 402 GLY A CA 1
ATOM 2947 C C . GLY A 1 402 ? -19.391 13.82 13.555 1 87.94 402 GLY A C 1
ATOM 2948 O O . GLY A 1 402 ? -20.281 13.039 13.18 1 87.94 402 GLY A O 1
ATOM 2949 N N . ALA A 1 403 ? -18.875 13.82 14.773 1 89 403 ALA A N 1
ATOM 2950 C CA . ALA A 1 403 ? -19.266 12.828 15.766 1 89 403 ALA A CA 1
ATOM 2951 C C . ALA A 1 403 ? -20.484 13.281 16.547 1 89 403 ALA A C 1
ATOM 2953 O O . ALA A 1 403 ? -21.031 12.531 17.359 1 89 403 ALA A O 1
ATOM 2954 N N . GLY A 1 404 ? -20.922 14.508 16.359 1 91.38 404 GLY A N 1
ATOM 2955 C CA . GLY A 1 404 ? -22.188 14.906 16.969 1 91.38 404 GLY A CA 1
ATOM 2956 C C . GLY A 1 404 ? -22.078 16.172 17.797 1 91.38 404 GLY A C 1
ATOM 2957 O O . GLY A 1 404 ? -23.062 16.641 18.344 1 91.38 404 GLY A O 1
ATOM 2958 N N . ALA A 1 405 ? -20.922 16.781 17.844 1 95.69 405 ALA A N 1
ATOM 2959 C CA . ALA A 1 405 ? -20.781 18.031 18.594 1 95.69 405 ALA A CA 1
ATOM 2960 C C . ALA A 1 405 ? -21.562 19.172 17.922 1 95.69 405 ALA A C 1
ATOM 2962 O O . ALA A 1 405 ? -21.688 19.203 16.703 1 95.69 405 ALA A O 1
ATOM 2963 N N . ILE A 1 406 ? -22.062 20.062 18.75 1 97.31 406 ILE A N 1
ATOM 2964 C CA . ILE A 1 406 ? -22.797 21.219 18.219 1 97.31 406 ILE A CA 1
ATOM 2965 C C . ILE A 1 406 ? -22.141 22.5 18.703 1 97.31 406 ILE A C 1
ATOM 2967 O O . ILE A 1 406 ? -21.297 22.484 19.609 1 97.31 406 ILE A O 1
ATOM 2971 N N . LEU A 1 407 ? -22.469 23.641 18.062 1 98.06 407 LEU A N 1
ATOM 2972 C CA . LEU A 1 407 ? -21.969 24.953 18.438 1 98.06 407 LEU A CA 1
ATOM 2973 C C . LEU A 1 407 ? -23.078 25.797 19.062 1 98.06 407 LEU A C 1
ATOM 2975 O O . LEU A 1 407 ? -24.156 25.953 18.469 1 98.06 407 LEU A O 1
ATOM 2979 N N . LEU A 1 408 ? -22.812 26.281 20.25 1 98.12 408 LEU A N 1
ATOM 2980 C CA . LEU A 1 408 ? -23.719 27.203 20.938 1 98.12 408 LEU A CA 1
ATOM 2981 C C . LEU A 1 408 ? -23.078 28.578 21.094 1 98.12 408 LEU A C 1
ATOM 2983 O O . LEU A 1 408 ? -21.891 28.688 21.344 1 98.12 408 LEU A O 1
ATOM 2987 N N . ASN A 1 409 ? -23.922 29.641 20.891 1 97.81 409 ASN A N 1
ATOM 2988 C CA . ASN A 1 409 ? -23.406 31 21.125 1 97.81 409 ASN A CA 1
ATOM 2989 C C . ASN A 1 409 ? -23.422 31.344 22.609 1 97.81 409 ASN A C 1
ATOM 2991 O O . ASN A 1 409 ? -23.672 30.484 23.453 1 97.81 409 ASN A O 1
ATOM 2995 N N . ARG A 1 410 ? -23.062 32.531 22.969 1 95.56 410 ARG A N 1
ATOM 2996 C CA . ARG A 1 410 ? -22.922 32.969 24.359 1 95.56 410 ARG A CA 1
ATOM 2997 C C . ARG A 1 410 ? -24.25 32.906 25.094 1 95.56 410 ARG A C 1
ATOM 2999 O O . ARG A 1 410 ? -24.281 32.781 26.312 1 95.56 410 ARG A O 1
ATOM 3006 N N . ASP A 1 411 ? -25.328 32.969 24.344 1 96.12 411 ASP A N 1
ATOM 3007 C CA . ASP A 1 411 ? -26.656 32.875 24.938 1 96.12 411 ASP A CA 1
ATOM 3008 C C . ASP A 1 411 ? -27.094 31.438 25.125 1 96.12 411 ASP A C 1
ATOM 3010 O O . ASP A 1 411 ? -28.078 31.172 25.812 1 96.12 411 ASP A O 1
ATOM 3014 N N . GLY A 1 412 ? -26.391 30.531 24.5 1 97.19 412 GLY A N 1
ATOM 3015 C CA . GLY A 1 412 ? -26.719 29.125 24.625 1 97.19 412 GLY A CA 1
ATOM 3016 C C . GLY A 1 412 ? -27.547 28.594 23.453 1 97.19 412 GLY A C 1
ATOM 3017 O O . GLY A 1 412 ? -28.062 27.484 23.5 1 97.19 412 GLY A O 1
ATOM 3018 N N . ALA A 1 413 ? -27.625 29.359 22.391 1 97.5 413 ALA A N 1
ATOM 3019 C CA . ALA A 1 413 ? -28.438 28.969 21.234 1 97.5 413 ALA A CA 1
ATOM 3020 C C . ALA A 1 413 ? -27.547 28.469 20.094 1 97.5 413 ALA A C 1
ATOM 3022 O O . ALA A 1 413 ? -26.453 28.984 19.875 1 97.5 413 ALA A O 1
ATOM 3023 N N . ARG A 1 414 ? -28.031 27.422 19.391 1 97.81 414 ARG A N 1
ATOM 3024 C CA . ARG A 1 414 ? -27.391 27.031 18.125 1 97.81 414 ARG A CA 1
ATOM 3025 C C . ARG A 1 414 ? -27.547 28.125 17.078 1 97.81 414 ARG A C 1
ATOM 3027 O O . ARG A 1 414 ? -28.516 28.891 17.109 1 97.81 414 ARG A O 1
ATOM 3034 N N . PHE A 1 415 ? -26.641 28.203 16.062 1 97.88 415 PHE A N 1
ATOM 3035 C CA . PHE A 1 415 ? -26.719 29.375 15.188 1 97.88 415 PHE A CA 1
ATOM 3036 C C . PHE A 1 415 ? -26.25 29.016 13.781 1 97.88 415 PHE A C 1
ATOM 3038 O O . PHE A 1 415 ? -26.234 29.875 12.898 1 97.88 415 PHE A O 1
ATOM 3045 N N . CYS A 1 416 ? -25.906 27.75 13.516 1 96.44 416 CYS A N 1
ATOM 3046 C CA . CYS A 1 416 ? -25.469 27.391 12.172 1 96.44 416 CYS A CA 1
ATOM 3047 C C . CYS A 1 416 ? -25.453 25.891 11.984 1 96.44 416 CYS A C 1
ATOM 3049 O O . CYS A 1 416 ? -25.688 25.141 12.93 1 96.44 416 CYS A O 1
ATOM 3051 N N . ASP A 1 417 ? -25.328 25.453 10.68 1 96.06 417 ASP A N 1
ATOM 3052 C CA . ASP A 1 417 ? -25.016 24.062 10.367 1 96.06 417 ASP A CA 1
ATOM 3053 C C . ASP A 1 417 ? -23.562 23.75 10.695 1 96.06 417 ASP A C 1
ATOM 3055 O O . ASP A 1 417 ? -22.656 24.109 9.938 1 96.06 417 ASP A O 1
ATOM 3059 N N . GLU A 1 418 ? -23.391 22.984 11.75 1 95.31 418 GLU A N 1
ATOM 3060 C CA . GLU A 1 418 ? -22.031 22.703 12.227 1 95.31 418 GLU A CA 1
ATOM 3061 C C . GLU A 1 418 ? -21.25 21.875 11.219 1 95.31 418 GLU A C 1
ATOM 3063 O O . GLU A 1 418 ? -20.031 21.797 11.281 1 95.31 418 GLU A O 1
ATOM 3068 N N . MET A 1 419 ? -21.891 21.234 10.281 1 91.94 419 MET A N 1
ATOM 3069 C CA . MET A 1 419 ? -21.25 20.328 9.336 1 91.94 419 MET A CA 1
ATOM 3070 C C . MET A 1 419 ? -21.016 21.016 7.996 1 91.94 419 MET A C 1
ATOM 3072 O O . MET A 1 419 ? -20.609 20.375 7.023 1 91.94 419 MET A O 1
ATOM 3076 N N . GLY A 1 420 ? -21.25 22.312 7.973 1 90.31 420 GLY A N 1
ATOM 3077 C CA . GLY A 1 420 ? -20.891 23.078 6.793 1 90.31 420 GLY A CA 1
ATOM 3078 C C . GLY A 1 420 ? -19.391 23.172 6.582 1 90.31 420 GLY A C 1
ATOM 3079 O O . GLY A 1 420 ? -18.609 22.859 7.484 1 90.31 420 GLY A O 1
ATOM 3080 N N . PRO A 1 421 ? -18.984 23.625 5.344 1 90 421 PRO A N 1
ATOM 3081 C CA . PRO A 1 421 ? -17.562 23.828 5.129 1 90 421 PRO A CA 1
ATOM 3082 C C . PRO A 1 421 ? -16.953 24.828 6.113 1 90 421 PRO A C 1
ATOM 3084 O O . PRO A 1 421 ? -17.656 25.656 6.672 1 90 421 PRO A O 1
ATOM 3087 N N . ARG A 1 422 ? -15.656 24.75 6.32 1 93.25 422 ARG A N 1
ATOM 3088 C CA . ARG A 1 422 ? -14.953 25.484 7.367 1 93.25 422 ARG A CA 1
ATOM 3089 C C . ARG A 1 422 ? -15.156 26.984 7.211 1 93.25 422 ARG A C 1
ATOM 3091 O O . ARG A 1 422 ? -15.32 27.703 8.195 1 93.25 422 ARG A O 1
ATOM 3098 N N . ASP A 1 423 ? -15.141 27.484 5.996 1 93.25 423 ASP A N 1
ATOM 3099 C CA . ASP A 1 423 ? -15.289 28.906 5.773 1 93.25 423 ASP A CA 1
ATOM 3100 C C . ASP A 1 423 ? -16.672 29.391 6.215 1 93.25 423 ASP A C 1
ATOM 3102 O O . ASP A 1 423 ? -16.797 30.438 6.859 1 93.25 423 ASP A O 1
ATOM 3106 N N . LYS A 1 424 ? -17.688 28.609 5.98 1 92.88 424 LYS A N 1
ATOM 3107 C CA . LYS A 1 424 ? -19.047 28.984 6.352 1 92.88 424 LYS A CA 1
ATOM 3108 C C . LYS A 1 424 ? -19.25 28.938 7.863 1 92.88 424 LYS A C 1
ATOM 3110 O O . LYS A 1 424 ? -19.875 29.828 8.445 1 92.88 424 LYS A O 1
ATOM 3115 N N . VAL A 1 425 ? -18.719 27.953 8.469 1 95.62 425 VAL A N 1
ATOM 3116 C CA . VAL A 1 425 ? -18.859 27.828 9.914 1 95.62 425 VAL A CA 1
ATOM 3117 C C . VAL A 1 425 ? -18.078 28.938 10.602 1 95.62 425 VAL A C 1
ATOM 3119 O O . VAL A 1 425 ? -18.547 29.516 11.594 1 95.62 425 VAL A O 1
ATOM 3122 N N . SER A 1 426 ? -16.906 29.219 10.117 1 96.5 426 SER A N 1
ATOM 3123 C CA . SER A 1 426 ? -16.109 30.328 10.664 1 96.5 426 SER A CA 1
ATOM 3124 C C . SER A 1 426 ? -16.859 31.641 10.547 1 96.5 426 SER A C 1
ATOM 3126 O O . SER A 1 426 ? -16.875 32.438 11.484 1 96.5 426 SER A O 1
ATOM 3128 N N . GLU A 1 427 ? -17.484 31.875 9.43 1 96.31 427 GLU A N 1
ATOM 3129 C CA . GLU A 1 427 ? -18.266 33.094 9.219 1 96.31 427 GLU A CA 1
ATOM 3130 C C . GLU A 1 427 ? -19.422 33.188 10.219 1 96.31 427 GLU A C 1
ATOM 3132 O O . GLU A 1 427 ? -19.703 34.25 10.742 1 96.31 427 GLU A O 1
ATOM 3137 N N . CYS A 1 428 ? -20.031 32.094 10.422 1 97.5 428 CYS A N 1
ATOM 3138 C CA . CYS A 1 428 ? -21.125 32.031 11.383 1 97.5 428 CYS A CA 1
ATOM 3139 C C . CYS A 1 428 ? -20.641 32.438 12.773 1 97.5 428 CYS A C 1
ATOM 3141 O O . CYS A 1 428 ? -21.312 33.188 13.484 1 97.5 428 CYS A O 1
ATOM 3143 N N . ILE A 1 429 ? -19.516 31.922 13.156 1 97.81 429 ILE A N 1
ATOM 3144 C CA . ILE A 1 429 ? -18.969 32.219 14.484 1 97.81 429 ILE A CA 1
ATOM 3145 C C . ILE A 1 429 ? -18.594 33.688 14.57 1 97.81 429 ILE A C 1
ATOM 3147 O O . ILE A 1 429 ? -18.906 34.375 15.562 1 97.81 429 ILE A O 1
ATOM 3151 N N . TRP A 1 430 ? -17.953 34.25 13.539 1 96.75 430 TRP A N 1
ATOM 3152 C CA . TRP A 1 430 ? -17.531 35.656 13.523 1 96.75 430 TRP A CA 1
ATOM 3153 C C . TRP A 1 430 ? -18.734 36.562 13.594 1 96.75 430 TRP A C 1
ATOM 3155 O O . TRP A 1 430 ? -18.625 37.719 14.023 1 96.75 430 TRP A O 1
ATOM 3165 N N . ALA A 1 431 ? -19.891 36.094 13.211 1 97.31 431 ALA A N 1
ATOM 3166 C CA . ALA A 1 431 ? -21.109 36.906 13.219 1 97.31 431 ALA A CA 1
ATOM 3167 C C . ALA A 1 431 ? -21.734 36.938 14.617 1 97.31 431 ALA A C 1
ATOM 3169 O O . ALA A 1 431 ? -22.594 37.781 14.898 1 97.31 431 ALA A O 1
ATOM 3170 N N . GLN A 1 432 ? -21.266 36.062 15.477 1 97.12 432 GLN A N 1
ATOM 3171 C CA . GLN A 1 432 ? -21.781 36.062 16.844 1 97.12 432 GLN A CA 1
ATOM 3172 C C . GLN A 1 432 ? -21.156 37.156 17.688 1 97.12 432 GLN A C 1
ATOM 3174 O O . GLN A 1 432 ? -20.047 37.594 17.391 1 97.12 432 GLN A O 1
ATOM 3179 N N . PRO A 1 433 ? -21.906 37.594 18.766 1 94.19 433 PRO A N 1
ATOM 3180 C CA . PRO A 1 433 ? -21.25 38.469 19.719 1 94.19 433 PRO A CA 1
ATOM 3181 C C . PRO A 1 433 ? -19.984 37.875 20.328 1 94.19 433 PRO A C 1
ATOM 3183 O O . PRO A 1 433 ? -19.984 36.719 20.719 1 94.19 433 PRO A O 1
ATOM 3186 N N . GLY A 1 434 ? -18.953 38.625 20.297 1 92.75 434 GLY A N 1
ATOM 3187 C CA . GLY A 1 434 ? -17.688 38.188 20.844 1 92.75 434 GLY A CA 1
ATOM 3188 C C . GLY A 1 434 ? -16.828 37.438 19.828 1 92.75 434 GLY A C 1
ATOM 3189 O O . GLY A 1 434 ? -15.641 37.219 20.062 1 92.75 434 GLY A O 1
ATOM 3190 N N . LYS A 1 435 ? -17.438 37.062 18.656 1 96.06 435 LYS A N 1
ATOM 3191 C CA . LYS A 1 435 ? -16.766 36.375 17.562 1 96.06 435 LYS A CA 1
ATOM 3192 C C . LYS A 1 435 ? -16.188 35.062 18.031 1 96.06 435 LYS A C 1
ATOM 3194 O O . LYS A 1 435 ? -15.07 34.688 17.672 1 96.06 435 LYS A O 1
ATOM 3199 N N . ASP A 1 436 ? -16.859 34.438 18.938 1 96.06 436 ASP A N 1
ATOM 3200 C CA . ASP A 1 436 ? -16.531 33.125 19.484 1 96.06 436 ASP A CA 1
ATOM 3201 C C . ASP A 1 436 ? -17.781 32.281 19.719 1 96.06 436 ASP A C 1
ATOM 3203 O O . ASP A 1 436 ? -18.891 32.719 19.453 1 96.06 436 ASP A O 1
ATOM 3207 N N . ALA A 1 437 ? -17.609 31.016 20.047 1 97.25 437 ALA A N 1
ATOM 3208 C CA . ALA A 1 437 ? -18.688 30.078 20.344 1 97.25 437 ALA A CA 1
ATOM 3209 C C . ALA A 1 437 ? -18.234 28.984 21.297 1 97.25 437 ALA A C 1
ATOM 3211 O O . ALA A 1 437 ? -17.078 28.953 21.703 1 97.25 437 ALA A O 1
ATOM 3212 N N . TRP A 1 438 ? -19.188 28.219 21.766 1 97 438 TRP A N 1
ATOM 3213 C CA . TRP A 1 438 ? -18.906 27.031 22.562 1 97 438 TRP A CA 1
ATOM 3214 C C . TRP A 1 438 ? -19.156 25.75 21.766 1 97 438 TRP A C 1
ATOM 3216 O O . TRP A 1 438 ? -20.25 25.547 21.234 1 97 438 TRP A O 1
ATOM 3226 N N . LEU A 1 439 ? -18.125 24.969 21.594 1 97.56 439 LEU A N 1
ATOM 3227 C CA . LEU A 1 439 ? -18.328 23.625 21.094 1 97.56 439 LEU A CA 1
ATOM 3228 C C . LEU A 1 439 ? -18.781 22.688 22.219 1 97.56 439 LEU A C 1
ATOM 3230 O O . LEU A 1 439 ? -18.094 22.531 23.234 1 97.56 439 LEU A O 1
ATOM 3234 N N . VAL A 1 440 ? -19.938 22.078 22.047 1 97.5 440 VAL A N 1
ATOM 3235 C CA . VAL A 1 440 ? -20.578 21.297 23.094 1 97.5 440 VAL A CA 1
ATOM 3236 C C . VAL A 1 440 ? -20.766 19.859 22.609 1 97.5 440 VAL A C 1
ATOM 3238 O O . VAL A 1 440 ? -21.234 19.641 21.484 1 97.5 440 VAL A O 1
ATOM 3241 N N . PHE A 1 441 ? -20.422 18.938 23.422 1 97 441 PHE A N 1
ATOM 3242 C CA . PHE A 1 441 ? -20.516 17.516 23.062 1 97 441 PHE A CA 1
ATOM 3243 C C . PHE A 1 441 ? -20.672 16.656 24.312 1 97 441 PHE A C 1
ATOM 3245 O O . PHE A 1 441 ? -20.625 17.156 25.438 1 97 441 PHE A O 1
ATOM 3252 N N . ASP A 1 442 ? -20.969 15.398 24.156 1 96.69 442 ASP A N 1
ATOM 3253 C CA . ASP A 1 442 ? -21.188 14.516 25.297 1 96.69 442 ASP A CA 1
ATOM 3254 C C . ASP A 1 442 ? -20.047 13.492 25.422 1 96.69 442 ASP A C 1
ATOM 3256 O O . ASP A 1 442 ? -18.984 13.664 24.828 1 96.69 442 ASP A O 1
ATOM 3260 N N . GLU A 1 443 ? -20.219 12.5 26.219 1 94.75 443 GLU A N 1
ATOM 3261 C CA . GLU A 1 443 ? -19.219 11.5 26.562 1 94.75 443 GLU A CA 1
ATOM 3262 C C . GLU A 1 443 ? -18.828 10.672 25.328 1 94.75 443 GLU A C 1
ATOM 3264 O O . GLU A 1 443 ? -17.688 10.25 25.188 1 94.75 443 GLU A O 1
ATOM 3269 N N . THR A 1 444 ? -19.75 10.508 24.453 1 91.12 444 THR A N 1
ATOM 3270 C CA . THR A 1 444 ? -19.516 9.703 23.266 1 91.12 444 THR A CA 1
ATOM 3271 C C . THR A 1 444 ? -18.453 10.367 22.375 1 91.12 444 THR A C 1
ATOM 3273 O O . THR A 1 444 ? -17.516 9.711 21.922 1 91.12 444 THR A O 1
ATOM 3276 N N . VAL A 1 445 ? -18.672 11.625 22.141 1 91.19 445 VAL A N 1
ATOM 3277 C CA . VAL A 1 445 ? -17.719 12.375 21.328 1 91.19 445 VAL A CA 1
ATOM 3278 C C . VAL A 1 445 ? -16.375 12.438 22.062 1 91.19 445 VAL A C 1
ATOM 3280 O O . VAL A 1 445 ? -15.32 12.266 21.453 1 91.19 445 VAL A O 1
ATOM 3283 N N . PHE A 1 446 ? -16.453 12.625 23.328 1 92 446 PHE A N 1
ATOM 3284 C CA . PHE A 1 446 ? -15.258 12.727 24.156 1 92 446 PHE A CA 1
ATOM 3285 C C . PHE A 1 446 ? -14.414 11.461 24.062 1 92 446 PHE A C 1
ATOM 3287 O O . PHE A 1 446 ? -13.188 11.531 23.953 1 92 446 PHE A O 1
ATOM 3294 N N . GLU A 1 447 ? -14.984 10.352 24.016 1 87.19 447 GLU A N 1
ATOM 3295 C CA . GLU A 1 447 ? -14.289 9.07 24 1 87.19 447 GLU A CA 1
ATOM 3296 C C . GLU A 1 447 ? -13.742 8.766 22.594 1 87.19 447 GLU A C 1
ATOM 3298 O O . GLU A 1 447 ? -12.727 8.094 22.453 1 87.19 447 GLU A O 1
ATOM 3303 N N . ARG A 1 448 ? -14.375 9.297 21.688 1 84.19 448 ARG A N 1
ATOM 3304 C CA . ARG A 1 448 ? -14 9.008 20.297 1 84.19 448 ARG A CA 1
ATOM 3305 C C . ARG A 1 448 ? -12.781 9.82 19.875 1 84.19 448 ARG A C 1
ATOM 3307 O O . ARG A 1 448 ? -12.047 9.422 18.969 1 84.19 448 ARG A O 1
ATOM 3314 N N . LEU A 1 449 ? -12.586 10.969 20.5 1 87.06 449 LEU A N 1
ATOM 3315 C CA . LEU A 1 449 ? -11.484 11.852 20.156 1 87.06 449 LEU A CA 1
ATOM 3316 C C . LEU A 1 449 ? -10.469 11.93 21.281 1 87.06 449 LEU A C 1
ATOM 3318 O O . LEU A 1 449 ? -10.625 12.727 22.219 1 87.06 449 LEU A O 1
ATOM 3322 N N . GLY A 1 450 ? -9.422 11.281 21.141 1 79.38 450 GLY A N 1
ATOM 3323 C CA . GLY A 1 450 ? -8.406 11.195 22.172 1 79.38 450 GLY A CA 1
ATOM 3324 C C . GLY A 1 450 ? -7.797 12.539 22.531 1 79.38 450 GLY A C 1
ATOM 3325 O O . GLY A 1 450 ? -7.398 12.766 23.672 1 79.38 450 GLY A O 1
ATOM 3326 N N . GLN A 1 451 ? -7.789 13.453 21.641 1 81 451 GLN A N 1
ATOM 3327 C CA . GLN A 1 451 ? -7.191 14.766 21.859 1 81 451 GLN A CA 1
ATOM 3328 C C . GLN A 1 451 ? -7.918 15.531 22.953 1 81 451 GLN A C 1
ATOM 3330 O O . GLN A 1 451 ? -7.34 16.406 23.594 1 81 451 GLN A O 1
ATOM 3335 N N . LEU A 1 452 ? -9.188 15.195 23.219 1 87.94 452 LEU A N 1
ATOM 3336 C CA . LEU A 1 452 ? -10.016 15.969 24.141 1 87.94 452 LEU A CA 1
ATOM 3337 C C . LEU A 1 452 ? -9.633 15.672 25.594 1 87.94 452 LEU A C 1
ATOM 3339 O O . LEU A 1 452 ? -9.82 16.516 26.469 1 87.94 452 LEU A O 1
ATOM 3343 N N . ARG A 1 453 ? -9.07 14.547 25.797 1 83.62 453 ARG A N 1
ATOM 3344 C CA . ARG A 1 453 ? -8.664 14.172 27.156 1 83.62 453 ARG A CA 1
ATOM 3345 C C . ARG A 1 453 ? -7.582 15.109 27.688 1 83.62 453 ARG A C 1
ATOM 3347 O O . ARG A 1 453 ? -7.656 15.57 28.828 1 83.62 453 ARG A O 1
ATOM 3354 N N . GLY A 1 454 ? -6.613 15.336 26.828 1 77.62 454 GLY A N 1
ATOM 3355 C CA . GLY A 1 454 ? -5.559 16.25 27.234 1 77.62 454 GLY A CA 1
ATOM 3356 C C . GLY A 1 454 ? -6.066 17.656 27.5 1 77.62 454 GLY A C 1
ATOM 3357 O O . GLY A 1 454 ? -5.598 18.328 28.438 1 77.62 454 GLY A O 1
ATOM 3358 N N . MET A 1 455 ? -7.043 18.078 26.828 1 82.88 455 MET A N 1
ATOM 3359 C CA . MET A 1 455 ? -7.594 19.422 26.984 1 82.88 455 MET A CA 1
ATOM 3360 C C . MET A 1 455 ? -8.422 19.531 28.25 1 82.88 455 MET A C 1
ATOM 3362 O O . MET A 1 455 ? -8.461 20.594 28.875 1 82.88 455 MET A O 1
ATOM 3366 N N . LEU A 1 456 ? -9.07 18.406 28.562 1 85.69 456 LEU A N 1
ATOM 3367 C CA . LEU A 1 456 ? -9.805 18.375 29.828 1 85.69 456 LEU A CA 1
ATOM 3368 C C . LEU A 1 456 ? -8.852 18.5 31.016 1 85.69 456 LEU A C 1
ATOM 3370 O O . LEU A 1 456 ? -9.125 19.25 31.953 1 85.69 456 LEU A O 1
ATOM 3374 N N . GLU A 1 457 ? -7.758 17.844 30.875 1 75.94 457 GLU A N 1
ATOM 3375 C CA . GLU A 1 457 ? -6.758 17.859 31.938 1 75.94 457 GLU A CA 1
ATOM 3376 C C . GLU A 1 457 ? -6.129 19.234 32.094 1 75.94 457 GLU A C 1
ATOM 3378 O O . GLU A 1 457 ? -5.758 19.641 33.188 1 75.94 457 GLU A O 1
ATOM 3383 N N . LEU A 1 458 ? -6.09 19.953 31.031 1 75.75 458 LEU A N 1
ATOM 3384 C CA . LEU A 1 458 ? -5.488 21.297 31.031 1 75.75 458 LEU A CA 1
ATOM 3385 C C . LEU A 1 458 ? -6.492 22.344 31.5 1 75.75 458 LEU A C 1
ATOM 3387 O O . LEU A 1 458 ? -6.137 23.5 31.703 1 75.75 458 LEU A O 1
ATOM 3391 N N . GLY A 1 459 ? -7.73 21.906 31.641 1 77.81 459 GLY A N 1
ATOM 3392 C CA . GLY A 1 459 ? -8.758 22.828 32.125 1 77.81 459 GLY A CA 1
ATOM 3393 C C . GLY A 1 459 ? -9.336 23.688 31.016 1 77.81 459 GLY A C 1
ATOM 3394 O O . GLY A 1 459 ? -9.977 24.703 31.281 1 77.81 459 GLY A O 1
ATOM 3395 N N . ILE A 1 460 ? -9.156 23.281 29.812 1 83.12 460 ILE A N 1
ATOM 3396 C CA . ILE A 1 460 ? -9.656 24.016 28.656 1 83.12 460 ILE A CA 1
ATOM 3397 C C . ILE A 1 460 ? -11.102 23.609 28.375 1 83.12 460 ILE A C 1
ATOM 3399 O O . ILE A 1 460 ? -11.922 24.438 27.969 1 83.12 460 ILE A O 1
ATOM 3403 N N . ILE A 1 461 ? -11.344 22.359 28.609 1 91.12 461 ILE A N 1
ATOM 3404 C CA . ILE A 1 461 ? -12.688 21.812 28.453 1 91.12 461 ILE A CA 1
ATOM 3405 C C . ILE A 1 461 ? -13.383 21.734 29.812 1 91.12 461 ILE A C 1
ATOM 3407 O O . ILE A 1 461 ? -12.758 21.359 30.797 1 91.12 461 ILE A O 1
ATOM 3411 N N . TYR A 1 462 ? -14.625 22.141 29.828 1 93.25 462 TYR A N 1
ATOM 3412 C CA . TYR A 1 462 ? -15.445 22.047 31.031 1 93.25 462 TYR A CA 1
ATOM 3413 C C . TYR A 1 462 ? -16.406 20.859 30.922 1 93.25 462 TYR A C 1
ATOM 3415 O O . TYR A 1 462 ? -16.969 20.594 29.859 1 93.25 462 TYR A O 1
ATOM 3423 N N . LYS A 1 463 ? -16.469 20.172 32 1 95.5 463 LYS A N 1
ATOM 3424 C CA . LYS A 1 463 ? -17.484 19.125 32.125 1 95.5 463 LYS A CA 1
ATOM 3425 C C . LYS A 1 463 ? -18.641 19.594 33 1 95.5 463 LYS A C 1
ATOM 3427 O O . LYS A 1 463 ? -18.438 20.188 34.062 1 95.5 463 LYS A O 1
ATOM 3432 N N . ALA A 1 464 ? -19.844 19.406 32.562 1 97.19 464 ALA A N 1
ATOM 3433 C CA . ALA A 1 464 ? -21.031 19.828 33.312 1 97.19 464 ALA A CA 1
ATOM 3434 C C . ALA A 1 464 ? -22.031 18.688 33.438 1 97.19 464 ALA A C 1
ATOM 3436 O O . ALA A 1 464 ? -22.391 18.047 32.438 1 97.19 464 ALA A O 1
ATOM 3437 N N . ALA A 1 465 ? -22.531 18.453 34.594 1 96.75 465 ALA A N 1
ATOM 3438 C CA . ALA A 1 465 ? -23.438 17.344 34.875 1 96.75 465 ALA A CA 1
ATOM 3439 C C . ALA A 1 465 ? -24.859 17.656 34.406 1 96.75 465 ALA A C 1
ATOM 3441 O O . ALA A 1 465 ? -25.641 16.75 34.125 1 96.75 465 ALA A O 1
ATOM 3442 N N . ASP A 1 466 ? -25.188 18.938 34.406 1 95.31 466 ASP A N 1
ATOM 3443 C CA . ASP A 1 466 ? -26.5 19.391 34 1 95.31 466 ASP A CA 1
ATOM 3444 C C . ASP A 1 466 ? -26.438 20.781 33.375 1 95.31 466 ASP A C 1
ATOM 3446 O O . ASP A 1 466 ? -25.359 21.375 33.281 1 95.31 466 ASP A O 1
ATOM 3450 N N . ALA A 1 467 ? -27.594 21.266 32.969 1 94.5 467 ALA A N 1
ATOM 3451 C CA . ALA A 1 467 ? -27.672 22.547 32.25 1 94.5 467 ALA A CA 1
ATOM 3452 C C . ALA A 1 467 ? -27.25 23.703 33.188 1 94.5 467 ALA A C 1
ATOM 3454 O O . ALA A 1 467 ? -26.656 24.672 32.719 1 94.5 467 ALA A O 1
ATOM 3455 N N . LYS A 1 468 ? -27.609 23.609 34.375 1 95.12 468 LYS A N 1
ATOM 3456 C CA . LYS A 1 468 ? -27.25 24.656 35.344 1 95.12 468 LYS A CA 1
ATOM 3457 C C . LYS A 1 468 ? -25.75 24.766 35.5 1 95.12 468 LYS A C 1
ATOM 3459 O O . LYS A 1 468 ? -25.188 25.859 35.5 1 95.12 468 LYS A O 1
ATOM 3464 N N . GLU A 1 469 ? -25.141 23.703 35.625 1 96.44 469 GLU A N 1
ATOM 3465 C CA . GLU A 1 469 ? -23.688 23.688 35.75 1 96.44 469 GLU A CA 1
ATOM 3466 C C . GLU A 1 469 ? -23.031 24.188 34.469 1 96.44 469 GLU A C 1
ATOM 3468 O O . GLU A 1 469 ? -22.016 24.875 34.5 1 96.44 469 GLU A O 1
ATOM 3473 N N . LEU A 1 470 ? -23.578 23.734 33.344 1 95.81 470 LEU A N 1
ATOM 3474 C CA . LEU A 1 470 ? -23.062 24.219 32.062 1 95.81 470 LEU A CA 1
ATOM 3475 C C . LEU A 1 470 ? -23.125 25.734 32 1 95.81 470 LEU A C 1
ATOM 3477 O O . LEU A 1 470 ? -22.141 26.375 31.594 1 95.81 470 LEU A O 1
ATOM 3481 N N . ALA A 1 471 ? -24.203 26.266 32.438 1 93.94 471 ALA A N 1
ATOM 3482 C CA . ALA A 1 471 ? -24.406 27.719 32.438 1 93.94 471 ALA A CA 1
ATOM 3483 C C . ALA A 1 471 ? -23.422 28.406 33.375 1 93.94 471 ALA A C 1
ATOM 3485 O O . ALA A 1 471 ? -22.922 29.484 33.062 1 93.94 471 ALA A O 1
ATOM 3486 N N . THR A 1 472 ? -23.172 27.844 34.469 1 94.12 472 THR A N 1
ATOM 3487 C CA . THR A 1 472 ? -22.25 28.422 35.438 1 94.12 472 THR A CA 1
ATOM 3488 C C . THR A 1 472 ? -20.844 28.469 34.875 1 94.12 472 THR A C 1
ATOM 3490 O O . THR A 1 472 ? -20.141 29.484 35.062 1 94.12 472 THR A O 1
ATOM 3493 N N . LYS A 1 473 ? -20.469 27.484 34.188 1 92.06 473 LYS A N 1
ATOM 3494 C CA . LYS A 1 473 ? -19.094 27.359 33.719 1 92.06 473 LYS A CA 1
ATOM 3495 C C . LYS A 1 473 ? -18.891 28.172 32.438 1 92.06 473 LYS A C 1
ATOM 3497 O O . LYS A 1 473 ? -17.781 28.656 32.188 1 92.06 473 LYS A O 1
ATOM 3502 N N . THR A 1 474 ? -19.922 28.391 31.703 1 94.19 474 THR A N 1
ATOM 3503 C CA . THR A 1 474 ? -19.766 29 30.375 1 94.19 474 THR A CA 1
ATOM 3504 C C . THR A 1 474 ? -20.422 30.375 30.344 1 94.19 474 THR A C 1
ATOM 3506 O O . THR A 1 474 ? -20.203 31.141 29.406 1 94.19 474 THR A O 1
ATOM 3509 N N . GLN A 1 475 ? -21.25 30.672 31.312 1 93.56 475 GLN A N 1
ATOM 3510 C CA . GLN A 1 475 ? -22.016 31.906 31.422 1 93.56 475 GLN A CA 1
ATOM 3511 C C . GLN A 1 475 ? -23.125 31.969 30.375 1 93.56 475 GLN A C 1
ATOM 3513 O O . GLN A 1 475 ? -23.672 33.031 30.094 1 93.56 475 GLN A O 1
ATOM 3518 N N . MET A 1 476 ? -23.484 30.844 29.859 1 94.19 476 MET A N 1
ATOM 3519 C CA . MET A 1 476 ? -24.656 30.734 28.984 1 94.19 476 MET A CA 1
ATOM 3520 C C . MET A 1 476 ? -25.953 30.797 29.797 1 94.19 476 MET A C 1
ATOM 3522 O O . MET A 1 476 ? -25.938 30.625 31.016 1 94.19 476 MET A O 1
ATOM 3526 N N . ASN A 1 477 ? -27.047 31.156 29.047 1 95.25 477 ASN A N 1
ATOM 3527 C CA . ASN A 1 477 ? -28.359 30.953 29.656 1 95.25 477 ASN A CA 1
ATOM 3528 C C . ASN A 1 477 ? -28.703 29.484 29.766 1 95.25 477 ASN A C 1
ATOM 3530 O O . ASN A 1 477 ? -28.766 28.766 28.75 1 95.25 477 ASN A O 1
ATOM 3534 N N . ALA A 1 478 ? -28.938 29.031 30.969 1 95.81 478 ALA A N 1
ATOM 3535 C CA . ALA A 1 478 ? -29.156 27.609 31.234 1 95.81 478 ALA A CA 1
ATOM 3536 C C . ALA A 1 478 ? -30.359 27.078 30.453 1 95.81 478 ALA A C 1
ATOM 3538 O O . ALA A 1 478 ? -30.312 25.984 29.891 1 95.81 478 ALA A O 1
ATOM 3539 N N . GLU A 1 479 ? -31.422 27.797 30.453 1 96.75 479 GLU A N 1
ATOM 3540 C CA . GLU A 1 479 ? -32.656 27.359 29.797 1 96.75 479 GLU A CA 1
ATOM 3541 C C . GLU A 1 479 ? -32.469 27.312 28.281 1 96.75 479 GLU A C 1
ATOM 3543 O O . GLU A 1 479 ? -32.938 26.375 27.641 1 96.75 479 GLU A O 1
ATOM 3548 N N . THR A 1 480 ? -31.891 28.328 27.781 1 97.38 480 THR A N 1
ATOM 3549 C CA . THR A 1 480 ? -31.656 28.375 26.344 1 97.38 480 THR A CA 1
ATOM 3550 C C . THR A 1 480 ? -30.766 27.219 25.906 1 97.38 480 THR A C 1
ATOM 3552 O O . THR A 1 480 ? -31.031 26.594 24.875 1 97.38 480 THR A O 1
ATOM 3555 N N . ALA A 1 481 ? -29.688 26.969 26.641 1 96.81 481 ALA A N 1
ATOM 3556 C CA . ALA A 1 481 ? -28.766 25.891 26.312 1 96.81 481 ALA A CA 1
ATOM 3557 C C . ALA A 1 481 ? -29.453 24.531 26.391 1 96.81 481 ALA A C 1
ATOM 3559 O O . ALA A 1 481 ? -29.266 23.688 25.516 1 96.81 481 ALA A O 1
ATOM 3560 N N . ALA A 1 482 ? -30.203 24.328 27.406 1 97 482 ALA A N 1
ATOM 3561 C CA . ALA A 1 482 ? -30.938 23.078 27.562 1 97 482 ALA A CA 1
ATOM 3562 C C . ALA A 1 482 ? -31.922 22.875 26.422 1 97 482 ALA A C 1
ATOM 3564 O O . ALA A 1 482 ? -32.094 21.766 25.922 1 97 482 ALA A O 1
ATOM 3565 N N . ALA A 1 483 ? -32.562 23.938 26.078 1 97.19 483 ALA A N 1
ATOM 3566 C CA . ALA A 1 483 ? -33.531 23.875 24.984 1 97.19 483 ALA A CA 1
ATOM 3567 C C . ALA A 1 483 ? -32.812 23.562 23.656 1 97.19 483 ALA A C 1
ATOM 3569 O O . ALA A 1 483 ? -33.375 22.828 22.828 1 97.19 483 ALA A O 1
ATOM 3570 N N . ALA A 1 484 ? -31.703 24.156 23.484 1 97.06 484 ALA A N 1
ATOM 3571 C CA . ALA A 1 484 ? -30.938 23.906 22.266 1 97.06 484 ALA A CA 1
ATOM 3572 C C . ALA A 1 484 ? -30.531 22.453 22.156 1 97.06 484 ALA A C 1
ATOM 3574 O O . ALA A 1 484 ? -30.656 21.844 21.078 1 97.06 484 ALA A O 1
ATOM 3575 N N . VAL A 1 485 ? -30.047 21.875 23.25 1 97.12 485 VAL A N 1
ATOM 3576 C CA . VAL A 1 485 ? -29.625 20.469 23.281 1 97.12 485 VAL A CA 1
ATOM 3577 C C . VAL A 1 485 ? -30.828 19.578 23.016 1 97.12 485 VAL A C 1
ATOM 3579 O O . VAL A 1 485 ? -30.75 18.625 22.219 1 97.12 485 VAL A O 1
ATOM 3582 N N . LYS A 1 486 ? -31.859 19.859 23.656 1 96.88 486 LYS A N 1
ATOM 3583 C CA . LYS A 1 486 ? -33.094 19.078 23.469 1 96.88 486 LYS A CA 1
ATOM 3584 C C . LYS A 1 486 ? -33.562 19.156 22.031 1 96.88 486 LYS A C 1
ATOM 3586 O O . LYS A 1 486 ? -34 18.141 21.469 1 96.88 486 LYS A O 1
ATOM 3591 N N . ARG A 1 487 ? -33.562 20.328 21.516 1 96.94 487 ARG A N 1
ATOM 3592 C CA . ARG A 1 487 ? -34 20.531 20.141 1 96.94 487 ARG A CA 1
ATOM 3593 C C . ARG A 1 487 ? -33.094 19.766 19.172 1 96.94 487 ARG A C 1
ATOM 3595 O O . ARG A 1 487 ? -33.594 19.109 18.25 1 96.94 487 ARG A O 1
ATOM 3602 N N . TYR A 1 488 ? -31.844 19.844 19.328 1 96.81 488 TYR A N 1
ATOM 3603 C CA . TYR A 1 488 ? -30.922 19.094 18.5 1 96.81 488 TYR A CA 1
ATOM 3604 C C . TYR A 1 488 ? -31.203 17.594 18.578 1 96.81 488 TYR A C 1
ATOM 3606 O O . TYR A 1 488 ? -31.188 16.906 17.562 1 96.81 488 TYR A O 1
ATOM 3614 N N . ASN A 1 489 ? -31.391 17.094 19.75 1 97.44 489 ASN A N 1
ATOM 3615 C CA . ASN A 1 489 ? -31.703 15.68 19.938 1 97.44 489 ASN A CA 1
ATOM 3616 C C . ASN A 1 489 ? -32.969 15.281 19.172 1 97.44 489 ASN A C 1
ATOM 3618 O O . ASN A 1 489 ? -33.062 14.164 18.672 1 97.44 489 ASN A O 1
ATOM 3622 N N . GLY A 1 490 ? -33.875 16.156 19.141 1 96.69 490 GLY A N 1
ATOM 3623 C CA . GLY A 1 490 ? -35.094 15.93 18.344 1 96.69 490 GLY A CA 1
ATOM 3624 C C . GLY A 1 490 ? -34.781 15.789 16.859 1 96.69 490 GLY A C 1
ATOM 3625 O O . GLY A 1 490 ? -35.375 14.945 16.188 1 96.69 490 GLY A O 1
ATOM 3626 N N . PHE A 1 491 ? -33.969 16.719 16.344 1 96.56 491 PHE A N 1
ATOM 3627 C CA . PHE A 1 491 ? -33.531 16.641 14.945 1 96.56 491 PHE A CA 1
ATOM 3628 C C . PHE A 1 491 ? -32.812 15.328 14.664 1 96.56 491 PHE A C 1
ATOM 3630 O O . PHE A 1 491 ? -33.031 14.711 13.617 1 96.56 491 PHE A O 1
ATOM 3637 N N . GLN A 1 492 ? -31.891 14.984 15.562 1 95.5 492 GLN A N 1
ATOM 3638 C CA . GLN A 1 492 ? -31.172 13.727 15.43 1 95.5 492 GLN A CA 1
ATOM 3639 C C . GLN A 1 492 ? -32.125 12.539 15.359 1 95.5 492 GLN A C 1
ATOM 3641 O O . GLN A 1 492 ? -31.969 11.656 14.523 1 95.5 492 GLN A O 1
ATOM 3646 N N . ALA A 1 493 ? -33.125 12.461 16.141 1 95.44 493 ALA A N 1
ATOM 3647 C CA . ALA A 1 493 ? -34.094 11.383 16.188 1 95.44 493 ALA A CA 1
ATOM 3648 C C . ALA A 1 493 ? -34.906 11.344 14.898 1 95.44 493 ALA A C 1
ATOM 3650 O O . ALA A 1 493 ? -35.25 10.258 14.406 1 95.44 493 ALA A O 1
ATOM 3651 N N . SER A 1 494 ? -35.25 12.531 14.398 1 95.31 494 SER A N 1
ATOM 3652 C CA . SER A 1 494 ? -36.094 12.594 13.219 1 95.31 494 SER A CA 1
ATOM 3653 C C . SER A 1 494 ? -35.281 12.492 11.938 1 95.31 494 SER A C 1
ATOM 3655 O O . SER A 1 494 ? -35.812 12.25 10.859 1 95.31 494 SER A O 1
ATOM 3657 N N . GLY A 1 495 ? -34.031 12.852 12.109 1 93.5 495 GLY A N 1
ATOM 3658 C CA . GLY A 1 495 ? -33.156 12.812 10.961 1 93.5 495 GLY A CA 1
ATOM 3659 C C . GLY A 1 495 ? -33.188 14.07 10.109 1 93.5 495 GLY A C 1
ATOM 3660 O O . GLY A 1 495 ? -32.719 14.086 8.984 1 93.5 495 GLY A O 1
ATOM 3661 N N . LYS A 1 496 ? -33.812 15 10.648 1 95.94 496 LYS A N 1
ATOM 3662 C CA . LYS A 1 496 ? -34 16.25 9.898 1 95.94 496 LYS A CA 1
ATOM 3663 C C . LYS A 1 496 ? -33.781 17.469 10.789 1 95.94 496 LYS A C 1
ATOM 3665 O O . LYS A 1 496 ? -34.531 17.688 11.727 1 95.94 496 LYS A O 1
ATOM 3670 N N . ASP A 1 497 ? -32.719 18.219 10.5 1 97 497 ASP A N 1
ATOM 3671 C CA . ASP A 1 497 ? -32.469 19.5 11.172 1 97 497 ASP A CA 1
ATOM 3672 C C . ASP A 1 497 ? -33.219 20.641 10.477 1 97 497 ASP A C 1
ATOM 3674 O O . ASP A 1 497 ? -32.688 21.219 9.523 1 97 497 ASP A O 1
ATOM 3678 N N . SER A 1 498 ? -34.312 20.984 10.938 1 96.56 498 SER A N 1
ATOM 3679 C CA . SER A 1 498 ? -35.188 21.984 10.297 1 96.56 498 SER A CA 1
ATOM 3680 C C . SER A 1 498 ? -34.656 23.391 10.547 1 96.56 498 SER A C 1
ATOM 3682 O O . SER A 1 498 ? -35.094 24.344 9.906 1 96.56 498 SER A O 1
ATOM 3684 N N . ASP A 1 499 ? -33.75 23.562 11.445 1 96.94 499 ASP A N 1
ATOM 3685 C CA . ASP A 1 499 ? -33.25 24.906 11.773 1 96.94 499 ASP A CA 1
ATOM 3686 C C . ASP A 1 499 ? -32.156 25.312 10.812 1 96.94 499 ASP A C 1
ATOM 3688 O O . ASP A 1 499 ? -32.156 26.422 10.281 1 96.94 499 ASP A O 1
ATOM 3692 N N . PHE A 1 500 ? -31.172 24.344 10.555 1 96.75 500 PHE A N 1
ATOM 3693 C CA . PHE A 1 500 ? -29.984 24.781 9.836 1 96.75 500 PHE A CA 1
ATOM 3694 C C . PHE A 1 500 ? -29.625 23.781 8.742 1 96.75 500 PHE A C 1
ATOM 3696 O O . PHE A 1 500 ? -28.656 23.984 7.992 1 96.75 500 PHE A O 1
ATOM 3703 N N . GLY A 1 501 ? -30.281 22.688 8.648 1 94.94 501 GLY A N 1
ATOM 3704 C CA . GLY A 1 501 ? -30.125 21.766 7.547 1 94.94 501 GLY A CA 1
ATOM 3705 C C . GLY A 1 501 ? -28.938 20.844 7.711 1 94.94 501 GLY A C 1
ATOM 3706 O O . GLY A 1 501 ? -28.391 20.344 6.723 1 94.94 501 GLY A O 1
ATOM 3707 N N . ARG A 1 502 ? -28.484 20.625 8.914 1 94.06 502 ARG A N 1
ATOM 3708 C CA . ARG A 1 502 ? -27.391 19.688 9.172 1 94.06 502 ARG A CA 1
ATOM 3709 C C . ARG A 1 502 ? -27.75 18.281 8.703 1 94.06 502 ARG A C 1
ATOM 3711 O O . ARG A 1 502 ? -28.812 17.766 9.07 1 94.06 502 ARG A O 1
ATOM 3718 N N . LYS A 1 503 ? -26.906 17.688 7.852 1 87.25 503 LYS A N 1
ATOM 3719 C CA . LYS A 1 503 ? -27.219 16.375 7.285 1 87.25 503 LYS A CA 1
ATOM 3720 C C . LYS A 1 503 ? -26.672 15.25 8.172 1 87.25 503 LYS A C 1
ATOM 3722 O O . LYS A 1 503 ? -27.359 14.242 8.391 1 87.25 503 LYS A O 1
ATOM 3727 N N . ASN A 1 504 ? -25.453 15.398 8.656 1 87.88 504 ASN A N 1
ATOM 3728 C CA . ASN A 1 504 ? -24.859 14.391 9.531 1 87.88 504 ASN A CA 1
ATOM 3729 C C . ASN A 1 504 ? -25.125 14.695 11 1 87.88 504 ASN A C 1
ATOM 3731 O O . ASN A 1 504 ? -24.625 15.68 11.539 1 87.88 504 ASN A O 1
ATOM 3735 N N . MET A 1 505 ? -25.969 13.875 11.609 1 91.31 505 MET A N 1
ATOM 3736 C CA . MET A 1 505 ? -26.25 13.938 13.047 1 91.31 505 MET A CA 1
ATOM 3737 C C . MET A 1 505 ? -26 12.586 13.703 1 91.31 505 MET A C 1
ATOM 3739 O O . MET A 1 505 ? -26.938 11.875 14.055 1 91.31 505 MET A O 1
ATOM 3743 N N . ALA A 1 506 ? -24.719 12.289 13.891 1 84.25 506 ALA A N 1
ATOM 3744 C CA . ALA A 1 506 ? -24.219 10.953 14.203 1 84.25 506 ALA A CA 1
ATOM 3745 C C . ALA A 1 506 ? -24.75 10.469 15.555 1 84.25 506 ALA A C 1
ATOM 3747 O O . ALA A 1 506 ? -24.953 9.273 15.75 1 84.25 506 ALA A O 1
ATOM 3748 N N . ASP A 1 507 ? -24.875 11.398 16.562 1 86.31 507 ASP A N 1
ATOM 3749 C CA . ASP A 1 507 ? -25.297 10.992 17.891 1 86.31 507 ASP A CA 1
ATOM 3750 C C . ASP A 1 507 ? -26.125 12.086 18.578 1 86.31 507 ASP A C 1
ATOM 3752 O O . ASP A 1 507 ? -26.031 13.258 18.188 1 86.31 507 ASP A O 1
ATOM 3756 N N . ASP A 1 508 ? -26.922 11.609 19.516 1 92.06 508 ASP A N 1
ATOM 3757 C CA . ASP A 1 508 ? -27.594 12.578 20.375 1 92.06 508 ASP A CA 1
ATOM 3758 C C . ASP A 1 508 ? -26.688 13.023 21.516 1 92.06 508 ASP A C 1
ATOM 3760 O O . ASP A 1 508 ? -25.594 12.492 21.672 1 92.06 508 ASP A O 1
ATOM 3764 N N . LEU A 1 509 ? -27.094 14.109 22.156 1 96 509 LEU A N 1
ATOM 3765 C CA . LEU A 1 509 ? -26.297 14.672 23.25 1 96 509 LEU A CA 1
ATOM 3766 C C . LEU A 1 509 ? -26.984 14.461 24.594 1 96 509 LEU A C 1
ATOM 3768 O O . LEU A 1 509 ? -28.156 14.797 24.75 1 96 509 LEU A O 1
ATOM 3772 N N . HIS A 1 510 ? -26.219 13.906 25.484 1 95.81 510 HIS A N 1
ATOM 3773 C CA . HIS A 1 510 ? -26.703 13.68 26.844 1 95.81 510 HIS A CA 1
ATOM 3774 C C . HIS A 1 510 ? -25.719 14.203 27.875 1 95.81 510 HIS A C 1
ATOM 3776 O O . HIS A 1 510 ? -24.5 14.117 27.688 1 95.81 510 HIS A O 1
ATOM 3782 N N . PHE A 1 511 ? -26.297 14.758 28.953 1 95.19 511 PHE A N 1
ATOM 3783 C CA . PHE A 1 511 ? -25.438 15.125 30.062 1 95.19 511 PHE A CA 1
ATOM 3784 C C . PHE A 1 511 ? -24.812 13.883 30.703 1 95.19 511 PHE A C 1
ATOM 3786 O O . PHE A 1 511 ? -25.438 12.82 30.75 1 95.19 511 PHE A O 1
ATOM 3793 N N . PRO A 1 512 ? -23.656 13.922 31.297 1 97.06 512 PRO A N 1
ATOM 3794 C CA . PRO A 1 512 ? -22.844 15.141 31.344 1 97.06 512 PRO A CA 1
ATOM 3795 C C . PRO A 1 512 ? -22.391 15.602 29.969 1 97.06 512 PRO A C 1
ATOM 3797 O O . PRO A 1 512 ? -22.156 14.773 29.078 1 97.06 512 PRO A O 1
ATOM 3800 N N . LEU A 1 513 ? -22.344 16.922 29.812 1 97.75 513 LEU A N 1
ATOM 3801 C CA . LEU A 1 513 ? -21.859 17.547 28.578 1 97.75 513 LEU A CA 1
ATOM 3802 C C . LEU A 1 513 ? -20.516 18.219 28.812 1 97.75 513 LEU A C 1
ATOM 3804 O O . LEU A 1 513 ? -20.188 18.578 29.953 1 97.75 513 LEU A O 1
ATOM 3808 N N . TYR A 1 514 ? -19.797 18.312 27.75 1 97.19 514 TYR A N 1
ATOM 3809 C CA . TYR A 1 514 ? -18.516 19.016 27.719 1 97.19 514 TYR A CA 1
ATOM 3810 C C . TYR A 1 514 ? -18.625 20.281 26.859 1 97.19 514 TYR A C 1
ATOM 3812 O O . TYR A 1 514 ? -19.391 20.328 25.891 1 97.19 514 TYR A O 1
ATOM 3820 N N . ALA A 1 515 ? -17.906 21.312 27.312 1 96.69 515 ALA A N 1
ATOM 3821 C CA . ALA A 1 515 ? -17.906 22.562 26.562 1 96.69 515 ALA A CA 1
ATOM 3822 C C . ALA A 1 515 ? -16.5 23.156 26.484 1 96.69 515 ALA A C 1
ATOM 3824 O O . ALA A 1 515 ? -15.75 23.125 27.469 1 96.69 515 ALA A O 1
ATOM 3825 N N . VAL A 1 516 ? -16.141 23.641 25.344 1 95.25 516 VAL A N 1
ATOM 3826 C CA . VAL A 1 516 ? -14.883 24.359 25.125 1 95.25 516 VAL A CA 1
ATOM 3827 C C . VAL A 1 516 ? -15.125 25.594 24.281 1 95.25 516 VAL A C 1
ATOM 3829 O O . VAL A 1 516 ? -15.852 25.531 23.281 1 95.25 516 VAL A O 1
ATOM 3832 N N . GLN A 1 517 ? -14.602 26.719 24.766 1 94.12 517 GLN A N 1
ATOM 3833 C CA . GLN A 1 517 ? -14.719 27.938 23.984 1 94.12 517 GLN A CA 1
ATOM 3834 C C . GLN A 1 517 ? -13.828 27.891 22.75 1 94.12 517 GLN A C 1
ATOM 3836 O O . GLN A 1 517 ? -12.656 27.516 22.828 1 94.12 517 GLN A O 1
ATOM 3841 N N . VAL A 1 518 ? -14.422 28.25 21.578 1 95.5 518 VAL A N 1
ATOM 3842 C CA . VAL A 1 518 ? -13.672 28.188 20.328 1 95.5 518 VAL A CA 1
ATOM 3843 C C . VAL A 1 518 ? -13.828 29.484 19.547 1 95.5 518 VAL A C 1
ATOM 3845 O O . VAL A 1 518 ? -14.812 30.219 19.75 1 95.5 518 VAL A O 1
ATOM 3848 N N . LYS A 1 519 ? -12.922 29.844 18.781 1 95.31 519 LYS A N 1
ATOM 3849 C CA . LYS A 1 519 ? -12.953 30.938 17.828 1 95.31 519 LYS A CA 1
ATOM 3850 C C . LYS A 1 519 ? -12.172 30.609 16.562 1 95.31 519 LYS A C 1
ATOM 3852 O O . LYS A 1 519 ? -11.234 29.797 16.609 1 95.31 519 LYS A O 1
ATOM 3857 N N . PRO A 1 520 ? -12.57 31.156 15.445 1 96.75 520 PRO A N 1
ATOM 3858 C CA . PRO A 1 520 ? -11.828 30.875 14.211 1 96.75 520 PRO A CA 1
ATOM 3859 C C . PRO A 1 520 ? -10.383 31.359 14.273 1 96.75 520 PRO A C 1
ATOM 3861 O O . PRO A 1 520 ? -10.102 32.406 14.844 1 96.75 520 PRO A O 1
ATOM 3864 N N . ALA A 1 521 ? -9.492 30.625 13.742 1 95.69 521 ALA A N 1
ATOM 3865 C CA . ALA A 1 521 ? -8.07 30.953 13.656 1 95.69 521 ALA A CA 1
ATOM 3866 C C . ALA A 1 521 ? -7.508 30.578 12.289 1 95.69 521 ALA A C 1
ATOM 3868 O O . ALA A 1 521 ? -7.945 29.609 11.664 1 95.69 521 ALA A O 1
ATOM 3869 N N . VAL A 1 522 ? -6.555 31.406 11.812 1 96.75 522 VAL A N 1
ATOM 3870 C CA . VAL A 1 522 ? -5.91 31.109 10.539 1 96.75 522 VAL A CA 1
ATOM 3871 C C . VAL A 1 522 ? -5.305 29.703 10.594 1 96.75 522 VAL A C 1
ATOM 3873 O O . VAL A 1 522 ? -4.574 29.375 11.531 1 96.75 522 VAL A O 1
ATOM 3876 N N . HIS A 1 523 ? -5.594 28.859 9.547 1 96.56 523 HIS A N 1
ATOM 3877 C CA . HIS A 1 523 ? -5.312 27.438 9.695 1 96.56 523 HIS A CA 1
ATOM 3878 C C . HIS A 1 523 ? -4.531 26.906 8.5 1 96.56 523 HIS A C 1
ATOM 3880 O O . HIS A 1 523 ? -3.668 26.047 8.656 1 96.56 523 HIS A O 1
ATOM 3886 N N . HIS A 1 524 ? -4.867 27.297 7.34 1 97.38 524 HIS A N 1
ATOM 3887 C CA . HIS A 1 524 ? -4.266 26.734 6.133 1 97.38 524 HIS A CA 1
ATOM 3888 C C . HIS A 1 524 ? -4.184 27.781 5.023 1 97.38 524 HIS A C 1
ATOM 3890 O O . HIS A 1 524 ? -5.102 28.594 4.855 1 97.38 524 HIS A O 1
ATOM 3896 N N . THR A 1 525 ? -3.115 27.812 4.316 1 98.31 525 THR A N 1
ATOM 3897 C CA . THR A 1 525 ? -2.977 28.641 3.121 1 98.31 525 THR A CA 1
ATOM 3898 C C . THR A 1 525 ? -3.135 27.797 1.859 1 98.31 525 THR A C 1
ATOM 3900 O O . THR A 1 525 ? -2.266 26.969 1.54 1 98.31 525 THR A O 1
ATOM 3903 N N . MET A 1 526 ? -4.219 28.016 1.096 1 98.19 526 MET A N 1
ATOM 3904 C CA . MET A 1 526 ? -4.562 27.188 -0.057 1 98.19 526 MET A CA 1
ATOM 3905 C C . MET A 1 526 ? -3.598 27.438 -1.213 1 98.19 526 MET A C 1
ATOM 3907 O O . MET A 1 526 ? -3.434 26.578 -2.084 1 98.19 526 MET A O 1
ATOM 3911 N N . GLY A 1 527 ? -3.096 28.625 -1.254 1 97.94 527 GLY A N 1
ATOM 3912 C CA . GLY A 1 527 ? -2.207 29 -2.344 1 97.94 527 GLY A CA 1
ATOM 3913 C C . GLY A 1 527 ? -0.738 28.891 -1.982 1 97.94 527 GLY A C 1
ATOM 3914 O O . GLY A 1 527 ? -0.385 28.844 -0.802 1 97.94 527 GLY A O 1
ATOM 3915 N N . GLY A 1 528 ? 0.121 28.859 -2.973 1 98.5 528 GLY A N 1
ATOM 3916 C CA . GLY A 1 528 ? 1.568 28.734 -2.896 1 98.5 528 GLY A CA 1
ATOM 3917 C C . GLY A 1 528 ? 2.225 28.578 -4.254 1 98.5 528 GLY A C 1
ATOM 3918 O O . GLY A 1 528 ? 1.767 29.141 -5.246 1 98.5 528 GLY A O 1
ATOM 3919 N N . LEU A 1 529 ? 3.26 27.844 -4.273 1 98.88 529 LEU A N 1
ATOM 3920 C CA . LEU A 1 529 ? 4.012 27.625 -5.504 1 98.88 529 LEU A CA 1
ATOM 3921 C C . LEU A 1 529 ? 3.193 26.812 -6.508 1 98.88 529 LEU A C 1
ATOM 3923 O O . LEU A 1 529 ? 2.508 25.859 -6.129 1 98.88 529 LEU A O 1
ATOM 3927 N N . LYS A 1 530 ? 3.25 27.234 -7.727 1 98.88 530 LYS A N 1
ATOM 3928 C CA . LYS A 1 530 ? 2.572 26.5 -8.789 1 98.88 530 LYS A CA 1
ATOM 3929 C C . LYS A 1 530 ? 3.359 25.25 -9.188 1 98.88 530 LYS A C 1
ATOM 3931 O O . LYS A 1 530 ? 4.578 25.312 -9.367 1 98.88 530 LYS A O 1
ATOM 3936 N N . ILE A 1 531 ? 2.648 24.094 -9.344 1 98.88 531 ILE A N 1
ATOM 3937 C CA . ILE A 1 531 ? 3.305 22.859 -9.727 1 98.88 531 ILE A CA 1
ATOM 3938 C C . ILE A 1 531 ? 2.49 22.156 -10.812 1 98.88 531 ILE A C 1
ATOM 3940 O O . ILE A 1 531 ? 1.295 22.422 -10.969 1 98.88 531 ILE A O 1
ATOM 3944 N N . ALA A 1 532 ? 3.127 21.297 -11.539 1 98.81 532 ALA A N 1
ATOM 3945 C CA . ALA A 1 532 ? 2.463 20.344 -12.414 1 98.81 532 ALA A CA 1
ATOM 3946 C C . ALA A 1 532 ? 2.021 19.094 -11.641 1 98.81 532 ALA A C 1
ATOM 3948 O O . ALA A 1 532 ? 2.33 18.953 -10.453 1 98.81 532 ALA A O 1
ATOM 3949 N N . THR A 1 533 ? 1.3 18.188 -12.297 1 98.69 533 THR A N 1
ATOM 3950 C CA . THR A 1 533 ? 0.782 16.984 -11.633 1 98.69 533 THR A CA 1
ATOM 3951 C C . THR A 1 533 ? 1.922 16.062 -11.211 1 98.69 533 THR A C 1
ATOM 3953 O O . THR A 1 533 ? 1.756 15.242 -10.305 1 98.69 533 THR A O 1
ATOM 3956 N N . ASP A 1 534 ? 3.115 16.234 -11.812 1 98.62 534 ASP A N 1
ATOM 3957 C CA . ASP A 1 534 ? 4.281 15.438 -11.43 1 98.62 534 ASP A CA 1
ATOM 3958 C C . ASP A 1 534 ? 5.129 16.156 -10.391 1 98.62 534 ASP A C 1
ATOM 3960 O O . ASP A 1 534 ? 6.23 15.727 -10.062 1 98.62 534 ASP A O 1
ATOM 3964 N N . THR A 1 535 ? 4.738 17.328 -9.883 1 98.88 535 THR A N 1
ATOM 3965 C CA . THR A 1 535 ? 5.223 18.094 -8.742 1 98.88 535 THR A CA 1
ATOM 3966 C C . THR A 1 535 ? 6.41 18.969 -9.141 1 98.88 535 THR A C 1
ATOM 3968 O O . THR A 1 535 ? 7.016 19.625 -8.297 1 98.88 535 THR A O 1
ATOM 3971 N N . ARG A 1 536 ? 6.793 19.016 -10.516 1 98.75 536 ARG A N 1
ATOM 3972 C CA . ARG A 1 536 ? 7.793 19.984 -10.945 1 98.75 536 ARG A CA 1
ATOM 3973 C C . ARG A 1 536 ? 7.293 21.406 -10.75 1 98.75 536 ARG A C 1
ATOM 3975 O O . ARG A 1 536 ? 6.141 21.719 -11.062 1 98.75 536 ARG A O 1
ATOM 3982 N N . ALA A 1 537 ? 8.109 22.219 -10.156 1 98.94 537 ALA A N 1
ATOM 3983 C CA . ALA A 1 537 ? 7.754 23.609 -9.992 1 98.94 537 ALA A CA 1
ATOM 3984 C C . ALA A 1 537 ? 7.695 24.328 -11.344 1 98.94 537 ALA A C 1
ATOM 3986 O O . ALA A 1 537 ? 8.539 24.109 -12.211 1 98.94 537 ALA A O 1
ATOM 3987 N N . LEU A 1 538 ? 6.688 25.203 -11.477 1 98.88 538 LEU A N 1
ATOM 3988 C CA . LEU A 1 538 ? 6.477 25.891 -12.75 1 98.88 538 LEU A CA 1
ATOM 3989 C C . LEU A 1 538 ? 6.832 27.359 -12.641 1 98.88 538 LEU A C 1
ATOM 3991 O O . LEU A 1 538 ? 6.551 28 -11.625 1 98.88 538 LEU A O 1
ATOM 3995 N N . ASN A 1 539 ? 7.398 27.891 -13.656 1 98.38 539 ASN A N 1
ATOM 3996 C CA . ASN A 1 539 ? 7.68 29.328 -13.703 1 98.38 539 ASN A CA 1
ATOM 3997 C C . ASN A 1 539 ? 6.48 30.109 -14.227 1 98.38 539 ASN A C 1
ATOM 3999 O O . ASN A 1 539 ? 5.395 29.562 -14.398 1 98.38 539 ASN A O 1
ATOM 4003 N N . LYS A 1 540 ? 6.637 31.328 -14.422 1 97.12 540 LYS A N 1
ATOM 4004 C CA . LYS A 1 540 ? 5.543 32.219 -14.781 1 97.12 540 LYS A CA 1
ATOM 4005 C C . LYS A 1 540 ? 5.023 31.922 -16.188 1 97.12 540 LYS A C 1
ATOM 4007 O O . LYS A 1 540 ? 3.877 32.25 -16.516 1 97.12 540 LYS A O 1
ATOM 4012 N N . ASP A 1 541 ? 5.824 31.25 -16.984 1 97.44 541 ASP A N 1
ATOM 4013 C CA . ASP A 1 541 ? 5.418 30.859 -18.344 1 97.44 541 ASP A CA 1
ATOM 4014 C C . ASP A 1 541 ? 4.762 29.484 -18.344 1 97.44 541 ASP A C 1
ATOM 4016 O O . ASP A 1 541 ? 4.422 28.953 -19.406 1 97.44 541 ASP A O 1
ATOM 4020 N N . GLY A 1 542 ? 4.68 28.875 -17.25 1 97.56 542 GLY A N 1
ATOM 4021 C CA . GLY A 1 542 ? 4.059 27.578 -17.141 1 97.56 542 GLY A CA 1
ATOM 4022 C C . GLY A 1 542 ? 5.008 26.438 -17.469 1 97.56 542 GLY A C 1
ATOM 4023 O O . GLY A 1 542 ? 4.574 25.312 -17.734 1 97.56 542 GLY A O 1
ATOM 4024 N N . LYS A 1 543 ? 6.234 26.734 -17.484 1 98.25 543 LYS A N 1
ATOM 4025 C CA . LYS A 1 543 ? 7.238 25.719 -17.797 1 98.25 543 LYS A CA 1
ATOM 4026 C C . LYS A 1 543 ? 7.926 25.219 -16.531 1 98.25 543 LYS A C 1
ATOM 4028 O O . LYS A 1 543 ? 8.18 25.984 -15.609 1 98.25 543 LYS A O 1
ATOM 4033 N N . PRO A 1 544 ? 8.234 23.938 -16.562 1 98.44 5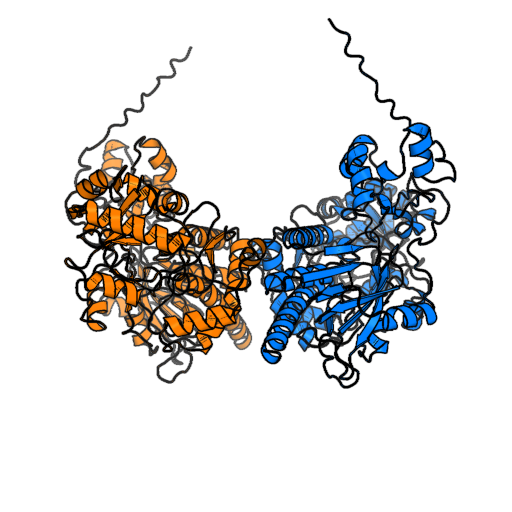44 PRO A N 1
ATOM 4034 C CA . PRO A 1 544 ? 8.922 23.406 -15.375 1 98.44 544 PRO A CA 1
ATOM 4035 C C . PRO A 1 544 ? 10.344 23.922 -15.242 1 98.44 544 PRO A C 1
ATOM 4037 O O . PRO A 1 544 ? 11.047 24.109 -16.25 1 98.44 544 PRO A O 1
ATOM 4040 N N . ILE A 1 545 ? 10.797 24.125 -14.055 1 98.44 545 ILE A N 1
ATOM 4041 C CA . ILE A 1 545 ? 12.188 24.438 -13.734 1 98.44 545 ILE A CA 1
ATOM 4042 C C . ILE A 1 545 ? 12.953 23.156 -13.445 1 98.44 545 ILE A C 1
ATOM 4044 O O . ILE A 1 545 ? 12.625 22.438 -12.5 1 98.44 545 ILE A O 1
ATOM 4048 N N . ALA A 1 546 ? 13.969 22.875 -14.219 1 97.75 546 ALA A N 1
ATOM 4049 C CA . ALA A 1 546 ? 14.695 21.609 -14.117 1 97.75 546 ALA A CA 1
ATOM 4050 C C . ALA A 1 546 ? 15.328 21.453 -12.742 1 97.75 546 ALA A C 1
ATOM 4052 O O . ALA A 1 546 ? 15.945 22.375 -12.219 1 97.75 546 ALA A O 1
ATOM 4053 N N . GLY A 1 547 ? 15.094 20.312 -12.094 1 98.38 547 GLY A N 1
ATOM 4054 C CA . GLY A 1 547 ? 15.734 19.969 -10.828 1 98.38 547 GLY A CA 1
ATOM 4055 C C . GLY A 1 547 ? 14.977 20.5 -9.617 1 98.38 547 GLY A C 1
ATOM 4056 O O . GLY A 1 547 ? 15.438 20.359 -8.484 1 98.38 547 GLY A O 1
ATOM 4057 N N . LEU A 1 548 ? 13.781 21.125 -9.867 1 98.94 548 LEU A N 1
ATOM 4058 C CA . LEU A 1 548 ? 13.039 21.703 -8.758 1 98.94 548 LEU A CA 1
ATOM 4059 C C . LEU A 1 548 ? 11.633 21.125 -8.672 1 98.94 548 LEU A C 1
ATOM 4061 O O . LEU A 1 548 ? 10.891 21.156 -9.656 1 98.94 548 LEU A O 1
ATOM 4065 N N . TYR A 1 549 ? 11.312 20.594 -7.527 1 98.94 549 TYR A N 1
ATOM 4066 C CA . TYR A 1 549 ? 10 20.031 -7.219 1 98.94 549 TYR A CA 1
ATOM 4067 C C . TYR A 1 549 ? 9.422 20.656 -5.953 1 98.94 549 TYR A C 1
ATOM 4069 O O . TYR A 1 549 ? 10.148 21.281 -5.172 1 98.94 549 TYR A O 1
ATOM 4077 N N . ALA A 1 550 ? 8.133 20.531 -5.75 1 98.94 550 ALA A N 1
ATOM 4078 C CA . ALA A 1 550 ? 7.488 21.016 -4.531 1 98.94 550 ALA A CA 1
ATOM 4079 C C . ALA A 1 550 ? 6.266 20.172 -4.188 1 98.94 550 ALA A C 1
ATOM 4081 O O . ALA A 1 550 ? 5.613 19.625 -5.078 1 98.94 550 ALA A O 1
ATOM 4082 N N . ALA A 1 551 ? 5.961 20.078 -2.904 1 98.88 551 ALA A N 1
ATOM 4083 C CA . ALA A 1 551 ? 4.836 19.281 -2.445 1 98.88 551 ALA A CA 1
ATOM 4084 C C . ALA A 1 551 ? 4.328 19.766 -1.092 1 98.88 551 ALA A C 1
ATOM 4086 O O . ALA A 1 551 ? 5.102 20.266 -0.274 1 98.88 551 ALA A O 1
ATOM 4087 N N . GLY A 1 552 ? 3.041 19.547 -0.828 1 98.5 552 GLY A N 1
ATOM 4088 C CA . GLY A 1 552 ? 2.43 19.922 0.436 1 98.5 552 GLY A CA 1
ATOM 4089 C C . GLY A 1 552 ? 1.873 21.328 0.433 1 98.5 552 GLY A C 1
ATOM 4090 O O . GLY A 1 552 ? 1.568 21.875 -0.628 1 98.5 552 GLY A O 1
ATOM 4091 N N . GLU A 1 553 ? 1.779 21.891 1.605 1 98.44 553 GLU A N 1
ATOM 4092 C CA . GLU A 1 553 ? 1.069 23.156 1.769 1 98.44 553 GLU A CA 1
ATOM 4093 C C . GLU A 1 553 ? 1.833 24.312 1.116 1 98.44 553 GLU A C 1
ATOM 4095 O O . GLU A 1 553 ? 1.271 25.375 0.888 1 98.44 553 GLU A O 1
ATOM 4100 N N . VAL A 1 554 ? 3.104 24.094 0.776 1 98.75 554 VAL A N 1
ATOM 4101 C CA . VAL A 1 554 ? 3.887 25.125 0.112 1 98.75 554 VAL A CA 1
ATOM 4102 C C . VAL A 1 554 ? 3.346 25.359 -1.296 1 98.75 554 VAL A C 1
ATOM 4104 O O . VAL A 1 554 ? 3.592 26.406 -1.896 1 98.75 554 VAL A O 1
ATOM 4107 N N . THR A 1 555 ? 2.574 24.438 -1.818 1 98.81 555 THR A N 1
ATOM 4108 C CA . THR A 1 555 ? 2.07 24.516 -3.186 1 98.81 555 THR A CA 1
ATOM 4109 C C . THR A 1 555 ? 0.625 25 -3.199 1 98.81 555 THR A C 1
ATOM 4111 O O . THR A 1 555 ? -0.023 25.078 -2.152 1 98.81 555 THR A O 1
ATOM 4114 N N . GLY A 1 556 ? 0.152 25.438 -4.359 1 98.44 556 GLY A N 1
ATOM 4115 C CA . GLY A 1 556 ? -1.23 25.844 -4.559 1 98.44 556 GLY A CA 1
ATOM 4116 C C . GLY A 1 556 ? -1.916 25.078 -5.68 1 98.44 556 GLY A C 1
ATOM 4117 O O . GLY A 1 556 ? -1.268 24.344 -6.418 1 98.44 556 GLY A O 1
ATOM 4118 N N . GLY A 1 557 ? -3.238 25.266 -5.77 1 98.25 557 GLY A N 1
ATOM 4119 C CA . GLY A 1 557 ? -4.012 24.703 -6.863 1 98.25 557 GLY A CA 1
ATOM 4120 C C . GLY A 1 557 ? -4.859 23.516 -6.445 1 98.25 557 GLY A C 1
ATOM 4121 O O . GLY A 1 557 ? -5.922 23.266 -7.027 1 98.25 557 GLY A O 1
ATOM 4122 N N . VAL A 1 558 ? -4.5 22.797 -5.441 1 98.38 558 VAL A N 1
ATOM 4123 C CA . VAL A 1 558 ? -5.188 21.562 -5.051 1 98.38 558 VAL A CA 1
ATOM 4124 C C . VAL A 1 558 ? -6.477 21.906 -4.312 1 98.38 558 VAL A C 1
ATOM 4126 O O . VAL A 1 558 ? -7.531 21.328 -4.594 1 98.38 558 VAL A O 1
ATOM 4129 N N . HIS A 1 559 ? -6.453 22.938 -3.432 1 98.25 559 HIS A N 1
ATOM 4130 C CA . HIS A 1 559 ? -7.527 23.109 -2.461 1 98.25 559 HIS A CA 1
ATOM 4131 C C . HIS A 1 559 ? -8.453 24.266 -2.869 1 98.25 559 HIS A C 1
ATOM 4133 O O . HIS A 1 559 ? -9.5 24.469 -2.254 1 98.25 559 HIS A O 1
ATOM 4139 N N . GLY A 1 560 ? -8.07 25.047 -3.865 1 97.62 560 GLY A N 1
ATOM 4140 C CA . GLY A 1 560 ? -8.914 26.141 -4.32 1 97.62 560 GLY A CA 1
ATOM 4141 C C . GLY A 1 560 ? -9.133 27.203 -3.264 1 97.62 560 GLY A C 1
ATOM 4142 O O . GLY A 1 560 ? -8.18 27.703 -2.658 1 97.62 560 GLY A O 1
ATOM 4143 N N . ALA A 1 561 ? -10.383 27.547 -3.002 1 97.31 561 ALA A N 1
ATOM 4144 C CA . ALA A 1 561 ? -10.695 28.672 -2.131 1 97.31 561 ALA A CA 1
ATOM 4145 C C . ALA A 1 561 ? -10.891 28.203 -0.688 1 97.31 561 ALA A C 1
ATOM 4147 O O . ALA A 1 561 ? -10.898 29.031 0.235 1 97.31 561 ALA A O 1
ATOM 4148 N N . ASN A 1 562 ? -11.016 26.906 -0.532 1 96 562 ASN A N 1
ATOM 4149 C CA . ASN A 1 562 ? -11.219 26.328 0.79 1 96 562 ASN A CA 1
ATOM 4150 C C . ASN A 1 562 ? -10.859 24.844 0.812 1 96 562 ASN A C 1
ATOM 4152 O O . ASN A 1 562 ? -11.18 24.109 -0.124 1 96 562 ASN A O 1
ATOM 4156 N N . ARG A 1 563 ? -10.242 24.469 1.858 1 95.62 563 ARG A N 1
ATOM 4157 C CA . ARG A 1 563 ? -9.75 23.094 1.964 1 95.62 563 ARG A CA 1
ATOM 4158 C C . ARG A 1 563 ? -10.641 22.266 2.873 1 95.62 563 ARG A C 1
ATOM 4160 O O . ARG A 1 563 ? -11.062 22.719 3.936 1 95.62 563 ARG A O 1
ATOM 4167 N N . LEU A 1 564 ? -10.898 21.031 2.486 1 94.81 564 LEU A N 1
ATOM 4168 C CA . LEU A 1 564 ? -11.656 20.094 3.316 1 94.81 564 LEU A CA 1
ATOM 4169 C C . LEU A 1 564 ? -10.742 19.406 4.312 1 94.81 564 LEU A C 1
ATOM 4171 O O . LEU A 1 564 ? -9.562 19.188 4.035 1 94.81 564 LEU A O 1
ATOM 4175 N N . ALA A 1 565 ? -11.375 19.047 5.445 1 93.44 565 ALA A N 1
ATOM 4176 C CA . ALA A 1 565 ? -10.633 18.297 6.461 1 93.44 565 ALA A CA 1
ATOM 4177 C C . ALA A 1 565 ? -10 17.047 5.863 1 93.44 565 ALA A C 1
ATOM 4179 O O . ALA A 1 565 ? -10.633 16.328 5.074 1 93.44 565 ALA A O 1
ATOM 4180 N N . GLY A 1 566 ? -8.758 16.828 6.203 1 96.19 566 GLY A N 1
ATOM 4181 C CA . GLY A 1 566 ? -8.094 15.602 5.789 1 96.19 566 GLY A CA 1
ATOM 4182 C C . GLY A 1 566 ? -7.426 15.719 4.43 1 96.19 566 GLY A C 1
ATOM 4183 O O . GLY A 1 566 ? -6.566 14.906 4.082 1 96.19 566 GLY A O 1
ATOM 4184 N N . ASN A 1 567 ? -7.789 16.688 3.623 1 97.94 567 ASN A N 1
ATOM 4185 C CA . ASN A 1 567 ? -7.215 16.844 2.289 1 97.94 567 ASN A CA 1
ATOM 4186 C C . ASN A 1 567 ? -5.777 17.344 2.352 1 97.94 567 ASN A C 1
ATOM 4188 O O . ASN A 1 567 ? -4.973 17.062 1.464 1 97.94 567 ASN A O 1
ATOM 4192 N N . ALA A 1 568 ? -5.457 18.109 3.375 1 97.5 568 ALA A N 1
ATOM 4193 C CA . ALA A 1 568 ? -4.09 18.609 3.482 1 97.5 568 ALA A CA 1
ATOM 4194 C C . ALA A 1 568 ? -3.104 17.469 3.699 1 97.5 568 ALA A C 1
ATOM 4196 O O . ALA A 1 568 ? -2.055 17.406 3.053 1 97.5 568 ALA A O 1
ATOM 4197 N N . ILE A 1 569 ? -3.438 16.578 4.621 1 97.69 569 ILE A N 1
ATOM 4198 C CA . ILE A 1 569 ? -2.543 15.453 4.863 1 97.69 569 ILE A CA 1
ATOM 4199 C C . ILE A 1 569 ? -2.494 14.555 3.627 1 97.69 569 ILE A C 1
ATOM 4201 O O . ILE A 1 569 ? -1.436 14.039 3.27 1 97.69 569 ILE A O 1
ATOM 4205 N N . ALA A 1 570 ? -3.652 14.32 3.014 1 98.69 570 ALA A N 1
ATOM 4206 C CA . ALA A 1 570 ? -3.676 13.555 1.771 1 98.69 570 ALA A CA 1
ATOM 4207 C C . ALA A 1 570 ? -2.744 14.164 0.729 1 98.69 570 ALA A C 1
ATOM 4209 O O . ALA A 1 570 ? -2.006 13.445 0.05 1 98.69 570 ALA A O 1
ATOM 4210 N N . ASP A 1 571 ? -2.834 15.469 0.622 1 98.62 571 ASP A N 1
ATOM 4211 C CA . ASP A 1 571 ? -1.996 16.234 -0.304 1 98.62 571 ASP A CA 1
ATOM 4212 C C . ASP A 1 571 ? -0.514 16 -0.012 1 98.62 571 ASP A C 1
ATOM 4214 O O . ASP A 1 571 ? 0.274 15.758 -0.927 1 98.62 571 ASP A O 1
ATOM 4218 N N . THR A 1 572 ? -0.099 16.047 1.219 1 98.75 572 THR A N 1
ATOM 4219 C CA . THR A 1 572 ? 1.299 15.883 1.6 1 98.75 572 THR A CA 1
ATOM 4220 C C . THR A 1 572 ? 1.802 14.492 1.218 1 98.75 572 THR A C 1
ATOM 4222 O O . THR A 1 572 ? 2.885 14.352 0.645 1 98.75 572 THR A O 1
ATOM 4225 N N . ILE A 1 573 ? 1.013 13.461 1.456 1 98.81 573 ILE A N 1
ATOM 4226 C CA . ILE A 1 573 ? 1.441 12.094 1.215 1 98.81 573 ILE A CA 1
ATOM 4227 C C . ILE A 1 573 ? 1.444 11.805 -0.286 1 98.81 573 ILE A C 1
ATOM 4229 O O . ILE A 1 573 ? 2.416 11.266 -0.82 1 98.81 573 ILE A O 1
ATOM 4233 N N . VAL A 1 574 ? 0.367 12.172 -0.973 1 98.88 574 VAL A N 1
ATOM 4234 C CA . VAL A 1 574 ? 0.223 11.875 -2.395 1 98.88 574 VAL A CA 1
ATOM 4235 C C . VAL A 1 574 ? 1.3 12.609 -3.188 1 98.88 574 VAL A C 1
ATOM 4237 O O . VAL A 1 574 ? 2.086 11.992 -3.906 1 98.88 574 VAL A O 1
ATOM 4240 N N . PHE A 1 575 ? 1.384 13.891 -3.01 1 98.94 575 PHE A N 1
ATOM 4241 C CA . PHE A 1 575 ? 2.297 14.664 -3.84 1 98.94 575 PHE A CA 1
ATOM 4242 C C . PHE A 1 575 ? 3.73 14.531 -3.34 1 98.94 575 PHE A C 1
ATOM 4244 O O . PHE A 1 575 ? 4.68 14.633 -4.121 1 98.94 575 PHE A O 1
ATOM 4251 N N . GLY A 1 576 ? 3.93 14.312 -2.008 1 98.94 576 GLY A N 1
ATOM 4252 C CA . GLY A 1 576 ? 5.262 13.977 -1.532 1 98.94 576 GLY A CA 1
ATOM 4253 C C . GLY A 1 576 ? 5.824 12.719 -2.174 1 98.94 576 GLY A C 1
ATOM 4254 O O . GLY A 1 576 ? 6.973 12.711 -2.623 1 98.94 576 GLY A O 1
ATOM 4255 N N . ARG A 1 577 ? 5.012 11.664 -2.256 1 98.81 577 ARG A N 1
ATOM 4256 C CA . ARG A 1 577 ? 5.414 10.414 -2.895 1 98.81 577 ARG A CA 1
ATOM 4257 C C . ARG A 1 577 ? 5.719 10.633 -4.375 1 98.81 577 ARG A C 1
ATOM 4259 O O . ARG A 1 577 ? 6.719 10.125 -4.887 1 98.81 577 ARG A O 1
ATOM 4266 N N . ILE A 1 578 ? 4.855 11.359 -5.031 1 98.88 578 ILE A N 1
ATOM 4267 C CA . ILE A 1 578 ? 5.027 11.633 -6.457 1 98.88 578 ILE A CA 1
ATOM 4268 C C . ILE A 1 578 ? 6.324 12.406 -6.68 1 98.88 578 ILE A C 1
ATOM 4270 O O . ILE A 1 578 ? 7.07 12.117 -7.621 1 98.88 578 ILE A O 1
ATOM 4274 N N . ALA A 1 579 ? 6.586 13.375 -5.754 1 98.94 579 ALA A N 1
ATOM 4275 C CA . ALA A 1 579 ? 7.82 14.156 -5.867 1 98.94 579 ALA A CA 1
ATOM 4276 C C . ALA A 1 579 ? 9.047 13.25 -5.762 1 98.94 579 ALA A C 1
ATOM 4278 O O . ALA A 1 579 ? 9.961 13.336 -6.586 1 98.94 579 ALA A O 1
ATOM 4279 N N . GLY A 1 580 ? 9.07 12.398 -4.781 1 98.81 580 GLY A N 1
ATOM 4280 C CA . GLY A 1 580 ? 10.195 11.5 -4.613 1 98.81 580 GLY A CA 1
ATOM 4281 C C . GLY A 1 580 ? 10.43 10.609 -5.82 1 98.81 580 GLY A C 1
ATOM 4282 O O . GLY A 1 580 ? 11.57 10.422 -6.246 1 98.81 580 GLY A O 1
ATOM 4283 N N . GLU A 1 581 ? 9.367 10.07 -6.34 1 98.38 581 GLU A N 1
ATOM 4284 C CA . GLU A 1 581 ? 9.461 9.18 -7.492 1 98.38 581 GLU A CA 1
ATOM 4285 C C . GLU A 1 581 ? 10 9.914 -8.719 1 98.38 581 GLU A C 1
ATOM 4287 O O . GLU A 1 581 ? 10.875 9.398 -9.422 1 98.38 581 GLU A O 1
ATOM 4292 N N . ASN A 1 582 ? 9.484 11.086 -8.992 1 98.56 582 ASN A N 1
ATOM 4293 C CA . ASN A 1 582 ? 9.875 11.82 -10.188 1 98.56 582 ASN A CA 1
ATOM 4294 C C . ASN A 1 582 ? 11.289 12.383 -10.062 1 98.56 582 ASN A C 1
ATOM 4296 O O . ASN A 1 582 ? 12.008 12.484 -11.062 1 98.56 582 ASN A O 1
ATOM 4300 N N . VAL A 1 583 ? 11.68 12.727 -8.891 1 98.31 583 VAL A N 1
ATOM 4301 C CA . VAL A 1 583 ? 13.055 13.148 -8.656 1 98.31 583 VAL A CA 1
ATOM 4302 C C . VAL A 1 583 ? 14.008 12 -8.984 1 98.31 583 VAL A C 1
ATOM 4304 O O . VAL A 1 583 ? 15.047 12.203 -9.617 1 98.31 583 VAL A O 1
ATOM 4307 N N . ALA A 1 584 ? 13.648 10.867 -8.516 1 97.81 584 ALA A N 1
ATOM 4308 C CA . ALA A 1 584 ? 14.477 9.695 -8.781 1 97.81 584 ALA A CA 1
ATOM 4309 C C . ALA A 1 584 ? 14.625 9.461 -10.281 1 97.81 584 ALA A C 1
ATOM 4311 O O . ALA A 1 584 ? 15.727 9.195 -10.773 1 97.81 584 ALA A O 1
ATOM 4312 N N . GLU A 1 585 ? 13.539 9.539 -10.977 1 96.19 585 GLU A N 1
ATOM 4313 C CA . GLU A 1 585 ? 13.57 9.375 -12.43 1 96.19 585 GLU A CA 1
ATOM 4314 C C . GLU A 1 585 ? 14.438 10.438 -13.086 1 96.19 585 GLU A C 1
ATOM 4316 O O . GLU A 1 585 ? 15.18 10.148 -14.023 1 96.19 585 GLU A O 1
ATOM 4321 N N . PHE A 1 586 ? 14.32 11.664 -12.602 1 97.31 586 PHE A N 1
ATOM 4322 C CA . PHE A 1 586 ? 15.086 12.789 -13.133 1 97.31 586 PHE A CA 1
ATOM 4323 C C . PHE A 1 586 ? 16.578 12.547 -12.961 1 97.31 586 PHE A C 1
ATOM 4325 O O . PHE A 1 586 ? 17.359 12.727 -13.906 1 97.31 586 PHE A O 1
ATOM 4332 N N . ILE A 1 587 ? 16.938 12.125 -11.797 1 96.38 587 ILE A N 1
ATOM 4333 C CA . ILE A 1 587 ? 18.359 11.945 -11.477 1 96.38 587 ILE A CA 1
ATOM 4334 C C . ILE A 1 587 ? 18.922 10.773 -12.273 1 96.38 587 ILE A C 1
ATOM 4336 O O . ILE A 1 587 ? 20.031 10.852 -12.797 1 96.38 587 ILE A O 1
ATOM 4340 N N . LYS A 1 588 ? 18.141 9.688 -12.445 1 91.62 588 LYS A N 1
ATOM 4341 C CA . LYS A 1 588 ? 18.578 8.523 -13.227 1 91.62 588 LYS A CA 1
ATOM 4342 C C . LYS A 1 588 ? 18.781 8.898 -14.688 1 91.62 588 LYS A C 1
ATOM 4344 O O . LYS A 1 588 ? 19.75 8.461 -15.312 1 91.62 588 LYS A O 1
ATOM 4349 N N . GLN A 1 589 ? 17.938 9.664 -15.203 1 87.81 589 GLN A N 1
ATOM 4350 C CA . GLN A 1 589 ? 18.016 10.07 -16.594 1 87.81 589 GLN A CA 1
ATOM 4351 C C . GLN A 1 589 ? 19.219 10.984 -16.844 1 87.81 589 GLN A C 1
ATOM 4353 O O . GLN A 1 589 ? 19.906 10.875 -17.859 1 87.81 589 GLN A O 1
ATOM 4358 N N . THR A 1 590 ? 19.438 11.867 -15.922 1 83.38 590 THR A N 1
ATOM 4359 C CA . THR A 1 590 ? 20.547 12.797 -16.062 1 83.38 590 THR A CA 1
ATOM 4360 C C . THR A 1 590 ? 21.891 12.07 -15.977 1 83.38 590 THR A C 1
ATOM 4362 O O . THR A 1 590 ? 22.859 12.453 -16.641 1 83.38 590 THR A O 1
ATOM 4365 N N . ALA A 1 591 ? 21.938 11.047 -15.188 1 76.19 591 ALA A N 1
ATOM 4366 C CA . ALA A 1 591 ? 23.141 10.234 -15.086 1 76.19 591 ALA A CA 1
ATOM 4367 C C . ALA A 1 591 ? 23.406 9.484 -16.391 1 76.19 591 ALA A C 1
ATOM 4369 O O . ALA A 1 591 ? 24.562 9.352 -16.812 1 76.19 591 ALA A O 1
ATOM 4370 N N . THR A 1 592 ? 22.359 9.062 -17.016 1 68.19 592 THR A N 1
ATOM 4371 C CA . THR A 1 592 ? 22.5 8.32 -18.266 1 68.19 592 THR A CA 1
ATOM 4372 C C . THR A 1 592 ? 22.938 9.242 -19.391 1 68.19 592 THR A C 1
ATOM 4374 O O . THR A 1 592 ? 23.75 8.867 -20.234 1 68.19 592 THR A O 1
ATOM 4377 N N . ASP A 1 593 ? 22.438 10.461 -19.328 1 67.31 593 ASP A N 1
ATOM 4378 C CA . ASP A 1 593 ? 22.781 11.43 -20.375 1 67.31 593 ASP A CA 1
ATOM 4379 C C . ASP A 1 593 ? 24.25 11.859 -20.25 1 67.31 593 ASP A C 1
ATOM 4381 O O . ASP A 1 593 ? 24.891 12.18 -21.25 1 67.31 593 ASP A O 1
ATOM 4385 N N . ASN A 1 594 ? 24.719 11.75 -19.062 1 63.31 594 ASN A N 1
ATOM 4386 C CA . ASN A 1 594 ? 26.109 12.164 -18.828 1 63.31 594 ASN A CA 1
ATOM 4387 C C . ASN A 1 594 ? 27.078 11.016 -19.078 1 63.31 594 ASN A C 1
ATOM 4389 O O . ASN A 1 594 ? 28.297 11.227 -19.109 1 63.31 594 ASN A O 1
ATOM 4393 N N . GLN A 1 595 ? 26.625 9.766 -19.219 1 54.78 595 GLN A N 1
ATOM 4394 C CA . GLN A 1 595 ? 27.453 8.625 -19.578 1 54.78 595 GLN A CA 1
ATOM 4395 C C . GLN A 1 595 ? 27.469 8.414 -21.094 1 54.78 595 GLN A C 1
ATOM 4397 O O . GLN A 1 595 ? 28.5 8.031 -21.656 1 54.78 595 GLN A O 1
ATOM 4402 N N . MET B 1 1 ? -15.289 -36.969 46.594 1 23.73 1 MET B N 1
ATOM 4403 C CA . MET B 1 1 ? -14.062 -37.594 46.125 1 23.73 1 MET B CA 1
ATOM 4404 C C . MET B 1 1 ? -14.25 -38.188 44.75 1 23.73 1 MET B C 1
ATOM 4406 O O . MET B 1 1 ? -14.336 -39.438 44.594 1 23.73 1 MET B O 1
ATOM 4410 N N . LYS B 1 2 ? -15.156 -37.531 43.969 1 25.98 2 LYS B N 1
ATOM 4411 C CA . LYS B 1 2 ? -15.742 -38.125 42.781 1 25.98 2 LYS B CA 1
ATOM 4412 C C . LYS B 1 2 ? -14.672 -38.469 41.75 1 25.98 2 LYS B C 1
ATOM 4414 O O . LYS B 1 2 ? -13.805 -37.656 41.469 1 25.98 2 LYS B O 1
ATOM 4419 N N . ARG B 1 3 ? -14.398 -39.844 41.562 1 24.31 3 ARG B N 1
ATOM 4420 C CA . ARG B 1 3 ? -13.477 -40.625 40.719 1 24.31 3 ARG B CA 1
ATOM 4421 C C . ARG B 1 3 ? -13.531 -40.188 39.281 1 24.31 3 ARG B C 1
ATOM 4423 O O . ARG B 1 3 ? -14.555 -40.344 38.594 1 24.31 3 ARG B O 1
ATOM 4430 N N . ILE B 1 4 ? -12.977 -39.062 38.906 1 27.25 4 ILE B N 1
ATOM 4431 C CA . ILE B 1 4 ? -12.844 -38.5 37.562 1 27.25 4 ILE B CA 1
ATOM 4432 C C . ILE B 1 4 ? -12.18 -39.531 36.656 1 27.25 4 ILE B C 1
ATOM 4434 O O . ILE B 1 4 ? -11.023 -39.906 36.875 1 27.25 4 ILE B O 1
ATOM 4438 N N . MET B 1 5 ? -13.031 -40.562 36.219 1 25.39 5 MET B N 1
ATOM 4439 C CA . MET B 1 5 ? -12.594 -41.656 35.312 1 25.39 5 MET B CA 1
ATOM 4440 C C . MET B 1 5 ? -11.797 -41.062 34.156 1 25.39 5 MET B C 1
ATOM 4442 O O . MET B 1 5 ? -12.281 -40.188 33.438 1 25.39 5 MET B O 1
ATOM 4446 N N . LEU B 1 6 ? -10.508 -41.031 34.312 1 28.12 6 LEU B N 1
ATOM 4447 C CA . LEU B 1 6 ? -9.5 -40.75 33.281 1 28.12 6 LEU B CA 1
ATOM 4448 C C . LEU B 1 6 ? -9.727 -41.594 32.031 1 28.12 6 LEU B C 1
ATOM 4450 O O . LEU B 1 6 ? -9.586 -42.812 32.094 1 28.12 6 LEU B O 1
ATOM 4454 N N . LEU B 1 7 ? -10.805 -41.25 31.234 1 28.11 7 LEU B N 1
ATOM 4455 C CA . LEU B 1 7 ? -10.984 -41.938 29.953 1 28.11 7 LEU B CA 1
ATOM 4456 C C . LEU B 1 7 ? -9.703 -41.875 29.125 1 28.11 7 LEU B C 1
ATOM 4458 O O . LEU B 1 7 ? -9.227 -40.812 28.766 1 28.11 7 LEU B O 1
ATOM 4462 N N . ALA B 1 8 ? -8.766 -42.812 29.422 1 27.86 8 ALA B N 1
ATOM 4463 C CA . ALA B 1 8 ? -7.609 -43.094 28.578 1 27.86 8 ALA B CA 1
ATOM 4464 C C . ALA B 1 8 ? -8 -43.125 27.109 1 27.86 8 ALA B C 1
ATOM 4466 O O . ALA B 1 8 ? -8.836 -43.938 26.688 1 27.86 8 ALA B O 1
ATOM 4467 N N . GLY B 1 9 ? -7.984 -42.031 26.469 1 29.11 9 GLY B N 1
ATOM 4468 C CA . GLY B 1 9 ? -8.195 -41.875 25.047 1 29.11 9 GLY B CA 1
ATOM 4469 C C . GLY B 1 9 ? -7.355 -42.812 24.203 1 29.11 9 GLY B C 1
ATOM 4470 O O . GLY B 1 9 ? -6.133 -42.688 24.156 1 29.11 9 GLY B O 1
ATOM 4471 N N . THR B 1 10 ? -7.582 -44.156 24.312 1 29.38 10 THR B N 1
ATOM 4472 C CA . THR B 1 10 ? -6.957 -45.094 23.375 1 29.38 10 THR B CA 1
ATOM 4473 C C . THR B 1 10 ? -7.09 -44.594 21.938 1 29.38 10 THR B C 1
ATOM 4475 O O . THR B 1 10 ? -8.203 -44.375 21.469 1 29.38 10 THR B O 1
ATOM 4478 N N . ALA B 1 11 ? -6.07 -44 21.484 1 32.12 11 ALA B N 1
ATOM 4479 C CA . ALA B 1 11 ? -5.914 -43.781 20.062 1 32.12 11 ALA B CA 1
ATOM 4480 C C . ALA B 1 11 ? -6.102 -45.062 19.281 1 32.12 11 ALA B C 1
ATOM 4482 O O . ALA B 1 11 ? -5.254 -45.969 19.328 1 32.12 11 ALA B O 1
ATOM 4483 N N . PHE B 1 12 ? -7.289 -45.719 19.359 1 30.25 12 PHE B N 1
ATOM 4484 C CA . PHE B 1 12 ? -7.578 -46.75 18.375 1 30.25 12 PHE B CA 1
ATOM 4485 C C . PHE B 1 12 ? -7.113 -46.312 16.984 1 30.25 12 PHE B C 1
ATOM 4487 O O . PHE B 1 12 ? -7.559 -45.312 16.469 1 30.25 12 PHE B O 1
ATOM 4494 N N . LEU B 1 13 ? -5.848 -46.594 16.781 1 31.97 13 LEU B N 1
ATOM 4495 C CA . LEU B 1 13 ? -5.473 -46.688 15.367 1 31.97 13 LEU B CA 1
ATOM 4496 C C . LEU B 1 13 ? -6.508 -47.5 14.594 1 31.97 13 LEU B C 1
ATOM 4498 O O . LEU B 1 13 ? -6.539 -48.719 14.68 1 31.97 13 LEU B O 1
ATOM 4502 N N . TYR B 1 14 ? -7.766 -47.094 14.68 1 31.86 14 TYR B N 1
ATOM 4503 C CA . TYR B 1 14 ? -8.812 -47.719 13.875 1 31.86 14 TYR B CA 1
ATOM 4504 C C . TYR B 1 14 ? -8.383 -47.875 12.422 1 31.86 14 TYR B C 1
ATOM 4506 O O . TYR B 1 14 ? -8.453 -46.906 11.656 1 31.86 14 TYR B O 1
ATOM 4514 N N . THR B 1 15 ? -7.289 -48.594 12.234 1 35.59 15 THR B N 1
ATOM 4515 C CA . THR B 1 15 ? -7.152 -49.125 10.891 1 35.59 15 THR B CA 1
ATOM 4516 C C . THR B 1 15 ? -8.445 -49.812 10.445 1 35.59 15 THR B C 1
ATOM 4518 O O . THR B 1 15 ? -8.438 -50.625 9.523 1 35.59 15 THR B O 1
ATOM 4521 N N . GLY B 1 16 ? -9.453 -49.875 11.352 1 34.31 16 GLY B N 1
ATOM 4522 C CA . GLY B 1 16 ? -10.609 -50.594 10.844 1 34.31 16 GLY B CA 1
ATOM 4523 C C . GLY B 1 16 ? -11.094 -50.062 9.5 1 34.31 16 GLY B C 1
ATOM 4524 O O . GLY B 1 16 ? -11.141 -48.844 9.273 1 34.31 16 GLY B O 1
ATOM 4525 N N . MET B 1 17 ? -10.977 -50.969 8.492 1 34.97 17 MET B N 1
ATOM 4526 C CA . MET B 1 17 ? -11.656 -50.812 7.207 1 34.97 17 MET B CA 1
ATOM 4527 C C . MET B 1 17 ? -13.023 -50.156 7.395 1 34.97 17 MET B C 1
ATOM 4529 O O . MET B 1 17 ? -13.906 -50.719 8.039 1 34.97 17 MET B O 1
ATOM 4533 N N . VAL B 1 18 ? -13.133 -48.906 7.73 1 41.81 18 VAL B N 1
ATOM 4534 C CA . VAL B 1 18 ? -14.43 -48.281 7.504 1 41.81 18 VAL B CA 1
ATOM 4535 C C . VAL B 1 18 ? -15.141 -48.969 6.344 1 41.81 18 VAL B C 1
ATOM 4537 O O . VAL B 1 18 ? -14.586 -49.094 5.25 1 41.81 18 VAL B O 1
ATOM 4540 N N . SER B 1 19 ? -15.961 -49.969 6.621 1 42.88 19 SER B N 1
ATOM 4541 C CA . SER B 1 19 ? -16.781 -50.656 5.625 1 42.88 19 SER B CA 1
ATOM 4542 C C . SER B 1 19 ? -17.188 -49.719 4.5 1 42.88 19 SER B C 1
ATOM 4544 O O . SER B 1 19 ? -17.141 -48.5 4.656 1 42.88 19 SER B O 1
ATOM 4546 N N . ALA B 1 20 ? -17.516 -50.281 3.314 1 47.47 20 ALA B N 1
ATOM 4547 C CA . ALA B 1 20 ? -18.031 -49.75 2.057 1 47.47 20 ALA B CA 1
ATOM 4548 C C . ALA B 1 20 ? -19.078 -48.688 2.311 1 47.47 20 ALA B C 1
ATOM 4550 O O . ALA B 1 20 ? -19.438 -47.938 1.403 1 47.47 20 ALA B O 1
ATOM 4551 N N . ALA B 1 21 ? -19.844 -48.656 3.422 1 57.22 21 ALA B N 1
ATOM 4552 C CA . ALA B 1 21 ? -21.125 -47.938 3.439 1 57.22 21 ALA B CA 1
ATOM 4553 C C . ALA B 1 21 ? -20.922 -46.469 3.826 1 57.22 21 ALA B C 1
ATOM 4555 O O . ALA B 1 21 ? -21.891 -45.719 3.951 1 57.22 21 ALA B O 1
ATOM 4556 N N . GLY B 1 22 ? -19.844 -45.781 3.74 1 70.38 22 GLY B N 1
ATOM 4557 C CA . GLY B 1 22 ? -19.625 -44.344 3.918 1 70.38 22 GLY B CA 1
ATOM 4558 C C . GLY B 1 22 ? -19.656 -43.938 5.371 1 70.38 22 GLY B C 1
ATOM 4559 O O . GLY B 1 22 ? -19.984 -44.719 6.254 1 70.38 22 GLY B O 1
ATOM 4560 N N . LEU B 1 23 ? -19.172 -42.812 5.863 1 83.81 23 LEU B N 1
ATOM 4561 C CA . LEU B 1 23 ? -19.078 -42.25 7.199 1 83.81 23 LEU B CA 1
ATOM 4562 C C . LEU B 1 23 ? -20.453 -42.156 7.848 1 83.81 23 LEU B C 1
ATOM 4564 O O . LEU B 1 23 ? -20.594 -42.281 9.062 1 83.81 23 LEU B O 1
ATOM 4568 N N . ALA B 1 24 ? -21.406 -41.969 7.016 1 86.62 24 ALA B N 1
ATOM 4569 C CA . ALA B 1 24 ? -22.766 -41.844 7.543 1 86.62 24 ALA B CA 1
ATOM 4570 C C . ALA B 1 24 ? -23.219 -43.125 8.234 1 86.62 24 ALA B C 1
ATOM 4572 O O . ALA B 1 24 ? -23.75 -43.094 9.344 1 86.62 24 ALA B O 1
ATOM 4573 N N . GLU B 1 25 ? -23 -44.156 7.582 1 86.38 25 GLU B N 1
ATOM 4574 C CA . GLU B 1 25 ? -23.359 -45.438 8.164 1 86.38 25 GLU B CA 1
ATOM 4575 C C . GLU B 1 25 ? -22.609 -45.688 9.477 1 86.38 25 GLU B C 1
ATOM 4577 O O . GLU B 1 25 ? -23.188 -46.188 10.438 1 86.38 25 GLU B O 1
ATOM 4582 N N . HIS B 1 26 ? -21.438 -45.375 9.406 1 86.5 26 HIS B N 1
ATOM 4583 C CA . HIS B 1 26 ? -20.609 -45.531 10.602 1 86.5 26 HIS B CA 1
ATOM 4584 C C . HIS B 1 26 ? -21.156 -44.719 11.766 1 86.5 26 HIS B C 1
ATOM 4586 O O . HIS B 1 26 ? -21.281 -45.219 12.883 1 86.5 26 HIS B O 1
ATOM 4592 N N . HIS B 1 27 ? -21.484 -43.5 11.477 1 90.06 27 HIS B N 1
ATOM 4593 C CA . HIS B 1 27 ? -21.969 -42.594 12.516 1 90.06 27 HIS B CA 1
ATOM 4594 C C . HIS B 1 27 ? -23.328 -43.031 13.031 1 90.06 27 HIS B C 1
ATOM 4596 O O . HIS B 1 27 ? -23.641 -42.844 14.211 1 90.06 27 HIS B O 1
ATOM 4602 N N . ILE B 1 28 ? -24.094 -43.531 12.203 1 87 28 ILE B N 1
ATOM 4603 C CA . ILE B 1 28 ? -25.406 -44 12.578 1 87 28 ILE B CA 1
ATOM 4604 C C . ILE B 1 28 ? -25.266 -45.25 13.477 1 87 28 ILE B C 1
ATOM 4606 O O . ILE B 1 28 ? -25.891 -45.312 14.531 1 87 28 ILE B O 1
ATOM 4610 N N . LYS B 1 29 ? -24.469 -46.062 13.102 1 86.94 29 LYS B N 1
ATOM 4611 C CA . LYS B 1 29 ? -24.312 -47.344 13.805 1 86.94 29 LYS B CA 1
ATOM 4612 C C . LYS B 1 29 ? -23.562 -47.156 15.125 1 86.94 29 LYS B C 1
ATOM 4614 O O . LYS B 1 29 ? -23.938 -47.719 16.141 1 86.94 29 LYS B O 1
ATOM 4619 N N . GLN B 1 30 ? -22.578 -46.375 15.031 1 83.69 30 GLN B N 1
ATOM 4620 C CA . GLN B 1 30 ? -21.672 -46.312 16.172 1 83.69 30 GLN B CA 1
ATOM 4621 C C . GLN B 1 30 ? -22.047 -45.188 17.109 1 83.69 30 GLN B C 1
ATOM 4623 O O . GLN B 1 30 ? -21.812 -45.25 18.328 1 83.69 30 GLN B O 1
ATOM 4628 N N . ALA B 1 31 ? -22.594 -44.125 16.531 1 82.06 31 ALA B N 1
ATOM 4629 C CA . ALA B 1 31 ? -22.812 -42.969 17.375 1 82.06 31 ALA B CA 1
ATOM 4630 C C . ALA B 1 31 ? -24.297 -42.656 17.5 1 82.06 31 ALA B C 1
ATOM 4632 O O . ALA B 1 31 ? -24.688 -41.688 18.172 1 82.06 31 ALA B O 1
ATOM 4633 N N . GLY B 1 32 ? -25.156 -43.469 16.875 1 85.38 32 GLY B N 1
ATOM 4634 C CA . GLY B 1 32 ? -26.594 -43.219 16.938 1 85.38 32 GLY B CA 1
ATOM 4635 C C . GLY B 1 32 ? -27 -41.906 16.234 1 85.38 32 GLY B C 1
ATOM 4636 O O . GLY B 1 32 ? -27.984 -41.281 16.625 1 85.38 32 GLY B O 1
ATOM 4637 N N . ALA B 1 33 ? -26.203 -41.531 15.258 1 84.44 33 ALA B N 1
ATOM 4638 C CA . ALA B 1 33 ? -26.469 -40.281 14.523 1 84.44 33 ALA B CA 1
ATOM 4639 C C . ALA B 1 33 ? -27.641 -40.469 13.562 1 84.44 33 ALA B C 1
ATOM 4641 O O . ALA B 1 33 ? -28.031 -41.594 13.25 1 84.44 33 ALA B O 1
ATOM 4642 N N . ASP B 1 34 ? -28.297 -39.406 13.289 1 89.25 34 ASP B N 1
ATOM 4643 C CA . ASP B 1 34 ? -29.312 -39.406 12.242 1 89.25 34 ASP B CA 1
ATOM 4644 C C . ASP B 1 34 ? -28.938 -38.406 11.133 1 89.25 34 ASP B C 1
ATOM 4646 O O . ASP B 1 34 ? -27.859 -37.812 11.156 1 89.25 34 ASP B O 1
ATOM 4650 N N . CYS B 1 35 ? -29.797 -38.344 10.156 1 90.62 35 CYS B N 1
ATOM 4651 C CA . CYS B 1 35 ? -29.484 -37.5 9 1 90.62 35 CYS B CA 1
ATOM 4652 C C . CYS B 1 35 ? -29.25 -36.062 9.422 1 90.62 35 CYS B C 1
ATOM 4654 O O . CYS B 1 35 ? -28.406 -35.344 8.859 1 90.62 35 CYS B O 1
ATOM 4656 N N . GLN B 1 36 ? -29.922 -35.625 10.438 1 91 36 GLN B N 1
ATOM 4657 C CA . GLN B 1 36 ? -29.906 -34.25 10.875 1 91 36 GLN B CA 1
ATOM 4658 C C . GLN B 1 36 ? -28.656 -33.938 11.703 1 91 36 GLN B C 1
ATOM 4660 O O . GLN B 1 36 ? -28.344 -32.781 11.953 1 91 36 GLN B O 1
ATOM 4665 N N . SER B 1 37 ? -28.031 -34.969 11.992 1 90 37 SER B N 1
ATOM 4666 C CA . SER B 1 37 ? -26.734 -34.75 12.648 1 90 37 SER B CA 1
ATOM 4667 C C . SER B 1 37 ? -25.766 -34.031 11.719 1 90 37 SER B C 1
ATOM 4669 O O . SER B 1 37 ? -24.875 -33.312 12.18 1 90 37 SER B O 1
ATOM 4671 N N . CYS B 1 38 ? -25.984 -34.156 10.43 1 89.88 38 CYS B N 1
ATOM 4672 C CA . CYS B 1 38 ? -25.062 -33.562 9.453 1 89.88 38 CYS B CA 1
ATOM 4673 C C . CYS B 1 38 ? -25.812 -32.594 8.523 1 89.88 38 CYS B C 1
ATOM 4675 O O . CYS B 1 38 ? -25.219 -31.672 7.977 1 89.88 38 CYS B O 1
ATOM 4677 N N . HIS B 1 39 ? -27.094 -32.906 8.352 1 92.62 39 HIS B N 1
ATOM 4678 C CA . HIS B 1 39 ? -27.828 -32.156 7.336 1 92.62 39 HIS B CA 1
ATOM 4679 C C . HIS B 1 39 ? -28.906 -31.297 7.965 1 92.62 39 HIS B C 1
ATOM 4681 O O . HIS B 1 39 ? -29.375 -31.578 9.07 1 92.62 39 HIS B O 1
ATOM 4687 N N . SER B 1 40 ? -29.328 -30.297 7.164 1 91.25 40 SER B N 1
ATOM 4688 C CA . SER B 1 40 ? -30.484 -29.484 7.535 1 91.25 40 SER B CA 1
ATOM 4689 C C . SER B 1 40 ? -31.781 -30.281 7.383 1 91.25 40 SER B C 1
ATOM 4691 O O . SER B 1 40 ? -31.781 -31.375 6.82 1 91.25 40 SER B O 1
ATOM 4693 N N . GLN B 1 41 ? -32.969 -29.641 7.992 1 89.75 41 GLN B N 1
ATOM 4694 C CA . GLN B 1 41 ? -34.312 -30.141 7.797 1 89.75 41 GLN B CA 1
ATOM 4695 C C . GLN B 1 41 ? -35.219 -29.078 7.168 1 89.75 41 GLN B C 1
ATOM 4697 O O . GLN B 1 41 ? -35.531 -28.078 7.801 1 89.75 41 GLN B O 1
ATOM 4702 N N . PRO B 1 42 ? -35.688 -29.281 5.926 1 92.81 42 PRO B N 1
ATOM 4703 C CA . PRO B 1 42 ? -35.375 -30.391 5.016 1 92.81 42 PRO B CA 1
ATOM 4704 C C . PRO B 1 42 ? -33.906 -30.422 4.594 1 92.81 42 PRO B C 1
ATOM 4706 O O . PRO B 1 42 ? -33.188 -29.469 4.812 1 92.81 42 PRO B O 1
ATOM 4709 N N . ILE B 1 43 ? -33.531 -31.578 4.082 1 91.62 43 ILE B N 1
ATOM 4710 C CA . ILE B 1 43 ? -32.125 -31.781 3.682 1 91.62 43 ILE B CA 1
ATOM 4711 C C . ILE B 1 43 ? -31.812 -30.906 2.469 1 91.62 43 ILE B C 1
ATOM 4713 O O . ILE B 1 43 ? -32.406 -31.078 1.402 1 91.62 43 ILE B O 1
ATOM 4717 N N . GLU B 1 44 ? -31.031 -30 2.646 1 90.94 44 GLU B N 1
ATOM 4718 C CA . GLU B 1 44 ? -30.469 -29.141 1.602 1 90.94 44 GLU B CA 1
ATOM 4719 C C . GLU B 1 44 ? -28.953 -29.078 1.696 1 90.94 44 GLU B C 1
ATOM 4721 O O . GLU B 1 44 ? -28.406 -28.625 2.703 1 90.94 44 GLU B O 1
ATOM 4726 N N . VAL B 1 45 ? -28.312 -29.594 0.657 1 92.69 45 VAL B N 1
ATOM 4727 C CA . VAL B 1 45 ? -26.859 -29.594 0.652 1 92.69 45 VAL B CA 1
ATOM 4728 C C . VAL B 1 45 ? -26.344 -28.562 -0.356 1 92.69 45 VAL B C 1
ATOM 4730 O O . VAL B 1 45 ? -26.609 -28.672 -1.556 1 92.69 45 VAL B O 1
ATOM 4733 N N . LYS B 1 46 ? -25.656 -27.562 0.159 1 93.38 46 LYS B N 1
ATOM 4734 C CA . LYS B 1 46 ? -25.016 -26.594 -0.716 1 93.38 46 LYS B CA 1
ATOM 4735 C C . LYS B 1 46 ? -23.766 -27.188 -1.364 1 93.38 46 LYS B C 1
ATOM 4737 O O . LYS B 1 46 ? -23.172 -28.125 -0.833 1 93.38 46 LYS B O 1
ATOM 4742 N N . ASP B 1 47 ? -23.375 -26.672 -2.467 1 92.88 47 ASP B N 1
ATOM 4743 C CA . ASP B 1 47 ? -22.266 -27.234 -3.225 1 92.88 47 ASP B CA 1
ATOM 4744 C C . ASP B 1 47 ? -20.984 -27.203 -2.412 1 92.88 47 ASP B C 1
ATOM 4746 O O . ASP B 1 47 ? -20.141 -28.109 -2.527 1 92.88 47 ASP B O 1
ATOM 4750 N N . ASN B 1 48 ? -20.766 -26.188 -1.595 1 91.31 48 ASN B N 1
ATOM 4751 C CA . ASN B 1 48 ? -19.562 -26.094 -0.792 1 91.31 48 ASN B CA 1
ATOM 4752 C C . ASN B 1 48 ? -19.641 -26.969 0.454 1 91.31 48 ASN B C 1
ATOM 4754 O O . ASN B 1 48 ? -18.656 -27.109 1.184 1 91.31 48 ASN B O 1
ATOM 4758 N N . GLU B 1 49 ? -20.812 -27.484 0.75 1 92.94 49 GLU B N 1
ATOM 4759 C CA . GLU B 1 49 ? -21.047 -28.406 1.866 1 92.94 49 GLU B CA 1
ATOM 4760 C C . GLU B 1 49 ? -20.672 -27.766 3.195 1 92.94 49 GLU B C 1
ATOM 4762 O O . GLU B 1 49 ? -20.078 -28.406 4.059 1 92.94 49 GLU B O 1
ATOM 4767 N N . ALA B 1 50 ? -20.969 -26.484 3.295 1 91.44 50 ALA B N 1
ATOM 4768 C CA . ALA B 1 50 ? -20.547 -25.703 4.457 1 91.44 50 ALA B CA 1
ATOM 4769 C C . ALA B 1 50 ? -21.156 -26.266 5.742 1 91.44 50 ALA B C 1
ATOM 4771 O O . ALA B 1 50 ? -20.469 -26.375 6.758 1 91.44 50 ALA B O 1
ATOM 4772 N N . ARG B 1 51 ? -22.422 -26.609 5.73 1 93.12 51 ARG B N 1
ATOM 4773 C CA . ARG B 1 51 ? -23.094 -27.141 6.918 1 93.12 51 ARG B CA 1
ATOM 4774 C C . ARG B 1 51 ? -22.484 -28.469 7.344 1 93.12 51 ARG B C 1
ATOM 4776 O O . ARG B 1 51 ? -22.234 -28.703 8.531 1 93.12 51 ARG B O 1
ATOM 4783 N N . GLU B 1 52 ? -22.328 -29.344 6.41 1 93.25 52 GLU B N 1
ATOM 4784 C CA . GLU B 1 52 ? -21.766 -30.672 6.688 1 93.25 52 GLU B CA 1
ATOM 4785 C C . GLU B 1 52 ? -20.359 -30.562 7.27 1 93.25 52 GLU B C 1
ATOM 4787 O O . GLU B 1 52 ? -20.016 -31.266 8.211 1 93.25 52 GLU B O 1
ATOM 4792 N N . ASN B 1 53 ? -19.594 -29.719 6.648 1 93.5 53 ASN B N 1
ATOM 4793 C CA . ASN B 1 53 ? -18.234 -29.516 7.152 1 93.5 53 ASN B CA 1
ATOM 4794 C C . ASN B 1 53 ? -18.25 -28.953 8.578 1 93.5 53 ASN B C 1
ATOM 4796 O O . ASN B 1 53 ? -17.438 -29.375 9.414 1 93.5 53 ASN B O 1
ATOM 4800 N N . GLN B 1 54 ? -19.141 -28.031 8.828 1 92.62 54 GLN B N 1
ATOM 4801 C CA . GLN B 1 54 ? -19.25 -27.469 10.164 1 92.62 54 GLN B CA 1
ATOM 4802 C C . GLN B 1 54 ? -19.656 -28.531 11.172 1 92.62 54 GLN B C 1
ATOM 4804 O O . GLN B 1 54 ? -19.219 -28.516 12.328 1 92.62 54 GLN B O 1
ATOM 4809 N N . ALA B 1 55 ? -20.5 -29.375 10.75 1 92 55 ALA B N 1
ATOM 4810 C CA . ALA B 1 55 ? -20.922 -30.484 11.609 1 92 55 ALA B CA 1
ATOM 4811 C C . ALA B 1 55 ? -19.734 -31.375 11.977 1 92 55 ALA B C 1
ATOM 4813 O O . ALA B 1 55 ? -19.594 -31.797 13.125 1 92 55 ALA B O 1
ATOM 4814 N N . CYS B 1 56 ? -18.922 -31.703 11.055 1 93 56 CYS B N 1
ATOM 4815 C CA . CYS B 1 56 ? -17.719 -32.469 11.32 1 93 56 CYS B CA 1
ATOM 4816 C C . CYS B 1 56 ? -16.844 -31.781 12.352 1 93 56 CYS B C 1
ATOM 4818 O O . CYS B 1 56 ? -16.422 -32.406 13.328 1 93 56 CYS B O 1
ATOM 4820 N N . ILE B 1 57 ? -16.625 -30.5 12.18 1 93.19 57 ILE B N 1
ATOM 4821 C CA . ILE B 1 57 ? -15.711 -29.734 13.023 1 93.19 57 ILE B CA 1
ATOM 4822 C C . ILE B 1 57 ? -16.266 -29.641 14.438 1 93.19 57 ILE B C 1
ATOM 4824 O O . ILE B 1 57 ? -15.523 -29.719 15.414 1 93.19 57 ILE B O 1
ATOM 4828 N N . SER B 1 58 ? -17.547 -29.484 14.508 1 92.81 58 SER B N 1
ATOM 4829 C CA . SER B 1 58 ? -18.188 -29.344 15.82 1 92.81 58 SER B CA 1
ATOM 4830 C C . SER B 1 58 ? -17.969 -30.578 16.672 1 92.81 58 SER B C 1
ATOM 4832 O O . SER B 1 58 ? -17.891 -30.484 17.906 1 92.81 58 SER B O 1
ATOM 4834 N N . CYS B 1 59 ? -17.797 -31.656 16.062 1 90.38 59 CYS B N 1
ATOM 4835 C CA . CYS B 1 59 ? -17.672 -32.906 16.812 1 90.38 59 CYS B CA 1
ATOM 4836 C C . CYS B 1 59 ? -16.219 -33.344 16.891 1 90.38 59 CYS B C 1
ATOM 4838 O O . CYS B 1 59 ? -15.797 -33.906 17.906 1 90.38 59 CYS B O 1
ATOM 4840 N N . HIS B 1 60 ? -15.547 -33.281 15.773 1 91.5 60 HIS B N 1
ATOM 4841 C CA . HIS B 1 60 ? -14.211 -33.844 15.695 1 91.5 60 HIS B CA 1
ATOM 4842 C C . HIS B 1 60 ? -13.133 -32.812 15.914 1 91.5 60 HIS B C 1
ATOM 4844 O O . HIS B 1 60 ? -11.977 -33.125 16.203 1 91.5 60 HIS B O 1
ATOM 4850 N N . GLY B 1 61 ? -13.469 -31.547 15.766 1 91.31 61 GLY B N 1
ATOM 4851 C CA . GLY B 1 61 ? -12.484 -30.469 15.789 1 91.31 61 GLY B CA 1
ATOM 4852 C C . GLY B 1 61 ? -11.977 -30.109 14.406 1 91.31 61 GLY B C 1
ATOM 4853 O O . GLY B 1 61 ? -12.312 -30.766 13.414 1 91.31 61 GLY B O 1
ATOM 4854 N N . SER B 1 62 ? -11.227 -29.031 14.359 1 89.25 62 SER B N 1
ATOM 4855 C CA . SER B 1 62 ? -10.633 -28.562 13.109 1 89.25 62 SER B CA 1
ATOM 4856 C C . SER B 1 62 ? -9.531 -29.5 12.633 1 89.25 62 SER B C 1
ATOM 4858 O O . SER B 1 62 ? -9.07 -30.359 13.391 1 89.25 62 SER B O 1
ATOM 4860 N N . LEU B 1 63 ? -9.164 -29.391 11.406 1 87.12 63 LEU B N 1
ATOM 4861 C CA . LEU B 1 63 ? -8.07 -30.203 10.867 1 87.12 63 LEU B CA 1
ATOM 4862 C C . LEU B 1 63 ? -6.797 -30 11.688 1 87.12 63 LEU B C 1
ATOM 4864 O O . LEU B 1 63 ? -6.039 -30.938 11.898 1 87.12 63 LEU B O 1
ATOM 4868 N N . GLN B 1 64 ? -6.586 -28.766 12.016 1 83.75 64 GLN B N 1
ATOM 4869 C CA . GLN B 1 64 ? -5.41 -28.469 12.828 1 83.75 64 GLN B CA 1
ATOM 4870 C C . GLN B 1 64 ? -5.457 -29.219 14.156 1 83.75 64 GLN B C 1
ATOM 4872 O O . GLN B 1 64 ? -4.445 -29.781 14.602 1 83.75 64 GLN B O 1
ATOM 4877 N N . GLU B 1 65 ? -6.555 -29.234 14.773 1 87.25 65 GLU B N 1
ATOM 4878 C CA . GLU B 1 65 ? -6.73 -29.938 16.047 1 87.25 65 GLU B CA 1
ATOM 4879 C C . GLU B 1 65 ? -6.539 -31.453 15.859 1 87.25 65 GLU B C 1
ATOM 4881 O O . GLU B 1 65 ? -5.914 -32.094 16.688 1 87.25 65 GLU B O 1
ATOM 4886 N N . LEU B 1 66 ? -7.031 -31.922 14.766 1 87.5 66 LEU B N 1
ATOM 4887 C CA . LEU B 1 66 ? -6.898 -33.344 14.492 1 87.5 66 LEU B CA 1
ATOM 4888 C C . LEU B 1 66 ? -5.438 -33.719 14.242 1 87.5 66 LEU B C 1
ATOM 4890 O O . LEU B 1 66 ? -4.984 -34.781 14.664 1 87.5 66 LEU B O 1
ATOM 4894 N N . ALA B 1 67 ? -4.762 -32.875 13.508 1 84.56 67 ALA B N 1
ATOM 4895 C CA . ALA B 1 67 ? -3.344 -33.094 13.242 1 84.56 67 ALA B CA 1
ATOM 4896 C C . ALA B 1 67 ? -2.539 -33.125 14.539 1 84.56 67 ALA B C 1
ATOM 4898 O O . ALA B 1 67 ? -1.6 -33.906 14.688 1 84.56 67 ALA B O 1
ATOM 4899 N N . GLN B 1 68 ? -2.869 -32.281 15.422 1 83.88 68 GLN B N 1
ATOM 4900 C CA . GLN B 1 68 ? -2.172 -32.188 16.703 1 83.88 68 GLN B CA 1
ATOM 4901 C C . GLN B 1 68 ? -2.436 -33.438 17.547 1 83.88 68 GLN B C 1
ATOM 4903 O O . GLN B 1 68 ? -1.57 -33.875 18.312 1 83.88 68 GLN B O 1
ATOM 4908 N N . GLN B 1 69 ? -3.498 -34.031 17.375 1 83.06 69 GLN B N 1
ATOM 4909 C CA . GLN B 1 69 ? -3.881 -35.188 18.141 1 83.06 69 GLN B CA 1
ATOM 4910 C C . GLN B 1 69 ? -3.189 -36.438 17.609 1 83.06 69 GLN B C 1
ATOM 4912 O O . GLN B 1 69 ? -2.959 -37.406 18.359 1 83.06 69 GLN B O 1
ATOM 4917 N N . ALA B 1 70 ? -2.914 -36.562 16.375 1 76.56 70 ALA B N 1
ATOM 4918 C CA . ALA B 1 70 ? -2.322 -37.75 15.758 1 76.56 70 ALA B CA 1
ATOM 4919 C C . ALA B 1 70 ? -0.891 -37.969 16.25 1 76.56 70 ALA B C 1
ATOM 4921 O O . ALA B 1 70 ? -0.375 -39.094 16.203 1 76.56 70 ALA B O 1
ATOM 4922 N N . LYS B 1 71 ? -0.258 -37.344 17.062 1 66.94 71 LYS B N 1
ATOM 4923 C CA . LYS B 1 71 ? 1.061 -37.438 17.688 1 66.94 71 LYS B CA 1
ATOM 4924 C C . LYS B 1 71 ? 2.104 -37.906 16.688 1 66.94 71 LYS B C 1
ATOM 4926 O O . LYS B 1 71 ? 3.182 -38.375 17.062 1 66.94 71 LYS B O 1
ATOM 4931 N N . GLN B 1 72 ? 1.747 -38.094 15.336 1 66.31 72 GLN B N 1
ATOM 4932 C CA . GLN B 1 72 ? 2.719 -38.438 14.312 1 66.31 72 GLN B CA 1
ATOM 4933 C C . GLN B 1 72 ? 3.197 -37.188 13.555 1 66.31 72 GLN B C 1
ATOM 4935 O O . GLN B 1 72 ? 2.459 -36.219 13.422 1 66.31 72 GLN B O 1
ATOM 4940 N N . PRO B 1 73 ? 4.473 -37.312 13.188 1 66.31 73 PRO B N 1
ATOM 4941 C CA . PRO B 1 73 ? 5.031 -36.188 12.453 1 66.31 73 PRO B CA 1
ATOM 4942 C C . PRO B 1 73 ? 4.293 -35.906 11.148 1 66.31 73 PRO B C 1
ATOM 4944 O O . PRO B 1 73 ? 4.184 -34.75 10.727 1 66.31 73 PRO B O 1
ATOM 4947 N N . LEU B 1 74 ? 3.803 -37 10.594 1 71.62 74 LEU B N 1
ATOM 4948 C CA . LEU B 1 74 ? 3.039 -36.875 9.359 1 71.62 74 LEU B CA 1
ATOM 4949 C C . LEU B 1 74 ? 1.576 -37.25 9.578 1 71.62 74 LEU B C 1
ATOM 4951 O O . LEU B 1 74 ? 1.277 -38.281 10.188 1 71.62 74 LEU B O 1
ATOM 4955 N N . SER B 1 75 ? 0.749 -36.281 9.391 1 76.69 75 SER B N 1
ATOM 4956 C CA . SER B 1 75 ? -0.694 -36.469 9.477 1 76.69 75 SER B CA 1
ATOM 4957 C C . SER B 1 75 ? -1.393 -36.031 8.195 1 76.69 75 SER B C 1
ATOM 4959 O O . SER B 1 75 ? -1.027 -35 7.605 1 76.69 75 SER B O 1
ATOM 4961 N N . PRO B 1 76 ? -2.277 -36.875 7.777 1 76.88 76 PRO B N 1
ATOM 4962 C CA . PRO B 1 76 ? -3.033 -36.438 6.605 1 76.88 76 PRO B CA 1
ATOM 4963 C C . PRO B 1 76 ? -3.846 -35.156 6.875 1 76.88 76 PRO B C 1
ATOM 4965 O O . PRO B 1 76 ? -4.324 -34.531 5.938 1 76.88 76 PRO B O 1
ATOM 4968 N N . HIS B 1 77 ? -3.98 -34.875 8.172 1 82.81 77 HIS B N 1
ATOM 4969 C CA . HIS B 1 77 ? -4.77 -33.688 8.516 1 82.81 77 HIS B CA 1
ATOM 4970 C C . HIS B 1 77 ? -3.887 -32.469 8.648 1 82.81 77 HIS B C 1
ATOM 4972 O O . HIS B 1 77 ? -4.387 -31.359 8.875 1 82.81 77 HIS B O 1
ATOM 4978 N N . HIS B 1 78 ? -2.627 -32.719 8.484 1 78.69 78 HIS B N 1
ATOM 4979 C CA . HIS B 1 78 ? -1.702 -31.594 8.312 1 78.69 78 HIS B CA 1
ATOM 4980 C C . HIS B 1 78 ? -1.455 -31.312 6.832 1 78.69 78 HIS B C 1
ATOM 4982 O O . HIS B 1 78 ? -0.809 -32.094 6.141 1 78.69 78 HIS B O 1
ATOM 4988 N N . SER B 1 79 ? -2.055 -30.25 6.449 1 73 79 SER B N 1
ATOM 4989 C CA . SER B 1 79 ? -2.035 -30 5.012 1 73 79 SER B CA 1
ATOM 4990 C C . SER B 1 79 ? -1.334 -28.688 4.688 1 73 79 SER B C 1
ATOM 4992 O O . SER B 1 79 ? -1.416 -27.719 5.457 1 73 79 SER B O 1
ATOM 4994 N N . HIS B 1 80 ? -0.629 -28.688 3.543 1 75.62 80 HIS B N 1
ATOM 4995 C CA . HIS B 1 80 ? -0.072 -27.438 3.025 1 75.62 80 HIS B CA 1
ATOM 4996 C C . HIS B 1 80 ? -1.104 -26.672 2.207 1 75.62 80 HIS B C 1
ATOM 4998 O O . HIS B 1 80 ? -0.845 -25.547 1.768 1 75.62 80 HIS B O 1
ATOM 5004 N N . LEU B 1 81 ? -2.25 -27.344 2.08 1 76.94 81 LEU B N 1
ATOM 5005 C CA . LEU B 1 81 ? -3.354 -26.656 1.422 1 76.94 81 LEU B CA 1
ATOM 5006 C C . LEU B 1 81 ? -4.094 -25.75 2.402 1 76.94 81 LEU B C 1
ATOM 5008 O O . LEU B 1 81 ? -4.012 -25.938 3.617 1 76.94 81 LEU B O 1
ATOM 5012 N N . ILE B 1 82 ? -4.727 -24.781 1.802 1 71.88 82 ILE B N 1
ATOM 5013 C CA . ILE B 1 82 ? -5.418 -23.828 2.664 1 71.88 82 ILE B CA 1
ATOM 5014 C C . ILE B 1 82 ? -6.812 -24.359 3.002 1 71.88 82 ILE B C 1
ATOM 5016 O O . ILE B 1 82 ? -7.656 -24.516 2.115 1 71.88 82 ILE B O 1
ATOM 5020 N N . ASP B 1 83 ? -7.086 -24.625 4.168 1 69.25 83 ASP B N 1
ATOM 5021 C CA . ASP B 1 83 ? -8.367 -24.938 4.805 1 69.25 83 ASP B CA 1
ATOM 5022 C C . ASP B 1 83 ? -9.133 -26 4.016 1 69.25 83 ASP B C 1
ATOM 5024 O O . ASP B 1 83 ? -10.297 -25.797 3.668 1 69.25 83 ASP B O 1
ATOM 5028 N N . PRO B 1 84 ? -8.453 -27.031 3.754 1 79.19 84 PRO B N 1
ATOM 5029 C CA . PRO B 1 84 ? -9.281 -28.062 3.123 1 79.19 84 PRO B CA 1
ATOM 5030 C C . PRO B 1 84 ? -10.461 -28.469 3.99 1 79.19 84 PRO B C 1
ATOM 5032 O O . PRO B 1 84 ? -10.344 -28.547 5.215 1 79.19 84 PRO B O 1
ATOM 5035 N N . SER B 1 85 ? -11.586 -28.594 3.266 1 86.62 85 SER B N 1
ATOM 5036 C CA . SER B 1 85 ? -12.773 -29.031 3.982 1 86.62 85 SER B CA 1
ATOM 5037 C C . SER B 1 85 ? -12.695 -30.516 4.316 1 86.62 85 SER B C 1
ATOM 5039 O O . SER B 1 85 ? -12.039 -31.297 3.609 1 86.62 85 SER B O 1
ATOM 5041 N N . CYS B 1 86 ? -13.367 -30.938 5.355 1 89.62 86 CYS B N 1
ATOM 5042 C CA . CYS B 1 86 ? -13.43 -32.344 5.73 1 89.62 86 CYS B CA 1
ATOM 5043 C C . CYS B 1 86 ? -14.016 -33.188 4.605 1 89.62 86 CYS B C 1
ATOM 5045 O O . CYS B 1 86 ? -13.531 -34.281 4.332 1 89.62 86 CYS B O 1
ATOM 5047 N N . THR B 1 87 ? -14.898 -32.625 3.936 1 89.38 87 THR B N 1
ATOM 5048 C CA . THR B 1 87 ? -15.641 -33.344 2.918 1 89.38 87 THR B CA 1
ATOM 5049 C C . THR B 1 87 ? -14.82 -33.469 1.642 1 89.38 87 THR B C 1
ATOM 5051 O O . THR B 1 87 ? -15.195 -34.219 0.731 1 89.38 87 THR B O 1
ATOM 5054 N N . SER B 1 88 ? -13.711 -32.812 1.565 1 86.12 88 SER B N 1
ATOM 5055 C CA . SER B 1 88 ? -12.82 -33 0.431 1 86.12 88 SER B CA 1
ATOM 5056 C C . SER B 1 88 ? -12.258 -34.438 0.405 1 86.12 88 SER B C 1
ATOM 5058 O O . SER B 1 88 ? -11.969 -34.969 -0.665 1 86.12 88 SER B O 1
ATOM 5060 N N . CYS B 1 89 ? -12.18 -34.969 1.568 1 83.75 89 CYS B N 1
ATOM 5061 C CA . CYS B 1 89 ? -11.648 -36.344 1.685 1 83.75 89 CYS B CA 1
ATOM 5062 C C . CYS B 1 89 ? -12.703 -37.281 2.213 1 83.75 89 CYS B C 1
ATOM 5064 O O . CYS B 1 89 ? -12.734 -38.469 1.826 1 83.75 89 CYS B O 1
ATOM 5066 N N . HIS B 1 90 ? -13.508 -36.75 3.156 1 86.75 90 HIS B N 1
ATOM 5067 C CA . HIS B 1 90 ? -14.484 -37.594 3.822 1 86.75 90 HIS B CA 1
ATOM 5068 C C . HIS B 1 90 ? -15.898 -37.312 3.328 1 86.75 90 HIS B C 1
ATOM 5070 O O . HIS B 1 90 ? -16.438 -36.219 3.574 1 86.75 90 HIS B O 1
ATOM 5076 N N . SER B 1 91 ? -16.391 -38.312 2.639 1 83.06 91 SER B N 1
ATOM 5077 C CA . SER B 1 91 ? -17.766 -38.188 2.193 1 83.06 91 SER B CA 1
ATOM 5078 C C . SER B 1 91 ? -18.719 -38.906 3.125 1 83.06 91 SER B C 1
ATOM 5080 O O . SER B 1 91 ? -18.359 -39.938 3.732 1 83.06 91 SER B O 1
ATOM 5082 N N . GLY B 1 92 ? -19.875 -38.406 3.254 1 82.69 92 GLY B N 1
ATOM 5083 C CA . GLY B 1 92 ? -20.859 -39.031 4.121 1 82.69 92 GLY B CA 1
ATOM 5084 C C . GLY B 1 92 ? -21.359 -40.344 3.584 1 82.69 92 GLY B C 1
ATOM 5085 O O . GLY B 1 92 ? -21.547 -41.312 4.34 1 82.69 92 GLY B O 1
ATOM 5086 N N . HIS B 1 93 ? -21.547 -40.312 2.348 1 86.44 93 HIS B N 1
ATOM 5087 C CA . HIS B 1 93 ? -22.281 -41.469 1.807 1 86.44 93 HIS B CA 1
ATOM 5088 C C . HIS B 1 93 ? -21.438 -42.219 0.777 1 86.44 93 HIS B C 1
ATOM 5090 O O . HIS B 1 93 ? -21.984 -43 -0.022 1 86.44 93 HIS B O 1
ATOM 5096 N N . LYS B 1 94 ? -20.25 -41.938 0.643 1 81.5 94 LYS B N 1
ATOM 5097 C CA . LYS B 1 94 ? -19.297 -42.625 -0.215 1 81.5 94 LYS B CA 1
ATOM 5098 C C . LYS B 1 94 ? -18 -42.906 0.534 1 81.5 94 LYS B C 1
ATOM 5100 O O . LYS B 1 94 ? -17.75 -42.344 1.611 1 81.5 94 LYS B O 1
ATOM 5105 N N . GLU B 1 95 ? -17.266 -43.75 -0.07 1 78.5 95 GLU B N 1
ATOM 5106 C CA . GLU B 1 95 ? -15.969 -44.062 0.509 1 78.5 95 GLU B CA 1
ATOM 5107 C C . GLU B 1 95 ? -15.055 -42.844 0.482 1 78.5 95 GLU B C 1
ATOM 5109 O O . GLU B 1 95 ? -15.047 -42.094 -0.496 1 78.5 95 GLU B O 1
ATOM 5114 N N . PRO B 1 96 ? -14.367 -42.656 1.553 1 78.25 96 PRO B N 1
ATOM 5115 C CA . PRO B 1 96 ? -13.422 -41.531 1.572 1 78.25 96 PRO B CA 1
ATOM 5116 C C . PRO B 1 96 ? -12.352 -41.656 0.49 1 78.25 96 PRO B C 1
ATOM 5118 O O . PRO B 1 96 ? -11.977 -42.781 0.103 1 78.25 96 PRO B O 1
ATOM 5121 N N . VAL B 1 97 ? -11.961 -40.531 0.076 1 75.38 97 VAL B N 1
ATOM 5122 C CA . VAL B 1 97 ? -10.883 -40.438 -0.899 1 75.38 97 VAL B CA 1
ATOM 5123 C C . VAL B 1 97 ? -9.75 -39.594 -0.341 1 75.38 97 VAL B C 1
ATOM 5125 O O . VAL B 1 97 ? -9.992 -38.531 0.27 1 75.38 97 VAL B O 1
ATOM 5128 N N . MET B 1 98 ? -8.555 -40.094 -0.514 1 76.88 98 MET B N 1
ATOM 5129 C CA . MET B 1 98 ? -7.402 -39.281 -0.127 1 76.88 98 MET B CA 1
ATOM 5130 C C . MET B 1 98 ? -7.039 -38.281 -1.226 1 76.88 98 MET B C 1
ATOM 5132 O O . MET B 1 98 ? -6.207 -38.594 -2.086 1 76.88 98 MET B O 1
ATOM 5136 N N . VAL B 1 99 ? -7.523 -37.125 -1.1 1 75.94 99 VAL B N 1
ATOM 5137 C CA . VAL B 1 99 ? -7.438 -36.125 -2.152 1 75.94 99 VAL B CA 1
ATOM 5138 C C . VAL B 1 99 ? -5.973 -35.781 -2.414 1 75.94 99 VAL B C 1
ATOM 5140 O O . VAL B 1 99 ? -5.609 -35.406 -3.529 1 75.94 99 VAL B O 1
ATOM 5143 N N . CYS B 1 100 ? -5.098 -36 -1.415 1 76.44 100 CYS B N 1
ATOM 5144 C CA . CYS B 1 100 ? -3.686 -35.688 -1.596 1 76.44 100 CYS B CA 1
ATOM 5145 C C . CYS B 1 100 ? -3.062 -36.562 -2.664 1 76.44 100 CYS B C 1
ATOM 5147 O O . CYS B 1 100 ? -2.068 -36.188 -3.287 1 76.44 100 CYS B O 1
ATOM 5149 N N . GLN B 1 101 ? -3.684 -37.656 -2.895 1 73.38 101 GLN B N 1
ATOM 5150 C CA . GLN B 1 101 ? -3.15 -38.594 -3.861 1 73.38 101 GLN B CA 1
ATOM 5151 C C . GLN B 1 101 ? -3.365 -38.125 -5.289 1 73.38 101 GLN B C 1
ATOM 5153 O O . GLN B 1 101 ? -2.703 -38.594 -6.219 1 73.38 101 GLN B O 1
ATOM 5158 N N . THR B 1 102 ? -4.242 -37.25 -5.402 1 71.31 102 THR B N 1
ATOM 5159 C CA . THR B 1 102 ? -4.441 -36.688 -6.727 1 71.31 102 THR B CA 1
ATOM 5160 C C . THR B 1 102 ? -3.225 -35.875 -7.156 1 71.31 102 THR B C 1
ATOM 5162 O O . THR B 1 102 ? -2.932 -35.75 -8.352 1 71.31 102 THR B O 1
ATOM 5165 N N . CYS B 1 103 ? -2.531 -35.375 -6.234 1 72.44 103 CYS B N 1
ATOM 5166 C CA . CYS B 1 103 ? -1.341 -34.562 -6.516 1 72.44 103 CYS B CA 1
ATOM 5167 C C . CYS B 1 103 ? -0.074 -35.375 -6.305 1 72.44 103 CYS B C 1
ATOM 5169 O O . CYS B 1 103 ? 0.936 -35.156 -6.973 1 72.44 103 CYS B O 1
ATOM 5171 N N . HIS B 1 104 ? -0.164 -36.312 -5.348 1 70.88 104 HIS B N 1
ATOM 5172 C CA . HIS B 1 104 ? 1.023 -37.062 -4.969 1 70.88 104 HIS B CA 1
ATOM 5173 C C . HIS B 1 104 ? 0.988 -38.469 -5.551 1 70.88 104 HIS B C 1
ATOM 5175 O O . HIS B 1 104 ? 1.473 -39.438 -4.926 1 70.88 104 HIS B O 1
ATOM 5181 N N . ASP B 1 105 ? 0.242 -38.656 -6.676 1 59.94 105 ASP B N 1
ATOM 5182 C CA . ASP B 1 105 ? 0.044 -39.969 -7.305 1 59.94 105 ASP B CA 1
ATOM 5183 C C . ASP B 1 105 ? 1.38 -40.594 -7.691 1 59.94 105 ASP B C 1
ATOM 5185 O O . ASP B 1 105 ? 1.515 -41.812 -7.691 1 59.94 105 ASP B O 1
ATOM 5189 N N . SER B 1 106 ? 2.287 -39.781 -8.125 1 53.38 106 SER B N 1
ATOM 5190 C CA . SER B 1 106 ? 3.549 -40.25 -8.664 1 53.38 106 SER B CA 1
ATOM 5191 C C . SER B 1 106 ? 4.492 -40.719 -7.555 1 53.38 106 SER B C 1
ATOM 5193 O O . SER B 1 106 ? 5.527 -41.312 -7.82 1 53.38 106 SER B O 1
ATOM 5195 N N . PHE B 1 107 ? 4.148 -40.25 -6.273 1 54.66 107 PHE B N 1
ATOM 5196 C CA . PHE B 1 107 ? 5.098 -40.656 -5.246 1 54.66 107 PHE B CA 1
ATOM 5197 C C . PHE B 1 107 ? 5.141 -42.156 -5.105 1 54.66 107 PHE B C 1
ATOM 5199 O O . PHE B 1 107 ? 5.961 -42.719 -4.359 1 54.66 107 PHE B O 1
ATOM 5206 N N . LYS B 1 108 ? 4.297 -42.812 -5.789 1 49.59 108 LYS B N 1
ATOM 5207 C CA . LYS B 1 108 ? 4.203 -44.25 -5.629 1 49.59 108 LYS B CA 1
ATOM 5208 C C . LYS B 1 108 ? 5.527 -44.938 -5.965 1 49.59 108 LYS B C 1
ATOM 5210 O O . LYS B 1 108 ? 5.883 -45.969 -5.359 1 49.59 108 LYS B O 1
ATOM 5215 N N . SER B 1 109 ? 6.148 -44.344 -6.898 1 49.62 109 SER B N 1
ATOM 5216 C CA . SER B 1 109 ? 7.363 -45.094 -7.227 1 49.62 109 SER B CA 1
ATOM 5217 C C . SER B 1 109 ? 8.562 -44.562 -6.441 1 49.62 109 SER B C 1
ATOM 5219 O O . SER B 1 109 ? 9.453 -45.344 -6.086 1 49.62 109 SER B O 1
ATOM 5221 N N . SER B 1 110 ? 8.445 -43.25 -6.09 1 53.59 110 SER B N 1
ATOM 5222 C CA . SER B 1 110 ? 9.688 -42.75 -5.512 1 53.59 110 SER B CA 1
ATOM 5223 C C . SER B 1 110 ? 9.523 -42.438 -4.027 1 53.59 110 SER B C 1
ATOM 5225 O O . SER B 1 110 ? 10.461 -42.594 -3.248 1 53.59 110 SER B O 1
ATOM 5227 N N . PHE B 1 111 ? 8.273 -41.969 -3.66 1 58.69 111 PHE B N 1
ATOM 5228 C CA . PHE B 1 111 ? 8.008 -41.594 -2.271 1 58.69 111 PHE B CA 1
ATOM 5229 C C . PHE B 1 111 ? 6.66 -42.156 -1.822 1 58.69 111 PHE B C 1
ATOM 5231 O O . PHE B 1 111 ? 5.656 -42 -2.523 1 58.69 111 PHE B O 1
ATOM 5238 N N . HIS B 1 112 ? 6.684 -43.094 -0.884 1 61.25 112 HIS B N 1
ATOM 5239 C CA . HIS B 1 112 ? 5.441 -43.688 -0.385 1 61.25 112 HIS B CA 1
ATOM 5240 C C . HIS B 1 112 ? 4.863 -42.844 0.75 1 61.25 112 HIS B C 1
ATOM 5242 O O . HIS B 1 112 ? 5.523 -42.625 1.766 1 61.25 112 HIS B O 1
ATOM 5248 N N . ILE B 1 113 ? 3.678 -42.188 0.423 1 61.5 113 ILE B N 1
ATOM 5249 C CA . ILE B 1 113 ? 2.967 -41.531 1.507 1 61.5 113 ILE B CA 1
ATOM 5250 C C . ILE B 1 113 ? 2.305 -42.562 2.408 1 61.5 113 ILE B C 1
ATOM 5252 O O . ILE B 1 113 ? 1.557 -43.406 1.934 1 61.5 113 ILE B O 1
ATOM 5256 N N . PRO B 1 114 ? 2.689 -42.5 3.678 1 61.94 114 PRO B N 1
ATOM 5257 C CA . PRO B 1 114 ? 2.365 -43.594 4.594 1 61.94 114 PRO B CA 1
ATOM 5258 C C . PRO B 1 114 ? 0.866 -43.875 4.68 1 61.94 114 PRO B C 1
ATOM 5260 O O . PRO B 1 114 ? 0.454 -44.969 5.094 1 61.94 114 PRO B O 1
ATOM 5263 N N . PHE B 1 115 ? 0.012 -42.938 4.391 1 62.91 115 PHE B N 1
ATOM 5264 C CA . PHE B 1 115 ? -1.405 -43.188 4.621 1 62.91 115 PHE B CA 1
ATOM 5265 C C . PHE B 1 115 ? -2.129 -43.469 3.305 1 62.91 115 PHE B C 1
ATOM 5267 O O . PHE B 1 115 ? -3.361 -43.5 3.266 1 62.91 115 PHE B O 1
ATOM 5274 N N . SER B 1 116 ? -1.375 -43.594 2.279 1 57.16 116 SER B N 1
ATOM 5275 C CA . SER B 1 116 ? -2.023 -43.781 0.988 1 57.16 116 SER B CA 1
ATOM 5276 C C . SER B 1 116 ? -2.168 -45.281 0.682 1 57.16 116 SER B C 1
ATOM 5278 O O . SER B 1 116 ? -1.299 -46.094 1.037 1 57.16 116 SER B O 1
ATOM 5280 N N . ALA B 1 117 ? -3.482 -45.594 0.48 1 55.12 117 ALA B N 1
ATOM 5281 C CA . ALA B 1 117 ? -3.631 -46.938 -0.115 1 55.12 117 ALA B CA 1
ATOM 5282 C C . ALA B 1 117 ? -2.895 -47 -1.448 1 55.12 117 ALA B C 1
ATOM 5284 O O . ALA B 1 117 ? -2.67 -46 -2.109 1 55.12 117 ALA B O 1
ATOM 5285 N N . SER B 1 118 ? -2.178 -48.125 -1.787 1 52.75 118 SER B N 1
ATOM 5286 C CA . SER B 1 118 ? -1.328 -48.375 -2.943 1 52.75 118 SER B CA 1
ATOM 5287 C C . SER B 1 118 ? -2.076 -48.125 -4.25 1 52.75 118 SER B C 1
ATOM 5289 O O . SER B 1 118 ? -1.464 -48.031 -5.316 1 52.75 118 SER B O 1
ATOM 5291 N N . ASP B 1 119 ? -3.471 -48 -4.156 1 54.88 119 ASP B N 1
ATOM 5292 C CA . ASP B 1 119 ? -4.152 -47.906 -5.445 1 54.88 119 ASP B CA 1
ATOM 5293 C C . ASP B 1 119 ? -4.262 -46.469 -5.922 1 54.88 119 ASP B C 1
ATOM 5295 O O . ASP B 1 119 ? -4.363 -45.562 -5.109 1 54.88 119 ASP B O 1
ATOM 5299 N N . LYS B 1 120 ? -3.898 -46.375 -7.215 1 52.62 120 LYS B N 1
ATOM 5300 C CA . LYS B 1 120 ? -4.043 -45.062 -7.883 1 52.62 120 LYS B CA 1
ATOM 5301 C C . LYS B 1 120 ? -5.422 -44.469 -7.621 1 52.62 120 LYS B C 1
ATOM 5303 O O . LYS B 1 120 ? -6.441 -45.156 -7.797 1 52.62 120 LYS B O 1
ATOM 5308 N N . VAL B 1 121 ? -5.453 -43.438 -6.785 1 55.78 121 VAL B N 1
ATOM 5309 C CA . VAL B 1 121 ? -6.723 -42.719 -6.637 1 55.78 121 VAL B CA 1
ATOM 5310 C C . VAL B 1 121 ? -6.996 -41.875 -7.883 1 55.78 121 VAL B C 1
ATOM 5312 O O . VAL B 1 121 ? -6.133 -41.125 -8.328 1 55.78 121 VAL B O 1
ATOM 5315 N N . ALA B 1 122 ? -7.957 -42.438 -8.711 1 54 122 ALA B N 1
ATOM 5316 C CA . ALA B 1 122 ? -8.414 -41.625 -9.852 1 54 122 ALA B CA 1
ATOM 5317 C C . ALA B 1 122 ? -8.68 -40.188 -9.445 1 54 122 ALA B C 1
ATOM 5319 O O . ALA B 1 122 ? -9.102 -39.938 -8.312 1 54 122 ALA B O 1
ATOM 5320 N N . ASP B 1 123 ? -8.062 -39.312 -10.211 1 54.81 123 ASP B N 1
ATOM 5321 C CA . ASP B 1 123 ? -8.367 -37.906 -10.008 1 54.81 123 ASP B CA 1
ATOM 5322 C C . ASP B 1 123 ? -9.859 -37.688 -9.797 1 54.81 123 ASP B C 1
ATOM 5324 O O . ASP B 1 123 ? -10.664 -37.906 -10.703 1 54.81 123 ASP B O 1
ATOM 5328 N N . THR B 1 124 ? -10.383 -37.844 -8.609 1 53.19 124 THR B N 1
ATOM 5329 C CA . THR B 1 124 ? -11.773 -37.844 -8.172 1 53.19 124 THR B CA 1
ATOM 5330 C C . THR B 1 124 ? -12.445 -36.5 -8.523 1 53.19 124 THR B C 1
ATOM 5332 O O . THR B 1 124 ? -13.656 -36.375 -8.367 1 53.19 124 THR B O 1
ATOM 5335 N N . TYR B 1 125 ? -11.711 -35.5 -9.039 1 61.12 125 TYR B N 1
ATOM 5336 C CA . TYR B 1 125 ? -12.406 -34.25 -9.242 1 61.12 125 TYR B CA 1
ATOM 5337 C C . TYR B 1 125 ? -12.875 -34.094 -10.688 1 61.12 125 TYR B C 1
ATOM 5339 O O . TYR B 1 125 ? -13.258 -33.031 -11.125 1 61.12 125 TYR B O 1
ATOM 5347 N N . VAL B 1 126 ? -13.148 -35.219 -11.164 1 64.81 126 VAL B N 1
ATOM 5348 C CA . VAL B 1 126 ? -13.633 -35.188 -12.539 1 64.81 126 VAL B CA 1
ATOM 5349 C C . VAL B 1 126 ? -15.148 -34.969 -12.547 1 64.81 126 VAL B C 1
ATOM 5351 O O . VAL B 1 126 ? -15.883 -35.719 -11.898 1 64.81 126 VAL B O 1
ATOM 5354 N N . PHE B 1 127 ? -15.562 -33.875 -13.086 1 79.19 127 PHE B N 1
ATOM 5355 C CA . PHE B 1 127 ? -16.984 -33.625 -13.297 1 79.19 127 PHE B CA 1
ATOM 5356 C C . PHE B 1 127 ? -17.516 -34.438 -14.461 1 79.19 127 PHE B C 1
ATOM 5358 O O . PHE B 1 127 ? -16.844 -34.594 -15.477 1 79.19 127 PHE B O 1
ATOM 5365 N N . PRO B 1 128 ? -18.688 -34.969 -14.172 1 83 128 PRO B N 1
ATOM 5366 C CA . PRO B 1 128 ? -19.297 -35.688 -15.289 1 83 128 PRO B CA 1
ATOM 5367 C C . PRO B 1 128 ? -19.609 -34.781 -16.469 1 83 128 PRO B C 1
ATOM 5369 O O . PRO B 1 128 ? -19.766 -33.562 -16.297 1 83 128 PRO B O 1
ATOM 5372 N N . GLU B 1 129 ? -19.688 -35.375 -17.578 1 88.31 129 GLU B N 1
ATOM 5373 C CA . GLU B 1 129 ? -20.078 -34.625 -18.781 1 88.31 129 GLU B CA 1
ATOM 5374 C C . GLU B 1 129 ? -21.516 -34.125 -18.672 1 88.31 129 GLU B C 1
ATOM 5376 O O . GLU B 1 129 ? -22.375 -34.812 -18.141 1 88.31 129 GLU B O 1
ATOM 5381 N N . VAL B 1 130 ? -21.734 -33 -19.156 1 92.81 130 VAL B N 1
ATOM 5382 C CA . VAL B 1 130 ? -23.062 -32.375 -19.109 1 92.81 130 VAL B CA 1
ATOM 5383 C C . VAL B 1 130 ? -23.75 -32.531 -20.453 1 92.81 130 VAL B C 1
ATOM 5385 O O . VAL B 1 130 ? -23.172 -32.219 -21.5 1 92.81 130 VAL B O 1
ATOM 5388 N N . SER B 1 131 ? -25.031 -32.906 -20.453 1 93.62 131 SER B N 1
ATOM 5389 C CA . SER B 1 131 ? -25.797 -33.094 -21.688 1 93.62 131 SER B CA 1
ATOM 5390 C C . SER B 1 131 ? -26.344 -31.766 -22.188 1 93.62 131 SER B C 1
ATOM 5392 O O . SER B 1 131 ? -26.562 -30.844 -21.406 1 93.62 131 SER B O 1
ATOM 5394 N N . GLN B 1 132 ? -26.547 -31.781 -23.5 1 94.25 132 GLN B N 1
ATOM 5395 C CA . GLN B 1 132 ? -27.156 -30.594 -24.094 1 94.25 132 GLN B CA 1
ATOM 5396 C C . GLN B 1 132 ? -28.547 -30.359 -23.516 1 94.25 132 GLN B C 1
ATOM 5398 O O . GLN B 1 132 ? -28.969 -29.203 -23.344 1 94.25 132 GLN B O 1
ATOM 5403 N N . GLN B 1 133 ? -29.203 -31.375 -23.203 1 95.19 133 GLN B N 1
ATOM 5404 C CA . GLN B 1 133 ? -30.531 -31.266 -22.625 1 95.19 133 GLN B CA 1
ATOM 5405 C C . GLN B 1 133 ? -30.484 -30.562 -21.281 1 95.19 133 GLN B C 1
ATOM 5407 O O . GLN B 1 133 ? -31.344 -29.719 -20.984 1 95.19 133 GLN B O 1
ATOM 5412 N N . ALA B 1 134 ? -29.516 -30.906 -20.5 1 94.94 134 ALA B N 1
ATOM 5413 C CA . ALA B 1 134 ? -29.375 -30.266 -19.203 1 94.94 134 ALA B CA 1
ATOM 5414 C C . ALA B 1 134 ? -29.062 -28.781 -19.344 1 94.94 134 ALA B C 1
ATOM 5416 O O . ALA B 1 134 ? -29.562 -27.953 -18.578 1 94.94 134 ALA B O 1
ATOM 5417 N N . ILE B 1 135 ? -28.266 -28.453 -20.328 1 96.38 135 ILE B N 1
ATOM 5418 C CA . ILE B 1 135 ? -27.906 -27.062 -20.609 1 96.38 135 ILE B CA 1
ATOM 5419 C C . ILE B 1 135 ? -29.141 -26.297 -21.047 1 96.38 135 ILE B C 1
ATOM 5421 O O . ILE B 1 135 ? -29.422 -25.219 -20.516 1 96.38 135 ILE B O 1
ATOM 5425 N N . ASP B 1 136 ? -29.891 -26.906 -21.938 1 96.62 136 ASP B N 1
ATOM 5426 C CA . ASP B 1 136 ? -31.094 -26.25 -22.453 1 96.62 136 ASP B CA 1
ATOM 5427 C C . ASP B 1 136 ? -32.125 -26.031 -21.344 1 96.62 136 ASP B C 1
ATOM 5429 O O . ASP B 1 136 ? -32.781 -24.984 -21.312 1 96.62 136 ASP B O 1
ATOM 5433 N N . LYS B 1 137 ? -32.219 -26.938 -20.578 1 97.12 137 LYS B N 1
ATOM 5434 C CA . LYS B 1 137 ? -33.156 -26.828 -19.469 1 97.12 137 LYS B CA 1
ATOM 5435 C C . LYS B 1 137 ? -32.75 -25.688 -18.531 1 97.12 137 LYS B C 1
ATOM 5437 O O . LYS B 1 137 ? -33.625 -24.922 -18.094 1 97.12 137 LYS B O 1
ATOM 5442 N N . ALA B 1 138 ? -31.5 -25.625 -18.188 1 97.5 138 ALA B N 1
ATOM 5443 C CA . ALA B 1 138 ? -31.016 -24.578 -17.297 1 97.5 138 ALA B CA 1
ATOM 5444 C C . ALA B 1 138 ? -31.203 -23.188 -17.906 1 97.5 138 ALA B C 1
ATOM 5446 O O . ALA B 1 138 ? -31.578 -22.25 -17.219 1 97.5 138 ALA B O 1
ATOM 5447 N N . LEU B 1 139 ? -30.953 -23.094 -19.203 1 96.56 139 LEU B N 1
ATOM 5448 C CA . LEU B 1 139 ? -31.109 -21.812 -19.891 1 96.56 139 LEU B CA 1
ATOM 5449 C C . LEU B 1 139 ? -32.562 -21.391 -19.938 1 96.56 139 LEU B C 1
ATOM 5451 O O . LEU B 1 139 ? -32.875 -20.219 -19.766 1 96.56 139 LEU B O 1
ATOM 5455 N N . ALA B 1 140 ? -33.406 -22.328 -20.141 1 96.88 140 ALA B N 1
ATOM 5456 C CA . ALA B 1 140 ? -34.844 -22.047 -20.203 1 96.88 140 ALA B CA 1
ATOM 5457 C C . ALA B 1 140 ? -35.375 -21.641 -18.844 1 96.88 140 ALA B C 1
ATOM 5459 O O . ALA B 1 140 ? -36.281 -20.812 -18.766 1 96.88 140 ALA B O 1
ATOM 5460 N N . ALA B 1 141 ? -34.812 -22.188 -17.844 1 97.31 141 ALA B N 1
ATOM 5461 C CA . ALA B 1 141 ? -35.281 -21.891 -16.484 1 97.31 141 ALA B CA 1
ATOM 5462 C C . ALA B 1 141 ? -34.875 -20.484 -16.062 1 97.31 141 ALA B C 1
ATOM 5464 O O . ALA B 1 141 ? -35.5 -19.891 -15.188 1 97.31 141 ALA B O 1
ATOM 5465 N N . GLY B 1 142 ? -33.875 -19.891 -16.703 1 97.12 142 GLY B N 1
ATOM 5466 C CA . GLY B 1 142 ? -33.375 -18.578 -16.312 1 97.12 142 GLY B CA 1
ATOM 5467 C C . GLY B 1 142 ? -32.469 -18.625 -15.094 1 97.12 142 GLY B C 1
ATOM 5468 O O . GLY B 1 142 ? -32.281 -19.672 -14.492 1 97.12 142 GLY B O 1
ATOM 5469 N N . PRO B 1 143 ? -31.969 -17.438 -14.719 1 98.19 143 PRO B N 1
ATOM 5470 C CA . PRO B 1 143 ? -31.016 -17.422 -13.609 1 98.19 143 PRO B CA 1
ATOM 5471 C C . PRO B 1 143 ? -31.656 -17.719 -12.258 1 98.19 143 PRO B C 1
ATOM 5473 O O . PRO B 1 143 ? -32.719 -17.156 -11.945 1 98.19 143 PRO B O 1
ATOM 5476 N N . VAL B 1 144 ? -30.984 -18.516 -11.508 1 97.56 144 VAL B N 1
ATOM 5477 C CA . VAL B 1 144 ? -31.516 -18.859 -10.188 1 97.56 144 VAL B CA 1
ATOM 5478 C C . VAL B 1 144 ? -31.016 -17.859 -9.156 1 97.56 144 VAL B C 1
ATOM 5480 O O . VAL B 1 144 ? -31.578 -17.75 -8.062 1 97.56 144 VAL B O 1
ATOM 5483 N N . GLU B 1 145 ? -29.906 -17.172 -9.461 1 97.88 145 GLU B N 1
ATOM 5484 C CA . GLU B 1 145 ? -29.344 -16.094 -8.672 1 97.88 145 GLU B CA 1
ATOM 5485 C C . GLU B 1 145 ? -28.844 -14.961 -9.57 1 97.88 145 GLU B C 1
ATOM 5487 O O . GLU B 1 145 ? -28.562 -15.18 -10.75 1 97.88 145 GLU B O 1
ATOM 5492 N N . ARG B 1 146 ? -28.812 -13.766 -9.008 1 98.19 146 ARG B N 1
ATOM 5493 C CA . ARG B 1 146 ? -28.25 -12.594 -9.68 1 98.19 146 ARG B CA 1
ATOM 5494 C C . ARG B 1 146 ? -27.203 -11.914 -8.805 1 98.19 146 ARG B C 1
ATOM 5496 O O . ARG B 1 146 ? -27.453 -11.625 -7.633 1 98.19 146 ARG B O 1
ATOM 5503 N N . HIS B 1 147 ? -26.047 -11.703 -9.359 1 98.5 147 HIS B N 1
ATOM 5504 C CA . HIS B 1 147 ? -24.938 -11.102 -8.633 1 98.5 147 HIS B CA 1
ATOM 5505 C C . HIS B 1 147 ? -24.359 -9.914 -9.383 1 98.5 147 HIS B C 1
ATOM 5507 O O . HIS B 1 147 ? -24.641 -9.727 -10.57 1 98.5 147 HIS B O 1
ATOM 5513 N N . GLU B 1 148 ? -23.609 -9.07 -8.672 1 98.44 148 GLU B N 1
ATOM 5514 C CA . GLU B 1 148 ? -22.906 -7.988 -9.352 1 98.44 148 GLU B CA 1
ATOM 5515 C C . GLU B 1 148 ? -21.672 -8.516 -10.078 1 98.44 148 GLU B C 1
ATOM 5517 O O . GLU B 1 148 ? -21.422 -8.18 -11.234 1 98.44 148 GLU B O 1
ATOM 5522 N N . LEU B 1 149 ? -20.938 -9.391 -9.406 1 98.88 149 LEU B N 1
ATOM 5523 C CA . LEU B 1 149 ? -19.703 -9.906 -9.984 1 98.88 149 LEU B CA 1
ATOM 5524 C C . LEU B 1 149 ? -19.531 -11.398 -9.68 1 98.88 149 LEU B C 1
ATOM 5526 O O . LEU B 1 149 ? -19.672 -11.812 -8.531 1 98.88 149 LEU B O 1
ATOM 5530 N N . LEU B 1 150 ? -19.281 -12.18 -10.68 1 98.94 150 LEU B N 1
ATOM 5531 C CA . LEU B 1 150 ? -18.828 -13.555 -10.539 1 98.94 150 LEU B CA 1
ATOM 5532 C C . LEU B 1 150 ? -17.359 -13.68 -10.938 1 98.94 150 LEU B C 1
ATOM 5534 O O . LEU B 1 150 ? -16.938 -13.141 -11.961 1 98.94 150 LEU B O 1
ATOM 5538 N N . VAL B 1 151 ? -16.562 -14.266 -10.086 1 98.94 151 VAL B N 1
ATOM 5539 C CA . VAL B 1 151 ? -15.156 -14.539 -10.367 1 98.94 151 VAL B CA 1
ATOM 5540 C C . VAL B 1 151 ? -14.938 -16.047 -10.492 1 98.94 151 VAL B C 1
ATOM 5542 O O . VAL B 1 151 ? -15.312 -16.812 -9.602 1 98.94 151 VAL B O 1
ATOM 5545 N N . ILE B 1 152 ? -14.359 -16.469 -11.594 1 98.88 152 ILE B N 1
ATOM 5546 C CA . ILE B 1 152 ? -14.133 -17.891 -11.859 1 98.88 152 ILE B CA 1
ATOM 5547 C C . ILE B 1 152 ? -12.711 -18.266 -11.469 1 98.88 152 ILE B C 1
ATOM 5549 O O . ILE B 1 152 ? -11.758 -17.953 -12.18 1 98.88 152 ILE B O 1
ATOM 5553 N N . GLY B 1 153 ? -12.578 -19.031 -10.398 1 98.31 153 GLY B N 1
ATOM 5554 C CA . GLY B 1 153 ? -11.281 -19.453 -9.891 1 98.31 153 GLY B CA 1
ATOM 5555 C C . GLY B 1 153 ? -10.914 -18.781 -8.578 1 98.31 153 GLY B C 1
ATOM 5556 O O . GLY B 1 153 ? -10.914 -17.547 -8.477 1 98.31 153 GLY B O 1
ATOM 5557 N N . ALA B 1 154 ? -10.57 -19.609 -7.625 1 97.19 154 ALA B N 1
ATOM 5558 C CA . ALA B 1 154 ? -10.258 -19.109 -6.293 1 97.19 154 ALA B CA 1
ATOM 5559 C C . ALA B 1 154 ? -8.758 -19.219 -6.008 1 97.19 154 ALA B C 1
ATOM 5561 O O . ALA B 1 154 ? -8.352 -19.672 -4.941 1 97.19 154 ALA B O 1
ATOM 5562 N N . GLY B 1 155 ? -7.938 -18.891 -6.957 1 97.06 155 GLY B N 1
ATOM 5563 C CA . GLY B 1 155 ? -6.512 -18.672 -6.77 1 97.06 155 GLY B CA 1
ATOM 5564 C C . GLY B 1 155 ? -6.156 -17.25 -6.41 1 97.06 155 GLY B C 1
ATOM 5565 O O . GLY B 1 155 ? -7.02 -16.484 -5.977 1 97.06 155 GLY B O 1
ATOM 5566 N N . ALA B 1 156 ? -4.926 -16.906 -6.605 1 97.81 156 ALA B N 1
ATOM 5567 C CA . ALA B 1 156 ? -4.453 -15.586 -6.219 1 97.81 156 ALA B CA 1
ATOM 5568 C C . ALA B 1 156 ? -5.121 -14.492 -7.059 1 97.81 156 ALA B C 1
ATOM 5570 O O . ALA B 1 156 ? -5.574 -13.484 -6.523 1 97.81 156 ALA B O 1
ATOM 5571 N N . ALA B 1 157 ? -5.207 -14.695 -8.344 1 98.75 157 ALA B N 1
ATOM 5572 C CA . ALA B 1 157 ? -5.797 -13.703 -9.227 1 98.75 157 ALA B CA 1
ATOM 5573 C C . ALA B 1 157 ? -7.273 -13.484 -8.906 1 98.75 157 ALA B C 1
ATOM 5575 O O . ALA B 1 157 ? -7.754 -12.352 -8.891 1 98.75 157 ALA B O 1
ATOM 5576 N N . GLY B 1 158 ? -7.949 -14.586 -8.727 1 98.81 158 GLY B N 1
ATOM 5577 C CA . GLY B 1 158 ? -9.359 -14.484 -8.406 1 98.81 158 GLY B CA 1
ATOM 5578 C C . GLY B 1 158 ? -9.625 -13.766 -7.09 1 98.81 158 GLY B C 1
ATOM 5579 O O . GLY B 1 158 ? -10.484 -12.883 -7.016 1 98.81 158 GLY B O 1
ATOM 5580 N N . HIS B 1 159 ? -8.922 -14.148 -6.074 1 98.69 159 HIS B N 1
ATOM 5581 C CA . HIS B 1 159 ? -9.086 -13.492 -4.785 1 98.69 159 HIS B CA 1
ATOM 5582 C C . HIS B 1 159 ? -8.695 -12.016 -4.867 1 98.69 159 HIS B C 1
ATOM 5584 O O . HIS B 1 159 ? -9.336 -11.164 -4.25 1 98.69 159 HIS B O 1
ATOM 5590 N N . ALA B 1 160 ? -7.613 -11.742 -5.57 1 98.88 160 ALA B N 1
ATOM 5591 C CA . ALA B 1 160 ? -7.199 -10.352 -5.742 1 98.88 160 ALA B CA 1
ATOM 5592 C C . ALA B 1 160 ? -8.297 -9.531 -6.422 1 98.88 160 ALA B C 1
ATOM 5594 O O . ALA B 1 160 ? -8.594 -8.406 -6.008 1 98.88 160 ALA B O 1
ATOM 5595 N N . ALA B 1 161 ? -8.875 -10.078 -7.461 1 98.94 161 ALA B N 1
ATOM 5596 C CA . ALA B 1 161 ? -9.945 -9.391 -8.172 1 98.94 161 ALA B CA 1
ATOM 5597 C C . ALA B 1 161 ? -11.148 -9.164 -7.266 1 98.94 161 ALA B C 1
ATOM 5599 O O . ALA B 1 161 ? -11.734 -8.078 -7.262 1 98.94 161 ALA B O 1
ATOM 5600 N N . ALA B 1 162 ? -11.469 -10.188 -6.512 1 98.88 162 ALA B N 1
ATOM 5601 C CA . ALA B 1 162 ? -12.633 -10.102 -5.629 1 98.88 162 ALA B CA 1
ATOM 5602 C C . ALA B 1 162 ? -12.43 -9.031 -4.559 1 98.88 162 ALA B C 1
ATOM 5604 O O . ALA B 1 162 ? -13.305 -8.195 -4.34 1 98.88 162 ALA B O 1
ATOM 5605 N N . VAL B 1 163 ? -11.281 -9.078 -3.92 1 98.88 163 VAL B N 1
ATOM 5606 C CA . VAL B 1 163 ? -10.969 -8.117 -2.863 1 98.88 163 VAL B CA 1
ATOM 5607 C C . VAL B 1 163 ? -10.906 -6.711 -3.441 1 98.88 163 VAL B C 1
ATOM 5609 O O . VAL B 1 163 ? -11.438 -5.766 -2.85 1 98.88 163 VAL B O 1
ATOM 5612 N N . SER B 1 164 ? -10.281 -6.555 -4.543 1 98.81 164 SER B N 1
ATOM 5613 C CA . SER B 1 164 ? -10.195 -5.258 -5.207 1 98.81 164 SER B CA 1
ATOM 5614 C C . SER B 1 164 ? -11.578 -4.738 -5.586 1 98.81 164 SER B C 1
ATOM 5616 O O . SER B 1 164 ? -11.867 -3.549 -5.43 1 98.81 164 SER B O 1
ATOM 5618 N N . ALA B 1 165 ? -12.422 -5.602 -6.141 1 98.81 165 ALA B N 1
ATOM 5619 C CA . ALA B 1 165 ? -13.781 -5.184 -6.488 1 98.81 165 ALA B CA 1
ATOM 5620 C C . ALA B 1 165 ? -14.523 -4.66 -5.262 1 98.81 165 ALA B C 1
ATOM 5622 O O . ALA B 1 165 ? -15.18 -3.617 -5.32 1 98.81 165 ALA B O 1
ATOM 5623 N N . ARG B 1 166 ? -14.398 -5.379 -4.184 1 98.62 166 ARG B N 1
ATOM 5624 C CA . ARG B 1 166 ? -15.023 -4.945 -2.938 1 98.62 166 ARG B CA 1
ATOM 5625 C C . ARG B 1 166 ? -14.453 -3.611 -2.471 1 98.62 166 ARG B C 1
ATOM 5627 O O . ARG B 1 166 ? -15.195 -2.732 -2.029 1 98.62 166 ARG B O 1
ATOM 5634 N N . GLN B 1 167 ? -13.195 -3.467 -2.584 1 98.31 167 GLN B N 1
ATOM 5635 C CA . GLN B 1 167 ? -12.5 -2.23 -2.23 1 98.31 167 GLN B CA 1
ATOM 5636 C C . GLN B 1 167 ? -13.062 -1.045 -3.012 1 98.31 167 GLN B C 1
ATOM 5638 O O . GLN B 1 167 ? -13.148 0.065 -2.484 1 98.31 167 GLN B O 1
ATOM 5643 N N . HIS B 1 168 ? -13.422 -1.334 -4.215 1 98.06 168 HIS B N 1
ATOM 5644 C CA . HIS B 1 168 ? -13.844 -0.256 -5.102 1 98.06 168 HIS B CA 1
ATOM 5645 C C . HIS B 1 168 ? -15.367 -0.167 -5.18 1 98.06 168 HIS B C 1
ATOM 5647 O O . HIS B 1 168 ? -15.914 0.399 -6.129 1 98.06 168 HIS B O 1
ATOM 5653 N N . GLY B 1 169 ? -16.078 -0.839 -4.25 1 96.44 169 GLY B N 1
ATOM 5654 C CA . GLY B 1 169 ? -17.469 -0.464 -4.008 1 96.44 169 GLY B CA 1
ATOM 5655 C C . GLY B 1 169 ? -18.453 -1.54 -4.41 1 96.44 169 GLY B C 1
ATOM 5656 O O . GLY B 1 169 ? -19.656 -1.393 -4.203 1 96.44 169 GLY B O 1
ATOM 5657 N N . ILE B 1 170 ? -17.969 -2.645 -4.984 1 97.81 170 ILE B N 1
ATOM 5658 C CA . ILE B 1 170 ? -18.891 -3.719 -5.34 1 97.81 170 ILE B CA 1
ATOM 5659 C C . ILE B 1 170 ? -19.281 -4.504 -4.086 1 97.81 170 ILE B C 1
ATOM 5661 O O . ILE B 1 170 ? -18.406 -4.898 -3.303 1 97.81 170 ILE B O 1
ATOM 5665 N N . LYS B 1 171 ? -20.5 -4.762 -3.91 1 96.12 171 LYS B N 1
ATOM 5666 C CA . LYS B 1 171 ? -20.969 -5.352 -2.658 1 96.12 171 LYS B CA 1
ATOM 5667 C C . LYS B 1 171 ? -21.188 -6.855 -2.811 1 96.12 171 LYS B C 1
ATOM 5669 O O . LYS B 1 171 ? -20.953 -7.621 -1.872 1 96.12 171 LYS B O 1
ATOM 5674 N N . ASP B 1 172 ? -21.672 -7.254 -3.975 1 98.06 172 ASP B N 1
ATOM 5675 C CA . ASP B 1 172 ? -22.062 -8.641 -4.215 1 98.06 172 ASP B CA 1
ATOM 5676 C C . ASP B 1 172 ? -21.062 -9.336 -5.148 1 98.06 172 ASP B C 1
ATOM 5678 O O . ASP B 1 172 ? -21.172 -9.219 -6.371 1 98.06 172 ASP B O 1
ATOM 5682 N N . VAL B 1 173 ? -20.141 -10.07 -4.562 1 98.75 173 VAL B N 1
ATOM 5683 C CA . VAL B 1 173 ? -19.109 -10.789 -5.289 1 98.75 173 VAL B CA 1
ATOM 5684 C C . VAL B 1 173 ? -19.109 -12.258 -4.887 1 98.75 173 VAL B C 1
ATOM 5686 O O . VAL B 1 173 ? -19.125 -12.578 -3.695 1 98.75 173 VAL B O 1
ATOM 5689 N N . VAL B 1 174 ? -19.078 -13.188 -5.863 1 98.69 174 VAL B N 1
ATOM 5690 C CA . VAL B 1 174 ? -19 -14.617 -5.598 1 98.69 174 VAL B CA 1
ATOM 5691 C C . VAL B 1 174 ? -17.828 -15.227 -6.355 1 98.69 174 VAL B C 1
ATOM 5693 O O . VAL B 1 174 ? -17.672 -15.008 -7.559 1 98.69 174 VAL B O 1
ATOM 5696 N N . LEU B 1 175 ? -17.047 -15.945 -5.633 1 98.5 175 LEU B N 1
ATOM 5697 C CA . LEU B 1 175 ? -15.992 -16.766 -6.234 1 98.5 175 LEU B CA 1
ATOM 5698 C C . LEU B 1 175 ? -16.484 -18.188 -6.488 1 98.5 175 LEU B C 1
ATOM 5700 O O . LEU B 1 175 ? -16.969 -18.844 -5.57 1 98.5 175 LEU B O 1
ATOM 5704 N N . LEU B 1 176 ? -16.359 -18.594 -7.73 1 98.44 176 LEU B N 1
ATOM 5705 C CA . LEU B 1 176 ? -16.688 -19.953 -8.109 1 98.44 176 LEU B CA 1
ATOM 5706 C C . LEU B 1 176 ? -15.43 -20.797 -8.305 1 98.44 176 LEU B C 1
ATOM 5708 O O . LEU B 1 176 ? -14.555 -20.422 -9.094 1 98.44 176 LEU B O 1
ATOM 5712 N N . GLU B 1 177 ? -15.297 -21.859 -7.566 1 96.38 177 GLU B N 1
ATOM 5713 C CA . GLU B 1 177 ? -14.164 -22.781 -7.629 1 96.38 177 GLU B CA 1
ATOM 5714 C C . GLU B 1 177 ? -14.625 -24.219 -7.852 1 96.38 177 GLU B C 1
ATOM 5716 O O . GLU B 1 177 ? -15.445 -24.734 -7.09 1 96.38 177 GLU B O 1
ATOM 5721 N N . LYS B 1 178 ? -14.078 -24.828 -8.875 1 94.69 178 LYS B N 1
ATOM 5722 C CA . LYS B 1 178 ? -14.547 -26.172 -9.203 1 94.69 178 LYS B CA 1
ATOM 5723 C C . LYS B 1 178 ? -13.992 -27.219 -8.227 1 94.69 178 LYS B C 1
ATOM 5725 O O . LYS B 1 178 ? -14.617 -28.25 -7.992 1 94.69 178 LYS B O 1
ATOM 5730 N N . GLN B 1 179 ? -12.875 -26.953 -7.629 1 90.06 179 GLN B N 1
ATOM 5731 C CA . GLN B 1 179 ? -12.266 -27.875 -6.688 1 90.06 179 GLN B CA 1
ATOM 5732 C C . GLN B 1 179 ? -12.906 -27.766 -5.309 1 90.06 179 GLN B C 1
ATOM 5734 O O . GLN B 1 179 ? -13.539 -26.766 -4.992 1 90.06 179 GLN B O 1
ATOM 5739 N N . PRO B 1 180 ? -12.734 -28.75 -4.469 1 87.44 180 PRO B N 1
ATOM 5740 C CA . PRO B 1 180 ? -13.297 -28.688 -3.121 1 87.44 180 PRO B CA 1
ATOM 5741 C C . PRO B 1 180 ? -12.461 -27.844 -2.168 1 87.44 180 PRO B C 1
ATOM 5743 O O . PRO B 1 180 ? -12.844 -27.656 -1.008 1 87.44 180 PRO B O 1
ATOM 5746 N N . TYR B 1 181 ? -11.352 -27.359 -2.6 1 87.94 181 TYR B N 1
ATOM 5747 C CA . TYR B 1 181 ? -10.484 -26.453 -1.848 1 87.94 181 TYR B CA 1
ATOM 5748 C C . TYR B 1 181 ? -10.039 -25.281 -2.711 1 87.94 181 TYR B C 1
ATOM 5750 O O . TYR B 1 181 ? -10.242 -25.281 -3.928 1 87.94 181 TYR B O 1
ATOM 5758 N N . ILE B 1 182 ? -9.453 -24.281 -2.074 1 92.06 182 ILE B N 1
ATOM 5759 C CA . ILE B 1 182 ? -9.141 -23.062 -2.805 1 92.06 182 ILE B CA 1
ATOM 5760 C C . ILE B 1 182 ? -7.621 -22.891 -2.895 1 92.06 182 ILE B C 1
ATOM 5762 O O . ILE B 1 182 ? -6.867 -23.703 -2.35 1 92.06 182 ILE B O 1
ATOM 5766 N N . GLY B 1 183 ? -7.176 -21.891 -3.666 1 93.12 183 GLY B N 1
ATOM 5767 C CA . GLY B 1 183 ? -5.777 -21.484 -3.697 1 93.12 183 GLY B CA 1
ATOM 5768 C C . GLY B 1 183 ? -5.113 -21.734 -5.035 1 93.12 183 GLY B C 1
ATOM 5769 O O . GLY B 1 183 ? -4.191 -21.016 -5.426 1 93.12 183 GLY B O 1
ATOM 5770 N N . GLY B 1 184 ? -5.535 -22.859 -5.707 1 91.5 184 GLY B N 1
ATOM 5771 C CA . GLY B 1 184 ? -4.938 -23.172 -6.996 1 91.5 184 GLY B CA 1
ATOM 5772 C C . GLY B 1 184 ? -3.424 -23.234 -6.957 1 91.5 184 GLY B C 1
ATOM 5773 O O . GLY B 1 184 ? -2.84 -23.656 -5.961 1 91.5 184 GLY B O 1
ATOM 5774 N N . ASN B 1 185 ? -2.764 -22.875 -8.055 1 94.44 185 ASN B N 1
ATOM 5775 C CA . ASN B 1 185 ? -1.306 -22.891 -8.133 1 94.44 185 ASN B CA 1
ATOM 5776 C C . ASN B 1 185 ? -0.688 -21.828 -7.234 1 94.44 185 ASN B C 1
ATOM 5778 O O . ASN B 1 185 ? 0.464 -21.953 -6.812 1 94.44 185 ASN B O 1
ATOM 5782 N N . GLY B 1 186 ? -1.468 -20.812 -6.953 1 93.62 186 GLY B N 1
ATOM 5783 C CA . GLY B 1 186 ? -0.977 -19.797 -6.043 1 93.62 186 GLY B CA 1
ATOM 5784 C C . GLY B 1 186 ? -0.56 -20.344 -4.695 1 93.62 186 GLY B C 1
ATOM 5785 O O . GLY B 1 186 ? 0.438 -19.906 -4.117 1 93.62 186 GLY B O 1
ATOM 5786 N N . MET B 1 187 ? -1.23 -21.312 -4.262 1 91.5 187 MET B N 1
ATOM 5787 C CA . MET B 1 187 ? -0.97 -21.906 -2.955 1 91.5 187 MET B CA 1
ATOM 5788 C C . MET B 1 187 ? 0.333 -22.703 -2.971 1 91.5 187 MET B C 1
ATOM 5790 O O . MET B 1 187 ? 0.934 -22.938 -1.921 1 91.5 187 MET B O 1
ATOM 5794 N N . LEU B 1 188 ? 0.746 -23.062 -4.094 1 89.94 188 LEU B N 1
ATOM 5795 C CA . LEU B 1 188 ? 1.916 -23.922 -4.238 1 89.94 188 LEU B CA 1
ATOM 5796 C C . LEU B 1 188 ? 3.166 -23.094 -4.52 1 89.94 188 LEU B C 1
ATOM 5798 O O . LEU B 1 188 ? 4.285 -23.609 -4.422 1 89.94 188 LEU B O 1
ATOM 5802 N N . ALA B 1 189 ? 2.957 -21.812 -4.809 1 90.69 189 ALA B N 1
ATOM 5803 C CA . ALA B 1 189 ? 4.082 -20.953 -5.129 1 90.69 189 ALA B CA 1
ATOM 5804 C C . ALA B 1 189 ? 4.984 -20.75 -3.916 1 90.69 189 ALA B C 1
ATOM 5806 O O . ALA B 1 189 ? 4.52 -20.781 -2.773 1 90.69 189 ALA B O 1
ATOM 5807 N N . ALA B 1 190 ? 6.309 -20.562 -4.184 1 87.19 190 ALA B N 1
ATOM 5808 C CA . ALA B 1 190 ? 7.219 -20.5 -3.045 1 87.19 190 ALA B CA 1
ATOM 5809 C C . ALA B 1 190 ? 8.195 -19.328 -3.186 1 87.19 190 ALA B C 1
ATOM 5811 O O . ALA B 1 190 ? 8.508 -18.656 -2.203 1 87.19 190 ALA B O 1
ATOM 5812 N N . GLY B 1 191 ? 8.633 -19 -4.266 1 88.31 191 GLY B N 1
ATOM 5813 C CA . GLY B 1 191 ? 9.82 -18.188 -4.465 1 88.31 191 GLY B CA 1
ATOM 5814 C C . GLY B 1 191 ? 9.609 -16.734 -4.098 1 88.31 191 GLY B C 1
ATOM 5815 O O . GLY B 1 191 ? 10.523 -16.062 -3.598 1 88.31 191 GLY B O 1
ATOM 5816 N N . GLY B 1 192 ? 8.469 -16.219 -4.387 1 95 192 GLY B N 1
ATOM 5817 C CA . GLY B 1 192 ? 8.188 -14.82 -4.082 1 95 192 GLY B CA 1
ATOM 5818 C C . GLY B 1 192 ? 7.473 -14.094 -5.207 1 95 192 GLY B C 1
ATOM 5819 O O . GLY B 1 192 ? 7.316 -14.641 -6.301 1 95 192 GLY B O 1
ATOM 5820 N N . MET B 1 193 ? 7.062 -12.891 -4.914 1 98.12 193 MET B N 1
ATOM 5821 C CA . MET B 1 193 ? 6.434 -12.008 -5.887 1 98.12 193 MET B CA 1
ATOM 5822 C C . MET B 1 193 ? 7.434 -10.992 -6.426 1 98.12 193 MET B C 1
ATOM 5824 O O . MET B 1 193 ? 7.973 -10.18 -5.664 1 98.12 193 MET B O 1
ATOM 5828 N N . ALA B 1 194 ? 7.676 -11.055 -7.711 1 98.5 194 ALA B N 1
ATOM 5829 C CA . ALA B 1 194 ? 8.609 -10.102 -8.305 1 98.5 194 ALA B CA 1
ATOM 5830 C C . ALA B 1 194 ? 8.031 -8.688 -8.289 1 98.5 194 ALA B C 1
ATOM 5832 O O . ALA B 1 194 ? 6.844 -8.492 -8.555 1 98.5 194 ALA B O 1
ATOM 5833 N N . SER B 1 195 ? 8.828 -7.746 -7.887 1 98.75 195 SER B N 1
ATOM 5834 C CA . SER B 1 195 ? 8.531 -6.32 -7.941 1 98.75 195 SER B CA 1
ATOM 5835 C C . SER B 1 195 ? 9.805 -5.484 -7.824 1 98.75 195 SER B C 1
ATOM 5837 O O . SER B 1 195 ? 10.82 -5.965 -7.324 1 98.75 195 SER B O 1
ATOM 5839 N N . ALA B 1 196 ? 9.75 -4.32 -8.344 1 98.56 196 ALA B N 1
ATOM 5840 C CA . ALA B 1 196 ? 10.891 -3.414 -8.289 1 98.56 196 ALA B CA 1
ATOM 5841 C C . ALA B 1 196 ? 10.516 -2.098 -7.613 1 98.56 196 ALA B C 1
ATOM 5843 O O . ALA B 1 196 ? 9.344 -1.707 -7.617 1 98.56 196 ALA B O 1
ATOM 5844 N N . GLU B 1 197 ? 11.547 -1.441 -7.039 1 98.25 197 GLU B N 1
ATOM 5845 C CA . GLU B 1 197 ? 11.414 -0.134 -6.402 1 98.25 197 GLU B CA 1
ATOM 5846 C C . GLU B 1 197 ? 10.406 -0.181 -5.254 1 98.25 197 GLU B C 1
ATOM 5848 O O . GLU B 1 197 ? 9.492 0.643 -5.188 1 98.25 197 GLU B O 1
ATOM 5853 N N . THR B 1 198 ? 10.617 -1.186 -4.379 1 98.44 198 THR B N 1
ATOM 5854 C CA . THR B 1 198 ? 9.797 -1.329 -3.178 1 98.44 198 THR B CA 1
ATOM 5855 C C . THR B 1 198 ? 10.562 -0.857 -1.944 1 98.44 198 THR B C 1
ATOM 5857 O O . THR B 1 198 ? 11.797 -0.783 -1.961 1 98.44 198 THR B O 1
ATOM 5860 N N . LEU B 1 199 ? 9.875 -0.535 -0.886 1 97.44 199 LEU B N 1
ATOM 5861 C CA . LEU B 1 199 ? 10.523 -0.173 0.37 1 97.44 199 LEU B CA 1
ATOM 5862 C C . LEU B 1 199 ? 11.273 -1.361 0.954 1 97.44 199 LEU B C 1
ATOM 5864 O O . LEU B 1 199 ? 12.328 -1.188 1.58 1 97.44 199 LEU B O 1
ATOM 5868 N N . THR B 1 200 ? 10.742 -2.572 0.751 1 97.81 200 THR B N 1
ATOM 5869 C CA . THR B 1 200 ? 11.445 -3.781 1.165 1 97.81 200 THR B CA 1
ATOM 5870 C C . THR B 1 200 ? 12.844 -3.822 0.565 1 97.81 200 THR B C 1
ATOM 5872 O O . THR B 1 200 ? 13.82 -4.086 1.272 1 97.81 200 THR B O 1
ATOM 5875 N N . GLN B 1 201 ? 12.938 -3.576 -0.715 1 97.88 201 GLN B N 1
ATOM 5876 C CA . GLN B 1 201 ? 14.234 -3.549 -1.373 1 97.88 201 GLN B CA 1
ATOM 5877 C C . GLN B 1 201 ? 15.109 -2.42 -0.83 1 97.88 201 GLN B C 1
ATOM 5879 O O . GLN B 1 201 ? 16.297 -2.615 -0.564 1 97.88 201 GLN B O 1
ATOM 5884 N N . ALA B 1 202 ? 14.523 -1.29 -0.646 1 97.5 202 ALA B N 1
ATOM 5885 C CA . ALA B 1 202 ? 15.266 -0.132 -0.156 1 97.5 202 ALA B CA 1
ATOM 5886 C C . ALA B 1 202 ? 15.828 -0.392 1.238 1 97.5 202 ALA B C 1
ATOM 5888 O O . ALA B 1 202 ? 17 -0.086 1.513 1 97.5 202 ALA B O 1
ATOM 5889 N N . PHE B 1 203 ? 15.023 -0.929 2.109 1 97.31 203 PHE B N 1
ATOM 5890 C CA . PHE B 1 203 ? 15.438 -1.214 3.477 1 97.31 203 PHE B CA 1
ATOM 5891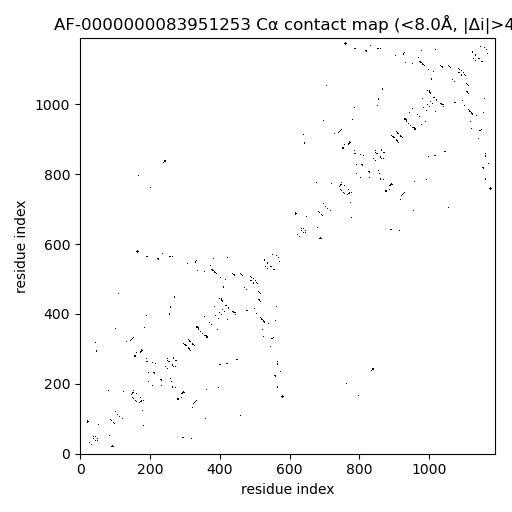 C C . PHE B 1 203 ? 16.594 -2.215 3.498 1 97.31 203 PHE B C 1
ATOM 5893 O O . PHE B 1 203 ? 17.422 -2.197 4.41 1 97.31 203 PHE B O 1
ATOM 5900 N N . ARG B 1 204 ? 16.672 -3.014 2.451 1 95.88 204 ARG B N 1
ATOM 5901 C CA . ARG B 1 204 ? 17.688 -4.055 2.395 1 95.88 204 ARG B CA 1
ATOM 5902 C C . ARG B 1 204 ? 18.875 -3.621 1.532 1 95.88 204 ARG B C 1
ATOM 5904 O O . ARG B 1 204 ? 19.828 -4.375 1.359 1 95.88 204 ARG B O 1
ATOM 5911 N N . GLY B 1 205 ? 18.797 -2.477 0.962 1 95.44 205 GLY B N 1
ATOM 5912 C CA . GLY B 1 205 ? 19.875 -1.927 0.148 1 95.44 205 GLY B CA 1
ATOM 5913 C C . GLY B 1 205 ? 19.984 -2.592 -1.21 1 95.44 205 GLY B C 1
ATOM 5914 O O . GLY B 1 205 ? 21.062 -2.574 -1.823 1 95.44 205 GLY B O 1
ATOM 5915 N N . TYR B 1 206 ? 18.891 -3.225 -1.679 1 95.06 206 TYR B N 1
ATOM 5916 C CA . TYR B 1 206 ? 18.906 -3.889 -2.977 1 95.06 206 TYR B CA 1
ATOM 5917 C C . TYR B 1 206 ? 18.656 -2.891 -4.102 1 95.06 206 TYR B C 1
ATOM 5919 O O . TYR B 1 206 ? 17.656 -2.178 -4.102 1 95.06 206 TYR B O 1
ATOM 5927 N N . GLN B 1 207 ? 19.547 -2.879 -5.016 1 94.38 207 GLN B N 1
ATOM 5928 C CA . GLN B 1 207 ? 19.406 -1.997 -6.168 1 94.38 207 GLN B CA 1
ATOM 5929 C C . GLN B 1 207 ? 18.547 -2.643 -7.258 1 94.38 207 GLN B C 1
ATOM 5931 O O . GLN B 1 207 ? 18.766 -3.801 -7.621 1 94.38 207 GLN B O 1
ATOM 5936 N N . ASP B 1 208 ? 17.609 -1.924 -7.711 1 96.69 208 ASP B N 1
ATOM 5937 C CA . ASP B 1 208 ? 16.688 -2.377 -8.75 1 96.69 208 ASP B CA 1
ATOM 5938 C C . ASP B 1 208 ? 15.922 -1.203 -9.367 1 96.69 208 ASP B C 1
ATOM 5940 O O . ASP B 1 208 ? 16.031 -0.073 -8.883 1 96.69 208 ASP B O 1
ATOM 5944 N N . SER B 1 209 ? 15.328 -1.426 -10.5 1 97.31 209 SER B N 1
ATOM 5945 C CA . SER B 1 209 ? 14.469 -0.429 -11.133 1 97.31 209 SER B CA 1
ATOM 5946 C C . SER B 1 209 ? 13.375 -1.09 -11.961 1 97.31 209 SER B C 1
ATOM 5948 O O . SER B 1 209 ? 13.516 -2.236 -12.391 1 97.31 209 SER B O 1
ATOM 5950 N N . LYS B 1 210 ? 12.32 -0.369 -12.18 1 97.88 210 LYS B N 1
ATOM 5951 C CA . LYS B 1 210 ? 11.25 -0.84 -13.047 1 97.88 210 LYS B CA 1
ATOM 5952 C C . LYS B 1 210 ? 11.758 -1.107 -14.461 1 97.88 210 LYS B C 1
ATOM 5954 O O . LYS B 1 210 ? 11.367 -2.086 -15.102 1 97.88 210 LYS B O 1
ATOM 5959 N N . ALA B 1 211 ? 12.625 -0.289 -14.906 1 97.25 211 ALA B N 1
ATOM 5960 C CA . ALA B 1 211 ? 13.203 -0.455 -16.234 1 97.25 211 ALA B CA 1
ATOM 5961 C C . ALA B 1 211 ? 13.992 -1.762 -16.328 1 97.25 211 ALA B C 1
ATOM 5963 O O . ALA B 1 211 ? 13.914 -2.465 -17.344 1 97.25 211 ALA B O 1
ATOM 5964 N N . LEU B 1 212 ? 14.773 -2.02 -15.297 1 97.44 212 LEU B N 1
ATOM 5965 C CA . LEU B 1 212 ? 15.555 -3.252 -15.281 1 97.44 212 LEU B CA 1
ATOM 5966 C C . LEU B 1 212 ? 14.641 -4.473 -15.258 1 97.44 212 LEU B C 1
ATOM 5968 O O . LEU B 1 212 ? 14.891 -5.457 -15.945 1 97.44 212 LEU B O 1
ATOM 5972 N N . TRP B 1 213 ? 13.617 -4.438 -14.422 1 98.44 213 TRP B N 1
ATOM 5973 C CA . TRP B 1 213 ? 12.656 -5.531 -14.367 1 98.44 213 TRP B CA 1
ATOM 5974 C C . TRP B 1 213 ? 11.977 -5.727 -15.719 1 98.44 213 TRP B C 1
ATOM 5976 O O . TRP B 1 213 ? 11.766 -6.859 -16.156 1 98.44 213 TRP B O 1
ATOM 5986 N N . TYR B 1 214 ? 11.594 -4.621 -16.344 1 98.62 214 TYR B N 1
ATOM 5987 C CA . TYR B 1 214 ? 11.016 -4.672 -17.688 1 98.62 214 TYR B CA 1
ATOM 5988 C C . TYR B 1 214 ? 11.953 -5.375 -18.656 1 98.62 214 TYR B C 1
ATOM 5990 O O . TYR B 1 214 ? 11.539 -6.273 -19.391 1 98.62 214 TYR B O 1
ATOM 5998 N N . GLN B 1 215 ? 13.211 -5.023 -18.656 1 98.19 215 GLN B N 1
ATOM 5999 C CA . GLN B 1 215 ? 14.203 -5.59 -19.562 1 98.19 215 GLN B CA 1
ATOM 6000 C C . GLN B 1 215 ? 14.398 -7.082 -19.312 1 98.19 215 GLN B C 1
ATOM 6002 O O . GLN B 1 215 ? 14.445 -7.879 -20.25 1 98.19 215 GLN B O 1
ATOM 6007 N N . ASP B 1 216 ? 14.523 -7.453 -18.047 1 97.12 216 ASP B N 1
ATOM 6008 C CA . ASP B 1 216 ? 14.68 -8.867 -17.703 1 97.12 216 ASP B CA 1
ATOM 6009 C C . ASP B 1 216 ? 13.484 -9.68 -18.188 1 97.12 216 ASP B C 1
ATOM 6011 O O . ASP B 1 216 ? 13.648 -10.789 -18.703 1 97.12 216 ASP B O 1
ATOM 6015 N N . THR B 1 217 ? 12.281 -9.125 -17.984 1 98.19 217 THR B N 1
ATOM 6016 C CA . THR B 1 217 ? 11.055 -9.82 -18.359 1 98.19 217 THR B CA 1
ATOM 6017 C C . THR B 1 217 ? 10.961 -10.008 -19.859 1 98.19 217 THR B C 1
ATOM 6019 O O . THR B 1 217 ? 10.641 -11.094 -20.344 1 98.19 217 THR B O 1
ATOM 6022 N N . MET B 1 218 ? 11.273 -8.922 -20.578 1 98.31 218 MET B N 1
ATOM 6023 C CA . MET B 1 218 ? 11.25 -8.992 -22.031 1 98.31 218 MET B CA 1
ATOM 6024 C C . MET B 1 218 ? 12.297 -9.977 -22.547 1 98.31 218 MET B C 1
ATOM 6026 O O . MET B 1 218 ? 12.008 -10.805 -23.422 1 98.31 218 MET B O 1
ATOM 6030 N N . LYS B 1 219 ? 13.508 -9.914 -22 1 96.94 219 LYS B N 1
ATOM 6031 C CA . LYS B 1 219 ? 14.578 -10.828 -22.391 1 96.94 219 LYS B CA 1
ATOM 6032 C C . LYS B 1 219 ? 14.203 -12.273 -22.062 1 96.94 219 LYS B C 1
ATOM 6034 O O . LYS B 1 219 ? 14.383 -13.164 -22.891 1 96.94 219 LYS B O 1
ATOM 6039 N N . GLY B 1 220 ? 13.711 -12.484 -20.891 1 94.75 220 GLY B N 1
ATOM 6040 C CA . GLY B 1 220 ? 13.289 -13.82 -20.5 1 94.75 220 GLY B CA 1
ATOM 6041 C C . GLY B 1 220 ? 12.195 -14.383 -21.391 1 94.75 220 GLY B C 1
ATOM 6042 O O . GLY B 1 220 ? 12.164 -15.586 -21.656 1 94.75 220 GLY B O 1
ATOM 6043 N N . GLY B 1 221 ? 11.266 -13.516 -21.812 1 97.44 221 GLY B N 1
ATOM 6044 C CA . GLY B 1 221 ? 10.172 -13.922 -22.672 1 97.44 221 GLY B CA 1
ATOM 6045 C C . GLY B 1 221 ? 10.547 -13.945 -24.141 1 97.44 221 GLY B C 1
ATOM 6046 O O . GLY B 1 221 ? 9.68 -14.062 -25.016 1 97.44 221 GLY B O 1
ATOM 6047 N N . HIS B 1 222 ? 11.852 -13.773 -24.422 1 97.44 222 HIS B N 1
ATOM 6048 C CA . HIS B 1 222 ? 12.43 -13.805 -25.766 1 97.44 222 HIS B CA 1
ATOM 6049 C C . HIS B 1 222 ? 11.805 -12.734 -26.656 1 97.44 222 HIS B C 1
ATOM 6051 O O . HIS B 1 222 ? 11.578 -12.969 -27.844 1 97.44 222 HIS B O 1
ATOM 6057 N N . GLN B 1 223 ? 11.328 -11.719 -26.125 1 97.81 223 GLN B N 1
ATOM 6058 C CA . GLN B 1 223 ? 10.805 -10.531 -26.797 1 97.81 223 GLN B CA 1
ATOM 6059 C C . GLN B 1 223 ? 9.445 -10.82 -27.438 1 97.81 223 GLN B C 1
ATOM 6061 O O . GLN B 1 223 ? 8.969 -10.039 -28.266 1 97.81 223 GLN B O 1
ATOM 6066 N N . LEU B 1 224 ? 8.883 -11.914 -27.047 1 98.31 224 LEU B N 1
ATOM 6067 C CA . LEU B 1 224 ? 7.566 -12.266 -27.578 1 98.31 224 LEU B CA 1
ATOM 6068 C C . LEU B 1 224 ? 6.457 -11.625 -26.75 1 98.31 224 LEU B C 1
ATOM 6070 O O . LEU B 1 224 ? 5.297 -11.594 -27.172 1 98.31 224 LEU B O 1
ATOM 6074 N N . ASN B 1 225 ? 6.762 -11.031 -25.609 1 98.5 225 ASN B N 1
ATOM 6075 C CA . ASN B 1 225 ? 5.809 -10.422 -24.688 1 98.5 225 ASN B CA 1
ATOM 6076 C C . ASN B 1 225 ? 5.051 -9.273 -25.344 1 98.5 225 ASN B C 1
ATOM 6078 O O . ASN B 1 225 ? 5.547 -8.656 -26.297 1 98.5 225 ASN B O 1
ATOM 6082 N N . ASN B 1 226 ? 3.859 -9.023 -24.922 1 98.75 226 ASN B N 1
ATOM 6083 C CA . ASN B 1 226 ? 3.217 -7.742 -25.188 1 98.75 226 ASN B CA 1
ATOM 6084 C C . ASN B 1 226 ? 3.824 -6.625 -24.344 1 98.75 226 ASN B C 1
ATOM 6086 O O . ASN B 1 226 ? 3.619 -6.574 -23.125 1 98.75 226 ASN B O 1
ATOM 6090 N N . PRO B 1 227 ? 4.512 -5.695 -24.969 1 98.69 227 PRO B N 1
ATOM 6091 C CA . PRO B 1 227 ? 5.234 -4.676 -24.203 1 98.69 227 PRO B CA 1
ATOM 6092 C C . PRO B 1 227 ? 4.316 -3.855 -23.297 1 98.69 227 PRO B C 1
ATOM 6094 O O . PRO B 1 227 ? 4.723 -3.447 -22.203 1 98.69 227 PRO B O 1
ATOM 6097 N N . ASP B 1 228 ? 3.113 -3.584 -23.734 1 98.75 228 ASP B N 1
ATOM 6098 C CA . ASP B 1 228 ? 2.186 -2.785 -22.938 1 98.75 228 ASP B CA 1
ATOM 6099 C C . ASP B 1 228 ? 1.78 -3.523 -21.656 1 98.75 228 ASP B C 1
ATOM 6101 O O . ASP B 1 228 ? 1.64 -2.91 -20.594 1 98.75 228 ASP B O 1
ATOM 6105 N N . LEU B 1 229 ? 1.588 -4.801 -21.766 1 98.88 229 LEU B N 1
ATOM 6106 C CA . LEU B 1 229 ? 1.229 -5.598 -20.594 1 98.88 229 LEU B CA 1
ATOM 6107 C C . LEU B 1 229 ? 2.404 -5.703 -19.625 1 98.88 229 LEU B C 1
ATOM 6109 O O . LEU B 1 229 ? 2.217 -5.68 -18.406 1 98.88 229 LEU B O 1
ATOM 6113 N N . VAL B 1 230 ? 3.629 -5.832 -20.156 1 98.88 230 VAL B N 1
ATOM 6114 C CA . VAL B 1 230 ? 4.812 -5.887 -19.297 1 98.88 230 VAL B CA 1
ATOM 6115 C C . VAL B 1 230 ? 4.992 -4.551 -18.594 1 98.88 230 VAL B C 1
ATOM 6117 O O . VAL B 1 230 ? 5.332 -4.516 -17.406 1 98.88 230 VAL B O 1
ATOM 6120 N N . HIS B 1 231 ? 4.738 -3.445 -19.328 1 98.75 231 HIS B N 1
ATOM 6121 C CA . HIS B 1 231 ? 4.785 -2.133 -18.688 1 98.75 231 HIS B CA 1
ATOM 6122 C C . HIS B 1 231 ? 3.768 -2.025 -17.562 1 98.75 231 HIS B C 1
ATOM 6124 O O . HIS B 1 231 ? 4.062 -1.461 -16.5 1 98.75 231 HIS B O 1
ATOM 6130 N N . THR B 1 232 ? 2.596 -2.51 -17.781 1 98.81 232 THR B N 1
ATOM 6131 C CA . THR B 1 232 ? 1.565 -2.514 -16.75 1 98.81 232 THR B CA 1
ATOM 6132 C C . THR B 1 232 ? 2.02 -3.318 -15.539 1 98.81 232 THR B C 1
ATOM 6134 O O . THR B 1 232 ? 1.839 -2.889 -14.398 1 98.81 232 THR B O 1
ATOM 6137 N N . LEU B 1 233 ? 2.637 -4.434 -15.781 1 98.81 233 LEU B N 1
ATOM 6138 C CA . LEU B 1 233 ? 3.131 -5.297 -14.711 1 98.81 233 LEU B CA 1
ATOM 6139 C C . LEU B 1 233 ? 4.164 -4.566 -13.859 1 98.81 233 LEU B C 1
ATOM 6141 O O . LEU B 1 233 ? 4.016 -4.477 -12.641 1 98.81 233 LEU B O 1
ATOM 6145 N N . VAL B 1 234 ? 5.168 -3.957 -14.5 1 98.62 234 VAL B N 1
ATOM 6146 C CA . VAL B 1 234 ? 6.316 -3.418 -13.773 1 98.62 234 VAL B CA 1
ATOM 6147 C C . VAL B 1 234 ? 5.918 -2.119 -13.07 1 98.62 234 VAL B C 1
ATOM 6149 O O . VAL B 1 234 ? 6.422 -1.816 -11.984 1 98.62 234 VAL B O 1
ATOM 6152 N N . ASN B 1 235 ? 4.965 -1.401 -13.641 1 97.94 235 ASN B N 1
ATOM 6153 C CA . ASN B 1 235 ? 4.574 -0.116 -13.07 1 97.94 235 ASN B CA 1
ATOM 6154 C C . ASN B 1 235 ? 3.607 -0.29 -11.898 1 97.94 235 ASN B C 1
ATOM 6156 O O . ASN B 1 235 ? 3.41 0.633 -11.109 1 97.94 235 ASN B O 1
ATOM 6160 N N . ASN B 1 236 ? 3.02 -1.463 -11.766 1 98.44 236 ASN B N 1
ATOM 6161 C CA . ASN B 1 236 ? 2.018 -1.663 -10.719 1 98.44 236 ASN B CA 1
ATOM 6162 C C . ASN B 1 236 ? 2.496 -2.66 -9.672 1 98.44 236 ASN B C 1
ATOM 6164 O O . ASN B 1 236 ? 1.811 -2.895 -8.672 1 98.44 236 ASN B O 1
ATOM 6168 N N . GLY B 1 237 ? 3.695 -3.225 -9.891 1 98.5 237 GLY B N 1
ATOM 6169 C CA . GLY B 1 237 ? 4.211 -4.242 -8.992 1 98.5 237 GLY B CA 1
ATOM 6170 C C . GLY B 1 237 ? 4.406 -3.74 -7.574 1 98.5 237 GLY B C 1
ATOM 6171 O O . GLY B 1 237 ? 3.949 -4.371 -6.617 1 98.5 237 GLY B O 1
ATOM 6172 N N . SER B 1 238 ? 5.008 -2.557 -7.406 1 98.25 238 SER B N 1
ATOM 6173 C CA . SER B 1 238 ? 5.312 -1.997 -6.094 1 98.25 238 SER B CA 1
ATOM 6174 C C . SER B 1 238 ? 4.039 -1.706 -5.309 1 98.25 238 SER B C 1
ATOM 6176 O O . SER B 1 238 ? 3.961 -1.99 -4.113 1 98.25 238 SER B O 1
ATOM 6178 N N . ALA B 1 239 ? 3.064 -1.155 -5.973 1 98.12 239 ALA B N 1
ATOM 6179 C CA . ALA B 1 239 ? 1.781 -0.89 -5.328 1 98.12 239 ALA B CA 1
ATOM 6180 C C . ALA B 1 239 ? 1.116 -2.186 -4.875 1 98.12 239 ALA B C 1
ATOM 6182 O O . ALA B 1 239 ? 0.438 -2.215 -3.848 1 98.12 239 ALA B O 1
ATOM 6183 N N . GLY B 1 240 ? 1.315 -3.24 -5.68 1 98.69 240 GLY B N 1
ATOM 6184 C CA . GLY B 1 240 ? 0.805 -4.539 -5.277 1 98.69 240 GLY B CA 1
ATOM 6185 C C . GLY B 1 240 ? 1.424 -5.051 -3.988 1 98.69 240 GLY B C 1
ATOM 6186 O O . GLY B 1 240 ? 0.728 -5.609 -3.137 1 98.69 240 GLY B O 1
ATOM 6187 N N . ILE B 1 241 ? 2.738 -4.875 -3.826 1 98.75 241 ILE B N 1
ATOM 6188 C CA . ILE B 1 241 ? 3.432 -5.27 -2.605 1 98.75 241 ILE B CA 1
ATOM 6189 C C . ILE B 1 241 ? 2.877 -4.484 -1.418 1 98.75 241 ILE B C 1
ATOM 6191 O O . ILE B 1 241 ? 2.564 -5.062 -0.375 1 98.75 241 ILE B O 1
ATOM 6195 N N . ASP B 1 242 ? 2.721 -3.168 -1.596 1 98.38 242 ASP B N 1
ATOM 6196 C CA . ASP B 1 242 ? 2.174 -2.33 -0.532 1 98.38 242 ASP B CA 1
ATOM 6197 C C . ASP B 1 242 ? 0.766 -2.779 -0.149 1 98.38 242 ASP B C 1
ATOM 6199 O O . ASP B 1 242 ? 0.427 -2.834 1.035 1 98.38 242 ASP B O 1
ATOM 6203 N N . TRP B 1 243 ? -0.029 -3.023 -1.141 1 98.62 243 TRP B N 1
ATOM 6204 C CA . TRP B 1 243 ? -1.412 -3.445 -0.945 1 98.62 243 TRP B CA 1
ATOM 6205 C C . TRP B 1 243 ? -1.479 -4.727 -0.117 1 98.62 243 TRP B C 1
ATOM 6207 O O . TRP B 1 243 ? -2.254 -4.812 0.838 1 98.62 243 TRP B O 1
ATOM 6217 N N . LEU B 1 244 ? -0.654 -5.723 -0.478 1 98.75 244 LEU B N 1
ATOM 6218 C CA . LEU B 1 244 ? -0.593 -6.98 0.255 1 98.75 244 LEU B CA 1
ATOM 6219 C C . LEU B 1 244 ? -0.129 -6.754 1.69 1 98.75 244 LEU B C 1
ATOM 6221 O O . LEU B 1 244 ? -0.68 -7.34 2.625 1 98.75 244 LEU B O 1
ATOM 6225 N N . MET B 1 245 ? 0.841 -5.926 1.839 1 98.12 245 MET B N 1
ATOM 6226 C CA . MET B 1 245 ? 1.37 -5.672 3.176 1 98.12 245 MET B CA 1
ATOM 6227 C C . MET B 1 245 ? 0.354 -4.918 4.027 1 98.12 245 MET B C 1
ATOM 6229 O O . MET B 1 245 ? 0.254 -5.152 5.234 1 98.12 245 MET B O 1
ATOM 6233 N N . ALA B 1 246 ? -0.336 -4.012 3.436 1 96.69 246 ALA B N 1
ATOM 6234 C CA . ALA B 1 246 ? -1.399 -3.305 4.145 1 96.69 246 ALA B CA 1
ATOM 6235 C C . ALA B 1 246 ? -2.471 -4.273 4.633 1 96.69 246 ALA B C 1
ATOM 6237 O O . ALA B 1 246 ? -3.115 -4.035 5.656 1 96.69 246 ALA B O 1
ATOM 6238 N N . LEU B 1 247 ? -2.633 -5.359 3.916 1 97.69 247 LEU B N 1
ATOM 6239 C CA . LEU B 1 247 ? -3.598 -6.391 4.285 1 97.69 247 LEU B CA 1
ATOM 6240 C C . LEU B 1 247 ? -3.02 -7.324 5.344 1 97.69 247 LEU B C 1
ATOM 6242 O O . LEU B 1 247 ? -3.717 -8.203 5.848 1 97.69 247 LEU B O 1
ATOM 6246 N N . GLY B 1 248 ? -1.729 -7.203 5.551 1 96.62 248 GLY B N 1
ATOM 6247 C CA . GLY B 1 248 ? -1.131 -7.969 6.633 1 96.62 248 GLY B CA 1
ATOM 6248 C C . GLY B 1 248 ? -0.154 -9.023 6.148 1 96.62 248 GLY B C 1
ATOM 6249 O O . GLY B 1 248 ? 0.413 -9.766 6.949 1 96.62 248 GLY B O 1
ATOM 6250 N N . ALA B 1 249 ? 0.099 -9.102 4.859 1 97.94 249 ALA B N 1
ATOM 6251 C CA . ALA B 1 249 ? 1.039 -10.094 4.344 1 97.94 249 ALA B CA 1
ATOM 6252 C C . ALA B 1 249 ? 2.479 -9.703 4.668 1 97.94 249 ALA B C 1
ATOM 6254 O O . ALA B 1 249 ? 2.844 -8.523 4.59 1 97.94 249 ALA B O 1
ATOM 6255 N N . ASP B 1 250 ? 3.295 -10.672 5.004 1 97.56 250 ASP B N 1
ATOM 6256 C CA . ASP B 1 250 ? 4.727 -10.438 5.168 1 97.56 250 ASP B CA 1
ATOM 6257 C C . ASP B 1 250 ? 5.457 -10.523 3.83 1 97.56 250 ASP B C 1
ATOM 6259 O O . ASP B 1 250 ? 5.57 -11.609 3.248 1 97.56 250 ASP B O 1
ATOM 6263 N N . MET B 1 251 ? 5.852 -9.43 3.303 1 98 251 MET B N 1
ATOM 6264 C CA . MET B 1 251 ? 6.652 -9.336 2.082 1 98 251 MET B CA 1
ATOM 6265 C C . MET B 1 251 ? 7.957 -8.594 2.344 1 98 251 MET B C 1
ATOM 6267 O O . MET B 1 251 ? 8.422 -7.824 1.499 1 98 251 MET B O 1
ATOM 6271 N N . THR B 1 252 ? 8.586 -8.852 3.506 1 96.94 252 THR B N 1
ATOM 6272 C CA . THR B 1 252 ? 9.664 -8 4 1 96.94 252 THR B CA 1
ATOM 6273 C C . THR B 1 252 ? 11.023 -8.555 3.602 1 96.94 252 THR B C 1
ATOM 6275 O O . THR B 1 252 ? 12.062 -8.016 3.99 1 96.94 252 THR B O 1
ATOM 6278 N N . SER B 1 253 ? 11.055 -9.633 2.859 1 95.19 253 SER B N 1
ATOM 6279 C CA . SER B 1 253 ? 12.289 -10.156 2.291 1 95.19 253 SER B CA 1
ATOM 6280 C C . SER B 1 253 ? 12.211 -10.234 0.77 1 95.19 253 SER B C 1
ATOM 6282 O O . SER B 1 253 ? 11.125 -10.141 0.194 1 95.19 253 SER B O 1
ATOM 6284 N N . ALA B 1 254 ? 13.391 -10.336 0.155 1 93.69 254 ALA B N 1
ATOM 6285 C CA . ALA B 1 254 ? 13.461 -10.5 -1.295 1 93.69 254 ALA B CA 1
ATOM 6286 C C . ALA B 1 254 ? 14.688 -11.312 -1.693 1 93.69 254 ALA B C 1
ATOM 6288 O O . ALA B 1 254 ? 15.742 -11.219 -1.057 1 93.69 254 ALA B O 1
ATOM 6289 N N . ALA B 1 255 ? 14.469 -12.109 -2.703 1 91.19 255 ALA B N 1
ATOM 6290 C CA . ALA B 1 255 ? 15.547 -12.953 -3.205 1 91.19 255 ALA B CA 1
ATOM 6291 C C . ALA B 1 255 ? 15.656 -12.852 -4.723 1 91.19 255 ALA B C 1
ATOM 6293 O O . ALA B 1 255 ? 14.82 -12.227 -5.375 1 91.19 255 ALA B O 1
ATOM 6294 N N . SER B 1 256 ? 16.75 -13.391 -5.199 1 89.69 256 SER B N 1
ATOM 6295 C CA . SER B 1 256 ? 16.953 -13.469 -6.641 1 89.69 256 SER B CA 1
ATOM 6296 C C . SER B 1 256 ? 16.719 -14.883 -7.156 1 89.69 256 SER B C 1
ATOM 6298 O O . SER B 1 256 ? 16.703 -15.836 -6.379 1 89.69 256 SER B O 1
ATOM 6300 N N . ALA B 1 257 ? 16.453 -15 -8.484 1 89.88 257 ALA B N 1
ATOM 6301 C CA . ALA B 1 257 ? 16.281 -16.266 -9.18 1 89.88 257 ALA B CA 1
ATOM 6302 C C . ALA B 1 257 ? 16.797 -16.188 -10.617 1 89.88 257 ALA B C 1
ATOM 6304 O O . ALA B 1 257 ? 17.203 -15.117 -11.07 1 89.88 257 ALA B O 1
ATOM 6305 N N . GLY B 1 258 ? 16.859 -17.344 -11.234 1 86.5 258 GLY B N 1
ATOM 6306 C CA . GLY B 1 258 ? 17.359 -17.422 -12.602 1 86.5 258 GLY B CA 1
ATOM 6307 C C . GLY B 1 258 ? 16.688 -16.438 -13.539 1 86.5 258 GLY B C 1
ATOM 6308 O O . GLY B 1 258 ? 15.453 -16.328 -13.555 1 86.5 258 GLY B O 1
ATOM 6309 N N . GLY B 1 259 ? 17.469 -15.633 -14.289 1 89.38 259 GLY B N 1
ATOM 6310 C CA . GLY B 1 259 ? 16.969 -14.703 -15.289 1 89.38 259 GLY B CA 1
ATOM 6311 C C . GLY B 1 259 ? 16.781 -13.297 -14.758 1 89.38 259 GLY B C 1
ATOM 6312 O O . GLY B 1 259 ? 16.641 -12.344 -15.531 1 89.38 259 GLY B O 1
ATOM 6313 N N . HIS B 1 260 ? 16.781 -13.133 -13.461 1 92.56 260 HIS B N 1
ATOM 6314 C CA . HIS B 1 260 ? 16.656 -11.82 -12.852 1 92.56 260 HIS B CA 1
ATOM 6315 C C . HIS B 1 260 ? 18.016 -11.172 -12.625 1 92.56 260 HIS B C 1
ATOM 6317 O O . HIS B 1 260 ? 18.984 -11.859 -12.273 1 92.56 260 HIS B O 1
ATOM 6323 N N . SER B 1 261 ? 18.031 -9.883 -12.719 1 92.94 261 SER B N 1
ATOM 6324 C CA . SER B 1 261 ? 19.281 -9.133 -12.531 1 92.94 261 SER B CA 1
ATOM 6325 C C . SER B 1 261 ? 19.297 -8.453 -11.164 1 92.94 261 SER B C 1
ATOM 6327 O O . SER B 1 261 ? 20.188 -7.641 -10.891 1 92.94 261 SER B O 1
ATOM 6329 N N . ALA B 1 262 ? 18.297 -8.719 -10.367 1 94.12 262 ALA B N 1
ATOM 6330 C CA . ALA B 1 262 ? 18.203 -8.086 -9.055 1 94.12 262 ALA B CA 1
ATOM 6331 C C . ALA B 1 262 ? 17.453 -8.977 -8.07 1 94.12 262 ALA B C 1
ATOM 6333 O O . ALA B 1 262 ? 16.781 -9.93 -8.477 1 94.12 262 ALA B O 1
ATOM 6334 N N . GLU B 1 263 ? 17.641 -8.734 -6.793 1 94.44 263 GLU B N 1
ATOM 6335 C CA . GLU B 1 263 ? 16.828 -9.367 -5.762 1 94.44 263 GLU B CA 1
ATOM 6336 C C . GLU B 1 263 ? 15.43 -8.742 -5.695 1 94.44 263 GLU B C 1
ATOM 6338 O O . GLU B 1 263 ? 15.242 -7.699 -5.07 1 94.44 263 GLU B O 1
ATOM 6343 N N . ARG B 1 264 ? 14.461 -9.383 -6.328 1 97.12 264 ARG B N 1
ATOM 6344 C CA . ARG B 1 264 ? 13.18 -8.688 -6.406 1 97.12 264 ARG B CA 1
ATOM 6345 C C . ARG B 1 264 ? 12.023 -9.656 -6.156 1 97.12 264 ARG B C 1
ATOM 6347 O O . ARG B 1 264 ? 10.859 -9.273 -6.266 1 97.12 264 ARG B O 1
ATOM 6354 N N . LEU B 1 265 ? 12.289 -10.922 -5.77 1 96.75 265 LEU B N 1
ATOM 6355 C CA . LEU B 1 265 ? 11.234 -11.859 -5.41 1 96.75 265 LEU B CA 1
ATOM 6356 C C . LEU B 1 265 ? 10.836 -11.695 -3.945 1 96.75 265 LEU B C 1
ATOM 6358 O O . LEU B 1 265 ? 11.43 -12.312 -3.062 1 96.75 265 LEU B O 1
ATOM 6362 N N . HIS B 1 266 ? 9.867 -10.906 -3.709 1 98.06 266 HIS B N 1
ATOM 6363 C CA . HIS B 1 266 ? 9.43 -10.586 -2.357 1 98.06 266 HIS B CA 1
ATOM 6364 C C . HIS B 1 266 ? 8.758 -11.781 -1.693 1 98.06 266 HIS B C 1
ATOM 6366 O O . HIS B 1 266 ? 7.934 -12.461 -2.311 1 98.06 266 HIS B O 1
ATOM 6372 N N . ARG B 1 267 ? 9.039 -11.992 -0.472 1 95.5 267 ARG B N 1
ATOM 6373 C CA . ARG B 1 267 ? 8.602 -13.172 0.273 1 95.5 267 ARG B CA 1
ATOM 6374 C C . ARG B 1 267 ? 8.68 -12.922 1.776 1 95.5 267 ARG B C 1
ATOM 6376 O O . ARG B 1 267 ? 9.234 -11.914 2.219 1 95.5 267 ARG B O 1
ATOM 6383 N N . PRO B 1 268 ? 8.055 -13.789 2.594 1 94.5 268 PRO B N 1
ATOM 6384 C CA . PRO B 1 268 ? 8.148 -13.617 4.043 1 94.5 268 PRO B CA 1
ATOM 6385 C C . PRO B 1 268 ? 9.578 -13.742 4.559 1 94.5 268 PRO B C 1
ATOM 6387 O O . PRO B 1 268 ? 10.359 -14.547 4.039 1 94.5 268 PRO B O 1
ATOM 6390 N N . SER B 1 269 ? 9.727 -12.969 5.57 1 91.25 269 SER B N 1
ATOM 6391 C CA . SER B 1 269 ? 10.992 -13.164 6.277 1 91.25 269 SER B CA 1
ATOM 6392 C C . SER B 1 269 ? 11.008 -14.508 7.008 1 91.25 269 SER B C 1
ATOM 6394 O O . SER B 1 269 ? 9.961 -15.008 7.43 1 91.25 269 SER B O 1
ATOM 6396 N N . GLY B 1 270 ? 12.078 -15.273 7.051 1 84.19 270 GLY B N 1
ATOM 6397 C CA . GLY B 1 270 ? 12.18 -16.516 7.781 1 84.19 270 GLY B CA 1
ATOM 6398 C C . GLY B 1 270 ? 12.062 -17.75 6.891 1 84.19 270 GLY B C 1
ATOM 6399 O O . GLY B 1 270 ? 12.133 -18.875 7.375 1 84.19 270 GLY B O 1
ATOM 6400 N N . GLY B 1 271 ? 11.766 -17.516 5.652 1 81 271 GLY B N 1
ATOM 6401 C CA . GLY B 1 271 ? 11.883 -18.609 4.715 1 81 271 GLY B CA 1
ATOM 6402 C C . GLY B 1 271 ? 10.547 -19.25 4.363 1 81 271 GLY B C 1
ATOM 6403 O O . GLY B 1 271 ? 10.477 -20.156 3.537 1 81 271 GLY B O 1
ATOM 6404 N N . ALA B 1 272 ? 9.461 -18.719 4.953 1 86.62 272 ALA B N 1
ATOM 6405 C CA . ALA B 1 272 ? 8.141 -19.25 4.609 1 86.62 272 ALA B CA 1
ATOM 6406 C C . ALA B 1 272 ? 7.82 -19.016 3.137 1 86.62 272 ALA B C 1
ATOM 6408 O O . ALA B 1 272 ? 8.336 -18.078 2.525 1 86.62 272 ALA B O 1
ATOM 6409 N N . LYS B 1 273 ? 6.98 -19.859 2.568 1 89.44 273 LYS B N 1
ATOM 6410 C CA . LYS B 1 273 ? 6.598 -19.766 1.163 1 89.44 273 LYS B CA 1
ATOM 6411 C C . LYS B 1 273 ? 5.715 -18.547 0.92 1 89.44 273 LYS B C 1
ATOM 6413 O O . LYS B 1 273 ? 4.859 -18.219 1.744 1 89.44 273 LYS B O 1
ATOM 6418 N N . SER B 1 274 ? 5.914 -17.891 -0.168 1 92.62 274 SER B N 1
ATOM 6419 C CA . SER B 1 274 ? 5.164 -16.688 -0.501 1 92.62 274 SER B CA 1
ATOM 6420 C C . SER B 1 274 ? 3.727 -17.016 -0.891 1 92.62 274 SER B C 1
ATOM 6422 O O . SER B 1 274 ? 2.807 -16.25 -0.59 1 92.62 274 SER B O 1
ATOM 6424 N N . GLY B 1 275 ? 3.51 -18.156 -1.585 1 93.81 275 GLY B N 1
ATOM 6425 C CA . GLY B 1 275 ? 2.186 -18.531 -2.064 1 93.81 275 GLY B CA 1
ATOM 6426 C C . GLY B 1 275 ? 1.145 -18.578 -0.962 1 93.81 275 GLY B C 1
ATOM 6427 O O . GLY B 1 275 ? 0.192 -17.797 -0.969 1 93.81 275 GLY B O 1
ATOM 6428 N N . PRO B 1 276 ? 1.382 -19.469 0.016 1 92.94 276 PRO B N 1
ATOM 6429 C CA . PRO B 1 276 ? 0.448 -19.562 1.142 1 92.94 276 PRO B CA 1
ATOM 6430 C C . PRO B 1 276 ? 0.276 -18.219 1.87 1 92.94 276 PRO B C 1
ATOM 6432 O O . PRO B 1 276 ? -0.835 -17.875 2.281 1 92.94 276 PRO B O 1
ATOM 6435 N N . GLU B 1 277 ? 1.332 -17.5 2.01 1 94.62 277 GLU B N 1
ATOM 6436 C CA . GLU B 1 277 ? 1.257 -16.188 2.666 1 94.62 277 GLU B CA 1
ATOM 6437 C C . GLU B 1 277 ? 0.285 -15.266 1.942 1 94.62 277 GLU B C 1
ATOM 6439 O O . GLU B 1 277 ? -0.572 -14.641 2.572 1 94.62 277 GLU B O 1
ATOM 6444 N N . ILE B 1 278 ? 0.376 -15.172 0.686 1 97.31 278 ILE B N 1
ATOM 6445 C CA . ILE B 1 278 ? -0.421 -14.266 -0.133 1 97.31 278 ILE B CA 1
ATOM 6446 C C . ILE B 1 278 ? -1.863 -14.766 -0.199 1 97.31 278 ILE B C 1
ATOM 6448 O O . ILE B 1 278 ? -2.801 -13.992 0.026 1 97.31 278 ILE B O 1
ATOM 6452 N N . ILE B 1 279 ? -2.062 -16.062 -0.452 1 96.44 279 ILE B N 1
ATOM 6453 C CA . ILE B 1 279 ? -3.404 -16.609 -0.62 1 96.44 279 ILE B CA 1
ATOM 6454 C C . ILE B 1 279 ? -4.168 -16.531 0.699 1 96.44 279 ILE B C 1
ATOM 6456 O O . ILE B 1 279 ? -5.348 -16.172 0.716 1 96.44 279 ILE B O 1
ATOM 6460 N N . ASN B 1 280 ? -3.529 -16.859 1.789 1 94.94 280 ASN B N 1
ATOM 6461 C CA . ASN B 1 280 ? -4.191 -16.766 3.086 1 94.94 280 ASN B CA 1
ATOM 6462 C C . ASN B 1 280 ? -4.609 -15.336 3.404 1 94.94 280 ASN B C 1
ATOM 6464 O O . ASN B 1 280 ? -5.691 -15.109 3.945 1 94.94 280 ASN B O 1
ATOM 6468 N N . THR B 1 281 ? -3.73 -14.438 3.111 1 97.19 281 THR B N 1
ATOM 6469 C CA . THR B 1 281 ? -4.031 -13.023 3.336 1 97.19 281 THR B CA 1
ATOM 6470 C C . THR B 1 281 ? -5.25 -12.594 2.521 1 97.19 281 THR B C 1
ATOM 6472 O O . THR B 1 281 ? -6.16 -11.953 3.051 1 97.19 281 THR B O 1
ATOM 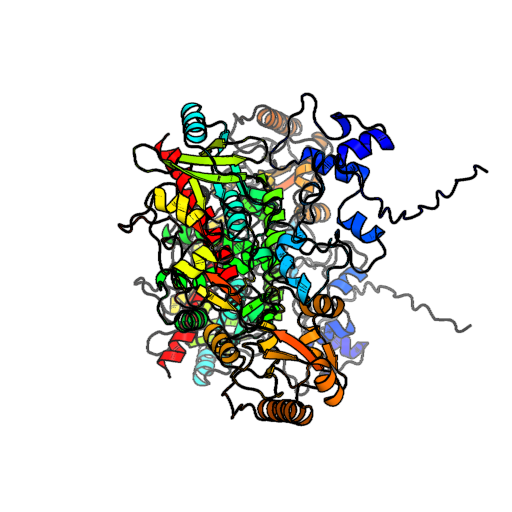6475 N N . LEU B 1 282 ? -5.293 -12.945 1.288 1 98.12 282 LEU B N 1
ATOM 6476 C CA . LEU B 1 282 ? -6.375 -12.547 0.392 1 98.12 282 LEU B CA 1
ATOM 6477 C C . LEU B 1 282 ? -7.68 -13.242 0.772 1 98.12 282 LEU B C 1
ATOM 6479 O O . LEU B 1 282 ? -8.75 -12.625 0.733 1 98.12 282 LEU B O 1
ATOM 6483 N N . LYS B 1 283 ? -7.582 -14.508 1.059 1 96.56 283 LYS B N 1
ATOM 6484 C CA . LYS B 1 283 ? -8.758 -15.258 1.495 1 96.56 283 LYS B CA 1
ATOM 6485 C C . LYS B 1 283 ? -9.383 -14.625 2.734 1 96.56 283 LYS B C 1
ATOM 6487 O O . LYS B 1 283 ? -10.602 -14.438 2.791 1 96.56 283 LYS B O 1
ATOM 6492 N N . ASN B 1 284 ? -8.57 -14.312 3.709 1 96.81 284 ASN B N 1
ATOM 6493 C CA . ASN B 1 284 ? -9.055 -13.688 4.934 1 96.81 284 ASN B CA 1
ATOM 6494 C C . ASN B 1 284 ? -9.711 -12.336 4.645 1 96.81 284 ASN B C 1
ATOM 6496 O O . ASN B 1 284 ? -10.75 -12.016 5.223 1 96.81 284 ASN B O 1
ATOM 6500 N N . ALA B 1 285 ? -9.086 -11.578 3.834 1 98.25 285 ALA B N 1
ATOM 6501 C CA . ALA B 1 285 ? -9.656 -10.289 3.447 1 98.25 285 ALA B CA 1
ATOM 6502 C C . ALA B 1 285 ? -11.008 -10.477 2.76 1 98.25 285 ALA B C 1
ATOM 6504 O O . ALA B 1 285 ? -11.961 -9.75 3.045 1 98.25 285 ALA B O 1
ATOM 6505 N N . ALA B 1 286 ? -11.047 -11.414 1.801 1 98.19 286 ALA B N 1
ATOM 6506 C CA . ALA B 1 286 ? -12.289 -11.695 1.094 1 98.19 286 ALA B CA 1
ATOM 6507 C C . ALA B 1 286 ? -13.398 -12.094 2.068 1 98.19 286 ALA B C 1
ATOM 6509 O O . ALA B 1 286 ? -14.531 -11.625 1.953 1 98.19 286 ALA B O 1
ATOM 6510 N N . GLU B 1 287 ? -13.047 -12.922 2.975 1 96.25 287 GLU B N 1
ATOM 6511 C CA . GLU B 1 287 ? -14.008 -13.367 3.982 1 96.25 287 GLU B CA 1
ATOM 6512 C C . GLU B 1 287 ? -14.508 -12.188 4.816 1 96.25 287 GLU B C 1
ATOM 6514 O O . GLU B 1 287 ? -15.711 -12.055 5.055 1 96.25 287 GLU B O 1
ATOM 6519 N N . LYS B 1 288 ? -13.578 -11.375 5.25 1 97.38 288 LYS B N 1
ATOM 6520 C CA . LYS B 1 288 ? -13.938 -10.211 6.051 1 97.38 288 LYS B CA 1
ATOM 6521 C C . LYS B 1 288 ? -14.844 -9.258 5.27 1 97.38 288 LYS B C 1
ATOM 6523 O O . LYS B 1 288 ? -15.695 -8.594 5.852 1 97.38 288 LYS B O 1
ATOM 6528 N N . LEU B 1 289 ? -14.695 -9.242 3.988 1 98.31 289 LEU B N 1
ATOM 6529 C CA . LEU B 1 289 ? -15.469 -8.359 3.119 1 98.31 289 LEU B CA 1
ATOM 6530 C C . LEU B 1 289 ? -16.797 -9 2.738 1 98.31 289 LEU B C 1
ATOM 6532 O O . LEU B 1 289 ? -17.594 -8.406 2.002 1 98.31 289 LEU B O 1
ATOM 6536 N N . GLY B 1 290 ? -17.016 -10.234 3.111 1 97.31 290 GLY B N 1
ATOM 6537 C CA . GLY B 1 290 ? -18.281 -10.906 2.861 1 97.31 290 GLY B CA 1
ATOM 6538 C C . GLY B 1 290 ? -18.344 -11.562 1.495 1 97.31 290 GLY B C 1
ATOM 6539 O O . GLY B 1 290 ? -19.438 -11.859 0.994 1 97.31 290 GLY B O 1
ATOM 6540 N N . VAL B 1 291 ? -17.25 -11.836 0.877 1 98.06 291 VAL B N 1
ATOM 6541 C CA . VAL B 1 291 ? -17.219 -12.516 -0.415 1 98.06 291 VAL B CA 1
ATOM 6542 C C . VAL B 1 291 ? -17.531 -13.992 -0.229 1 98.06 291 VAL B C 1
ATOM 6544 O O . VAL B 1 291 ? -16.906 -14.68 0.578 1 98.06 291 VAL B O 1
ATOM 6547 N N . GLU B 1 292 ? -18.453 -14.461 -0.963 1 96.44 292 GLU B N 1
ATOM 6548 C CA . GLU B 1 292 ? -18.766 -15.891 -0.94 1 96.44 292 GLU B CA 1
ATOM 6549 C C . GLU B 1 292 ? -17.812 -16.672 -1.832 1 96.44 292 GLU B C 1
ATOM 6551 O O . GLU B 1 292 ? -17.547 -16.281 -2.971 1 96.44 292 GLU B O 1
ATOM 6556 N N . THR B 1 293 ? -17.328 -17.703 -1.3 1 95.12 293 THR B N 1
ATOM 6557 C CA . THR B 1 293 ? -16.562 -18.672 -2.092 1 95.12 293 THR B CA 1
ATOM 6558 C C . THR B 1 293 ? -17.328 -19.984 -2.213 1 95.12 293 THR B C 1
ATOM 6560 O O . THR B 1 293 ? -17.562 -20.672 -1.212 1 95.12 293 THR B O 1
ATOM 6563 N N . ARG B 1 294 ? -17.625 -20.281 -3.418 1 96.19 294 ARG B N 1
ATOM 6564 C CA . ARG B 1 294 ? -18.406 -21.5 -3.678 1 96.19 294 ARG B CA 1
ATOM 6565 C C . ARG B 1 294 ? -17.531 -22.562 -4.336 1 96.19 294 ARG B C 1
ATOM 6567 O O . ARG B 1 294 ? -17.406 -22.609 -5.559 1 96.19 294 ARG B O 1
ATOM 6574 N N . THR B 1 295 ? -17.062 -23.5 -3.525 1 93.81 295 THR B N 1
ATOM 6575 C CA . THR B 1 295 ? -16.297 -24.625 -4.047 1 93.81 295 THR B CA 1
ATOM 6576 C C . THR B 1 295 ? -17.203 -25.672 -4.691 1 93.81 295 THR B C 1
ATOM 6578 O O . THR B 1 295 ? -18.422 -25.562 -4.598 1 93.81 295 THR B O 1
ATOM 6581 N N . ASN B 1 296 ? -16.609 -26.578 -5.43 1 92.75 296 ASN B N 1
ATOM 6582 C CA . ASN B 1 296 ? -17.344 -27.641 -6.121 1 92.75 296 ASN B CA 1
ATOM 6583 C C . ASN B 1 296 ? -18.344 -27.078 -7.129 1 92.75 296 ASN B C 1
ATOM 6585 O O . ASN B 1 296 ? -19.469 -27.562 -7.234 1 92.75 296 ASN B O 1
ATOM 6589 N N . SER B 1 297 ? -17.938 -26.062 -7.73 1 96.19 297 SER B N 1
ATOM 6590 C CA . SER B 1 297 ? -18.781 -25.344 -8.688 1 96.19 297 SER B CA 1
ATOM 6591 C C . SER B 1 297 ? -18.016 -25.031 -9.969 1 96.19 297 SER B C 1
ATOM 6593 O O . SER B 1 297 ? -17.359 -23.984 -10.055 1 96.19 297 SER B O 1
ATOM 6595 N N . LYS B 1 298 ? -18.219 -25.844 -10.961 1 97 298 LYS B N 1
ATOM 6596 C CA . LYS B 1 298 ? -17.5 -25.703 -12.227 1 97 298 LYS B CA 1
ATOM 6597 C C . LYS B 1 298 ? -18.297 -24.859 -13.219 1 97 298 LYS B C 1
ATOM 6599 O O . LYS B 1 298 ? -19.469 -25.141 -13.5 1 97 298 LYS B O 1
ATOM 6604 N N . VAL B 1 299 ? -17.688 -23.797 -13.703 1 98.25 299 VAL B N 1
ATOM 6605 C CA . VAL B 1 299 ? -18.297 -23.031 -14.789 1 98.25 299 VAL B CA 1
ATOM 6606 C C . VAL B 1 299 ? -18.109 -23.781 -16.109 1 98.25 299 VAL B C 1
ATOM 6608 O O . VAL B 1 299 ? -16.984 -24.172 -16.438 1 98.25 299 VAL B O 1
ATOM 6611 N N . ILE B 1 300 ? -19.219 -23.906 -16.922 1 97.12 300 ILE B N 1
ATOM 6612 C CA . ILE B 1 300 ? -19.109 -24.719 -18.125 1 97.12 300 ILE B CA 1
ATOM 6613 C C . ILE B 1 300 ? -19.406 -23.859 -19.359 1 97.12 300 ILE B C 1
ATOM 6615 O O . ILE B 1 300 ? -19.125 -24.266 -20.484 1 97.12 300 ILE B O 1
ATOM 6619 N N . ARG B 1 301 ? -20.031 -22.703 -19.094 1 97.75 301 ARG B N 1
ATOM 6620 C CA . ARG B 1 301 ? -20.375 -21.844 -20.219 1 97.75 301 ARG B CA 1
ATOM 6621 C C . ARG B 1 301 ? -20.578 -20.406 -19.781 1 97.75 301 ARG B C 1
ATOM 6623 O O . ARG B 1 301 ? -21.078 -20.156 -18.672 1 97.75 301 ARG B O 1
ATOM 6630 N N . LEU B 1 302 ? -20.141 -19.438 -20.656 1 98.56 302 LEU B N 1
ATOM 6631 C CA . LEU B 1 302 ? -20.531 -18.047 -20.5 1 98.56 302 LEU B CA 1
ATOM 6632 C C . LEU B 1 302 ? -21.844 -17.766 -21.234 1 98.56 302 LEU B C 1
ATOM 6634 O O . LEU B 1 302 ? -22.109 -18.344 -22.281 1 98.56 302 LEU B O 1
ATOM 6638 N N . VAL B 1 303 ? -22.625 -16.891 -20.688 1 98.12 303 VAL B N 1
ATOM 6639 C CA . VAL B 1 303 ? -23.906 -16.516 -21.297 1 98.12 303 VAL B CA 1
ATOM 6640 C C . VAL B 1 303 ? -23.859 -15.047 -21.719 1 98.12 303 VAL B C 1
ATOM 6642 O O . VAL B 1 303 ? -23.406 -14.188 -20.969 1 98.12 303 VAL B O 1
ATOM 6645 N N . GLU B 1 304 ? -24.297 -14.758 -22.938 1 97.62 304 GLU B N 1
ATOM 6646 C CA . GLU B 1 304 ? -24.297 -13.406 -23.5 1 97.62 304 GLU B CA 1
ATOM 6647 C C . GLU B 1 304 ? -25.719 -12.938 -23.797 1 97.62 304 GLU B C 1
ATOM 6649 O O . GLU B 1 304 ? -26.625 -13.75 -24.016 1 97.62 304 GLU B O 1
ATOM 6654 N N . ASP B 1 305 ? -25.891 -11.656 -23.781 1 96.31 305 ASP B N 1
ATOM 6655 C CA . ASP B 1 305 ? -27.125 -11.109 -24.312 1 96.31 305 ASP B CA 1
ATOM 6656 C C . ASP B 1 305 ? -27.047 -10.914 -25.828 1 96.31 305 ASP B C 1
ATOM 6658 O O . ASP B 1 305 ? -26.094 -11.359 -26.469 1 96.31 305 ASP B O 1
ATOM 6662 N N . LYS B 1 306 ? -28.031 -10.305 -26.344 1 94.5 306 LYS B N 1
ATOM 6663 C CA . LYS B 1 306 ? -28.156 -10.164 -27.781 1 94.5 306 LYS B CA 1
ATOM 6664 C C . LYS B 1 306 ? -27.078 -9.234 -28.344 1 94.5 306 LYS B C 1
ATOM 6666 O O . LYS B 1 306 ? -26.75 -9.305 -29.531 1 94.5 306 LYS B O 1
ATOM 6671 N N . GLN B 1 307 ? -26.531 -8.414 -27.516 1 94.25 307 GLN B N 1
ATOM 6672 C CA . GLN B 1 307 ? -25.516 -7.449 -27.953 1 94.25 307 GLN B CA 1
ATOM 6673 C C . GLN B 1 307 ? -24.109 -7.992 -27.734 1 94.25 307 GLN B C 1
ATOM 6675 O O . GLN B 1 307 ? -23.125 -7.312 -28.031 1 94.25 307 GLN B O 1
ATOM 6680 N N . GLY B 1 308 ? -24 -9.203 -27.203 1 96.12 308 GLY B N 1
ATOM 6681 C CA . GLY B 1 308 ? -22.703 -9.828 -27.016 1 96.12 308 GLY B CA 1
ATOM 6682 C C . GLY B 1 308 ? -22.109 -9.547 -25.656 1 96.12 308 GLY B C 1
ATOM 6683 O O . GLY B 1 308 ? -20.953 -9.891 -25.391 1 96.12 308 GLY B O 1
ATOM 6684 N N . ARG B 1 309 ? -22.906 -8.859 -24.859 1 96.81 309 ARG B N 1
ATOM 6685 C CA . ARG B 1 309 ? -22.438 -8.609 -23.5 1 96.81 309 ARG B CA 1
ATOM 6686 C C . ARG B 1 309 ? -22.578 -9.852 -22.625 1 96.81 309 ARG B C 1
ATOM 6688 O O . ARG B 1 309 ? -23.609 -10.523 -22.672 1 96.81 309 ARG B O 1
ATOM 6695 N N . VAL B 1 310 ? -21.547 -10.18 -21.875 1 98.56 310 VAL B N 1
ATOM 6696 C CA . VAL B 1 310 ? -21.625 -11.305 -20.938 1 98.56 310 VAL B CA 1
ATOM 6697 C C . VAL B 1 310 ? -22.531 -10.953 -19.766 1 98.56 310 VAL B C 1
ATOM 6699 O O . VAL B 1 310 ? -22.328 -9.93 -19.109 1 98.56 310 VAL B O 1
ATOM 6702 N N . THR B 1 311 ? -23.5 -11.875 -19.469 1 98.12 311 THR B N 1
ATOM 6703 C CA . THR B 1 311 ? -24.516 -11.562 -18.469 1 98.12 311 THR B CA 1
ATOM 6704 C C . THR B 1 311 ? -24.578 -12.656 -17.406 1 98.12 311 THR B C 1
ATOM 6706 O O . THR B 1 311 ? -25.422 -12.609 -16.5 1 98.12 311 THR B O 1
ATOM 6709 N N . GLY B 1 312 ? -23.75 -13.648 -17.562 1 98.5 312 GLY B N 1
ATOM 6710 C CA . GLY B 1 312 ? -23.766 -14.711 -16.578 1 98.5 312 GLY B CA 1
ATOM 6711 C C . GLY B 1 312 ? -22.984 -15.945 -17 1 98.5 312 GLY B C 1
ATOM 6712 O O . GLY B 1 312 ? -22.203 -15.891 -17.953 1 98.5 312 GLY B O 1
ATOM 6713 N N . VAL B 1 313 ? -23.172 -17.016 -16.172 1 98.81 313 VAL B N 1
ATOM 6714 C CA . VAL B 1 313 ? -22.453 -18.266 -16.438 1 98.81 313 VAL B CA 1
ATOM 6715 C C . VAL B 1 313 ? -23.375 -19.453 -16.141 1 98.81 313 VAL B C 1
ATOM 6717 O O . VAL B 1 313 ? -24.281 -19.344 -15.305 1 98.81 313 VAL B O 1
ATOM 6720 N N . LEU B 1 314 ? -23.188 -20.531 -16.875 1 98.56 314 LEU B N 1
ATOM 6721 C CA . LEU B 1 314 ? -23.734 -21.828 -16.5 1 98.56 314 LEU B CA 1
ATOM 6722 C C . LEU B 1 314 ? -22.766 -22.594 -15.594 1 98.56 314 LEU B C 1
ATOM 6724 O O . LEU B 1 314 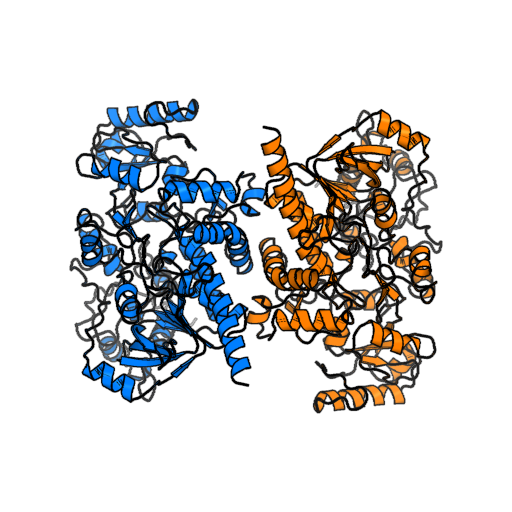? -21.594 -22.734 -15.93 1 98.56 314 LEU B O 1
ATOM 6728 N N . VAL B 1 315 ? -23.297 -23.031 -14.477 1 98.31 315 VAL B N 1
ATOM 6729 C CA . VAL B 1 315 ? -22.484 -23.703 -13.469 1 98.31 315 VAL B CA 1
ATOM 6730 C C . VAL B 1 315 ? -22.938 -25.141 -13.305 1 98.31 315 VAL B C 1
ATOM 6732 O O . VAL B 1 315 ? -24.141 -25.438 -13.375 1 98.31 315 VAL B O 1
ATOM 6735 N N . GLN B 1 316 ? -22.016 -26.078 -13.242 1 97.38 316 GLN B N 1
ATOM 6736 C CA . GLN B 1 316 ? -22.266 -27.438 -12.789 1 97.38 316 GLN B CA 1
ATOM 6737 C C . GLN B 1 316 ? -21.859 -27.609 -11.32 1 97.38 316 GLN B C 1
ATOM 6739 O O . GLN B 1 316 ? -20.688 -27.859 -11.023 1 97.38 316 GLN B O 1
ATOM 6744 N N . GLY B 1 317 ? -22.844 -27.516 -10.453 1 95.31 317 GLY B N 1
ATOM 6745 C CA . GLY B 1 317 ? -22.594 -27.75 -9.047 1 95.31 317 GLY B CA 1
ATOM 6746 C C . GLY B 1 317 ? -22.594 -29.219 -8.664 1 95.31 317 GLY B C 1
ATOM 6747 O O . GLY B 1 317 ? -23.328 -30.016 -9.258 1 95.31 317 GLY B O 1
ATOM 6748 N N . LYS B 1 318 ? -21.781 -29.484 -7.652 1 91.12 318 LYS B N 1
ATOM 6749 C CA . LYS B 1 318 ? -21.688 -30.859 -7.18 1 91.12 318 LYS B CA 1
ATOM 6750 C C . LYS B 1 318 ? -23.062 -31.391 -6.793 1 91.12 318 LYS B C 1
ATOM 6752 O O . LYS B 1 318 ? -23.391 -32.531 -7.098 1 91.12 318 LYS B O 1
ATOM 6757 N N . HIS B 1 319 ? -23.906 -30.562 -6.141 1 91.5 319 HIS B N 1
ATOM 6758 C CA . HIS B 1 319 ? -25.203 -31 -5.66 1 91.5 319 HIS B CA 1
ATOM 6759 C C . HIS B 1 319 ? -26.328 -30.297 -6.41 1 91.5 319 HIS B C 1
ATOM 6761 O O . HIS B 1 319 ? -27.391 -30.891 -6.645 1 91.5 319 HIS B O 1
ATOM 6767 N N . THR B 1 320 ? -26.078 -29.094 -6.832 1 93.69 320 THR B N 1
ATOM 6768 C CA . THR B 1 320 ? -27.125 -28.266 -7.422 1 93.69 320 THR B CA 1
ATOM 6769 C C . THR B 1 320 ? -27.266 -28.578 -8.914 1 93.69 320 THR B C 1
ATOM 6771 O O . THR B 1 320 ? -28.266 -28.188 -9.539 1 93.69 320 THR B O 1
ATOM 6774 N N . GLY B 1 321 ? -26.344 -29.297 -9.523 1 94.12 321 GLY B N 1
ATOM 6775 C CA . GLY B 1 321 ? -26.406 -29.594 -10.945 1 94.12 321 GLY B CA 1
ATOM 6776 C C . GLY B 1 321 ? -26.203 -28.375 -11.82 1 94.12 321 GLY B C 1
ATOM 6777 O O . GLY B 1 321 ? -25.609 -27.391 -11.398 1 94.12 321 GLY B O 1
ATOM 6778 N N . VAL B 1 322 ? -26.656 -28.516 -13.102 1 97.44 322 VAL B N 1
ATOM 6779 C CA . VAL B 1 322 ? -26.438 -27.453 -14.062 1 97.44 322 VAL B CA 1
ATOM 6780 C C . VAL B 1 322 ? -27.453 -26.344 -13.844 1 97.44 322 VAL B C 1
ATOM 6782 O O . VAL B 1 322 ? -28.672 -26.594 -13.82 1 97.44 322 VAL B O 1
ATOM 6785 N N . HIS B 1 323 ? -27.047 -25.094 -13.656 1 98.06 323 HIS B N 1
ATOM 6786 C CA . HIS B 1 323 ? -27.922 -23.953 -13.445 1 98.06 323 HIS B CA 1
ATOM 6787 C C . HIS B 1 323 ? -27.266 -22.641 -13.891 1 98.06 323 HIS B C 1
ATOM 6789 O O . HIS B 1 323 ? -26.047 -22.594 -14.07 1 98.06 323 HIS B O 1
ATOM 6795 N N . LEU B 1 324 ? -28.094 -21.672 -14.078 1 98.5 324 LEU B N 1
ATOM 6796 C CA . LEU B 1 324 ? -27.625 -20.375 -14.578 1 98.5 324 LEU B CA 1
ATOM 6797 C C . LEU B 1 324 ? -27.484 -19.375 -13.438 1 98.5 324 LEU B C 1
ATOM 6799 O O . LEU B 1 324 ? -28.391 -19.25 -12.602 1 98.5 324 LEU B O 1
ATOM 6803 N N . LEU B 1 325 ? -26.328 -18.703 -13.344 1 98.75 325 LEU B N 1
ATOM 6804 C CA . LEU B 1 325 ? -26.109 -17.547 -12.492 1 98.75 325 LEU B CA 1
ATOM 6805 C C . LEU B 1 325 ? -25.938 -16.281 -13.336 1 98.75 325 LEU B C 1
ATOM 6807 O O . LEU B 1 325 ? -25.109 -16.234 -14.242 1 98.75 325 LEU B O 1
ATOM 6811 N N . ALA B 1 326 ? -26.719 -15.281 -13.031 1 98.62 326 ALA B N 1
ATOM 6812 C CA . ALA B 1 326 ? -26.578 -13.992 -13.703 1 98.62 326 ALA B CA 1
ATOM 6813 C C . ALA B 1 326 ? -25.562 -13.102 -12.984 1 98.62 326 ALA B C 1
ATOM 6815 O O . ALA B 1 326 ? -25.359 -13.234 -11.773 1 98.62 326 ALA B O 1
ATOM 6816 N N . ALA B 1 327 ? -24.938 -12.234 -13.766 1 98.5 327 ALA B N 1
ATOM 6817 C CA . ALA B 1 327 ? -24 -11.266 -13.195 1 98.5 327 ALA B CA 1
ATOM 6818 C C . ALA B 1 327 ? -23.891 -10.023 -14.078 1 98.5 327 ALA B C 1
ATOM 6820 O O . ALA B 1 327 ? -24.109 -10.094 -15.289 1 98.5 327 ALA B O 1
ATOM 6821 N N . LYS B 1 328 ? -23.578 -8.883 -13.477 1 98.25 328 LYS B N 1
ATOM 6822 C CA . LYS B 1 328 ? -23.312 -7.676 -14.25 1 98.25 328 LYS B CA 1
ATOM 6823 C C . LYS B 1 328 ? -21.953 -7.762 -14.961 1 98.25 328 LYS B C 1
ATOM 6825 O O . LYS B 1 328 ? -21.781 -7.172 -16.031 1 98.25 328 LYS B O 1
ATOM 6830 N N . ALA B 1 329 ? -21.031 -8.484 -14.367 1 98.75 329 ALA B N 1
ATOM 6831 C CA . ALA B 1 329 ? -19.719 -8.727 -14.961 1 98.75 329 ALA B CA 1
ATOM 6832 C C . ALA B 1 329 ? -19.141 -10.055 -14.492 1 98.75 329 ALA B C 1
ATOM 6834 O O . ALA B 1 329 ? -19.578 -10.602 -13.469 1 98.75 329 ALA B O 1
ATOM 6835 N N . VAL B 1 330 ? -18.188 -10.602 -15.266 1 98.94 330 VAL B N 1
ATOM 6836 C CA . VAL B 1 330 ? -17.5 -11.852 -14.961 1 98.94 330 VAL B CA 1
ATOM 6837 C C . VAL B 1 330 ? -15.992 -11.664 -15.109 1 98.94 330 VAL B C 1
ATOM 6839 O O . VAL B 1 330 ? -15.531 -11.016 -16.047 1 98.94 330 VAL B O 1
ATOM 6842 N N . VAL B 1 331 ? -15.219 -12.109 -14.133 1 98.94 331 VAL B N 1
ATOM 6843 C CA . VAL B 1 331 ? -13.766 -12.18 -14.234 1 98.94 331 VAL B CA 1
ATOM 6844 C C . VAL B 1 331 ? -13.32 -13.641 -14.328 1 98.94 331 VAL B C 1
ATOM 6846 O O . VAL B 1 331 ? -13.641 -14.445 -13.453 1 98.94 331 VAL B O 1
ATOM 6849 N N . ILE B 1 332 ? -12.609 -13.977 -15.352 1 98.94 332 ILE B N 1
ATOM 6850 C CA . ILE B 1 332 ? -12.047 -15.32 -15.5 1 98.94 332 ILE B CA 1
ATOM 6851 C C . ILE B 1 332 ? -10.648 -15.359 -14.883 1 98.94 332 ILE B C 1
ATOM 6853 O O . ILE B 1 332 ? -9.734 -14.68 -15.352 1 98.94 332 ILE B O 1
ATOM 6857 N N . ALA B 1 333 ? -10.438 -16.094 -13.867 1 98.88 333 ALA B N 1
ATOM 6858 C CA . ALA B 1 333 ? -9.172 -16.281 -13.164 1 98.88 333 ALA B CA 1
ATOM 6859 C C . ALA B 1 333 ? -8.922 -17.766 -12.875 1 98.88 333 ALA B C 1
ATOM 6861 O O . ALA B 1 333 ? -8.492 -18.125 -11.781 1 98.88 333 ALA B O 1
ATOM 6862 N N . SER B 1 334 ? -9.117 -18.609 -13.82 1 97.94 334 SER B N 1
ATOM 6863 C CA . SER B 1 334 ? -9.219 -20.062 -13.633 1 97.94 334 SER B CA 1
ATOM 6864 C C . SER B 1 334 ? -7.863 -20.734 -13.773 1 97.94 334 SER B C 1
ATOM 6866 O O . SER B 1 334 ? -7.754 -21.953 -13.633 1 97.94 334 SER B O 1
ATOM 6868 N N . GLY B 1 335 ? -6.82 -19.969 -14.078 1 97.88 335 GLY B N 1
ATOM 6869 C CA . GLY B 1 335 ? -5.508 -20.562 -14.258 1 97.88 335 GLY B CA 1
ATOM 6870 C C . GLY B 1 335 ? -5.301 -21.141 -15.648 1 97.88 335 GLY B C 1
ATOM 6871 O O . GLY B 1 335 ? -6.168 -21.016 -16.516 1 97.88 335 GLY B O 1
ATOM 6872 N N . GLY B 1 336 ? -4.152 -21.75 -15.891 1 97.69 336 GLY B N 1
ATOM 6873 C CA . GLY B 1 336 ? -3.785 -22.25 -17.203 1 97.69 336 GLY B CA 1
ATOM 6874 C C . GLY B 1 336 ? -4.219 -23.688 -17.438 1 97.69 336 GLY B C 1
ATOM 6875 O O . GLY B 1 336 ? -5.348 -24.062 -17.109 1 97.69 336 GLY B O 1
ATOM 6876 N N . PHE B 1 337 ? -3.336 -24.438 -18.156 1 97.69 337 PHE B N 1
ATOM 6877 C CA . PHE B 1 337 ? -3.742 -25.781 -18.531 1 97.69 337 PHE B CA 1
ATOM 6878 C C . PHE B 1 337 ? -2.568 -26.75 -18.438 1 97.69 337 PHE B C 1
ATOM 6880 O O . PHE B 1 337 ? -2.572 -27.812 -19.062 1 97.69 337 PHE B O 1
ATOM 6887 N N . ALA B 1 338 ? -1.63 -26.438 -17.625 1 96.56 338 ALA B N 1
ATOM 6888 C CA . ALA B 1 338 ? -0.371 -27.172 -17.562 1 96.56 338 ALA B CA 1
ATOM 6889 C C . ALA B 1 338 ? -0.592 -28.594 -17.031 1 96.56 338 ALA B C 1
ATOM 6891 O O . ALA B 1 338 ? 0.194 -29.5 -17.312 1 96.56 338 ALA B O 1
ATOM 6892 N N . ARG B 1 339 ? -1.641 -28.812 -16.281 1 93.06 339 ARG B N 1
ATOM 6893 C CA . ARG B 1 339 ? -1.923 -30.141 -15.742 1 93.06 339 ARG B CA 1
ATOM 6894 C C . ARG B 1 339 ? -2.566 -31.047 -16.781 1 93.06 339 ARG B C 1
ATOM 6896 O O . ARG B 1 339 ? -2.555 -32.281 -16.656 1 93.06 339 ARG B O 1
ATOM 6903 N N . ASN B 1 340 ? -3.154 -30.516 -17.781 1 94.31 340 ASN B N 1
ATOM 6904 C CA . ASN B 1 340 ? -3.805 -31.25 -18.875 1 94.31 340 ASN B CA 1
ATOM 6905 C C . ASN B 1 340 ? -2.801 -31.656 -19.953 1 94.31 340 ASN B C 1
ATOM 6907 O O . ASN B 1 340 ? -2.654 -30.984 -20.969 1 94.31 340 ASN B O 1
ATOM 6911 N N . ASN B 1 341 ? -2.232 -32.812 -19.734 1 94.12 341 ASN B N 1
ATOM 6912 C CA . ASN B 1 341 ? -1.14 -33.219 -20.625 1 94.12 341 ASN B CA 1
ATOM 6913 C C . ASN B 1 341 ? -1.617 -33.375 -22.062 1 94.12 341 ASN B C 1
ATOM 6915 O O . ASN B 1 341 ? -0.865 -33.125 -23 1 94.12 341 ASN B O 1
ATOM 6919 N N . ALA B 1 342 ? -2.848 -33.844 -22.234 1 95.12 342 ALA B N 1
ATOM 6920 C CA . ALA B 1 342 ? -3.379 -33.938 -23.594 1 95.12 342 ALA B CA 1
ATOM 6921 C C . ALA B 1 342 ? -3.381 -32.594 -24.297 1 95.12 342 ALA B C 1
ATOM 6923 O O . ALA B 1 342 ? -2.984 -32.5 -25.453 1 95.12 342 ALA B O 1
ATOM 6924 N N . LEU B 1 343 ? -3.811 -31.641 -23.562 1 96.25 343 LEU B N 1
ATOM 6925 C CA . LEU B 1 343 ? -3.84 -30.297 -24.109 1 96.25 343 LEU B CA 1
ATOM 6926 C C . LEU B 1 343 ? -2.428 -29.75 -24.281 1 96.25 343 LEU B C 1
ATOM 6928 O O . LEU B 1 343 ? -2.131 -29.078 -25.281 1 96.25 343 LEU B O 1
ATOM 6932 N N . VAL B 1 344 ? -1.563 -30 -23.328 1 97.81 344 VAL B N 1
ATOM 6933 C CA . VAL B 1 344 ? -0.161 -29.609 -23.422 1 97.81 344 VAL B CA 1
ATOM 6934 C C . VAL B 1 344 ? 0.462 -30.219 -24.672 1 97.81 344 VAL B C 1
ATOM 6936 O O . VAL B 1 344 ? 1.107 -29.516 -25.453 1 97.81 344 VAL B O 1
ATOM 6939 N N . ALA B 1 345 ? 0.188 -31.469 -24.969 1 97.5 345 ALA B N 1
ATOM 6940 C CA . ALA B 1 345 ? 0.784 -32.188 -26.078 1 97.5 345 ALA B CA 1
ATOM 6941 C C . ALA B 1 345 ? 0.241 -31.688 -27.422 1 97.5 345 ALA B C 1
ATOM 6943 O O . ALA B 1 345 ? 0.936 -31.734 -28.438 1 97.5 345 ALA B O 1
ATOM 6944 N N . LYS B 1 346 ? -0.943 -31.266 -27.344 1 97.31 346 LYS B N 1
ATOM 6945 C CA . LYS B 1 346 ? -1.54 -30.688 -28.547 1 97.31 346 LYS B CA 1
ATOM 6946 C C . LYS B 1 346 ? -0.744 -29.484 -29.031 1 97.31 346 LYS B C 1
ATOM 6948 O O . LYS B 1 346 ? -0.516 -29.328 -30.234 1 97.31 346 LYS B O 1
ATOM 6953 N N . TYR B 1 347 ? -0.34 -28.641 -28.125 1 96.94 347 TYR B N 1
ATOM 6954 C CA . TYR B 1 347 ? 0.352 -27.406 -28.484 1 96.94 347 TYR B CA 1
ATOM 6955 C C . TYR B 1 347 ? 1.86 -27.625 -28.516 1 96.94 347 TYR B C 1
ATOM 6957 O O . TYR B 1 347 ? 2.57 -26.953 -29.266 1 96.94 347 TYR B O 1
ATOM 6965 N N . ARG B 1 348 ? 2.316 -28.516 -27.703 1 97.19 348 ARG B N 1
ATOM 6966 C CA . ARG B 1 348 ? 3.73 -28.859 -27.594 1 97.19 348 ARG B CA 1
ATOM 6967 C C . ARG B 1 348 ? 3.926 -30.375 -27.547 1 97.19 348 ARG B C 1
ATOM 6969 O O . ARG B 1 348 ? 4.121 -30.938 -26.469 1 97.19 348 ARG B O 1
ATOM 6976 N N . PRO B 1 349 ? 4.02 -30.953 -28.656 1 97.31 349 PRO B N 1
ATOM 6977 C CA . PRO B 1 349 ? 4.094 -32.438 -28.719 1 97.31 349 PRO B CA 1
ATOM 6978 C C . PRO B 1 349 ? 5.328 -32.969 -28.016 1 97.31 349 PRO B C 1
ATOM 6980 O O . PRO B 1 349 ? 5.301 -34.094 -27.5 1 97.31 349 PRO B O 1
ATOM 6983 N N . ASP B 1 350 ? 6.406 -32.219 -27.953 1 94.94 350 ASP B N 1
ATOM 6984 C CA . ASP B 1 350 ? 7.637 -32.688 -27.312 1 94.94 350 ASP B CA 1
ATOM 6985 C C . ASP B 1 350 ? 7.449 -32.812 -25.797 1 94.94 350 ASP B C 1
ATOM 6987 O O . ASP B 1 350 ? 8.266 -33.438 -25.125 1 94.94 350 ASP B O 1
ATOM 6991 N N . LEU B 1 351 ? 6.348 -32.312 -25.266 1 96.56 351 LEU B N 1
ATOM 6992 C CA . LEU B 1 351 ? 6.105 -32.344 -23.828 1 96.56 351 LEU B CA 1
ATOM 6993 C C . LEU B 1 351 ? 5.098 -33.438 -23.484 1 96.56 351 LEU B C 1
ATOM 6995 O O . LEU B 1 351 ? 4.641 -33.531 -22.344 1 96.56 351 LEU B O 1
ATOM 6999 N N . LYS B 1 352 ? 4.73 -34.25 -24.453 1 96.81 352 LYS B N 1
ATOM 7000 C CA . LYS B 1 352 ? 3.83 -35.344 -24.188 1 96.81 352 LYS B CA 1
ATOM 7001 C C . LYS B 1 352 ? 4.391 -36.281 -23.094 1 96.81 352 LYS B C 1
ATOM 7003 O O . LYS B 1 352 ? 5.547 -36.688 -23.172 1 96.81 352 LYS B O 1
ATOM 7008 N N . GLY B 1 353 ? 3.617 -36.5 -22.109 1 92.75 353 GLY B N 1
ATOM 7009 C CA . GLY B 1 353 ? 3.994 -37.438 -21.078 1 92.75 353 GLY B CA 1
ATOM 7010 C C . GLY B 1 353 ? 4.844 -36.812 -19.984 1 92.75 353 GLY B C 1
ATOM 7011 O O . GLY B 1 353 ? 5.121 -37.469 -18.969 1 92.75 353 GLY B O 1
ATOM 7012 N N . VAL B 1 354 ? 5.258 -35.594 -20.156 1 93.69 354 VAL B N 1
ATOM 7013 C CA . VAL B 1 354 ? 6.047 -34.906 -19.141 1 93.69 354 VAL B CA 1
ATOM 7014 C C . VAL B 1 354 ? 5.156 -34.562 -17.938 1 93.69 354 VAL B C 1
ATOM 7016 O O . VAL B 1 354 ? 4.023 -34.125 -18.109 1 93.69 354 VAL B O 1
ATOM 7019 N N . ASP B 1 355 ? 5.598 -34.781 -16.719 1 90.56 355 ASP B N 1
ATOM 7020 C CA . ASP B 1 355 ? 4.863 -34.5 -15.484 1 90.56 355 ASP B CA 1
ATOM 7021 C C . ASP B 1 355 ? 4.598 -33 -15.336 1 90.56 355 ASP B C 1
ATOM 7023 O O . ASP B 1 355 ? 5.18 -32.188 -16.062 1 90.56 355 ASP B O 1
ATOM 7027 N N . SER B 1 356 ? 3.697 -32.688 -14.445 1 93 356 SER B N 1
ATOM 7028 C CA . SER B 1 356 ? 3.354 -31.297 -14.195 1 93 356 SER B CA 1
ATOM 7029 C C . SER B 1 356 ? 3.438 -30.969 -12.711 1 93 356 SER B C 1
ATOM 7031 O O . SER B 1 356 ? 3.074 -31.781 -11.859 1 93 356 SER B O 1
ATOM 7033 N N . THR B 1 357 ? 3.861 -29.766 -12.438 1 92.5 357 THR B N 1
ATOM 7034 C CA . THR B 1 357 ? 3.934 -29.297 -11.062 1 92.5 357 THR B CA 1
ATOM 7035 C C . THR B 1 357 ? 2.623 -28.641 -10.641 1 92.5 357 THR B C 1
ATOM 7037 O O . THR B 1 357 ? 2.52 -28.094 -9.539 1 92.5 357 THR B O 1
ATOM 7040 N N . ASN B 1 358 ? 1.611 -28.625 -11.453 1 93.38 358 ASN B N 1
ATOM 7041 C CA . ASN B 1 358 ? 0.398 -27.844 -11.242 1 93.38 358 ASN B CA 1
ATOM 7042 C C . ASN B 1 358 ? -0.644 -28.625 -10.453 1 93.38 358 ASN B C 1
ATOM 7044 O O . ASN B 1 358 ? -0.617 -29.859 -10.43 1 93.38 358 ASN B O 1
ATOM 7048 N N . ASN B 1 359 ? -1.512 -27.906 -9.828 1 89.06 359 ASN B N 1
ATOM 7049 C CA . ASN B 1 359 ? -2.656 -28.516 -9.156 1 89.06 359 ASN B CA 1
ATOM 7050 C C . ASN B 1 359 ? -3.588 -29.203 -10.148 1 89.06 359 ASN B C 1
ATOM 7052 O O . ASN B 1 359 ? -3.623 -28.844 -11.328 1 89.06 359 ASN B O 1
ATOM 7056 N N . PRO B 1 360 ? -4.406 -30.094 -9.664 1 86.31 360 PRO B N 1
ATOM 7057 C CA . PRO B 1 360 ? -5.219 -30.906 -10.555 1 86.31 360 PRO B CA 1
ATOM 7058 C C . PRO B 1 360 ? -6.305 -30.109 -11.273 1 86.31 360 PRO B C 1
ATOM 7060 O O . PRO B 1 360 ? -6.789 -30.531 -12.328 1 86.31 360 PRO B O 1
ATOM 7063 N N . GLY B 1 361 ? -6.645 -29 -10.734 1 89.31 361 GLY B N 1
ATOM 7064 C CA . GLY B 1 361 ? -7.711 -28.219 -11.328 1 89.31 361 GLY B CA 1
ATOM 7065 C C . GLY B 1 361 ? -7.242 -27.359 -12.484 1 89.31 361 GLY B C 1
ATOM 7066 O O . GLY B 1 361 ? -8.062 -26.797 -13.227 1 89.31 361 GLY B O 1
ATOM 7067 N N . ASN B 1 362 ? -5.969 -27.281 -12.75 1 94 362 ASN B N 1
ATOM 7068 C CA . ASN B 1 362 ? -5.398 -26.438 -13.789 1 94 362 ASN B CA 1
ATOM 7069 C C . ASN B 1 362 ? -5.438 -27.109 -15.156 1 94 362 ASN B C 1
ATOM 7071 O O . ASN B 1 362 ? -4.391 -27.422 -15.734 1 94 362 ASN B O 1
ATOM 7075 N N . VAL B 1 363 ? -6.66 -27.203 -15.805 1 94.88 363 VAL B N 1
ATOM 7076 C CA . VAL B 1 363 ? -6.793 -28.094 -16.938 1 94.88 363 VAL B CA 1
ATOM 7077 C C . VAL B 1 363 ? -7.293 -27.312 -18.156 1 94.88 363 VAL B C 1
ATOM 7079 O O . VAL B 1 363 ? -7.664 -27.906 -19.172 1 94.88 363 VAL B O 1
ATOM 7082 N N . GLY B 1 364 ? -7.422 -26.016 -18.094 1 96.75 364 GLY B N 1
ATOM 7083 C CA . GLY B 1 364 ? -7.633 -25.172 -19.266 1 96.75 364 GLY B CA 1
ATOM 7084 C C . GLY B 1 364 ? -9.102 -25.016 -19.625 1 96.75 364 GLY B C 1
ATOM 7085 O O . GLY B 1 364 ? -9.438 -24.781 -20.781 1 96.75 364 GLY B O 1
ATOM 7086 N N . ASP B 1 365 ? -10.008 -25.047 -18.656 1 95.75 365 ASP B N 1
ATOM 7087 C CA . ASP B 1 365 ? -11.445 -24.938 -18.906 1 95.75 365 ASP B CA 1
ATOM 7088 C C . ASP B 1 365 ? -11.789 -23.672 -19.672 1 95.75 365 ASP B C 1
ATOM 7090 O O . ASP B 1 365 ? -12.641 -23.688 -20.562 1 95.75 365 ASP B O 1
ATOM 7094 N N . ALA B 1 366 ? -11.133 -22.609 -19.406 1 97.94 366 ALA B N 1
ATOM 7095 C CA . ALA B 1 366 ? -11.469 -21.312 -19.984 1 97.94 366 ALA B CA 1
ATOM 7096 C C . ALA B 1 366 ? -11.148 -21.266 -21.469 1 97.94 366 ALA B C 1
ATOM 7098 O O . ALA B 1 366 ? -11.766 -20.5 -22.219 1 97.94 366 ALA B O 1
ATOM 7099 N N . LEU B 1 367 ? -10.195 -22.047 -21.906 1 97.31 367 LEU B N 1
ATOM 7100 C CA . LEU B 1 367 ? -9.867 -22.109 -23.328 1 97.31 367 LEU B CA 1
ATOM 7101 C C . LEU B 1 367 ? -11.016 -22.719 -24.125 1 97.31 367 LEU B C 1
ATOM 7103 O O . LEU B 1 367 ? -11.078 -22.562 -25.344 1 97.31 367 LEU B O 1
ATOM 7107 N N . THR B 1 368 ? -11.906 -23.406 -23.438 1 95.44 368 THR B N 1
ATOM 7108 C CA . THR B 1 368 ? -13.094 -23.953 -24.078 1 95.44 368 THR B CA 1
ATOM 7109 C C . THR B 1 368 ? -14.258 -22.984 -24 1 95.44 368 THR B C 1
ATOM 7111 O O . THR B 1 368 ? -14.703 -22.438 -25.016 1 95.44 368 THR B O 1
ATOM 7114 N N . PHE B 1 369 ? -14.711 -22.547 -22.797 1 97.19 369 PHE B N 1
ATOM 7115 C CA . PHE B 1 369 ? -15.953 -21.797 -22.672 1 97.19 369 PHE B CA 1
ATOM 7116 C C . PHE B 1 369 ? -15.75 -20.359 -23.109 1 97.19 369 PHE B C 1
ATOM 7118 O O . PHE B 1 369 ? -16.688 -19.719 -23.609 1 97.19 369 PHE B O 1
ATOM 7125 N N . ALA B 1 370 ? -14.539 -19.781 -22.953 1 98.62 370 ALA B N 1
ATOM 7126 C CA . ALA B 1 370 ? -14.328 -18.391 -23.344 1 98.62 370 ALA B CA 1
ATOM 7127 C C . ALA B 1 370 ? -14.188 -18.25 -24.859 1 98.62 370 ALA B C 1
ATOM 7129 O O . ALA B 1 370 ? -14.734 -17.328 -25.453 1 98.62 370 ALA B O 1
ATOM 7130 N N . THR B 1 371 ? -13.453 -19.172 -25.453 1 98 371 THR B N 1
ATOM 7131 C CA . THR B 1 371 ? -13.273 -19.094 -26.906 1 98 371 THR B CA 1
ATOM 7132 C C . THR B 1 371 ? -14.578 -19.375 -27.625 1 98 371 THR B C 1
ATOM 7134 O O . THR B 1 371 ? -14.797 -18.906 -28.75 1 98 371 THR B O 1
ATOM 7137 N N . ALA B 1 372 ? -15.484 -20.109 -27.016 1 97.06 372 ALA B N 1
ATOM 7138 C CA . ALA B 1 372 ? -16.781 -20.422 -27.594 1 97.06 372 ALA B CA 1
ATOM 7139 C C . ALA B 1 372 ? -17.594 -19.156 -27.859 1 97.06 372 ALA B C 1
ATOM 7141 O O . ALA B 1 372 ? -18.453 -19.125 -28.75 1 97.06 372 ALA B O 1
ATOM 7142 N N . ILE B 1 373 ? -17.281 -18.094 -27.141 1 97.38 373 ILE B N 1
ATOM 7143 C CA . ILE B 1 373 ? -18.031 -16.859 -27.359 1 97.38 373 ILE B CA 1
ATOM 7144 C C . ILE B 1 373 ? -17.156 -15.828 -28.062 1 97.38 373 ILE B C 1
ATOM 7146 O O . ILE B 1 373 ? -17.453 -14.633 -28.047 1 97.38 373 ILE B O 1
ATOM 7150 N N . GLY B 1 374 ? -16 -16.281 -28.469 1 97.75 374 GLY B N 1
ATOM 7151 C CA . GLY B 1 374 ? -15.234 -15.445 -29.391 1 97.75 374 GLY B CA 1
ATOM 7152 C C . GLY B 1 374 ? -14.023 -14.805 -28.75 1 97.75 374 GLY B C 1
ATOM 7153 O O . GLY B 1 374 ? -13.32 -14.016 -29.391 1 97.75 374 GLY B O 1
ATOM 7154 N N . VAL B 1 375 ? -13.688 -15.07 -27.531 1 98.75 375 VAL B N 1
ATOM 7155 C CA . VAL B 1 375 ? -12.469 -14.539 -26.938 1 98.75 375 VAL B CA 1
ATOM 7156 C C . VAL B 1 375 ? -11.25 -15.07 -27.688 1 98.75 375 VAL B C 1
ATOM 7158 O O . VAL B 1 375 ? -11.18 -16.266 -28 1 98.75 375 VAL B O 1
ATOM 7161 N N . ASP B 1 376 ? -10.359 -14.203 -28 1 98.75 376 ASP B N 1
ATOM 7162 C CA . ASP B 1 376 ? -9.125 -14.594 -28.688 1 98.75 376 ASP B CA 1
ATOM 7163 C C . ASP B 1 376 ? -8.094 -15.133 -27.703 1 98.75 376 ASP B C 1
ATOM 7165 O O . ASP B 1 376 ? -8.242 -14.984 -26.484 1 98.75 376 ASP B O 1
ATOM 7169 N N . THR B 1 377 ? -7.086 -15.898 -28.25 1 98.62 377 THR B N 1
ATOM 7170 C CA . THR B 1 377 ? -5.973 -16.422 -27.453 1 98.62 377 THR B CA 1
ATOM 7171 C C . THR B 1 377 ? -4.641 -15.938 -28.016 1 98.62 377 THR B C 1
ATOM 7173 O O . THR B 1 377 ? -4.578 -15.438 -29.141 1 98.62 377 THR B O 1
ATOM 7176 N N . VAL B 1 378 ? -3.646 -15.977 -27.172 1 98.56 378 VAL B N 1
ATOM 7177 C CA . VAL B 1 378 ? -2.303 -15.586 -27.594 1 98.56 378 VAL B CA 1
ATOM 7178 C C . VAL B 1 378 ? -1.272 -16.5 -26.906 1 98.56 378 VAL B C 1
ATOM 7180 O O . VAL B 1 378 ? -1.457 -16.906 -25.766 1 98.56 378 VAL B O 1
ATOM 7183 N N . ASP B 1 379 ? -0.246 -16.938 -27.641 1 98.06 379 ASP B N 1
ATOM 7184 C CA . ASP B 1 379 ? 0.956 -17.625 -27.172 1 98.06 379 ASP B CA 1
ATOM 7185 C C . ASP B 1 379 ? 0.609 -18.953 -26.516 1 98.06 379 ASP B C 1
ATOM 7187 O O . ASP B 1 379 ? 1.265 -19.375 -25.547 1 98.06 379 ASP B O 1
ATOM 7191 N N . VAL B 1 380 ? -0.419 -19.641 -26.938 1 97.88 380 VAL B N 1
ATOM 7192 C CA . VAL B 1 380 ? -0.908 -20.844 -26.281 1 97.88 380 VAL B CA 1
ATOM 7193 C C . VAL B 1 380 ? 0.097 -21.984 -26.453 1 97.88 380 VAL B C 1
ATOM 7195 O O . VAL B 1 380 ? 0.12 -22.922 -25.672 1 97.88 380 VAL B O 1
ATOM 7198 N N . ASP B 1 381 ? 0.94 -21.844 -27.469 1 97.88 381 ASP B N 1
ATOM 7199 C CA . ASP B 1 381 ? 1.941 -22.875 -27.719 1 97.88 381 ASP B CA 1
ATOM 7200 C C . ASP B 1 381 ? 3.203 -22.641 -26.891 1 97.88 381 ASP B C 1
ATOM 7202 O O . ASP B 1 381 ? 4.145 -23.438 -26.922 1 97.88 381 ASP B O 1
ATOM 7206 N N . GLN B 1 382 ? 3.277 -21.516 -26.172 1 98.12 382 GLN B N 1
ATOM 7207 C CA . GLN B 1 382 ? 4.402 -21.234 -25.281 1 98.12 382 GLN B CA 1
ATOM 7208 C C . GLN B 1 382 ? 4.168 -21.828 -23.906 1 98.12 382 GLN B C 1
ATOM 7210 O O . GLN B 1 382 ? 3.426 -21.266 -23.094 1 98.12 382 GLN B O 1
ATOM 7215 N N . ILE B 1 383 ? 4.805 -22.969 -23.609 1 98.06 383 ILE B N 1
ATOM 7216 C CA . ILE B 1 383 ? 4.648 -23.719 -22.375 1 98.06 383 ILE B CA 1
ATOM 7217 C C . ILE B 1 383 ? 6.016 -23.953 -21.734 1 98.06 383 ILE B C 1
ATOM 7219 O O . ILE B 1 383 ? 6.949 -24.406 -22.406 1 98.06 383 ILE B O 1
ATOM 7223 N N . GLN B 1 384 ? 6.078 -23.641 -20.438 1 96.81 384 GLN B N 1
ATOM 7224 C CA . GLN B 1 384 ? 7.359 -23.703 -19.75 1 96.81 384 GLN B CA 1
ATOM 7225 C C . GLN B 1 384 ? 7.484 -24.984 -18.922 1 96.81 384 GLN B C 1
ATOM 7227 O O . GLN B 1 384 ? 6.527 -25.391 -18.266 1 96.81 384 GLN B O 1
ATOM 7232 N N . ALA B 1 385 ? 8.648 -25.562 -19.016 1 95.75 385 ALA B N 1
ATOM 7233 C CA . ALA B 1 385 ? 9.055 -26.609 -18.078 1 95.75 385 ALA B CA 1
ATOM 7234 C C . ALA B 1 385 ? 9.953 -26.047 -16.984 1 95.75 385 ALA B C 1
ATOM 7236 O O . ALA B 1 385 ? 10.859 -25.266 -17.25 1 95.75 385 ALA B O 1
ATOM 7237 N N . PHE B 1 386 ? 9.641 -26.391 -15.758 1 95.31 386 PHE B N 1
ATOM 7238 C CA . PHE B 1 386 ? 10.453 -26 -14.609 1 95.31 386 PHE B CA 1
ATOM 7239 C C . PHE B 1 386 ? 11.578 -27 -14.375 1 95.31 386 PHE B C 1
ATOM 7241 O O . PHE B 1 386 ? 11.336 -28.219 -14.312 1 95.31 386 PHE B O 1
ATOM 7248 N N . PRO B 1 387 ? 12.781 -26.578 -14.227 1 95.38 387 PRO B N 1
ATOM 7249 C CA . PRO B 1 387 ? 13.922 -27.5 -14.25 1 95.38 387 PRO B CA 1
ATOM 7250 C C . PRO B 1 387 ? 14.039 -28.328 -12.969 1 95.38 387 PRO B C 1
ATOM 7252 O O . PRO B 1 387 ? 14.492 -29.469 -13.008 1 95.38 387 PRO B O 1
ATOM 7255 N N . THR B 1 388 ? 13.703 -27.703 -11.805 1 95 388 THR B N 1
ATOM 7256 C CA . THR B 1 388 ? 14.039 -28.375 -10.547 1 95 388 THR B CA 1
ATOM 7257 C C . THR B 1 388 ? 12.773 -28.875 -9.852 1 95 388 THR B C 1
ATOM 7259 O O . THR B 1 388 ? 12.461 -28.438 -8.742 1 95 388 THR B O 1
ATOM 7262 N N . ALA B 1 389 ? 12.148 -29.828 -10.453 1 93.31 389 ALA B N 1
ATOM 7263 C CA . ALA B 1 389 ? 10.992 -30.5 -9.867 1 93.31 389 ALA B CA 1
ATOM 7264 C C . ALA B 1 389 ? 11.383 -31.875 -9.312 1 93.31 389 ALA B C 1
ATOM 7266 O O . ALA B 1 389 ? 11.812 -32.75 -10.062 1 93.31 389 ALA B O 1
ATOM 7267 N N . ALA B 1 390 ? 11.234 -32 -7.98 1 88.81 390 ALA B N 1
ATOM 7268 C CA . ALA B 1 390 ? 11.469 -33.312 -7.371 1 88.81 390 ALA B CA 1
ATOM 7269 C C . ALA B 1 390 ? 10.344 -34.281 -7.715 1 88.81 390 ALA B C 1
ATOM 7271 O O . ALA B 1 390 ? 9.164 -33.938 -7.652 1 88.81 390 ALA B O 1
ATOM 7272 N N . ALA B 1 391 ? 10.688 -35.438 -8.125 1 78 391 ALA B N 1
ATOM 7273 C CA . ALA B 1 391 ? 9.742 -36.469 -8.523 1 78 391 ALA B CA 1
ATOM 7274 C C . ALA B 1 391 ? 8.805 -35.969 -9.617 1 78 391 ALA B C 1
ATOM 7276 O O . ALA B 1 391 ? 7.684 -36.469 -9.758 1 78 391 ALA B O 1
ATOM 7277 N N . GLY B 1 392 ? 9.234 -34.906 -10.227 1 77.5 392 GLY B N 1
ATOM 7278 C CA . GLY B 1 392 ? 8.453 -34.344 -11.312 1 77.5 392 GLY B CA 1
ATOM 7279 C C . GLY B 1 392 ? 7.234 -33.594 -10.836 1 77.5 392 GLY B C 1
ATOM 7280 O O . GLY B 1 392 ? 6.418 -33.125 -11.641 1 77.5 392 GLY B O 1
ATOM 7281 N N . LYS B 1 393 ? 7.074 -33.375 -9.578 1 82.12 393 LYS B N 1
ATOM 7282 C CA . LYS B 1 393 ? 5.832 -32.781 -9.078 1 82.12 393 LYS B CA 1
ATOM 7283 C C . LYS B 1 393 ? 6.113 -31.672 -8.078 1 82.12 393 LYS B C 1
ATOM 7285 O O . LYS B 1 393 ? 5.41 -30.656 -8.055 1 82.12 393 LYS B O 1
ATOM 7290 N N . MET B 1 394 ? 7.117 -31.844 -7.293 1 85.62 394 MET B N 1
ATOM 7291 C CA . MET B 1 394 ? 7.395 -30.891 -6.227 1 85.62 394 MET B CA 1
ATOM 7292 C C . MET B 1 394 ? 8.445 -29.875 -6.668 1 85.62 394 MET B C 1
ATOM 7294 O O . MET B 1 394 ? 9.594 -30.234 -6.938 1 85.62 394 MET B O 1
ATOM 7298 N N . VAL B 1 395 ? 8.039 -28.719 -6.598 1 89.56 395 VAL B N 1
ATOM 7299 C CA . VAL B 1 395 ? 8.93 -27.656 -7.051 1 89.56 395 VAL B CA 1
ATOM 7300 C C . VAL B 1 395 ? 9.945 -27.344 -5.961 1 89.56 395 VAL B C 1
ATOM 7302 O O . VAL B 1 395 ? 9.586 -27.141 -4.801 1 89.56 395 VAL B O 1
ATOM 7305 N N . ILE B 1 396 ? 11.164 -27.359 -6.293 1 90.75 396 ILE B N 1
ATOM 7306 C CA . ILE B 1 396 ? 12.18 -26.672 -5.488 1 90.75 396 ILE B CA 1
ATOM 7307 C C . ILE B 1 396 ? 12.445 -25.297 -6.062 1 90.75 396 ILE B C 1
ATOM 7309 O O . ILE B 1 396 ? 13 -25.156 -7.156 1 90.75 396 ILE B O 1
ATOM 7313 N N . SER B 1 397 ? 12.133 -24.344 -5.305 1 88.94 397 SER B N 1
ATOM 7314 C CA . SER B 1 397 ? 12.133 -22.969 -5.781 1 88.94 397 SER B CA 1
ATOM 7315 C C . SER B 1 397 ? 13.461 -22.609 -6.438 1 88.94 397 SER B C 1
ATOM 7317 O O . SER B 1 397 ? 14.523 -23.031 -5.977 1 88.94 397 SER B O 1
ATOM 7319 N N . GLY B 1 398 ? 13.297 -21.766 -7.434 1 87.94 398 GLY B N 1
ATOM 7320 C CA . GLY B 1 398 ? 14.484 -21.25 -8.102 1 87.94 398 GLY B CA 1
ATOM 7321 C C . GLY B 1 398 ? 15.375 -20.422 -7.188 1 87.94 398 GLY B C 1
ATOM 7322 O O . GLY B 1 398 ? 16.547 -20.203 -7.492 1 87.94 398 GLY B O 1
ATOM 7323 N N . THR B 1 399 ? 14.852 -20.031 -6.098 1 87.88 399 THR B N 1
ATOM 7324 C CA . THR B 1 399 ? 15.641 -19.266 -5.148 1 87.88 399 THR B CA 1
ATOM 7325 C C . THR B 1 399 ? 16.703 -20.141 -4.484 1 87.88 399 THR B C 1
ATOM 7327 O O . THR B 1 399 ? 17.656 -19.625 -3.9 1 87.88 399 THR B O 1
ATOM 7330 N N . ALA B 1 400 ? 16.531 -21.438 -4.574 1 90.5 400 ALA B N 1
ATOM 7331 C CA . ALA B 1 400 ? 17.594 -22.328 -4.109 1 90.5 400 ALA B CA 1
ATOM 7332 C C . ALA B 1 400 ? 18.875 -22.125 -4.914 1 90.5 400 ALA B C 1
ATOM 7334 O O . ALA B 1 400 ? 19.953 -22.031 -4.344 1 90.5 400 ALA B O 1
ATOM 7335 N N . ARG B 1 401 ? 18.703 -22.109 -6.219 1 91 401 ARG B N 1
ATOM 7336 C CA . ARG B 1 401 ? 19.828 -21.844 -7.09 1 91 401 ARG B CA 1
ATOM 7337 C C . ARG B 1 401 ? 20.391 -20.438 -6.84 1 91 401 ARG B C 1
ATOM 7339 O O . ARG B 1 401 ? 21.609 -20.25 -6.809 1 91 401 ARG B O 1
ATOM 7346 N N . GLY B 1 402 ? 19.5 -19.547 -6.668 1 87.94 402 GLY B N 1
ATOM 7347 C CA . GLY B 1 402 ? 19.922 -18.203 -6.336 1 87.94 402 GLY B CA 1
ATOM 7348 C C . GLY B 1 402 ? 20.703 -18.125 -5.039 1 87.94 402 GLY B C 1
ATOM 7349 O O . GLY B 1 402 ? 21.562 -17.234 -4.879 1 87.94 402 GLY B O 1
ATOM 7350 N N . ALA B 1 403 ? 20.422 -19.062 -4.152 1 88.88 403 ALA B N 1
ATOM 7351 C CA . ALA B 1 403 ? 21.078 -19.078 -2.846 1 88.88 403 ALA B CA 1
ATOM 7352 C C . ALA B 1 403 ? 22.375 -19.859 -2.893 1 88.88 403 ALA B C 1
ATOM 7354 O O . ALA B 1 403 ? 23.125 -19.906 -1.907 1 88.88 403 ALA B O 1
ATOM 7355 N N . GLY B 1 404 ? 22.672 -20.516 -3.988 1 91.31 404 GLY B N 1
ATOM 7356 C CA . GLY B 1 404 ? 23.984 -21.125 -4.117 1 91.31 404 GLY B CA 1
ATOM 7357 C C . GLY B 1 404 ? 23.922 -22.594 -4.473 1 91.31 404 GLY B C 1
ATOM 7358 O O . GLY B 1 404 ? 24.953 -23.234 -4.648 1 91.31 404 GLY B O 1
ATOM 7359 N N . ALA B 1 405 ? 22.75 -23.141 -4.68 1 95.62 405 ALA B N 1
ATOM 7360 C CA . ALA B 1 405 ? 22.656 -24.547 -5.07 1 95.62 405 ALA B CA 1
ATOM 7361 C C . ALA B 1 405 ? 23.188 -24.766 -6.48 1 95.62 405 ALA B C 1
ATOM 7363 O O . ALA B 1 405 ? 23.078 -23.891 -7.336 1 95.62 405 ALA B O 1
ATOM 7364 N N . ILE B 1 406 ? 23.781 -25.922 -6.688 1 97.25 406 ILE B N 1
ATOM 7365 C CA . ILE B 1 406 ? 24.297 -26.266 -8.008 1 97.25 406 ILE B CA 1
ATOM 7366 C C . ILE B 1 406 ? 23.641 -27.547 -8.516 1 97.25 406 ILE B C 1
ATOM 7368 O O . ILE B 1 406 ? 22.984 -28.266 -7.742 1 97.25 406 ILE B O 1
ATOM 7372 N N . LEU B 1 407 ? 23.75 -27.812 -9.82 1 98 407 LEU B N 1
ATOM 7373 C CA . LEU B 1 407 ? 23.219 -29.031 -10.453 1 98 407 LEU B CA 1
ATOM 7374 C C . LEU B 1 407 ? 24.344 -29.953 -10.859 1 98 407 LEU B C 1
ATOM 7376 O O . LEU B 1 407 ? 25.281 -29.547 -11.57 1 98 407 LEU B O 1
ATOM 7380 N N . LEU B 1 408 ? 24.266 -31.172 -10.383 1 98.06 408 LEU B N 1
ATOM 7381 C CA . LEU B 1 408 ? 25.203 -32.219 -10.773 1 98.06 408 LEU B CA 1
ATOM 7382 C C . LEU B 1 408 ? 24.5 -33.312 -11.562 1 98.06 408 LEU B C 1
ATOM 7384 O O . LEU B 1 408 ? 23.359 -33.688 -11.25 1 98.06 408 LEU B O 1
ATOM 7388 N N . ASN B 1 409 ? 25.203 -33.812 -12.633 1 97.81 409 ASN B N 1
ATOM 7389 C CA . ASN B 1 409 ? 24.625 -34.938 -13.375 1 97.81 409 ASN B CA 1
ATOM 7390 C C . ASN B 1 409 ? 24.891 -36.281 -12.656 1 97.81 409 ASN B C 1
ATOM 7392 O O . ASN B 1 409 ? 25.375 -36.281 -11.523 1 97.81 409 ASN B O 1
ATOM 7396 N N . ARG B 1 410 ? 24.516 -37.375 -13.219 1 95.5 410 ARG B N 1
ATOM 7397 C CA . ARG B 1 410 ? 24.594 -38.688 -12.594 1 95.5 410 ARG B CA 1
ATOM 7398 C C . ARG B 1 410 ? 26.047 -39.094 -12.32 1 95.5 410 ARG B C 1
ATOM 7400 O O . ARG B 1 410 ? 26.328 -39.875 -11.422 1 95.5 410 ARG B O 1
ATOM 7407 N N . ASP B 1 411 ? 26.953 -38.469 -13.055 1 96.06 411 ASP B N 1
ATOM 7408 C CA . ASP B 1 411 ? 28.375 -38.75 -12.852 1 96.06 411 ASP B CA 1
ATOM 7409 C C . ASP B 1 411 ? 28.969 -37.875 -11.758 1 96.06 411 ASP B C 1
ATOM 7411 O O . ASP B 1 411 ? 30.078 -38.094 -11.289 1 96.06 411 ASP B O 1
ATOM 7415 N N . GLY B 1 412 ? 28.219 -36.875 -11.367 1 97.12 412 GLY B N 1
ATOM 7416 C CA . GLY B 1 412 ? 28.672 -35.969 -10.32 1 97.12 412 GLY B CA 1
ATOM 7417 C C . GLY B 1 412 ? 29.312 -34.688 -10.859 1 97.12 412 GLY B C 1
ATOM 7418 O O . GLY B 1 412 ? 29.922 -33.938 -10.109 1 97.12 412 GLY B O 1
ATOM 7419 N N . ALA B 1 413 ? 29.125 -34.438 -12.133 1 97.44 413 ALA B N 1
ATOM 7420 C CA . ALA B 1 413 ? 29.734 -33.25 -12.758 1 97.44 413 ALA B CA 1
ATOM 7421 C C . ALA B 1 413 ? 28.703 -32.156 -12.969 1 97.44 413 ALA B C 1
ATOM 7423 O O . ALA B 1 413 ? 27.531 -32.438 -13.281 1 97.44 413 ALA B O 1
ATOM 7424 N N . ARG B 1 414 ? 29.125 -30.875 -12.766 1 97.81 414 ARG B N 1
ATOM 7425 C CA . ARG B 1 414 ? 28.297 -29.75 -13.195 1 97.81 414 ARG B CA 1
ATOM 7426 C C . ARG B 1 414 ? 28.172 -29.719 -14.711 1 97.81 414 ARG B C 1
ATOM 7428 O O . ARG B 1 414 ? 29.047 -30.188 -15.43 1 97.81 414 ARG B O 1
ATOM 7435 N N . PHE B 1 415 ? 27.078 -29.109 -15.266 1 97.88 415 PHE B N 1
ATOM 7436 C CA . PHE B 1 415 ? 26.891 -29.25 -16.703 1 97.88 415 PHE B CA 1
ATOM 7437 C C . PHE B 1 415 ? 26.219 -28.016 -17.281 1 97.88 415 PHE B C 1
ATOM 7439 O O . PHE B 1 415 ? 25.953 -27.953 -18.484 1 97.88 415 PHE B O 1
ATOM 7446 N N . CYS B 1 416 ? 25.922 -27 -16.469 1 96.38 416 CYS B N 1
ATOM 7447 C CA . CYS B 1 416 ? 25.281 -25.812 -17.016 1 96.38 416 CYS B CA 1
ATOM 7448 C C . CYS B 1 416 ? 25.359 -24.641 -16.031 1 96.38 416 CYS B C 1
ATOM 7450 O O . CYS B 1 416 ? 25.828 -24.812 -14.906 1 96.38 416 CYS B O 1
ATOM 7452 N N . ASP B 1 417 ? 25.016 -23.422 -16.547 1 96 417 ASP B N 1
ATOM 7453 C CA . ASP B 1 417 ? 24.766 -22.281 -15.672 1 96 417 ASP B CA 1
ATOM 7454 C C . ASP B 1 417 ? 23.422 -22.406 -14.953 1 96 417 ASP B C 1
ATOM 7456 O O . ASP B 1 417 ? 22.359 -22.172 -15.547 1 96 417 ASP B O 1
ATOM 7460 N N . GLU B 1 418 ? 23.516 -22.672 -13.672 1 95.25 418 GLU B N 1
ATOM 7461 C CA . GLU B 1 418 ? 22.297 -22.953 -12.898 1 95.25 418 GLU B CA 1
ATOM 7462 C C . GLU B 1 418 ? 21.422 -21.703 -12.805 1 95.25 418 GLU B C 1
ATOM 7464 O O . GLU B 1 418 ? 20.234 -21.797 -12.477 1 95.25 418 GLU B O 1
ATOM 7469 N N . MET B 1 419 ? 21.922 -20.547 -13.078 1 91.88 419 MET B N 1
ATOM 7470 C CA . MET B 1 419 ? 21.188 -19.297 -12.914 1 91.88 419 MET B CA 1
ATOM 7471 C C . MET B 1 419 ? 20.656 -18.797 -14.25 1 91.88 419 MET B C 1
ATOM 7473 O O . MET B 1 419 ? 20.125 -17.688 -14.344 1 91.88 419 MET B O 1
ATOM 7477 N N . GLY B 1 420 ? 20.781 -19.641 -15.25 1 90.19 420 GLY B N 1
ATOM 7478 C CA . GLY B 1 420 ? 20.141 -19.328 -16.516 1 90.19 420 GLY B CA 1
ATOM 7479 C C . GLY B 1 420 ? 18.625 -19.375 -16.453 1 90.19 420 GLY B C 1
ATOM 7480 O O . GLY B 1 420 ? 18.062 -19.875 -15.477 1 90.19 420 GLY B O 1
ATOM 7481 N N . PRO B 1 421 ? 17.953 -18.797 -17.516 1 89.81 421 PRO B N 1
ATOM 7482 C CA . PRO B 1 421 ? 16.5 -18.891 -17.547 1 89.81 421 PRO B CA 1
ATOM 7483 C C . PRO B 1 421 ? 16 -20.344 -17.5 1 89.81 421 PRO B C 1
ATOM 7485 O O . PRO B 1 421 ? 16.734 -21.25 -17.891 1 89.81 421 PRO B O 1
ATOM 7488 N N . ARG B 1 422 ? 14.789 -20.547 -17.062 1 93 422 ARG B N 1
ATOM 7489 C CA . ARG B 1 422 ? 14.242 -21.875 -16.781 1 93 422 ARG B CA 1
ATOM 7490 C C . ARG B 1 422 ? 14.281 -22.75 -18.031 1 93 422 ARG B C 1
ATOM 7492 O O . ARG B 1 422 ? 14.578 -23.953 -17.938 1 93 422 ARG B O 1
ATOM 7499 N N . ASP B 1 423 ? 14 -22.203 -19.188 1 93.06 423 ASP B N 1
ATOM 7500 C CA . ASP B 1 423 ? 13.984 -23 -20.406 1 93.06 423 ASP B CA 1
ATOM 7501 C C . ASP B 1 423 ? 15.383 -23.547 -20.719 1 93.06 423 ASP B C 1
ATOM 7503 O O . ASP B 1 423 ? 15.531 -24.719 -21.078 1 93.06 423 ASP B O 1
ATOM 7507 N N . LYS B 1 424 ? 16.406 -22.75 -20.5 1 92.69 424 LYS B N 1
ATOM 7508 C CA . LYS B 1 424 ? 17.781 -23.156 -20.781 1 92.69 424 LYS B CA 1
ATOM 7509 C C . LYS B 1 424 ? 18.25 -24.219 -19.797 1 92.69 424 LYS B C 1
ATOM 7511 O O . LYS B 1 424 ? 18.891 -25.203 -20.172 1 92.69 424 LYS B O 1
ATOM 7516 N N . VAL B 1 425 ? 17.922 -24.031 -18.578 1 95.56 425 VAL B N 1
ATOM 7517 C CA . VAL B 1 425 ? 18.344 -24.984 -17.562 1 95.56 425 VAL B CA 1
ATOM 7518 C C . VAL B 1 425 ? 17.625 -26.312 -17.781 1 95.56 425 VAL B C 1
ATOM 7520 O O . VAL B 1 425 ? 18.219 -27.391 -17.641 1 95.56 425 VAL B O 1
ATOM 7523 N N . SER B 1 426 ? 16.344 -26.25 -18.078 1 96.5 426 SER B N 1
ATOM 7524 C CA . SER B 1 426 ? 15.594 -27.453 -18.375 1 96.5 426 SER B CA 1
ATOM 7525 C C . SER B 1 426 ? 16.188 -28.203 -19.562 1 96.5 426 SER B C 1
ATOM 7527 O O . SER B 1 426 ? 16.312 -29.438 -19.531 1 96.5 426 SER B O 1
ATOM 7529 N N . GLU B 1 427 ? 16.578 -27.5 -20.578 1 96.25 427 GLU B N 1
ATOM 7530 C CA . GLU B 1 427 ? 17.203 -28.094 -21.75 1 96.25 427 GLU B CA 1
ATOM 7531 C C . GLU B 1 427 ? 18.516 -28.797 -21.375 1 96.25 427 GLU B C 1
ATOM 7533 O O . GLU B 1 427 ? 18.797 -29.891 -21.875 1 96.25 427 GLU B O 1
ATOM 7538 N N . CYS B 1 428 ? 19.25 -28.156 -20.547 1 97.5 428 CYS B N 1
ATOM 7539 C CA . CYS B 1 428 ? 20.5 -28.734 -20.094 1 97.5 428 CYS B CA 1
ATOM 7540 C C . CYS B 1 428 ? 20.25 -30.062 -19.375 1 97.5 428 CYS B C 1
ATOM 7542 O O . CYS B 1 428 ? 20.984 -31.031 -19.594 1 97.5 428 CYS B O 1
ATOM 7544 N N . ILE B 1 429 ? 19.25 -30.094 -18.547 1 97.81 429 ILE B N 1
ATOM 7545 C CA . ILE B 1 429 ? 18.953 -31.297 -17.797 1 97.81 429 ILE B CA 1
ATOM 7546 C C . ILE B 1 429 ? 18.469 -32.406 -18.734 1 97.81 429 ILE B C 1
ATOM 7548 O O . ILE B 1 429 ? 18.906 -33.562 -18.641 1 97.81 429 ILE B O 1
ATOM 7552 N N . TRP B 1 430 ? 17.625 -32.062 -19.703 1 96.69 430 TRP B N 1
ATOM 7553 C CA . TRP B 1 430 ? 17.094 -33.031 -20.656 1 96.69 430 TRP B CA 1
ATOM 7554 C C . TRP B 1 430 ? 18.203 -33.625 -21.516 1 96.69 430 TRP B C 1
ATOM 7556 O O . TRP B 1 430 ? 18.062 -34.719 -22.047 1 96.69 430 TRP B O 1
ATOM 7566 N N . ALA B 1 431 ? 19.297 -32.906 -21.641 1 97.25 431 ALA B N 1
ATOM 7567 C CA . ALA B 1 431 ? 20.438 -33.375 -22.438 1 97.25 431 ALA B CA 1
ATOM 7568 C C . ALA B 1 431 ? 21.297 -34.375 -21.672 1 97.25 431 ALA B C 1
ATOM 7570 O O . ALA B 1 431 ? 22.125 -35.062 -22.25 1 97.25 431 ALA B O 1
ATOM 7571 N N . GLN B 1 432 ? 21.062 -34.438 -20.391 1 97.12 432 GLN B N 1
ATOM 7572 C CA . GLN B 1 432 ? 21.828 -35.375 -19.562 1 97.12 432 GLN B CA 1
ATOM 7573 C C . GLN B 1 432 ? 21.281 -36.812 -19.703 1 97.12 432 GLN B C 1
ATOM 7575 O O . GLN B 1 432 ? 20.094 -37 -20 1 97.12 432 GLN B O 1
ATOM 7580 N N . PRO B 1 433 ? 22.172 -37.812 -19.453 1 94.12 433 PRO B N 1
ATOM 7581 C CA . PRO B 1 433 ? 21.641 -39.188 -19.359 1 94.12 433 PRO B CA 1
ATOM 7582 C C . PRO B 1 433 ? 20.578 -39.344 -18.281 1 94.12 433 PRO B C 1
ATOM 7584 O O . PRO B 1 433 ? 20.734 -38.812 -17.172 1 94.12 433 PRO B O 1
ATOM 7587 N N . GLY B 1 434 ? 19.484 -39.906 -18.656 1 92.69 434 GLY B N 1
ATOM 7588 C CA . GLY B 1 434 ? 18.391 -40.094 -17.719 1 92.69 434 GLY B CA 1
ATOM 7589 C C . GLY B 1 434 ? 17.422 -38.906 -17.688 1 92.69 434 GLY B C 1
ATOM 7590 O O . GLY B 1 434 ? 16.312 -39.031 -17.141 1 92.69 434 GLY B O 1
ATOM 7591 N N . LYS B 1 435 ? 17.828 -37.75 -18.297 1 96 435 LYS B N 1
ATOM 7592 C CA . LYS B 1 435 ? 17.016 -36.562 -18.391 1 96 435 LYS B CA 1
ATOM 7593 C C . LYS B 1 435 ? 16.656 -36.031 -17 1 96 435 LYS B C 1
ATOM 7595 O O . LYS B 1 435 ? 15.516 -35.625 -16.75 1 96 435 LYS B O 1
ATOM 7600 N N . ASP B 1 436 ? 17.531 -36.219 -16.078 1 96 436 ASP B N 1
ATOM 7601 C CA . ASP B 1 436 ? 17.406 -35.75 -14.703 1 96 436 ASP B CA 1
ATOM 7602 C C . ASP B 1 436 ? 18.75 -35.281 -14.164 1 96 436 ASP B C 1
ATOM 7604 O O . ASP B 1 436 ? 19.75 -35.281 -14.883 1 96 436 ASP B O 1
ATOM 7608 N N . ALA B 1 437 ? 18.75 -34.656 -13 1 97.25 437 ALA B N 1
ATOM 7609 C CA . ALA B 1 437 ? 19.938 -34.156 -12.328 1 97.25 437 ALA B CA 1
ATOM 7610 C C . ALA B 1 437 ? 19.766 -34.156 -10.812 1 97.25 437 ALA B C 1
ATOM 7612 O O . ALA B 1 437 ? 18.703 -34.531 -10.305 1 97.25 437 ALA B O 1
ATOM 7613 N N . TRP B 1 438 ? 20.844 -33.875 -10.125 1 97 438 TRP B N 1
ATOM 7614 C CA . TRP B 1 438 ? 20.812 -33.688 -8.68 1 97 438 TRP B CA 1
ATOM 7615 C C . TRP B 1 438 ? 21.016 -32.219 -8.32 1 97 438 TRP B C 1
ATOM 7617 O O . TRP B 1 438 ? 22.016 -31.594 -8.711 1 97 438 TRP B O 1
ATOM 7627 N N . LEU B 1 439 ? 20.047 -31.656 -7.676 1 97.56 439 LEU B N 1
ATOM 7628 C CA . LEU B 1 439 ? 20.25 -30.359 -7.043 1 97.56 439 LEU B CA 1
ATOM 7629 C C . LEU B 1 439 ? 21 -30.516 -5.719 1 97.56 439 LEU B C 1
ATOM 7631 O O . LEU B 1 439 ? 20.516 -31.203 -4.812 1 97.56 439 LEU B O 1
ATOM 7635 N N . VAL B 1 440 ? 22.141 -29.875 -5.605 1 97.5 440 VAL B N 1
ATOM 7636 C CA . VAL B 1 440 ? 23.031 -30.047 -4.457 1 97.5 440 VAL B CA 1
ATOM 7637 C C . VAL B 1 440 ? 23.234 -28.703 -3.766 1 97.5 440 VAL B C 1
ATOM 7639 O O . VAL B 1 440 ? 23.5 -27.688 -4.422 1 97.5 440 VAL B O 1
ATOM 7642 N N . PHE B 1 441 ? 23.125 -28.719 -2.486 1 96.94 441 PHE B N 1
ATOM 7643 C CA . PHE B 1 441 ? 23.266 -27.5 -1.706 1 96.94 441 PHE B CA 1
ATOM 7644 C C . PHE B 1 441 ? 23.734 -27.812 -0.288 1 96.94 441 PHE B C 1
ATOM 7646 O O . PHE B 1 441 ? 23.844 -28.969 0.092 1 96.94 441 PHE B O 1
ATOM 7653 N N . ASP B 1 442 ? 24.109 -26.812 0.47 1 96.62 442 ASP B N 1
ATOM 7654 C CA . ASP B 1 442 ? 24.594 -27.031 1.828 1 96.62 442 ASP B CA 1
ATOM 7655 C C . ASP B 1 442 ? 23.594 -26.516 2.861 1 96.62 442 ASP B C 1
ATOM 7657 O O . ASP B 1 442 ? 22.422 -26.281 2.541 1 96.62 442 ASP B O 1
ATOM 7661 N N . GLU B 1 443 ? 23.984 -26.406 4.074 1 94.69 443 GLU B N 1
ATOM 7662 C CA . GLU B 1 443 ? 23.141 -26.062 5.211 1 94.69 443 GLU B CA 1
ATOM 7663 C C . GLU B 1 443 ? 22.609 -24.641 5.086 1 94.69 443 GLU B C 1
ATOM 7665 O O . GLU B 1 443 ? 21.484 -24.344 5.512 1 94.69 443 GLU B O 1
ATOM 7670 N N . THR B 1 444 ? 23.359 -23.812 4.461 1 90.94 444 THR B N 1
ATOM 7671 C CA . THR B 1 444 ? 22.969 -22.406 4.305 1 90.94 444 THR B CA 1
ATOM 7672 C C . THR B 1 444 ? 21.719 -22.297 3.436 1 90.94 444 THR B C 1
ATOM 7674 O O . THR B 1 444 ? 20.766 -21.594 3.795 1 90.94 444 THR B O 1
ATOM 7677 N N . VAL B 1 445 ? 21.781 -22.969 2.311 1 90.94 445 VAL B N 1
ATOM 7678 C CA . VAL B 1 445 ? 20.625 -22.969 1.42 1 90.94 445 VAL B CA 1
ATOM 7679 C C . VAL B 1 445 ? 19.438 -23.656 2.105 1 90.94 445 VAL B C 1
ATOM 7681 O O . VAL B 1 445 ? 18.312 -23.172 2.025 1 90.94 445 VAL B O 1
ATOM 7684 N N . PHE B 1 446 ? 19.734 -24.688 2.785 1 91.75 446 PHE B N 1
ATOM 7685 C CA . PHE B 1 446 ? 18.719 -25.469 3.48 1 91.75 446 PHE B CA 1
ATOM 7686 C C . PHE B 1 446 ? 17.969 -24.609 4.496 1 91.75 446 PHE B C 1
ATOM 7688 O O . PHE B 1 446 ? 16.75 -24.672 4.598 1 91.75 446 PHE B O 1
ATOM 7695 N N . GLU B 1 447 ? 18.625 -23.781 5.172 1 87.06 447 GLU B N 1
ATOM 7696 C CA . GLU B 1 447 ? 18.031 -22.953 6.223 1 87.06 447 GLU B CA 1
ATOM 7697 C C . GLU B 1 447 ? 17.266 -21.766 5.637 1 87.06 447 GLU B C 1
ATOM 7699 O O . GLU B 1 447 ? 16.312 -21.297 6.23 1 87.06 447 GLU B O 1
ATOM 7704 N N . ARG B 1 448 ? 17.672 -21.406 4.527 1 83.81 448 ARG B N 1
ATOM 7705 C CA . ARG B 1 448 ? 17.078 -20.234 3.904 1 83.81 448 ARG B CA 1
ATOM 7706 C C . ARG B 1 448 ? 15.734 -20.578 3.266 1 83.81 448 ARG B C 1
ATOM 7708 O O . ARG B 1 448 ? 14.883 -19.703 3.092 1 83.81 448 ARG B O 1
ATOM 7715 N N . LEU B 1 449 ? 15.562 -21.828 2.871 1 86.75 449 LEU B N 1
ATOM 7716 C CA . LEU B 1 449 ? 14.336 -22.25 2.201 1 86.75 449 LEU B CA 1
ATOM 7717 C C . LEU B 1 449 ? 13.547 -23.219 3.074 1 86.75 449 LEU B C 1
ATOM 7719 O O . LEU B 1 449 ? 13.82 -24.422 3.084 1 86.75 449 LEU B O 1
ATOM 7723 N N . GLY B 1 450 ? 12.547 -22.766 3.648 1 79.12 450 GLY B N 1
ATOM 7724 C CA . GLY B 1 450 ? 11.758 -23.547 4.582 1 79.12 450 GLY B CA 1
ATOM 7725 C C . GLY B 1 450 ? 11.117 -24.766 3.947 1 79.12 450 GLY B C 1
ATOM 7726 O O . GLY B 1 450 ? 10.914 -25.781 4.609 1 79.12 450 GLY B O 1
ATOM 7727 N N . GLN B 1 451 ? 10.867 -24.719 2.693 1 80.94 451 GLN B N 1
ATOM 7728 C CA . GLN B 1 451 ? 10.211 -25.828 1.99 1 80.94 451 GLN B CA 1
ATOM 7729 C C . GLN B 1 451 ? 11.07 -27.078 2.021 1 80.94 451 GLN B C 1
ATOM 7731 O O . GLN B 1 451 ? 10.555 -28.203 1.921 1 80.94 451 GLN B O 1
ATOM 7736 N N . LEU B 1 452 ? 12.398 -26.953 2.199 1 87.81 452 LEU B N 1
ATOM 7737 C CA . LEU B 1 452 ? 13.32 -28.078 2.09 1 87.81 452 LEU B CA 1
ATOM 7738 C C . LEU B 1 452 ? 13.242 -28.969 3.326 1 87.81 452 LEU B C 1
ATOM 7740 O O . LEU B 1 452 ? 13.516 -30.156 3.252 1 87.81 452 LEU B O 1
ATOM 7744 N N . ARG B 1 453 ? 12.812 -28.406 4.395 1 83.44 453 ARG B N 1
ATOM 7745 C CA . ARG B 1 453 ? 12.703 -29.172 5.629 1 83.44 453 ARG B CA 1
ATOM 7746 C C . ARG B 1 453 ? 11.664 -30.281 5.492 1 83.44 453 ARG B C 1
ATOM 7748 O O . ARG B 1 453 ? 11.914 -31.422 5.887 1 83.44 453 ARG B O 1
ATOM 7755 N N . GLY B 1 454 ? 10.531 -29.891 4.957 1 77.44 454 GLY B N 1
ATOM 7756 C CA . GLY B 1 454 ? 9.5 -30.891 4.742 1 77.44 454 GLY B CA 1
ATOM 7757 C C . GLY B 1 454 ? 9.93 -32 3.801 1 77.44 454 GLY B C 1
ATOM 7758 O O . GLY B 1 454 ? 9.594 -33.156 4.012 1 77.44 454 GLY B O 1
ATOM 7759 N N . MET B 1 455 ? 10.727 -31.719 2.865 1 82.81 455 MET B N 1
ATOM 7760 C CA . MET B 1 455 ? 11.188 -32.688 1.875 1 82.81 455 MET B CA 1
ATOM 7761 C C . MET B 1 455 ? 12.227 -33.625 2.475 1 82.81 455 MET B C 1
ATOM 7763 O O . MET B 1 455 ? 12.297 -34.812 2.107 1 82.81 455 MET B O 1
ATOM 7767 N N . LEU B 1 456 ? 13.016 -33.031 3.383 1 85.56 456 LEU B N 1
ATOM 7768 C CA . LEU B 1 456 ? 13.969 -33.875 4.102 1 85.56 456 LEU B CA 1
ATOM 7769 C C . LEU B 1 456 ? 13.25 -34.906 4.969 1 85.56 456 LEU B C 1
ATOM 7771 O O . LEU B 1 456 ? 13.633 -36.062 4.992 1 85.56 456 LEU B O 1
ATOM 7775 N N . GLU B 1 457 ? 12.195 -34.438 5.555 1 75.75 457 GLU B N 1
ATOM 7776 C CA . GLU B 1 457 ? 11.414 -35.312 6.43 1 75.75 457 GLU B CA 1
ATOM 7777 C C . GLU B 1 457 ? 10.719 -36.406 5.637 1 75.75 457 GLU B C 1
ATOM 7779 O O . GLU B 1 457 ? 10.523 -37.531 6.137 1 75.75 457 GLU B O 1
ATOM 7784 N N . LEU B 1 458 ? 10.422 -36.156 4.43 1 75.62 458 LEU B N 1
ATOM 7785 C CA . LEU B 1 458 ? 9.727 -37.094 3.57 1 75.62 458 LEU B CA 1
ATOM 7786 C C . LEU B 1 458 ? 10.711 -38.062 2.926 1 75.62 458 LEU B C 1
ATOM 7788 O O . LEU B 1 458 ? 10.305 -39.031 2.271 1 75.62 458 LEU B O 1
ATOM 7792 N N . GLY B 1 459 ? 11.984 -37.781 3.102 1 77.75 459 GLY B N 1
ATOM 7793 C CA . GLY B 1 459 ? 13.008 -38.656 2.553 1 77.75 459 GLY B CA 1
ATOM 7794 C C . GLY B 1 459 ? 13.297 -38.375 1.089 1 77.75 459 GLY B C 1
ATOM 7795 O O . GLY B 1 459 ? 13.891 -39.219 0.405 1 77.75 459 GLY B O 1
ATOM 7796 N N . ILE B 1 460 ? 12.938 -37.25 0.633 1 83.06 460 ILE B N 1
ATOM 7797 C CA . ILE B 1 460 ? 13.156 -36.875 -0.757 1 83.06 460 ILE B CA 1
ATOM 7798 C C . ILE B 1 460 ? 14.547 -36.25 -0.912 1 83.06 460 ILE B C 1
ATOM 7800 O O . ILE B 1 460 ? 15.203 -36.469 -1.937 1 83.06 460 ILE B O 1
ATOM 7804 N N . ILE B 1 461 ? 14.93 -35.562 0.109 1 91 461 ILE B N 1
ATOM 7805 C CA . ILE B 1 461 ? 16.266 -34.969 0.141 1 91 461 ILE B CA 1
ATOM 7806 C C . ILE B 1 461 ? 17.203 -35.844 0.966 1 91 461 ILE B C 1
ATOM 7808 O O . ILE B 1 461 ? 16.812 -36.375 2.012 1 91 461 ILE B O 1
ATOM 7812 N N . TYR B 1 462 ? 18.391 -36.031 0.451 1 93.19 462 TYR B N 1
ATOM 7813 C CA . TYR B 1 462 ? 19.422 -36.781 1.158 1 93.19 462 TYR B CA 1
ATOM 7814 C C . TYR B 1 462 ? 20.438 -35.812 1.777 1 93.19 462 TYR B C 1
ATOM 7816 O O . TYR B 1 462 ? 20.812 -34.812 1.166 1 93.19 462 TYR B O 1
ATOM 7824 N N . LYS B 1 463 ? 20.766 -36.125 2.967 1 95.31 463 LYS B N 1
ATOM 7825 C CA . LYS B 1 463 ? 21.859 -35.438 3.621 1 95.31 463 LYS B CA 1
ATOM 7826 C C . LYS B 1 463 ? 23.125 -36.281 3.637 1 95.31 463 LYS B C 1
ATOM 7828 O O . LYS B 1 463 ? 23.062 -37.469 3.938 1 95.31 463 LYS B O 1
ATOM 7833 N N . ALA B 1 464 ? 24.234 -35.75 3.271 1 97.12 464 ALA B N 1
ATOM 7834 C CA . ALA B 1 464 ? 25.5 -36.469 3.223 1 97.12 464 ALA B CA 1
ATOM 7835 C C . ALA B 1 464 ? 26.609 -35.719 3.959 1 97.12 464 ALA B C 1
ATOM 7837 O O . ALA B 1 464 ? 26.828 -34.531 3.701 1 97.12 464 ALA B O 1
ATOM 7838 N N . ALA B 1 465 ? 27.328 -36.375 4.801 1 96.69 465 ALA B N 1
ATOM 7839 C CA . ALA B 1 465 ? 28.359 -35.75 5.621 1 96.69 465 ALA B CA 1
ATOM 7840 C C . ALA B 1 465 ? 29.625 -35.5 4.812 1 96.69 465 ALA B C 1
ATOM 7842 O O . ALA B 1 465 ? 30.438 -34.656 5.16 1 96.69 465 ALA B O 1
ATOM 7843 N N . ASP B 1 466 ? 29.844 -36.344 3.824 1 95.19 466 ASP B N 1
ATOM 7844 C CA . ASP B 1 466 ? 31.016 -36.25 2.971 1 95.19 466 ASP B CA 1
ATOM 7845 C C . ASP B 1 466 ? 30.719 -36.75 1.562 1 95.19 466 ASP B C 1
ATOM 7847 O O . ASP B 1 466 ? 29.609 -37.188 1.267 1 95.19 466 ASP B O 1
ATOM 7851 N N . ALA B 1 467 ? 31.734 -36.688 0.723 1 94.44 467 ALA B N 1
ATOM 7852 C CA . ALA B 1 467 ? 31.562 -37.031 -0.686 1 94.44 467 ALA B CA 1
ATOM 7853 C C . ALA B 1 467 ? 31.234 -38.5 -0.851 1 94.44 467 ALA B C 1
ATOM 7855 O O . ALA B 1 467 ? 30.484 -38.875 -1.753 1 94.44 467 ALA B O 1
ATOM 7856 N N . LYS B 1 468 ? 31.812 -39.281 -0.069 1 95.06 468 LYS B N 1
ATOM 7857 C CA . LYS B 1 468 ? 31.562 -40.719 -0.133 1 95.06 468 LYS B CA 1
ATOM 7858 C C . LYS B 1 468 ? 30.094 -41.062 0.181 1 95.06 468 LYS B C 1
ATOM 7860 O O . LYS B 1 468 ? 29.469 -41.844 -0.516 1 95.06 468 LYS B O 1
ATOM 7865 N N . GLU B 1 469 ? 29.625 -40.469 1.141 1 96.38 469 GLU B N 1
ATOM 7866 C CA . GLU B 1 469 ? 28.219 -40.656 1.498 1 96.38 469 GLU B CA 1
ATOM 7867 C C . GLU B 1 469 ? 27.297 -40.125 0.415 1 96.38 469 GLU B C 1
ATOM 7869 O O . GLU B 1 469 ? 26.25 -40.719 0.124 1 96.38 469 GLU B O 1
ATOM 7874 N N . LEU B 1 470 ? 27.672 -38.969 -0.091 1 95.75 470 LEU B N 1
ATOM 7875 C CA . LEU B 1 470 ? 26.891 -38.375 -1.186 1 95.75 470 LEU B CA 1
ATOM 7876 C C . LEU B 1 470 ? 26.812 -39.344 -2.357 1 95.75 470 LEU B C 1
ATOM 7878 O O . LEU B 1 470 ? 25.719 -39.562 -2.908 1 95.75 470 LEU B O 1
ATOM 7882 N N . ALA B 1 471 ? 27.906 -39.938 -2.652 1 93.88 471 ALA B N 1
ATOM 7883 C CA . ALA B 1 471 ? 27.969 -40.906 -3.748 1 93.88 471 ALA B CA 1
ATOM 7884 C C . ALA B 1 471 ? 27.125 -42.156 -3.453 1 93.88 471 ALA B C 1
ATOM 7886 O O . ALA B 1 471 ? 26.484 -42.688 -4.352 1 93.88 471 ALA B O 1
ATOM 7887 N N . THR B 1 472 ? 27.125 -42.562 -2.271 1 94.06 472 THR B N 1
ATOM 7888 C CA . THR B 1 472 ? 26.375 -43.75 -1.878 1 94.06 472 THR B CA 1
ATOM 7889 C C . THR B 1 472 ? 24.875 -43.5 -2.025 1 94.06 472 THR B C 1
ATOM 7891 O O . THR B 1 472 ? 24.141 -44.375 -2.523 1 94.06 472 THR B O 1
ATOM 7894 N N . LYS B 1 473 ? 24.469 -42.375 -1.666 1 91.88 473 LYS B N 1
ATOM 7895 C CA . LYS B 1 473 ? 23.047 -42.031 -1.64 1 91.88 473 LYS B CA 1
ATOM 7896 C C . LYS B 1 473 ? 22.547 -41.688 -3.033 1 91.88 473 LYS B C 1
ATOM 7898 O O . LYS B 1 473 ? 21.375 -41.906 -3.35 1 91.88 473 LYS B O 1
ATOM 7903 N N . THR B 1 474 ? 23.391 -41.188 -3.877 1 94 474 THR B N 1
ATOM 7904 C CA . THR B 1 474 ? 22.953 -40.656 -5.156 1 94 474 THR B CA 1
ATOM 7905 C C . THR B 1 474 ? 23.469 -41.5 -6.312 1 94 474 THR B C 1
ATOM 7907 O O . THR B 1 474 ? 23.016 -41.375 -7.449 1 94 474 THR B O 1
ATOM 7910 N N . GLN B 1 475 ? 24.438 -42.344 -6.043 1 93.44 475 GLN B N 1
ATOM 7911 C CA . GLN B 1 475 ? 25.094 -43.219 -7.016 1 93.44 475 GLN B CA 1
ATOM 7912 C C . GLN B 1 475 ? 26 -42.406 -7.945 1 93.44 475 GLN B C 1
ATOM 7914 O O . GLN B 1 475 ? 26.375 -42.875 -9.023 1 93.44 475 GLN B O 1
ATOM 7919 N N . MET B 1 476 ? 26.344 -41.219 -7.543 1 94.12 476 MET B N 1
ATOM 7920 C CA . MET B 1 476 ? 27.328 -40.406 -8.258 1 94.12 476 MET B CA 1
ATOM 7921 C C . MET B 1 476 ? 28.75 -40.938 -8.016 1 94.12 476 MET B C 1
ATOM 7923 O O . MET B 1 476 ? 28.969 -41.719 -7.086 1 94.12 476 MET B O 1
ATOM 7927 N N . ASN B 1 477 ? 29.641 -40.531 -8.961 1 95.06 477 ASN B N 1
ATOM 7928 C CA . ASN B 1 477 ? 31.062 -40.75 -8.664 1 95.06 477 ASN B CA 1
ATOM 7929 C C . ASN B 1 477 ? 31.547 -39.812 -7.57 1 95.06 477 ASN B C 1
ATOM 7931 O O . ASN B 1 477 ? 31.484 -38.594 -7.734 1 95.06 477 ASN B O 1
ATOM 7935 N N . ALA B 1 478 ? 32.031 -40.344 -6.504 1 95.62 478 ALA B N 1
ATOM 7936 C CA . ALA B 1 478 ? 32.406 -39.562 -5.332 1 95.62 478 ALA B CA 1
ATOM 7937 C C . ALA B 1 478 ? 33.5 -38.562 -5.688 1 95.62 478 ALA B C 1
ATOM 7939 O O . ALA B 1 478 ? 33.438 -37.406 -5.254 1 95.62 478 ALA B O 1
ATOM 7940 N N . GLU B 1 479 ? 34.469 -38.969 -6.395 1 96.62 479 GLU B N 1
ATOM 7941 C CA . GLU B 1 479 ? 35.594 -38.094 -6.742 1 96.62 479 GLU B CA 1
ATOM 7942 C C . GLU B 1 479 ? 35.156 -36.969 -7.664 1 96.62 479 GLU B C 1
ATOM 7944 O O . GLU B 1 479 ? 35.562 -35.812 -7.484 1 96.62 479 GLU B O 1
ATOM 7949 N N . THR B 1 480 ? 34.375 -37.312 -8.625 1 97.31 480 THR B N 1
ATOM 7950 C CA . THR B 1 480 ? 33.875 -36.312 -9.57 1 97.31 480 THR B CA 1
ATOM 7951 C C . THR B 1 480 ? 33.031 -35.281 -8.852 1 97.31 480 THR B C 1
ATOM 7953 O O . THR B 1 480 ? 33.156 -34.094 -9.102 1 97.31 480 THR B O 1
ATOM 7956 N N . ALA B 1 481 ? 32.125 -35.75 -7.973 1 96.75 481 ALA B N 1
ATOM 7957 C CA . ALA B 1 481 ? 31.266 -34.844 -7.227 1 96.75 481 ALA B CA 1
ATOM 7958 C C . ALA B 1 481 ? 32.062 -33.938 -6.316 1 96.75 481 ALA B C 1
ATOM 7960 O O . ALA B 1 481 ? 31.797 -32.719 -6.234 1 96.75 481 ALA B O 1
ATOM 7961 N N . ALA B 1 482 ? 33 -34.469 -5.637 1 96.94 482 ALA B N 1
ATOM 7962 C CA . ALA B 1 482 ? 33.875 -33.688 -4.758 1 96.94 482 ALA B CA 1
ATOM 7963 C C . ALA B 1 482 ? 34.625 -32.625 -5.547 1 96.94 482 ALA B C 1
ATOM 7965 O O . ALA B 1 482 ? 34.781 -31.484 -5.082 1 96.94 482 ALA B O 1
ATOM 7966 N N . ALA B 1 483 ? 35.094 -33.031 -6.668 1 97.12 483 ALA B N 1
ATOM 7967 C CA . ALA B 1 483 ? 35.844 -32.125 -7.523 1 97.12 483 ALA B CA 1
ATOM 7968 C C . ALA B 1 483 ? 34.938 -30.984 -8.023 1 97.12 483 ALA B C 1
ATOM 7970 O O . ALA B 1 483 ? 35.375 -29.844 -8.148 1 97.12 483 ALA B O 1
ATOM 7971 N N . ALA B 1 484 ? 33.75 -31.359 -8.375 1 97 484 ALA B N 1
ATOM 7972 C CA . ALA B 1 484 ? 32.812 -30.375 -8.852 1 97 484 ALA B CA 1
ATOM 7973 C C . ALA B 1 484 ? 32.5 -29.328 -7.777 1 97 484 ALA B C 1
ATOM 7975 O O . ALA B 1 484 ? 32.469 -28.125 -8.055 1 97 484 ALA B O 1
ATOM 7976 N N . VAL B 1 485 ? 32.281 -29.781 -6.551 1 97.06 485 VAL B N 1
ATOM 7977 C CA . VAL B 1 485 ? 32 -28.891 -5.43 1 97.06 485 VAL B CA 1
ATOM 7978 C C . VAL B 1 485 ? 33.188 -27.984 -5.16 1 97.06 485 VAL B C 1
ATOM 7980 O O . VAL B 1 485 ? 33.062 -26.781 -4.98 1 97.06 485 VAL B O 1
ATOM 7983 N N . LYS B 1 486 ? 34.312 -28.562 -5.137 1 96.88 486 LYS B N 1
ATOM 7984 C CA . LYS B 1 486 ? 35.531 -27.812 -4.922 1 96.88 486 LYS B CA 1
ATOM 7985 C C . LYS B 1 486 ? 35.75 -26.75 -6.012 1 96.88 486 LYS B C 1
ATOM 7987 O O . LYS B 1 486 ? 36.125 -25.625 -5.723 1 96.88 486 LYS B O 1
ATOM 7992 N N . ARG B 1 487 ? 35.5 -27.188 -7.203 1 96.88 487 ARG B N 1
ATOM 7993 C CA . ARG B 1 487 ? 35.656 -26.281 -8.336 1 96.88 487 ARG B CA 1
ATOM 7994 C C . ARG B 1 487 ? 34.688 -25.125 -8.242 1 96.88 487 ARG B C 1
ATOM 7996 O O . ARG B 1 487 ? 35.062 -23.969 -8.461 1 96.88 487 ARG B O 1
ATOM 8003 N N . TYR B 1 488 ? 33.469 -25.406 -7.969 1 96.81 488 TYR B N 1
ATOM 8004 C CA . TYR B 1 488 ? 32.469 -24.359 -7.797 1 96.81 488 TYR B CA 1
ATOM 8005 C C . TYR B 1 488 ? 32.906 -23.375 -6.703 1 96.81 488 TYR B C 1
ATOM 8007 O O . TYR B 1 488 ? 32.75 -22.172 -6.863 1 96.81 488 TYR B O 1
ATOM 8015 N N . ASN B 1 489 ? 33.344 -23.891 -5.594 1 97.44 489 ASN B N 1
ATOM 8016 C CA . ASN B 1 489 ? 33.812 -23.031 -4.5 1 97.44 489 ASN B CA 1
ATOM 8017 C C . ASN B 1 489 ? 34.938 -22.109 -4.945 1 97.44 489 ASN B C 1
ATOM 8019 O O . ASN B 1 489 ? 35.031 -20.969 -4.48 1 97.44 489 ASN B O 1
ATOM 8023 N N . GLY B 1 490 ? 35.75 -22.594 -5.773 1 96.62 490 GLY B N 1
ATOM 8024 C CA . GLY B 1 490 ? 36.781 -21.766 -6.348 1 96.62 490 GLY B CA 1
ATOM 8025 C C . GLY B 1 490 ? 36.219 -20.609 -7.168 1 96.62 490 GLY B C 1
ATOM 8026 O O . GLY B 1 490 ? 36.75 -19.484 -7.098 1 96.62 490 GLY B O 1
ATOM 8027 N N . PHE B 1 491 ? 35.219 -20.922 -8.023 1 96.5 491 PHE B N 1
ATOM 8028 C CA . PHE B 1 491 ? 34.562 -19.891 -8.812 1 96.5 491 PHE B CA 1
ATOM 8029 C C . PHE B 1 491 ? 33.906 -18.844 -7.906 1 96.5 491 PHE B C 1
ATOM 8031 O O . PHE B 1 491 ? 34 -17.656 -8.172 1 96.5 491 PHE B O 1
ATOM 8038 N N . GLN B 1 492 ? 33.219 -19.359 -6.887 1 95.44 492 GLN B N 1
ATOM 8039 C CA . GLN B 1 492 ? 32.594 -18.469 -5.922 1 95.44 492 GLN B CA 1
ATOM 8040 C C . GLN B 1 492 ? 33.594 -17.531 -5.277 1 95.44 492 GLN B C 1
ATOM 8042 O O . GLN B 1 492 ? 33.375 -16.328 -5.145 1 95.44 492 GLN B O 1
ATOM 8047 N N . ALA B 1 493 ? 34.719 -17.969 -4.898 1 95.44 493 ALA B N 1
ATOM 8048 C CA . ALA B 1 493 ? 35.781 -17.188 -4.266 1 95.44 493 ALA B CA 1
ATOM 8049 C C . ALA B 1 493 ? 36.375 -16.141 -5.234 1 95.44 493 ALA B C 1
ATOM 8051 O O . ALA B 1 493 ? 36.688 -15.023 -4.832 1 95.44 493 ALA B O 1
ATOM 8052 N N . SER B 1 494 ? 36.5 -16.562 -6.5 1 95.25 494 SER B N 1
ATOM 8053 C CA . SER B 1 494 ? 37.094 -15.664 -7.484 1 95.25 494 SER B CA 1
ATOM 8054 C C . SER B 1 494 ? 36.062 -14.727 -8.094 1 95.25 494 SER B C 1
ATOM 8056 O O . SER B 1 494 ? 36.406 -13.734 -8.727 1 95.25 494 SER B O 1
ATOM 8058 N N . GLY B 1 495 ? 34.844 -15.203 -8.016 1 93.38 495 GLY B N 1
ATOM 8059 C CA . GLY B 1 495 ? 33.75 -14.414 -8.57 1 93.38 495 GLY B CA 1
ATOM 8060 C C . GLY B 1 495 ? 33.562 -14.641 -10.055 1 93.38 495 GLY B C 1
ATOM 8061 O O . GLY B 1 495 ? 32.875 -13.867 -10.719 1 93.38 495 GLY B O 1
ATOM 8062 N N . LYS B 1 496 ? 34.219 -15.602 -10.5 1 95.81 496 LYS B N 1
ATOM 8063 C CA . LYS B 1 496 ? 34.125 -15.883 -11.93 1 95.81 496 LYS B CA 1
ATOM 8064 C C . LYS B 1 496 ? 33.969 -17.375 -12.195 1 95.81 496 LYS B C 1
ATOM 8066 O O . LYS B 1 496 ? 34.875 -18.156 -11.875 1 95.81 496 LYS B O 1
ATOM 8071 N N . ASP B 1 497 ? 32.844 -17.781 -12.75 1 96.94 497 ASP B N 1
ATOM 8072 C CA . ASP B 1 497 ? 32.594 -19.156 -13.188 1 96.94 497 ASP B CA 1
ATOM 8073 C C . ASP B 1 497 ? 33.094 -19.359 -14.617 1 96.94 497 ASP B C 1
ATOM 8075 O O . ASP B 1 497 ? 32.375 -19.109 -15.578 1 96.94 497 ASP B O 1
ATOM 8079 N N . SER B 1 498 ? 34.25 -19.844 -14.781 1 96.56 498 SER B N 1
ATOM 8080 C CA . SER B 1 498 ? 34.875 -19.984 -16.078 1 96.56 498 SER B CA 1
ATOM 8081 C C . SER B 1 498 ? 34.312 -21.172 -16.859 1 96.56 498 SER B C 1
ATOM 8083 O O . SER B 1 498 ? 34.562 -21.312 -18.062 1 96.56 498 SER B O 1
ATOM 8085 N N . ASP B 1 499 ? 33.562 -22.016 -16.234 1 96.94 499 ASP B N 1
ATOM 8086 C CA . ASP B 1 499 ? 33.031 -23.203 -16.891 1 96.94 499 ASP B CA 1
ATOM 8087 C C . ASP B 1 499 ? 31.734 -22.875 -17.625 1 96.94 499 ASP B C 1
ATOM 8089 O O . ASP B 1 499 ? 31.562 -23.234 -18.781 1 96.94 499 ASP B O 1
ATOM 8093 N N . PHE B 1 500 ? 30.812 -22.109 -16.906 1 96.69 500 PHE B N 1
ATOM 8094 C CA . PHE B 1 500 ? 29.469 -21.969 -17.469 1 96.69 500 PHE B CA 1
ATOM 8095 C C . PHE B 1 500 ? 29 -20.531 -17.391 1 96.69 500 PHE B C 1
ATOM 8097 O O . PHE B 1 500 ? 27.906 -20.203 -17.859 1 96.69 500 PHE B O 1
ATOM 8104 N N . GLY B 1 501 ? 29.719 -19.656 -16.781 1 94.81 501 GLY B N 1
ATOM 8105 C CA . GLY B 1 501 ? 29.438 -18.234 -16.797 1 94.81 501 GLY B CA 1
ATOM 8106 C C . GLY B 1 501 ? 28.375 -17.828 -15.789 1 94.81 501 GLY B C 1
ATOM 8107 O O . GLY B 1 501 ? 27.688 -16.812 -15.977 1 94.81 501 GLY B O 1
ATOM 8108 N N . ARG B 1 502 ? 28.172 -18.609 -14.758 1 94 502 ARG B N 1
ATOM 8109 C CA . ARG B 1 502 ? 27.219 -18.25 -13.711 1 94 502 ARG B CA 1
ATOM 8110 C C . ARG B 1 502 ? 27.609 -16.922 -13.055 1 94 502 ARG B C 1
ATOM 8112 O O . ARG B 1 502 ? 28.75 -16.75 -12.625 1 94 502 ARG B O 1
ATOM 8119 N N . LYS B 1 503 ? 26.672 -15.953 -13.023 1 87.12 503 LYS B N 1
ATOM 8120 C CA . LYS B 1 503 ? 26.984 -14.625 -12.492 1 87.12 503 LYS B CA 1
ATOM 8121 C C . LYS B 1 503 ? 26.703 -14.555 -10.992 1 87.12 503 LYS B C 1
ATOM 8123 O O . LYS B 1 503 ? 27.5 -13.969 -10.242 1 87.12 503 LYS B O 1
ATOM 8128 N N . ASN B 1 504 ? 25.594 -15.117 -10.555 1 87.75 504 ASN B N 1
ATOM 8129 C CA . ASN B 1 504 ? 25.25 -15.117 -9.133 1 87.75 504 ASN B CA 1
ATOM 8130 C C . ASN B 1 504 ? 25.766 -16.375 -8.438 1 87.75 504 ASN B C 1
ATOM 8132 O O . ASN B 1 504 ? 25.297 -17.484 -8.711 1 87.75 504 ASN B O 1
ATOM 8136 N N . MET B 1 505 ? 26.766 -16.203 -7.582 1 91.25 505 MET B N 1
ATOM 8137 C CA . MET B 1 505 ? 27.312 -17.266 -6.738 1 91.25 505 MET B CA 1
ATOM 8138 C C . MET B 1 505 ? 27.297 -16.844 -5.27 1 91.25 505 MET B C 1
ATOM 8140 O O . MET B 1 505 ? 28.344 -16.531 -4.699 1 91.25 505 MET B O 1
ATOM 8144 N N . ALA B 1 506 ? 26.094 -16.891 -4.691 1 84.19 506 ALA B N 1
ATOM 8145 C CA . ALA B 1 506 ? 25.781 -16.25 -3.418 1 84.19 506 ALA B CA 1
ATOM 8146 C C . ALA B 1 506 ? 26.578 -16.875 -2.279 1 84.19 506 ALA B C 1
ATOM 8148 O O . ALA B 1 506 ? 26.922 -16.188 -1.312 1 84.19 506 ALA B O 1
ATOM 8149 N N . ASP B 1 507 ? 26.812 -18.234 -2.316 1 86.12 507 ASP B N 1
ATOM 8150 C CA . ASP B 1 507 ? 27.516 -18.891 -1.222 1 86.12 507 ASP B CA 1
ATOM 8151 C C . ASP B 1 507 ? 28.359 -20.062 -1.735 1 86.12 507 ASP B C 1
ATOM 8153 O O . ASP B 1 507 ? 28.109 -20.578 -2.824 1 86.12 507 ASP B O 1
ATOM 8157 N N . ASP B 1 508 ? 29.375 -20.359 -0.93 1 92 508 ASP B N 1
ATOM 8158 C CA . ASP B 1 508 ? 30.109 -21.578 -1.201 1 92 508 ASP B CA 1
ATOM 8159 C C . ASP B 1 508 ? 29.391 -22.797 -0.606 1 92 508 ASP B C 1
ATOM 8161 O O . ASP B 1 508 ? 28.391 -22.656 0.094 1 92 508 ASP B O 1
ATOM 8165 N N . LEU B 1 509 ? 29.812 -23.984 -1.053 1 95.94 509 LEU B N 1
ATOM 8166 C CA . LEU B 1 509 ? 29.203 -25.219 -0.604 1 95.94 509 LEU B CA 1
ATOM 8167 C C . LEU B 1 509 ? 30.141 -26 0.307 1 95.94 509 LEU B C 1
ATOM 8169 O O . LEU B 1 509 ? 31.297 -26.25 -0.052 1 95.94 509 LEU B O 1
ATOM 8173 N N . HIS B 1 510 ? 29.609 -26.328 1.451 1 95.69 510 HIS B N 1
ATOM 8174 C CA . HIS B 1 510 ? 30.359 -27.141 2.41 1 95.69 510 HIS B CA 1
ATOM 8175 C C . HIS B 1 510 ? 29.531 -28.328 2.896 1 95.69 510 HIS B C 1
ATOM 8177 O O . HIS B 1 510 ? 28.312 -28.219 3.066 1 95.69 510 HIS B O 1
ATOM 8183 N N . PHE B 1 511 ? 30.25 -29.438 3.104 1 95.19 511 PHE B N 1
ATOM 8184 C CA . PHE B 1 511 ? 29.578 -30.578 3.73 1 95.19 511 PHE B CA 1
ATOM 8185 C C . PHE B 1 511 ? 29.188 -30.25 5.164 1 95.19 511 PHE B C 1
ATOM 8187 O O . PHE B 1 511 ? 29.891 -29.516 5.855 1 95.19 511 PHE B O 1
ATOM 8194 N N . PRO B 1 512 ? 28.156 -30.797 5.738 1 97 512 PRO B N 1
ATOM 8195 C CA . PRO B 1 512 ? 27.281 -31.734 5.023 1 97 512 PRO B CA 1
ATOM 8196 C C . PRO B 1 512 ? 26.547 -31.062 3.861 1 97 512 PRO B C 1
ATOM 8198 O O . PRO B 1 512 ? 26.219 -29.875 3.928 1 97 512 PRO B O 1
ATOM 8201 N N . LEU B 1 513 ? 26.375 -31.844 2.807 1 97.69 513 LEU B N 1
ATOM 8202 C CA . LEU B 1 513 ? 25.609 -31.422 1.637 1 97.69 513 LEU B CA 1
ATOM 8203 C C . LEU B 1 513 ? 24.281 -32.156 1.538 1 97.69 513 LEU B C 1
ATOM 8205 O O . LEU B 1 513 ? 24.141 -33.25 2.084 1 97.69 513 LEU B O 1
ATOM 8209 N N . TYR B 1 514 ? 23.359 -31.5 0.924 1 97.12 514 TYR B N 1
ATOM 8210 C CA . TYR B 1 514 ? 22.047 -32.062 0.615 1 97.12 514 TYR B CA 1
ATOM 8211 C C . TYR B 1 514 ? 21.891 -32.281 -0.884 1 97.12 514 TYR B C 1
ATOM 8213 O O . TYR B 1 514 ? 22.453 -31.547 -1.692 1 97.12 514 TYR B O 1
ATOM 8221 N N . ALA B 1 515 ? 21.188 -33.375 -1.198 1 96.62 515 ALA B N 1
ATOM 8222 C CA . ALA B 1 515 ? 20.938 -33.656 -2.609 1 96.62 515 ALA B CA 1
ATOM 8223 C C . ALA B 1 515 ? 19.5 -34.125 -2.832 1 96.62 515 ALA B C 1
ATOM 8225 O O . ALA B 1 515 ? 18.953 -34.875 -2.025 1 96.62 515 ALA B O 1
ATOM 8226 N N . VAL B 1 516 ? 18.891 -33.656 -3.867 1 95.12 516 VAL B N 1
ATOM 8227 C CA . VAL B 1 516 ? 17.562 -34.094 -4.293 1 95.12 516 VAL B CA 1
ATOM 8228 C C . VAL B 1 516 ? 17.547 -34.281 -5.809 1 95.12 516 VAL B C 1
ATOM 8230 O O . VAL B 1 516 ? 18.078 -33.438 -6.555 1 95.12 516 VAL B O 1
ATOM 8233 N N . GLN B 1 517 ? 17.031 -35.438 -6.203 1 94.06 517 GLN B N 1
ATOM 8234 C CA . GLN B 1 517 ? 16.891 -35.688 -7.633 1 94.06 517 GLN B CA 1
ATOM 8235 C C . GLN B 1 517 ? 15.797 -34.812 -8.25 1 94.06 517 GLN B C 1
ATOM 8237 O O . GLN B 1 517 ? 14.695 -34.719 -7.699 1 94.06 517 GLN B O 1
ATOM 8242 N N . VAL B 1 518 ? 16.125 -34.156 -9.383 1 95.5 518 VAL B N 1
ATOM 8243 C CA . VAL B 1 518 ? 15.172 -33.281 -10.016 1 95.5 518 VAL B CA 1
ATOM 8244 C C . VAL B 1 518 ? 15.078 -33.594 -11.508 1 95.5 518 VAL B C 1
ATOM 8246 O O . VAL B 1 518 ? 16.016 -34.125 -12.094 1 95.5 518 VAL B O 1
ATOM 8249 N N . LYS B 1 519 ? 14.016 -33.312 -12.102 1 95.31 519 LYS B N 1
ATOM 8250 C CA . LYS B 1 519 ? 13.789 -33.375 -13.539 1 95.31 519 LYS B CA 1
ATOM 8251 C C . LYS B 1 519 ? 12.812 -32.281 -13.977 1 95.31 519 LYS B C 1
ATOM 8253 O O . LYS B 1 519 ? 11.969 -31.844 -13.195 1 95.31 519 LYS B O 1
ATOM 8258 N N . PRO B 1 520 ? 12.953 -31.812 -15.195 1 96.69 520 PRO B N 1
ATOM 8259 C CA . PRO B 1 520 ? 12.016 -30.781 -15.656 1 96.69 520 PRO B CA 1
ATOM 8260 C C . PRO B 1 520 ? 10.57 -31.266 -15.711 1 96.69 520 PRO B C 1
ATOM 8262 O O . PRO B 1 520 ? 10.32 -32.438 -16.047 1 96.69 520 PRO B O 1
ATOM 8265 N N . ALA B 1 521 ? 9.664 -30.453 -15.352 1 95.69 521 ALA B N 1
ATOM 8266 C CA . ALA B 1 521 ? 8.227 -30.719 -15.375 1 95.69 521 ALA B CA 1
ATOM 8267 C C . ALA B 1 521 ? 7.449 -29.531 -15.898 1 95.69 521 ALA B C 1
ATOM 8269 O O . ALA B 1 521 ? 7.844 -28.375 -15.688 1 95.69 521 ALA B O 1
ATOM 8270 N N . VAL B 1 522 ? 6.363 -29.812 -16.641 1 96.75 522 VAL B N 1
ATOM 8271 C CA . VAL B 1 522 ? 5.523 -28.734 -17.141 1 96.75 522 VAL B CA 1
ATOM 8272 C C . VAL B 1 522 ? 5.055 -27.875 -15.961 1 96.75 522 VAL B C 1
ATOM 8274 O O . VAL B 1 522 ? 4.543 -28.391 -14.969 1 96.75 522 VAL B O 1
ATOM 8277 N N . HIS B 1 523 ? 5.207 -26.516 -16.078 1 96.56 523 HIS B N 1
ATOM 8278 C CA . HIS B 1 523 ? 5.074 -25.688 -14.898 1 96.56 523 HIS B CA 1
ATOM 8279 C C . HIS B 1 523 ? 4.125 -24.516 -15.141 1 96.56 523 HIS B C 1
ATOM 8281 O O . HIS B 1 523 ? 3.381 -24.109 -14.25 1 96.56 523 HIS B O 1
ATOM 8287 N N . HIS B 1 524 ? 4.207 -23.906 -16.25 1 97.38 524 HIS B N 1
ATOM 8288 C CA . HIS B 1 524 ? 3.438 -22.703 -16.516 1 97.38 524 HIS B CA 1
ATOM 8289 C C . HIS B 1 524 ? 3.062 -22.609 -18 1 97.38 524 HIS B C 1
ATOM 8291 O O . HIS B 1 524 ? 3.865 -22.953 -18.875 1 97.38 524 HIS B O 1
ATOM 8297 N N . THR B 1 525 ? 1.882 -22.188 -18.281 1 98.31 525 THR B N 1
ATOM 8298 C CA . THR B 1 525 ? 1.455 -21.875 -19.641 1 98.31 525 THR B CA 1
ATOM 8299 C C . THR B 1 525 ? 1.443 -20.375 -19.891 1 98.31 525 THR B C 1
ATOM 8301 O O . THR B 1 525 ? 0.607 -19.656 -19.328 1 98.31 525 THR B O 1
ATOM 8304 N N . MET B 1 526 ? 2.346 -19.891 -20.75 1 98.19 526 MET B N 1
ATOM 8305 C CA . MET B 1 526 ? 2.537 -18.453 -20.969 1 98.19 526 MET B CA 1
ATOM 8306 C C . MET B 1 526 ? 1.358 -17.859 -21.734 1 98.19 526 MET B C 1
ATOM 8308 O O . MET B 1 526 ? 1.105 -16.656 -21.641 1 98.19 526 MET B O 1
ATOM 8312 N N . GLY B 1 527 ? 0.76 -18.688 -22.531 1 98 527 GLY B N 1
ATOM 8313 C CA . GLY B 1 527 ? -0.344 -18.219 -23.359 1 98 527 GLY B CA 1
ATOM 8314 C C . GLY B 1 527 ? -1.705 -18.516 -22.766 1 98 527 GLY B C 1
ATOM 8315 O O . GLY B 1 527 ? -1.825 -19.375 -21.891 1 98 527 GLY B O 1
ATOM 8316 N N . GLY B 1 528 ? -2.73 -17.859 -23.234 1 98.5 528 GLY B N 1
ATOM 8317 C CA . GLY B 1 528 ? -4.125 -17.953 -22.828 1 98.5 528 GLY B CA 1
ATOM 8318 C C . GLY B 1 528 ? -5.008 -16.891 -23.484 1 98.5 528 GLY B C 1
ATOM 8319 O O . GLY B 1 528 ? -4.789 -16.516 -24.641 1 98.5 528 GLY B O 1
ATOM 8320 N N . LEU B 1 529 ? -5.965 -16.469 -22.766 1 98.94 529 LEU B N 1
ATOM 8321 C CA . LEU B 1 529 ? -6.91 -15.484 -23.266 1 98.94 529 LEU B CA 1
ATOM 8322 C C . LEU B 1 529 ? -6.227 -14.141 -23.5 1 98.94 529 LEU B C 1
ATOM 8324 O O . LEU B 1 529 ? -5.406 -13.719 -22.688 1 98.94 529 LEU B O 1
ATOM 8328 N N . LYS B 1 530 ? -6.555 -13.531 -24.578 1 98.88 530 LYS B N 1
ATOM 8329 C CA . LYS B 1 530 ? -6.027 -12.195 -24.875 1 98.88 530 LYS B CA 1
ATOM 8330 C C . LYS B 1 530 ? -6.77 -11.133 -24.078 1 98.88 530 LYS B C 1
ATOM 8332 O O . LYS B 1 530 ? -8 -11.141 -24.016 1 98.88 530 LYS B O 1
ATOM 8337 N N . ILE B 1 531 ? -6.004 -10.18 -23.469 1 98.88 531 ILE B N 1
ATOM 8338 C CA . ILE B 1 531 ? -6.613 -9.109 -22.688 1 98.88 531 ILE B CA 1
ATOM 8339 C C . ILE B 1 531 ? -5.961 -7.777 -23.047 1 98.88 531 ILE B C 1
ATOM 8341 O O . ILE B 1 531 ? -4.844 -7.742 -23.562 1 98.88 531 ILE B O 1
ATOM 8345 N N . ALA B 1 532 ? -6.648 -6.719 -22.781 1 98.81 532 ALA B N 1
ATOM 8346 C CA . ALA B 1 532 ? -6.086 -5.371 -22.781 1 98.81 532 ALA B CA 1
ATOM 8347 C C . ALA B 1 532 ? -5.41 -5.062 -21.438 1 98.81 532 ALA B C 1
ATOM 8349 O O . ALA B 1 532 ? -5.488 -5.855 -20.5 1 98.81 532 ALA B O 1
ATOM 8350 N N . THR B 1 533 ? -4.746 -3.908 -21.344 1 98.69 533 THR B N 1
ATOM 8351 C CA . THR B 1 533 ? -4.02 -3.533 -20.125 1 98.69 533 THR B CA 1
ATOM 8352 C C . THR B 1 533 ? -4.98 -3.316 -18.969 1 98.69 533 THR B C 1
ATOM 8354 O O . THR B 1 533 ? -4.582 -3.396 -17.797 1 98.69 533 THR B O 1
ATOM 8357 N N . ASP B 1 534 ? -6.273 -3.09 -19.266 1 98.62 534 ASP B N 1
ATOM 8358 C CA . ASP B 1 534 ? -7.277 -2.92 -18.219 1 98.62 534 ASP B CA 1
ATOM 8359 C C . ASP B 1 534 ? -7.973 -4.242 -17.906 1 98.62 534 ASP B C 1
ATOM 8361 O O . ASP B 1 534 ? -8.961 -4.27 -17.172 1 98.62 534 ASP B O 1
ATOM 8365 N N . THR B 1 535 ? -7.59 -5.375 -18.5 1 98.88 535 THR B N 1
ATOM 8366 C CA . THR B 1 535 ? -7.918 -6.77 -18.219 1 98.88 535 THR B CA 1
ATOM 8367 C C . THR B 1 535 ? -9.227 -7.164 -18.891 1 98.88 535 THR B C 1
ATOM 8369 O O . THR B 1 535 ? -9.719 -8.281 -18.703 1 98.88 535 THR B O 1
ATOM 8372 N N . ARG B 1 536 ? -9.859 -6.215 -19.75 1 98.75 536 ARG B N 1
ATOM 8373 C CA . ARG B 1 536 ? -10.992 -6.637 -20.562 1 98.75 536 ARG B CA 1
ATOM 8374 C C . ARG B 1 536 ? -10.586 -7.707 -21.562 1 98.75 536 ARG B C 1
ATOM 8376 O O . ARG B 1 536 ? -9.547 -7.59 -22.219 1 98.75 536 ARG B O 1
ATOM 8383 N N . ALA B 1 537 ? -11.352 -8.758 -21.609 1 98.94 537 ALA B N 1
ATOM 8384 C CA . ALA B 1 537 ? -11.078 -9.805 -22.594 1 98.94 537 ALA B CA 1
ATOM 8385 C C . ALA B 1 537 ? -11.336 -9.305 -24.016 1 98.94 537 ALA B C 1
ATOM 8387 O O . ALA B 1 537 ? -12.305 -8.578 -24.25 1 98.94 537 ALA B O 1
ATOM 8388 N N . LEU B 1 538 ? -10.445 -9.719 -24.922 1 98.88 538 LEU B N 1
ATOM 8389 C CA . LEU B 1 538 ? -10.531 -9.227 -26.297 1 98.88 538 LEU B CA 1
ATOM 8390 C C . LEU B 1 538 ? -10.984 -10.336 -27.25 1 98.88 538 LEU B C 1
ATOM 8392 O O . LEU B 1 538 ? -10.57 -11.484 -27.094 1 98.88 538 LEU B O 1
ATOM 8396 N N . ASN B 1 539 ? -11.766 -9.992 -28.188 1 98.38 539 ASN B N 1
ATOM 8397 C CA . ASN B 1 539 ? -12.164 -10.953 -29.219 1 98.38 539 ASN B CA 1
ATOM 8398 C C . ASN B 1 539 ? -11.156 -11 -30.359 1 98.38 539 ASN B C 1
ATOM 8400 O O . ASN B 1 539 ? -10.078 -10.414 -30.266 1 98.38 539 ASN B O 1
ATOM 8404 N N . LYS B 1 540 ? -11.445 -11.703 -31.344 1 97.19 540 LYS B N 1
ATOM 8405 C CA . LYS B 1 540 ? -10.516 -11.961 -32.438 1 97.19 540 LYS B CA 1
ATOM 8406 C C . LYS B 1 540 ? -10.242 -10.695 -33.219 1 97.19 540 LYS B C 1
ATOM 8408 O O . LYS B 1 540 ? -9.203 -10.578 -33.906 1 97.19 540 LYS B O 1
ATOM 8413 N N . ASP B 1 541 ? -11.117 -9.695 -33.125 1 97.44 541 ASP B N 1
ATOM 8414 C CA . ASP B 1 541 ? -10.945 -8.422 -33.781 1 97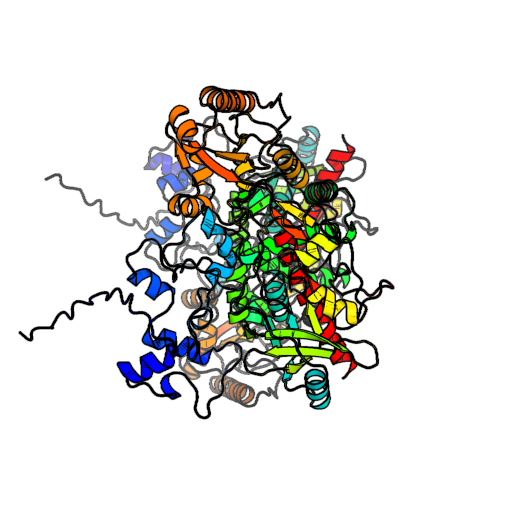.44 541 ASP B CA 1
ATOM 8415 C C . ASP B 1 541 ? -10.188 -7.426 -32.906 1 97.44 541 ASP B C 1
ATOM 8417 O O . ASP B 1 541 ? -10.016 -6.266 -33.281 1 97.44 541 ASP B O 1
ATOM 8421 N N . GLY B 1 542 ? -9.852 -7.82 -31.766 1 97.5 542 GLY B N 1
ATOM 8422 C CA . GLY B 1 542 ? -9.117 -6.961 -30.859 1 97.5 542 GLY B CA 1
ATOM 8423 C C . GLY B 1 542 ? -10.016 -6.031 -30.062 1 97.5 542 GLY B C 1
ATOM 8424 O O . GLY B 1 542 ? -9.547 -5.039 -29.5 1 97.5 542 GLY B O 1
ATOM 8425 N N . LYS B 1 543 ? -11.242 -6.312 -30.062 1 98.25 543 LYS B N 1
ATOM 8426 C CA . LYS B 1 543 ? -12.203 -5.48 -29.344 1 98.25 543 LYS B CA 1
ATOM 8427 C C . LYS B 1 543 ? -12.602 -6.125 -28.016 1 98.25 543 LYS B C 1
ATOM 8429 O O . LYS B 1 543 ? -12.742 -7.344 -27.938 1 98.25 543 LYS B O 1
ATOM 8434 N N . PRO B 1 544 ? -12.805 -5.273 -27.047 1 98.44 544 PRO B N 1
ATOM 8435 C CA . PRO B 1 544 ? -13.219 -5.828 -25.75 1 98.44 544 PRO B CA 1
ATOM 8436 C C . PRO B 1 544 ? -14.633 -6.402 -25.781 1 98.44 544 PRO B C 1
ATOM 8438 O O . PRO B 1 544 ? -15.516 -5.848 -26.438 1 98.44 544 PRO B O 1
ATOM 8441 N N . ILE B 1 545 ? -14.867 -7.449 -25.062 1 98.44 545 ILE B N 1
ATOM 8442 C CA . ILE B 1 545 ? -16.188 -8 -24.828 1 98.44 545 ILE B CA 1
ATOM 8443 C C . ILE B 1 545 ? -16.781 -7.406 -23.547 1 98.44 545 ILE B C 1
ATOM 8445 O O . ILE B 1 545 ? -16.219 -7.578 -22.469 1 98.44 545 ILE B O 1
ATOM 8449 N N . ALA B 1 546 ? -17.891 -6.73 -23.672 1 97.75 546 ALA B N 1
ATOM 8450 C CA . ALA B 1 546 ? -18.484 -6.004 -22.547 1 97.75 546 ALA B CA 1
ATOM 8451 C C . ALA B 1 546 ? -18.828 -6.957 -21.406 1 97.75 546 ALA B C 1
ATOM 8453 O O . ALA B 1 546 ? -19.406 -8.016 -21.641 1 97.75 546 ALA B O 1
ATOM 8454 N N . GLY B 1 547 ? -18.391 -6.641 -20.203 1 98.38 547 GLY B N 1
ATOM 8455 C CA . GLY B 1 547 ? -18.75 -7.391 -19 1 98.38 547 GLY B CA 1
ATOM 8456 C C . GLY B 1 547 ? -17.828 -8.57 -18.734 1 98.38 547 GLY B C 1
ATOM 8457 O O . GLY B 1 547 ? -18.062 -9.336 -17.797 1 98.38 547 GLY B O 1
ATOM 8458 N N . LEU B 1 548 ? -16.75 -8.703 -19.578 1 98.94 548 LEU B N 1
ATOM 8459 C CA . LEU B 1 548 ? -15.867 -9.852 -19.406 1 98.94 548 LEU B CA 1
ATOM 8460 C C . LEU B 1 548 ? -14.422 -9.406 -19.188 1 98.94 548 LEU B C 1
ATOM 8462 O O . LEU B 1 548 ? -13.883 -8.641 -19.984 1 98.94 548 LEU B O 1
ATOM 8466 N N . TYR B 1 549 ? -13.852 -9.844 -18.109 1 98.94 549 TYR B N 1
ATOM 8467 C CA . TYR B 1 549 ? -12.469 -9.578 -17.734 1 98.94 549 TYR B CA 1
ATOM 8468 C C . TYR B 1 549 ? -11.719 -10.875 -17.469 1 98.94 549 TYR B C 1
ATOM 8470 O O . TYR B 1 549 ? -12.336 -11.93 -17.281 1 98.94 549 TYR B O 1
ATOM 8478 N N . ALA B 1 550 ? -10.406 -10.844 -17.469 1 98.94 550 ALA B N 1
ATOM 8479 C CA . ALA B 1 550 ? -9.586 -12.008 -17.141 1 98.94 550 ALA B CA 1
ATOM 8480 C C . ALA B 1 550 ? -8.258 -11.586 -16.531 1 98.94 550 ALA B C 1
ATOM 8482 O O . ALA B 1 550 ? -7.742 -10.508 -16.828 1 98.94 550 ALA B O 1
ATOM 8483 N N . ALA B 1 551 ? -7.715 -12.438 -15.688 1 98.88 551 ALA B N 1
ATOM 8484 C CA . ALA B 1 551 ? -6.461 -12.133 -15.008 1 98.88 551 ALA B CA 1
ATOM 8485 C C . ALA B 1 551 ? -5.75 -13.414 -14.57 1 98.88 551 ALA B C 1
ATOM 8487 O O . ALA B 1 551 ? -6.398 -14.406 -14.25 1 98.88 551 ALA B O 1
ATOM 8488 N N . GLY B 1 552 ? -4.43 -13.344 -14.477 1 98.5 552 GLY B N 1
ATOM 8489 C CA . GLY B 1 552 ? -3.627 -14.477 -14.039 1 98.5 552 GLY B CA 1
ATOM 8490 C C . GLY B 1 552 ? -3.195 -15.375 -15.18 1 98.5 552 GLY B C 1
ATOM 8491 O O . GLY B 1 552 ? -3.139 -14.945 -16.328 1 98.5 552 GLY B O 1
ATOM 8492 N N . GLU B 1 553 ? -2.924 -16.609 -14.836 1 98.44 553 GLU B N 1
ATOM 8493 C CA . GLU B 1 553 ? -2.299 -17.516 -15.789 1 98.44 553 GLU B CA 1
ATOM 8494 C C . GLU B 1 553 ? -3.262 -17.891 -16.906 1 98.44 553 GLU B C 1
ATOM 8496 O O . GLU B 1 553 ? -2.842 -18.406 -17.953 1 98.44 553 GLU B O 1
ATOM 8501 N N . VAL B 1 554 ? -4.555 -17.594 -16.734 1 98.75 554 VAL B N 1
ATOM 8502 C CA . VAL B 1 554 ? -5.527 -17.875 -17.781 1 98.75 554 VAL B CA 1
ATOM 8503 C C . VAL B 1 554 ? -5.281 -16.969 -18.984 1 98.75 554 VAL B C 1
ATOM 8505 O O . VAL B 1 554 ? -5.719 -17.266 -20.094 1 98.75 554 VAL B O 1
ATOM 8508 N N . THR B 1 555 ? -4.551 -15.898 -18.797 1 98.81 555 THR B N 1
ATOM 8509 C CA . THR B 1 555 ? -4.32 -14.914 -19.844 1 98.81 555 THR B CA 1
ATOM 8510 C C . THR B 1 555 ? -2.945 -15.109 -20.484 1 98.81 555 THR B C 1
ATOM 8512 O O . THR B 1 555 ? -2.121 -15.867 -19.969 1 98.81 555 THR B O 1
ATOM 8515 N N . GLY B 1 556 ? -2.729 -14.531 -21.656 1 98.44 556 GLY B N 1
ATOM 8516 C CA . GLY B 1 556 ? -1.443 -14.531 -22.344 1 98.44 556 GLY B CA 1
ATOM 8517 C C . GLY B 1 556 ? -0.922 -13.141 -22.641 1 98.44 556 GLY B C 1
ATOM 8518 O O . GLY B 1 556 ? -1.636 -12.156 -22.469 1 98.44 556 GLY B O 1
ATOM 8519 N N . GLY B 1 557 ? 0.342 -13.086 -23.078 1 98.25 557 GLY B N 1
ATOM 8520 C CA . GLY B 1 557 ? 0.937 -11.844 -23.531 1 98.25 557 GLY B CA 1
ATOM 8521 C C . GLY B 1 557 ? 1.945 -11.273 -22.547 1 98.25 557 GLY B C 1
ATOM 8522 O O . GLY B 1 557 ? 2.895 -10.594 -22.953 1 98.25 557 GLY B O 1
ATOM 8523 N N . VAL B 1 558 ? 1.827 -11.555 -21.297 1 98.38 558 VAL B N 1
ATOM 8524 C CA . VAL B 1 558 ? 2.672 -10.953 -20.266 1 98.38 558 VAL B CA 1
ATOM 8525 C C . VAL B 1 558 ? 4.047 -11.617 -20.266 1 98.38 558 VAL B C 1
ATOM 8527 O O . VAL B 1 558 ? 5.074 -10.93 -20.25 1 98.38 558 VAL B O 1
ATOM 8530 N N . HIS B 1 559 ? 4.109 -12.953 -20.438 1 98.25 559 HIS B N 1
ATOM 8531 C CA . HIS B 1 559 ? 5.324 -13.703 -20.125 1 98.25 559 HIS B CA 1
ATOM 8532 C C . HIS B 1 559 ? 6.059 -14.102 -21.406 1 98.25 559 HIS B C 1
ATOM 8534 O O . HIS B 1 559 ? 7.184 -14.602 -21.344 1 98.25 559 HIS B O 1
ATOM 8540 N N . GLY B 1 560 ? 5.438 -13.945 -22.562 1 97.62 560 GLY B N 1
ATOM 8541 C CA . GLY B 1 560 ? 6.09 -14.281 -23.828 1 97.62 560 GLY B CA 1
ATOM 8542 C C . GLY B 1 560 ? 6.418 -15.758 -23.953 1 97.62 560 GLY B C 1
ATOM 8543 O O . GLY B 1 560 ? 5.555 -16.609 -23.719 1 97.62 560 GLY B O 1
ATOM 8544 N N . ALA B 1 561 ? 7.652 -16.062 -24.25 1 97.31 561 ALA B N 1
ATOM 8545 C CA . ALA B 1 561 ? 8.031 -17.438 -24.562 1 97.31 561 ALA B CA 1
ATOM 8546 C C . ALA B 1 561 ? 8.531 -18.156 -23.312 1 97.31 561 ALA B C 1
ATOM 8548 O O . ALA B 1 561 ? 8.641 -19.391 -23.297 1 97.31 561 ALA B O 1
ATOM 8549 N N . ASN B 1 562 ? 8.797 -17.391 -22.281 1 96 562 ASN B N 1
ATOM 8550 C CA . ASN B 1 562 ? 9.289 -17.938 -21.031 1 96 562 ASN B CA 1
ATOM 8551 C C . ASN B 1 562 ? 9.07 -16.984 -19.859 1 96 562 ASN B C 1
ATOM 8553 O O . ASN B 1 562 ? 9.305 -15.781 -19.984 1 96 562 ASN B O 1
ATOM 8557 N N . ARG B 1 563 ? 8.664 -17.547 -18.797 1 95.56 563 ARG B N 1
ATOM 8558 C CA . ARG B 1 563 ? 8.312 -16.734 -17.641 1 95.56 563 ARG B CA 1
ATOM 8559 C C . ARG B 1 563 ? 9.43 -16.75 -16.594 1 95.56 563 ARG B C 1
ATOM 8561 O O . ARG B 1 563 ? 10.008 -17.812 -16.328 1 95.56 563 ARG B O 1
ATOM 8568 N N . LEU B 1 564 ? 9.719 -15.617 -15.992 1 94.75 564 LEU B N 1
ATOM 8569 C CA . LEU B 1 564 ? 10.688 -15.531 -14.914 1 94.75 564 LEU B CA 1
ATOM 8570 C C . LEU B 1 564 ? 10.039 -15.859 -13.57 1 94.75 564 LEU B C 1
ATOM 8572 O O . LEU B 1 564 ? 8.852 -15.602 -13.375 1 94.75 564 LEU B O 1
ATOM 8576 N N . ALA B 1 565 ? 10.898 -16.391 -12.688 1 93.38 565 ALA B N 1
ATOM 8577 C CA . ALA B 1 565 ? 10.43 -16.688 -11.336 1 93.38 565 ALA B CA 1
ATOM 8578 C C . ALA B 1 565 ? 9.797 -15.453 -10.695 1 93.38 565 ALA B C 1
ATOM 8580 O O . ALA B 1 565 ? 10.328 -14.352 -10.812 1 93.38 565 ALA B O 1
ATOM 8581 N N . GLY B 1 566 ? 8.664 -15.656 -10.086 1 96.19 566 GLY B N 1
ATOM 8582 C CA . GLY B 1 566 ? 8.031 -14.578 -9.336 1 96.19 566 GLY B CA 1
ATOM 8583 C C . GLY B 1 566 ? 7.117 -13.719 -10.188 1 96.19 566 GLY B C 1
ATOM 8584 O O . GLY B 1 566 ? 6.281 -12.984 -9.664 1 96.19 566 GLY B O 1
ATOM 8585 N N . ASN B 1 567 ? 7.242 -13.758 -11.5 1 97.94 567 ASN B N 1
ATOM 8586 C CA . ASN B 1 567 ? 6.418 -12.938 -12.383 1 97.94 567 ASN B CA 1
ATOM 8587 C C . ASN B 1 567 ? 4.98 -13.445 -12.438 1 97.94 567 ASN B C 1
ATOM 8589 O O . ASN B 1 567 ? 4.051 -12.672 -12.664 1 97.94 567 ASN B O 1
ATOM 8593 N N . ALA B 1 568 ? 4.801 -14.734 -12.258 1 97.5 568 ALA B N 1
ATOM 8594 C CA . ALA B 1 568 ? 3.443 -15.266 -12.297 1 97.5 568 ALA B CA 1
ATOM 8595 C C . ALA B 1 568 ? 2.611 -14.734 -11.133 1 97.5 568 ALA B C 1
ATOM 8597 O O . ALA B 1 568 ? 1.467 -14.312 -11.328 1 97.5 568 ALA B O 1
ATOM 8598 N N . ILE B 1 569 ? 3.178 -14.781 -9.953 1 97.69 569 ILE B N 1
ATOM 8599 C CA . ILE B 1 569 ? 2.438 -14.273 -8.805 1 97.69 569 ILE B CA 1
ATOM 8600 C C . ILE B 1 569 ? 2.234 -12.766 -8.945 1 97.69 569 ILE B C 1
ATOM 8602 O O . ILE B 1 569 ? 1.174 -12.242 -8.602 1 97.69 569 ILE B O 1
ATOM 8606 N N . ALA B 1 570 ? 3.271 -12.055 -9.398 1 98.69 570 ALA B N 1
ATOM 8607 C CA . ALA B 1 570 ? 3.127 -10.625 -9.656 1 98.69 570 ALA B CA 1
ATOM 8608 C C . ALA B 1 570 ? 1.971 -10.352 -10.609 1 98.69 570 ALA B C 1
ATOM 8610 O O . ALA B 1 570 ? 1.178 -9.438 -10.398 1 98.69 570 ALA B O 1
ATOM 8611 N N . ASP B 1 571 ? 1.937 -11.164 -11.648 1 98.69 571 ASP B N 1
ATOM 8612 C CA . ASP B 1 571 ? 0.882 -11.07 -12.648 1 98.69 571 ASP B CA 1
ATOM 8613 C C . ASP B 1 571 ? -0.496 -11.258 -12.023 1 98.69 571 ASP B C 1
ATOM 8615 O O . ASP B 1 571 ? -1.418 -10.484 -12.289 1 98.69 571 ASP B O 1
ATOM 8619 N N . THR B 1 572 ? -0.68 -12.203 -11.164 1 98.75 572 THR B N 1
ATOM 8620 C CA . THR B 1 572 ? -1.964 -12.484 -10.531 1 98.75 572 THR B CA 1
ATOM 8621 C C . THR B 1 572 ? -2.414 -11.305 -9.672 1 98.75 572 THR B C 1
ATOM 8623 O O . THR B 1 572 ? -3.57 -10.883 -9.742 1 98.75 572 THR B O 1
ATOM 8626 N N . ILE B 1 573 ? -1.52 -10.719 -8.922 1 98.81 573 ILE B N 1
ATOM 8627 C CA . ILE B 1 573 ? -1.872 -9.648 -7.996 1 98.81 573 ILE B CA 1
ATOM 8628 C C . ILE B 1 573 ? -2.131 -8.359 -8.773 1 98.81 573 ILE B C 1
ATOM 8630 O O . ILE B 1 573 ? -3.141 -7.688 -8.547 1 98.81 573 ILE B O 1
ATOM 8634 N N . VAL B 1 574 ? -1.229 -8.016 -9.688 1 98.88 574 VAL B N 1
ATOM 8635 C CA . VAL B 1 574 ? -1.33 -6.762 -10.438 1 98.88 574 VAL B CA 1
ATOM 8636 C C . VAL B 1 574 ? -2.592 -6.773 -11.297 1 98.88 574 VAL B C 1
ATOM 8638 O O . VAL B 1 574 ? -3.447 -5.895 -11.164 1 98.88 574 VAL B O 1
ATOM 8641 N N . PHE B 1 575 ? -2.742 -7.773 -12.086 1 98.94 575 PHE B N 1
ATOM 8642 C CA . PHE B 1 575 ? -3.855 -7.77 -13.031 1 98.94 575 PHE B CA 1
ATOM 8643 C C . PHE B 1 575 ? -5.152 -8.164 -12.336 1 98.94 575 PHE B C 1
ATOM 8645 O O . PHE B 1 575 ? -6.238 -7.742 -12.75 1 98.94 575 PHE B O 1
ATOM 8652 N N . GLY B 1 576 ? -5.086 -9 -11.266 1 98.94 576 GLY B N 1
ATOM 8653 C CA . GLY B 1 576 ? -6.27 -9.234 -10.461 1 98.94 576 GLY B CA 1
ATOM 8654 C C . GLY B 1 576 ? -6.84 -7.965 -9.859 1 98.94 576 GLY B C 1
ATOM 8655 O O . GLY B 1 576 ? -8.047 -7.723 -9.93 1 98.94 576 GLY B O 1
ATOM 8656 N N . ARG B 1 577 ? -5.973 -7.117 -9.297 1 98.81 577 ARG B N 1
ATOM 8657 C CA . ARG B 1 577 ? -6.387 -5.836 -8.727 1 98.81 577 ARG B CA 1
ATOM 8658 C C . ARG B 1 577 ? -6.98 -4.93 -9.797 1 98.81 577 ARG B C 1
ATOM 8660 O O . ARG B 1 577 ? -8.016 -4.297 -9.578 1 98.81 577 ARG B O 1
ATOM 8667 N N . ILE B 1 578 ? -6.312 -4.875 -10.93 1 98.88 578 ILE B N 1
ATOM 8668 C CA . ILE B 1 578 ? -6.77 -4.035 -12.031 1 98.88 578 ILE B CA 1
ATOM 8669 C C . ILE B 1 578 ? -8.148 -4.504 -12.5 1 98.88 578 ILE B C 1
ATOM 8671 O O . ILE B 1 578 ? -9.031 -3.684 -12.766 1 98.88 578 ILE B O 1
ATOM 8675 N N . ALA B 1 579 ? -8.312 -5.855 -12.547 1 98.94 579 ALA B N 1
ATOM 8676 C CA . ALA B 1 579 ? -9.602 -6.398 -12.961 1 98.94 579 ALA B CA 1
ATOM 8677 C C . ALA B 1 579 ? -10.711 -5.965 -12 1 98.94 579 ALA B C 1
ATOM 8679 O O . ALA B 1 579 ? -11.766 -5.496 -12.438 1 98.94 579 ALA B O 1
ATOM 8680 N N . GLY B 1 580 ? -10.484 -6.102 -10.734 1 98.81 580 GLY B N 1
ATOM 8681 C CA . GLY B 1 580 ? -11.477 -5.703 -9.75 1 98.81 580 GLY B CA 1
ATOM 8682 C C . GLY B 1 580 ? -11.859 -4.242 -9.852 1 98.81 580 GLY B C 1
ATOM 8683 O O . GLY B 1 580 ? -13.039 -3.896 -9.773 1 98.81 580 GLY B O 1
ATOM 8684 N N . GLU B 1 581 ? -10.875 -3.404 -10 1 98.44 581 GLU B N 1
ATOM 8685 C CA . GLU B 1 581 ? -11.102 -1.965 -10.094 1 98.44 581 GLU B CA 1
ATOM 8686 C C . GLU B 1 581 ? -11.922 -1.614 -11.336 1 98.44 581 GLU B C 1
ATOM 8688 O O . GLU B 1 581 ? -12.867 -0.828 -11.258 1 98.44 581 GLU B O 1
ATOM 8693 N N . ASN B 1 582 ? -11.562 -2.174 -12.469 1 98.56 582 ASN B N 1
ATOM 8694 C CA . ASN B 1 582 ? -12.227 -1.835 -13.719 1 98.56 582 ASN B CA 1
ATOM 8695 C C . ASN B 1 582 ? -13.641 -2.42 -13.781 1 98.56 582 ASN B C 1
ATOM 8697 O O . ASN B 1 582 ? -14.539 -1.82 -14.375 1 98.56 582 ASN B O 1
ATOM 8701 N N . VAL B 1 583 ? -13.828 -3.543 -13.188 1 98.38 583 VAL B N 1
ATOM 8702 C CA . VAL B 1 583 ? -15.164 -4.109 -13.078 1 98.38 583 VAL B CA 1
ATOM 8703 C C . VAL B 1 583 ? -16.062 -3.17 -12.273 1 98.38 583 VAL B C 1
ATOM 8705 O O . VAL B 1 583 ? -17.219 -2.934 -12.648 1 98.38 583 VAL B O 1
ATOM 8708 N N . ALA B 1 584 ? -15.531 -2.711 -11.211 1 97.81 584 ALA B N 1
ATOM 8709 C CA . ALA B 1 584 ? -16.297 -1.789 -10.375 1 97.81 584 ALA B CA 1
ATOM 8710 C C . ALA B 1 584 ? -16.703 -0.547 -11.164 1 97.81 584 ALA B C 1
ATOM 8712 O O . ALA B 1 584 ? -17.844 -0.098 -11.086 1 97.81 584 ALA B O 1
ATOM 8713 N N . GLU B 1 585 ? -15.773 -0.012 -11.883 1 96.19 585 GLU B N 1
ATOM 8714 C CA . GLU B 1 585 ? -16.062 1.158 -12.711 1 96.19 585 GLU B CA 1
ATOM 8715 C C . GLU B 1 585 ? -17.125 0.845 -13.758 1 96.19 585 GLU B C 1
ATOM 8717 O O . GLU B 1 585 ? -18.031 1.657 -14 1 96.19 585 GLU B O 1
ATOM 8722 N N . PHE B 1 586 ? -17.016 -0.336 -14.352 1 97.38 586 PHE B N 1
ATOM 8723 C CA . PHE B 1 586 ? -17.969 -0.772 -15.375 1 97.38 586 PHE B CA 1
ATOM 8724 C C . PHE B 1 586 ? -19.375 -0.86 -14.805 1 97.38 586 PHE B C 1
ATOM 8726 O O . PHE B 1 586 ? -20.328 -0.359 -15.414 1 97.38 586 PHE B O 1
ATOM 8733 N N . ILE B 1 587 ? -19.469 -1.452 -13.664 1 96.44 587 ILE B N 1
ATOM 8734 C CA . ILE B 1 587 ? -20.781 -1.679 -13.047 1 96.44 587 ILE B CA 1
ATOM 8735 C C . ILE B 1 587 ? -21.375 -0.345 -12.617 1 96.44 587 ILE B C 1
ATOM 8737 O O . ILE B 1 587 ? -22.578 -0.107 -12.812 1 96.44 587 ILE B O 1
ATOM 8741 N N . LYS B 1 588 ? -20.562 0.58 -12.094 1 91.62 588 LYS B N 1
ATOM 8742 C CA . LYS B 1 588 ? -21.031 1.9 -11.68 1 91.62 588 LYS B CA 1
ATOM 8743 C C . LYS B 1 588 ? -21.547 2.699 -12.875 1 91.62 588 LYS B C 1
ATOM 8745 O O . LYS B 1 588 ? -22.578 3.371 -12.781 1 91.62 588 LYS B O 1
ATOM 8750 N N . GLN B 1 589 ? -20.875 2.631 -13.922 1 87.88 589 GLN B N 1
ATOM 8751 C CA . GLN B 1 589 ? -21.25 3.371 -15.125 1 87.88 589 GLN B CA 1
ATOM 8752 C C . GLN B 1 589 ? -22.547 2.826 -15.727 1 87.88 589 GLN B C 1
ATOM 8754 O O . GLN B 1 589 ? -23.391 3.592 -16.188 1 87.88 589 GLN B O 1
ATOM 8759 N N . THR B 1 590 ? -22.656 1.534 -15.711 1 83.38 590 THR B N 1
ATOM 8760 C CA . THR B 1 590 ? -23.844 0.915 -16.281 1 83.38 590 THR B CA 1
ATOM 8761 C C . THR B 1 590 ? -25.078 1.235 -15.438 1 83.38 590 THR B C 1
ATOM 8763 O O . THR B 1 590 ? -26.188 1.382 -15.969 1 83.38 590 THR B O 1
ATOM 8766 N N . ALA B 1 591 ? -24.906 1.355 -14.18 1 76.25 591 ALA B N 1
ATOM 8767 C CA . ALA B 1 591 ? -26 1.733 -13.289 1 76.25 591 ALA B CA 1
ATOM 8768 C C . ALA B 1 591 ? -26.438 3.17 -13.547 1 76.25 591 ALA B C 1
ATOM 8770 O O . ALA B 1 591 ? -27.641 3.475 -13.516 1 76.25 591 ALA B O 1
ATOM 8771 N N . THR B 1 592 ? -25.5 4.016 -13.836 1 68 592 THR B N 1
ATOM 8772 C CA . THR B 1 592 ? -25.812 5.418 -14.094 1 68 592 THR B CA 1
ATOM 8773 C C . THR B 1 592 ? -26.516 5.582 -15.43 1 68 592 THR B C 1
ATOM 8775 O O . THR B 1 592 ? -27.453 6.387 -15.555 1 68 592 THR B O 1
ATOM 8778 N N . ASP B 1 593 ? -26.125 4.742 -16.359 1 67.19 593 ASP B N 1
ATOM 8779 C CA . ASP B 1 593 ? -26.734 4.812 -17.688 1 67.19 593 ASP B CA 1
ATOM 8780 C C . ASP B 1 593 ? -28.172 4.316 -17.656 1 67.19 593 ASP B C 1
ATOM 8782 O O . ASP B 1 593 ? -29.016 4.781 -18.422 1 67.19 593 ASP B O 1
ATOM 8786 N N . ASN B 1 594 ? -28.422 3.486 -16.688 1 63.34 594 ASN B N 1
ATOM 8787 C CA . ASN B 1 594 ? -29.781 2.932 -16.578 1 63.34 594 ASN B CA 1
ATOM 8788 C C . ASN B 1 594 ? -30.672 3.816 -15.727 1 63.34 594 ASN B C 1
ATOM 8790 O O . ASN B 1 594 ? -31.891 3.613 -15.68 1 63.34 594 ASN B O 1
ATOM 8794 N N . GLN B 1 595 ? -30.125 4.809 -14.984 1 54.38 595 GLN B N 1
ATOM 8795 C CA . GLN B 1 595 ? -30.906 5.785 -14.227 1 54.38 595 GLN B CA 1
ATOM 8796 C C . GLN B 1 595 ? -31.188 7.031 -15.07 1 54.38 595 GLN B C 1
ATOM 8798 O O . GLN B 1 595 ? -32.25 7.621 -14.969 1 54.38 595 GLN B O 1
#

Solvent-accessible surface area (backbone atoms only — not comparable to full-atom values): 59076 Å² total; per-residue (Å²): 130,82,79,76,77,75,75,75,78,70,77,69,77,67,73,63,72,73,61,83,65,12,54,45,50,50,38,31,71,74,66,68,46,55,72,63,65,46,36,50,91,74,79,64,72,56,46,57,36,60,62,43,36,49,39,48,32,74,73,68,41,48,49,65,54,45,27,65,65,62,80,43,97,74,36,92,48,56,61,88,59,61,75,65,45,60,56,55,30,45,33,51,78,35,65,63,42,68,60,66,33,53,75,49,55,66,26,70,80,79,38,78,59,89,85,55,69,90,61,81,55,68,68,76,82,66,74,76,86,79,53,70,64,52,52,51,50,21,60,72,68,40,59,79,46,79,38,52,31,39,27,35,17,44,20,43,15,20,35,29,17,51,41,29,15,34,20,48,61,44,75,48,44,37,32,32,17,52,44,64,50,55,23,59,58,38,36,70,36,45,57,16,34,33,40,33,47,29,58,49,33,35,65,68,68,49,71,59,36,44,67,56,52,42,50,33,48,34,57,50,3,68,65,58,31,37,66,67,43,35,50,53,46,41,74,34,22,32,59,42,53,23,46,43,28,45,65,66,31,60,51,68,30,59,40,36,32,31,50,53,92,38,56,27,16,26,13,27,67,85,22,50,46,21,15,47,45,52,39,52,37,38,50,51,51,26,50,68,59,61,42,46,73,36,26,21,24,33,76,68,35,69,36,59,50,97,85,56,32,34,40,30,34,34,30,43,26,73,63,70,37,62,36,27,37,31,19,62,25,38,36,42,16,56,37,27,28,44,45,25,44,72,61,41,22,71,53,33,60,91,50,51,86,53,40,33,50,46,43,82,76,23,52,32,66,57,70,52,35,44,40,74,75,41,41,25,71,33,52,64,59,22,62,35,39,37,35,47,10,35,85,25,38,43,76,51,47,53,38,43,33,39,45,35,30,42,53,24,40,65,57,16,40,64,81,65,31,66,51,39,40,44,65,59,40,22,51,50,32,56,70,34,81,88,37,30,33,30,45,34,36,22,60,68,41,48,63,55,35,46,71,50,55,60,36,40,74,67,62,59,36,44,78,18,73,43,44,63,50,39,14,69,77,68,64,25,38,34,67,44,32,44,48,36,48,53,49,50,34,51,20,40,75,70,66,49,33,87,87,55,59,42,78,76,54,69,40,70,70,50,71,47,33,34,38,30,58,20,21,51,12,31,53,43,33,30,13,22,38,28,54,48,88,61,15,36,27,16,26,79,86,69,43,69,38,52,38,34,30,42,18,29,42,28,27,23,34,56,30,18,57,28,70,48,75,20,44,62,56,29,40,9,42,36,37,5,32,43,31,10,42,47,49,27,52,50,54,54,50,53,53,57,72,73,104,133,82,80,76,76,76,75,74,76,69,76,67,78,66,72,64,73,74,64,83,62,13,52,45,50,50,36,32,72,74,65,68,45,57,72,65,65,44,36,51,92,74,78,64,70,56,46,56,35,61,62,42,37,48,39,48,32,75,73,67,41,49,49,66,55,45,27,65,64,62,79,42,97,74,36,92,47,56,61,89,60,60,75,64,43,59,56,56,29,46,34,51,78,35,66,63,42,70,58,64,33,53,73,49,54,67,25,66,81,80,38,77,60,89,85,57,70,91,62,83,55,67,67,77,82,67,73,76,86,80,53,69,66,52,52,51,50,20,61,72,69,40,59,82,45,78,37,51,30,38,28,35,18,45,20,42,15,20,35,29,17,52,40,28,15,34,22,47,62,44,75,48,44,36,31,32,16,52,43,62,50,54,24,59,57,36,36,70,36,44,56,15,35,32,40,32,46,30,58,48,32,35,64,68,69,47,71,57,36,43,67,56,52,42,49,34,48,34,59,49,2,68,64,59,30,36,67,66,43,37,49,51,46,40,73,35,22,33,60,40,54,23,44,43,27,45,66,65,32,61,52,67,28,59,38,36,32,32,50,53,91,39,55,26,16,25,13,28,67,84,23,50,46,21,16,47,46,51,38,51,39,38,49,52,51,24,50,68,58,61,42,44,73,36,25,22,25,33,76,68,34,69,37,60,49,96,84,56,32,35,39,30,34,33,30,43,26,74,64,72,37,62,36,27,38,32,20,63,25,40,36,42,15,54,36,26,29,45,46,25,44,70,61,42,22,71,54,34,59,92,50,50,85,52,40,33,51,47,42,84,77,23,53,32,66,59,71,50,35,42,38,73,76,41,42,25,70,34,52,65,61,22,63,35,39,37,35,48,9,35,85,25,37,44,75,52,47,52,40,44,34,40,43,37,30,42,52,24,39,67,58,16,40,64,79,65,31,67,50,39,40,45,64,58,40,22,51,50,32,56,70,34,82,89,37,30,33,30,45,35,34,20,62,67,42,48,64,54,35,45,71,50,54,60,35,41,73,67,62,60,37,43,78,18,73,43,46,62,48,40,14,68,76,68,62,26,39,34,66,44,32,45,50,36,48,53,50,49,34,50,19,39,74,70,68,49,33,88,88,55,61,42,79,75,52,69,39,70,70,50,71,47,32,34,38,30,57,21,20,52,10,31,54,43,32,29,13,22,36,28,54,48,86,63,15,35,28,15,27,78,85,68,43,69,40,52,38,36,30,42,18,29,42,28,26,23,34,57,30,17,58,28,67,49,77,21,45,62,55,30,39,9,42,35,36,5,32,42,30,10,42,46,47,27,52,50,53,54,51,53,53,56,73,72,102

Secondary structure (DSSP, 8-state):
-------------------TTHHHHHHHHHH---GGGTS-SS----TT-HHHHHHHHHHH--HHHHHHHS-SS--TT--SSBS--GGGT--SSS----GGGGTSTTHHHH---TT--SS----TT-PPPPPHHHHHHHHHH-EEEEEEEEEE--SHHHHHHHHHHHHTT---EEEE-SSSSB-GGGGG--S-EE-SS-HHHHHHT----HHHHHHHHHHHTTT-S-HHHHHHHHHHHHHHHHHHHHTT----EEE--TT-SS--EEE-TTS--HHHHHHHHHHHHHHHTT-EEE-SEEEEEEEE-TTS-EEEEEEEETTTEEEEEEEEEEEE-----TT-HHHHHHH-GGGTT--B-S-TT-S-HHHHHTGGGTB-EE-TT-EEEEEEEETTTEE--THHHHTT-EEE-TTS-B-S-TTS-HHHHHHHHHTSGGG-EEEEEEHHHHHH-THHHHHHHTT-SEEESSHHHHHHHH---HHHHHHHHHHHHHHHHHT--TTT----------SSEEEEEEEEEEEEE--EE-B-TT-EEEBTTSPEEEEEEE-STTB-SSSTTSPPTTHHHHHHHHHHHHHHHHHHHHHHHHHHHH-/-------------------TTHHHHHHHHHH---GGGTS-SS----TT-HHHHHHHHHHH--HHHHHHHT-SS--TT--SSBS--GGGT--SSS----GGGGTSTTHHHH---TT--SS----TTPPPPPPHHHHHHHHHH-EEEEEEEEEE--SHHHHHHHHHHHHTT---EEEE-SSSSB-GGGGG--S-EE-SS-HHHHHHT----HHHHHHHHHHHTTT-S-HHHHHHHHHHHHHHHHHHHHTT----EEE--TT-SS--EEE-TTS--HHHHHHHHHHHHHHHTT-EEE-SEEEEEEEE-TTS-EEEEEEEETTTEEEEEEEEEEEE-----TT-HHHHHHH-GGGTT--B-S-TT-S-HHHHHTGGGTB-EE-TT-EEEEEEEETTTEE--THHHHTT-EEE-TTS-B-S-TTS-HHHHHHHHHTSGGG-EEEEEEHHHHHH-THHHHHHHTT-SEEESSHHHHHHHH---HHHHHHHHHHHHHHHHHT--TTT----------SSEEEEEEEEEEEEE--EE-B-TT-EEEBTTSPEEEEEEE-STTB-SSSTTSPPTTHHHHHHHHHHHHHHHHHHHHHHHHHHHH-

Organism: NCBI:txid38313

Sequence (1190 aa):
MKRIMLLAGTAFLYTGMVSAAGLAEHHIKQAGADCQSCHSQPIEVKDNEARENQACISCHGSLQELAQQAKQPLSPHHSHLIDPSCTSCHSGHKEPVMVCQTCHDSFKSSFHIPFSASDKVADTYVFPEVSQQAIDKALAAGPVERHELLVIGAGAAGHAAAVSARQHGIKDVVLLEKQPYIGGNGMLAAGGMASAETLTQAFRGYQDSKALWYQDTMKGGHQLNNPDLVHTLVNNGSAGIDWLMALGADMTSAASAGGHSAERLHRPSGGAKSGPEIINTLKNAAEKLGVETRTNSKVIRLVEDKQGRVTGVLVQGKHTGVHLLAAKAVVIASGGFARNNALVAKYRPDLKGVDSTNNPGNVGDALTFATAIGVDTVDVDQIQAFPTAAAGKMVISGTARGAGAILLNRDGARFCDEMGPRDKVSECIWAQPGKDAWLVFDETVFERLGQLRGMLELGIIYKAADAKELATKTQMNAETAAAAVKRYNGFQASGKDSDFGRKNMADDLHFPLYAVQVKPAVHHTMGGLKIATDTRALNKDGKPIAGLYAAGEVTGGVHGANRLAGNAIADTIVFGRIAGENVAEFIKQTATDNQMKRIMLLAGTAFLYTGMVSAAGLAEHHIKQAGADCQSCHSQPIEVKDNEARENQACISCHGSLQELAQQAKQPLSPHHSHLIDPSCTSCHSGHKEPVMVCQTCHDSFKSSFHIPFSASDKVADTYVFPEVSQQAIDKALAAGPVERHELLVIGAGAAGHAAAVSARQHGIKDVVLLEKQPYIGGNGMLAAGGMASAETLTQAFRGYQDSKALWYQDTMKGGHQLNNPDLVHTLVNNGSAGIDWLMALGADMTSAASAGGHSAERLHRPSGGAKSGPEIINTLKNAAEKLGVETRTNSKVIRLVEDKQGRVTGVLVQGKHTGVHLLAAKAVVIASGGFARNNALVAKYRPDLKGVDSTNNPGNVGDALTFATAIGVDTVDVDQIQAFPTAAAGKMVISGTARGAGAILLNRDGARFCDEMGPRDKVSECIWAQPGKDAWLVFDETVFERLGQLRGMLELGIIYKAADAKELATKTQMNAETAAAAVKRYNGFQASGKDSDFGRKNMADDLHFP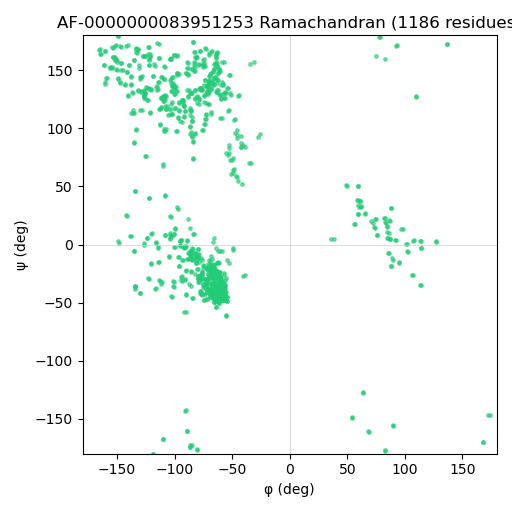LYAVQVKPAVHHTMGGLKIATDTRALNKDGKPIAGLYAAGEVTGGVHGANRLAGNAIADTIVFGRIAGENVAEFIKQTATDNQ

Foldseek 3Di:
DPPPPPPPPPPPPCPPPPPFFFQQVVCCVPVVDDPVLQADVVGDAALLRVSNLVSCCVVPNALVVVVVVVPDPDDLSDDLADRQGPCLFGPGGGHGHSQVCLQCVLCLVPFDDVVDDSDRDPNVLDDDDDDPVLVVVQVVVDAPAEFAEEEEAQALLRLLLLLLLLVQPGQGYEYEAQHSGHHWCLSQAFQAAFAPDAVLCVVVVKDDDLVQQLVLLCVQLVNQFQSLLQNLLHVCLRVLVVVQVVLPFAQNDFFDFFSHPIGGGTAHDQAGGRSNRSSVSSVVSCVVSPYHYRYSKAWQAFDADPVQATFWTWIQGPPPGTHIYGHLFYEYAQAAALQQLVQLCVLPVVCRPFAEQTDNSRHQSCQPRVVVSFFDKDQQSQFFWAFFAFSRHRDDDRSLVLQAKFKAALQQAGFEQSSHARRVNQVRLCPGVVQKIKTKAAPRSVRNHVVVVVCVVSVQKDWAQALVRVCVVRVYDSVNNVVRLVLLQVCLVVQADPPHGHRRRNDHGDPRMMIGMGHIGTYARQMATEADSLQFGAGPVRHGRHRYGYFARNHHRNNNNGHDRNSRSSRSNSNSSSSSNVSSVSSVVVVVVVD/DPPPPPPPPPPPPCPPPPPFFFQQVVCCVPVVDDPVLQADVVGDAALLRVSNLVSCCVPPNALVVVVVVVPDPDDLSDDLADRQGPCLFGPGGGHGHSQVCLQCVLCLVPFDDPVDDSDRDPNVLDDDDDDPVLVVVQVVVDAPAEFAEEEEAQALLRLLLLLLLLVQPGQGYEYEAQHSGHHWCLSQAFAAAFAFDAVLCVVVVKDDDLVQQLVLLCVQLVNQFQSLLQNLLHVCLRVLVVVQVVLPFAQNDFFDFFSHPIGGGTAHDQAGGRSNRSSVSSVVSCVVSPYHYRYSKDWQAFDADPVLATFWTWIQGPPPGTHIYGHQFYEYAQAAAQQQLVQLCVLPVVCRPFAEQTDNSRHQSCQPRVVVSFFDKDQQSQFFWAFFAFSRHRDDDRRLVLQAKFKAALQQAGFEQSSHARRVNQVRLCPGVVQKIKTKAAPRSVRNHVVVVVCVVSVQKDWAQALVRVCVVRVYDSVNNVVRLVLLQVCLVVQADPPHGHRRRNDRGDPRMMIGMGHIGTYARQMATEADSLQFGAGPVRHGRHRYGYFARNHHRNNNNGHDRNSRSSRSNSNSSSSSNVSSVSSVVVVVVVD

InterPro domains:
  IPR003953 FAD-dependent oxidoreductase 2, FAD-binding domain [PF00890] (149-568)
  IPR010960 Flavocytochrome c [TIGR01813] (149-581)
  IPR012286 Tetraheme cytochrome domain [PF14537] (29-105)
  IPR027477 Succinate dehydrogenase/fumarate reductase flavoprotein, catalytic domain superfamily [G3DSA:3.90.700.10] (383-525)
  IPR027477 Succinate dehydrogenase/fumarate reductase flavoprotein, catalytic domain superfamily [SSF56425] (393-529)
  IPR036188 FAD/NAD(P)-binding domain superfamily [G3DSA:3.50.50.60] (149-582)
  IPR036188 FAD/NAD(P)-binding domain superfamil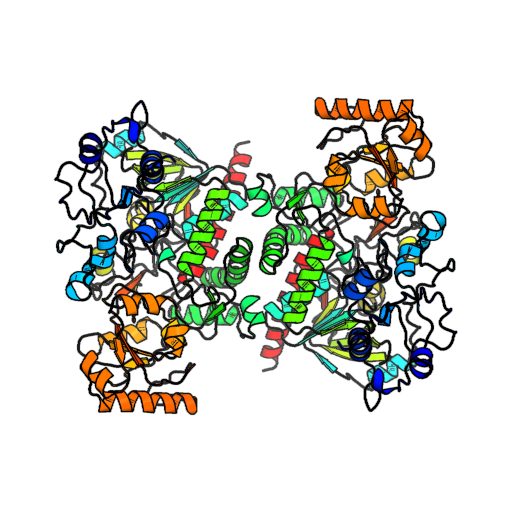y [SSF51905] (145-590)
  IPR036280 Multiheme cytochrome superfamily [SSF48695] (31-109)
  IPR050315 FAD-dependent oxidoreductase 2 [PTHR43400] (145-589)

pLDDT: mean 89.93, std 14.66, range [23.17, 98.94]